Protein 1IG6 (pdb70)

InterPro domains:
  IPR001606 ARID DNA-binding domain [PF01388] (321-406)
  IPR001606 ARID DNA-binding domain [PS51011] (318-410)
  IPR001606 ARID DNA-binding domain [SM00501] (319-411)
  IPR030408 AT-rich interactive domain-containing protein 5B, ARID/BRIGHT DNA binding domain [cd16885] (320-414)
  IPR036431 ARID DNA-binding domain superfamily [G3DSA:1.10.150.60] (318-424)
  IPR036431 ARID DNA-binding domain superfamily [SSF46774] (301-422)
  IPR051232 AT-rich Interactive Domain/SWI1 Chromatin Remodeling [PTHR13964] (14-1185)

Structure (mmCIF, N/CA/C/O backbone):
data_1IG6
#
_entry.id   1IG6
#
_cell.length_a   1.000
_cell.length_b   1.000
_cell.length_c   1.000
_cell.angle_alpha   90.00
_cell.angle_beta   90.00
_cell.angle_gamma   90.00
#
_symmetry.space_group_name_H-M   'P 1'
#
loop_
_atom_site.group_PDB
_atom_site.id
_atom_site.type_symbol
_atom_site.label_atom_id
_atom_site.label_alt_id
_atom_site.label_comp_id
_atom_site.label_asym_id
_atom_site.label_entity_id
_atom_site.label_seq_id
_atom_site.pdbx_PDB_ins_code
_atom_site.Cartn_x
_atom_site.Cartn_y
_atom_site.Cartn_z
_atom_site.occupancy
_atom_site.B_iso_or_equiv
_atom_site.auth_seq_id
_atom_site.auth_comp_id
_atom_site.auth_asym_id
_atom_site.auth_atom_id
_atom_site.pdbx_PDB_model_num
ATOM 1 N N . ARG A 1 1 ? -6.930 1.005 -7.346 1.00 0.00 1 ARG A N 1
ATOM 2 C CA . ARG A 1 1 ? -5.647 1.386 -6.691 1.00 0.00 1 ARG A CA 1
ATOM 3 C C . ARG A 1 1 ? -5.252 0.446 -5.548 1.00 0.00 1 ARG A C 1
ATOM 4 O O . ARG A 1 1 ? -4.190 -0.188 -5.583 1.00 0.00 1 ARG A O 1
ATOM 27 N N . ALA A 1 2 ? -6.082 0.382 -4.502 1.00 0.00 2 ALA A N 1
ATOM 28 C CA . ALA A 1 2 ? -5.716 -0.295 -3.254 1.00 0.00 2 ALA A CA 1
ATOM 29 C C . ALA A 1 2 ? -5.521 -1.811 -3.410 1.00 0.00 2 ALA A C 1
ATOM 30 O O . ALA A 1 2 ? -4.604 -2.378 -2.818 1.00 0.00 2 ALA A O 1
ATOM 37 N N . ASP A 1 3 ? -6.333 -2.461 -4.246 1.00 0.00 3 ASP A N 1
ATOM 38 C CA . ASP A 1 3 ? -6.212 -3.902 -4.499 1.00 0.00 3 ASP A CA 1
ATOM 39 C C . ASP A 1 3 ? -4.995 -4.259 -5.371 1.00 0.00 3 ASP A C 1
ATOM 40 O O . ASP A 1 3 ? -4.387 -5.304 -5.151 1.00 0.00 3 ASP A O 1
ATOM 49 N N . GLU A 1 4 ? -4.581 -3.369 -6.285 1.00 0.00 4 GLU A N 1
ATOM 50 C CA . GLU A 1 4 ? -3.349 -3.576 -7.060 1.00 0.00 4 GLU A CA 1
ATOM 51 C C . GLU A 1 4 ? -2.146 -3.471 -6.124 1.00 0.00 4 GLU A C 1
ATOM 52 O O . GLU A 1 4 ? -1.284 -4.347 -6.112 1.00 0.00 4 GLU A O 1
ATOM 64 N N . GLN A 1 5 ? -2.130 -2.444 -5.264 1.00 0.00 5 GLN A N 1
ATOM 65 C CA . GLN A 1 5 ? -1.071 -2.321 -4.261 1.00 0.00 5 GLN A CA 1
ATOM 66 C C . GLN A 1 5 ? -1.036 -3.525 -3.306 1.00 0.00 5 GLN A C 1
ATOM 67 O O . GLN A 1 5 ? 0.027 -4.117 -3.120 1.00 0.00 5 GLN A O 1
ATOM 81 N N . ALA A 1 6 ? -2.179 -3.969 -2.777 1.00 0.00 6 ALA A N 1
ATOM 82 C CA . ALA A 1 6 ? -2.258 -5.178 -1.955 1.00 0.00 6 ALA A CA 1
ATOM 83 C C . ALA A 1 6 ? -1.716 -6.421 -2.690 1.00 0.00 6 ALA A C 1
ATOM 84 O O . ALA A 1 6 ? -0.846 -7.121 -2.161 1.00 0.00 6 ALA A O 1
ATOM 91 N N . PHE A 1 7 ? -2.141 -6.664 -3.937 1.00 0.00 7 PHE A N 1
ATOM 92 C CA . PHE A 1 7 ? -1.653 -7.808 -4.709 1.00 0.00 7 PHE A CA 1
ATOM 93 C C . PHE A 1 7 ? -0.221 -7.632 -5.242 1.00 0.00 7 PHE A C 1
ATOM 94 O O . PHE A 1 7 ? 0.423 -8.643 -5.544 1.00 0.00 7 PHE A O 1
ATOM 111 N N . LEU A 1 8 ? 0.341 -6.408 -5.238 1.00 0.00 8 LEU A N 1
ATOM 112 C CA . LEU A 1 8 ? 1.769 -6.277 -5.568 1.00 0.00 8 LEU A CA 1
ATOM 113 C C . LEU A 1 8 ? 2.644 -6.302 -4.304 1.00 0.00 8 LEU A C 1
ATOM 114 O O . LEU A 1 8 ? 3.840 -6.551 -4.411 1.00 0.00 8 LEU A O 1
ATOM 130 N N . VAL A 1 9 ? 2.066 -6.109 -3.109 1.00 0.00 9 VAL A N 1
ATOM 131 C CA . VAL A 1 9 ? 2.769 -6.398 -1.843 1.00 0.00 9 VAL A CA 1
ATOM 132 C C . VAL A 1 9 ? 2.823 -7.917 -1.628 1.00 0.00 9 VAL A C 1
ATOM 133 O O . VAL A 1 9 ? 3.860 -8.457 -1.228 1.00 0.00 9 VAL A O 1
ATOM 146 N N . ALA A 1 10 ? 1.750 -8.630 -1.986 1.00 0.00 10 ALA A N 1
ATOM 147 C CA . ALA A 1 10 ? 1.764 -10.092 -2.036 1.00 0.00 10 ALA A CA 1
ATOM 148 C C . ALA A 1 10 ? 2.769 -10.627 -3.076 1.00 0.00 10 ALA A C 1
ATOM 149 O O . ALA A 1 10 ? 3.568 -11.512 -2.744 1.00 0.00 10 ALA A O 1
ATOM 156 N N . LEU A 1 11 ? 2.801 -10.053 -4.296 1.00 0.00 11 LEU A N 1
ATOM 157 C CA . LEU A 1 11 ? 3.881 -10.365 -5.239 1.00 0.00 11 LEU A CA 1
ATOM 158 C C . LEU A 1 11 ? 5.248 -9.986 -4.676 1.00 0.00 11 LEU A C 1
ATOM 159 O O . LEU A 1 11 ? 6.155 -10.791 -4.807 1.00 0.00 11 LEU A O 1
ATOM 175 N N . TYR A 1 12 ? 5.429 -8.823 -4.045 1.00 0.00 12 TYR A N 1
ATOM 176 C CA . TYR A 1 12 ? 6.719 -8.428 -3.468 1.00 0.00 12 TYR A CA 1
ATOM 177 C C . TYR A 1 12 ? 7.262 -9.494 -2.513 1.00 0.00 12 TYR A C 1
ATOM 178 O O . TYR A 1 12 ? 8.425 -9.883 -2.645 1.00 0.00 12 TYR A O 1
ATOM 196 N N . LYS A 1 13 ? 6.416 -10.037 -1.625 1.00 0.00 13 LYS A N 1
ATOM 197 C CA . LYS A 1 13 ? 6.800 -11.185 -0.794 1.00 0.00 13 LYS A CA 1
ATOM 198 C C . LYS A 1 13 ? 7.149 -12.407 -1.646 1.00 0.00 13 LYS A C 1
ATOM 199 O O . LYS A 1 13 ? 8.278 -12.894 -1.538 1.00 0.00 13 LYS A O 1
ATOM 218 N N . TYR A 1 14 ? 6.258 -12.876 -2.530 1.00 0.00 14 TYR A N 1
ATOM 219 C CA . TYR A 1 14 ? 6.598 -14.020 -3.387 1.00 0.00 14 TYR A CA 1
ATOM 220 C C . TYR A 1 14 ? 7.858 -13.851 -4.256 1.00 0.00 14 TYR A C 1
ATOM 221 O O . TYR A 1 14 ? 8.654 -14.783 -4.359 1.00 0.00 14 TYR A O 1
ATOM 239 N N . MET A 1 15 ? 8.087 -12.678 -4.852 1.00 0.00 15 MET A N 1
ATOM 240 C CA . MET A 1 15 ? 9.234 -12.433 -5.723 1.00 0.00 15 MET A CA 1
ATOM 241 C C . MET A 1 15 ? 10.531 -12.250 -4.922 1.00 0.00 15 MET A C 1
ATOM 242 O O . MET A 1 15 ? 11.589 -12.687 -5.379 1.00 0.00 15 MET A O 1
ATOM 256 N N . LYS A 1 16 ? 10.471 -11.716 -3.687 1.00 0.00 16 LYS A N 1
ATOM 257 C CA . LYS A 1 16 ? 11.621 -11.747 -2.766 1.00 0.00 16 LYS A CA 1
ATOM 258 C C . LYS A 1 16 ? 11.980 -13.188 -2.374 1.00 0.00 16 LYS A C 1
ATOM 259 O O . LYS A 1 16 ? 13.156 -13.546 -2.373 1.00 0.00 16 LYS A O 1
ATOM 278 N N . GLU A 1 17 ? 10.973 -14.044 -2.185 1.00 0.00 17 GLU A N 1
ATOM 279 C CA . GLU A 1 17 ? 11.176 -15.501 -2.031 1.00 0.00 17 GLU A CA 1
ATOM 280 C C . GLU A 1 17 ? 11.588 -16.217 -3.349 1.00 0.00 17 GLU A C 1
ATOM 281 O O . GLU A 1 17 ? 11.814 -17.430 -3.359 1.00 0.00 17 GLU A O 1
ATOM 293 N N . ARG A 1 18 ? 11.712 -15.471 -4.461 1.00 0.00 18 ARG A N 1
ATOM 294 C CA . ARG A 1 18 ? 12.216 -15.999 -5.751 1.00 0.00 18 ARG A CA 1
ATOM 295 C C . ARG A 1 18 ? 13.499 -15.281 -6.219 1.00 0.00 18 ARG A C 1
ATOM 296 O O . ARG A 1 18 ? 13.845 -15.325 -7.401 1.00 0.00 18 ARG A O 1
ATOM 317 N N . LYS A 1 19 ? 14.226 -14.633 -5.292 1.00 0.00 19 LYS A N 1
ATOM 318 C CA . LYS A 1 19 ? 15.524 -13.950 -5.494 1.00 0.00 19 LYS A CA 1
ATOM 319 C C . LYS A 1 19 ? 15.416 -12.771 -6.468 1.00 0.00 19 LYS A C 1
ATOM 320 O O . LYS A 1 19 ? 16.409 -12.327 -7.053 1.00 0.00 19 LYS A O 1
ATOM 339 N N . THR A 1 20 ? 14.194 -12.249 -6.607 1.00 0.00 20 THR A N 1
ATOM 340 C CA . THR A 1 20 ? 13.890 -11.174 -7.553 1.00 0.00 20 THR A CA 1
ATOM 341 C C . THR A 1 20 ? 12.998 -10.104 -6.898 1.00 0.00 20 THR A C 1
ATOM 342 O O . THR A 1 20 ? 11.904 -9.844 -7.391 1.00 0.00 20 THR A O 1
ATOM 353 N N . PRO A 1 21 ? 13.390 -9.504 -5.753 1.00 0.00 21 PRO A N 1
ATOM 354 C CA . PRO A 1 21 ? 12.579 -8.495 -5.062 1.00 0.00 21 PRO A CA 1
ATOM 355 C C . PRO A 1 21 ? 12.431 -7.195 -5.873 1.00 0.00 21 PRO A C 1
ATOM 356 O O . PRO A 1 21 ? 13.278 -6.864 -6.701 1.00 0.00 21 PRO A O 1
ATOM 367 N N . ILE A 1 22 ? 11.414 -6.386 -5.552 1.00 0.00 22 ILE A N 1
ATOM 368 C CA . ILE A 1 22 ? 11.300 -5.003 -6.085 1.00 0.00 22 ILE A CA 1
ATOM 369 C C . ILE A 1 22 ? 12.526 -4.145 -5.675 1.00 0.00 22 ILE A C 1
ATOM 370 O O . ILE A 1 22 ? 12.904 -3.199 -6.360 1.00 0.00 22 ILE A O 1
ATOM 386 N N . GLU A 1 23 ? 13.199 -4.564 -4.598 1.00 0.00 23 GLU A N 1
ATOM 387 C CA . GLU A 1 23 ? 14.519 -4.027 -4.210 1.00 0.00 23 GLU A CA 1
ATOM 388 C C . GLU A 1 23 ? 15.614 -4.091 -5.314 1.00 0.00 23 GLU A C 1
ATOM 389 O O . GLU A 1 23 ? 16.634 -3.409 -5.178 1.00 0.00 23 GLU A O 1
ATOM 401 N N . ARG A 1 24 ? 15.412 -4.832 -6.424 1.00 0.00 24 ARG A N 1
ATOM 402 C CA . ARG A 1 24 ? 16.275 -4.821 -7.634 1.00 0.00 24 ARG A CA 1
ATOM 403 C C . ARG A 1 24 ? 15.596 -4.236 -8.892 1.00 0.00 24 ARG A C 1
ATOM 404 O O . ARG A 1 24 ? 16.131 -4.349 -9.995 1.00 0.00 24 ARG A O 1
ATOM 425 N N . ILE A 1 25 ? 14.440 -3.587 -8.726 1.00 0.00 25 ILE A N 1
ATOM 426 C CA . ILE A 1 25 ? 13.589 -2.998 -9.777 1.00 0.00 25 ILE A CA 1
ATOM 427 C C . ILE A 1 25 ? 13.280 -1.528 -9.392 1.00 0.00 25 ILE A C 1
ATOM 428 O O . ILE A 1 25 ? 12.190 -1.220 -8.901 1.00 0.00 25 ILE A O 1
ATOM 444 N N . PRO A 1 26 ? 14.250 -0.602 -9.539 1.00 0.00 26 PRO A N 1
ATOM 445 C CA . PRO A 1 26 ? 14.171 0.746 -8.968 1.00 0.00 26 PRO A CA 1
ATOM 446 C C . PRO A 1 26 ? 13.308 1.784 -9.709 1.00 0.00 26 PRO A C 1
ATOM 447 O O . PRO A 1 26 ? 12.919 2.771 -9.078 1.00 0.00 26 PRO A O 1
ATOM 458 N N . TYR A 1 27 ? 12.983 1.617 -11.001 1.00 0.00 27 TYR A N 1
ATOM 459 C CA . TYR A 1 27 ? 12.369 2.694 -11.802 1.00 0.00 27 TYR A CA 1
ATOM 460 C C . TYR A 1 27 ? 11.390 2.177 -12.869 1.00 0.00 27 TYR A C 1
ATOM 461 O O . TYR A 1 27 ? 11.591 1.109 -13.442 1.00 0.00 27 TYR A O 1
ATOM 479 N N . LEU A 1 28 ? 10.355 2.972 -13.169 1.00 0.00 28 LEU A N 1
ATOM 480 C CA . LEU A 1 28 ? 9.446 2.825 -14.313 1.00 0.00 28 LEU A CA 1
ATOM 481 C C . LEU A 1 28 ? 10.271 3.024 -15.598 1.00 0.00 28 LEU A C 1
ATOM 482 O O . LEU A 1 28 ? 10.585 2.065 -16.306 1.00 0.00 28 LEU A O 1
ATOM 498 N N . GLY A 1 29 ? 10.667 4.278 -15.830 1.00 0.00 29 GLY A N 1
ATOM 499 C CA . GLY A 1 29 ? 11.676 4.614 -16.850 1.00 0.00 29 GLY A CA 1
ATOM 500 C C . GLY A 1 29 ? 12.233 6.046 -16.724 1.00 0.00 29 GLY A C 1
ATOM 501 O O . GLY A 1 29 ? 13.394 6.287 -17.053 1.00 0.00 29 GLY A O 1
ATOM 505 N N . PHE A 1 30 ? 11.438 6.971 -16.168 1.00 0.00 30 PHE A N 1
ATOM 506 C CA . PHE A 1 30 ? 11.812 8.357 -15.812 1.00 0.00 30 PHE A CA 1
ATOM 507 C C . PHE A 1 30 ? 11.508 8.703 -14.330 1.00 0.00 30 PHE A C 1
ATOM 508 O O . PHE A 1 30 ? 11.703 9.841 -13.894 1.00 0.00 30 PHE A O 1
ATOM 525 N N . LYS A 1 31 ? 11.007 7.710 -13.577 1.00 0.00 31 LYS A N 1
ATOM 526 C CA . LYS A 1 31 ? 10.461 7.901 -12.217 1.00 0.00 31 LYS A CA 1
ATOM 527 C C . LYS A 1 31 ? 10.518 6.553 -11.475 1.00 0.00 31 LYS A C 1
ATOM 528 O O . LYS A 1 31 ? 10.788 5.531 -12.106 1.00 0.00 31 LYS A O 1
ATOM 547 N N . GLN A 1 32 ? 10.255 6.512 -10.168 1.00 0.00 32 GLN A N 1
ATOM 548 C CA . GLN A 1 32 ? 10.061 5.262 -9.403 1.00 0.00 32 GLN A CA 1
ATOM 549 C C . GLN A 1 32 ? 9.026 4.327 -10.075 1.00 0.00 32 GLN A C 1
ATOM 550 O O . GLN A 1 32 ? 8.113 4.797 -10.757 1.00 0.00 32 GLN A O 1
ATOM 564 N N . ILE A 1 33 ? 9.143 3.009 -9.850 1.00 0.00 33 ILE A N 1
ATOM 565 C CA . ILE A 1 33 ? 8.081 2.050 -10.219 1.00 0.00 33 ILE A CA 1
ATOM 566 C C . ILE A 1 33 ? 6.713 2.516 -9.682 1.00 0.00 33 ILE A C 1
ATOM 567 O O . ILE A 1 33 ? 6.588 2.936 -8.527 1.00 0.00 33 ILE A O 1
ATOM 583 N N . ASN A 1 34 ? 5.692 2.414 -10.535 1.00 0.00 34 ASN A N 1
AT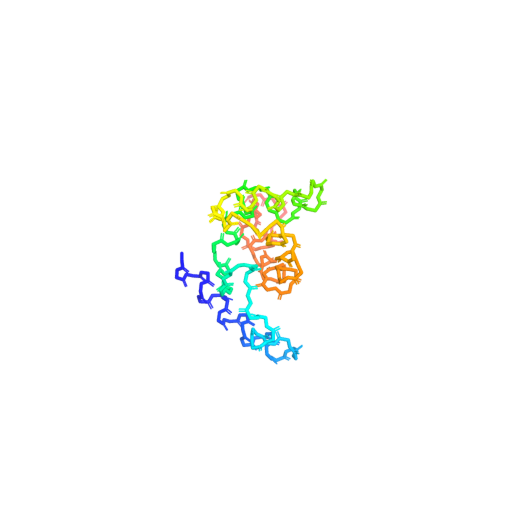OM 584 C CA . ASN A 1 34 ? 4.309 2.847 -10.304 1.00 0.00 34 ASN A CA 1
ATOM 585 C C . ASN A 1 34 ? 3.349 1.809 -10.930 1.00 0.00 34 ASN A C 1
ATOM 586 O O . ASN A 1 34 ? 2.510 2.116 -11.780 1.00 0.00 34 ASN A O 1
ATOM 597 N N . LEU A 1 35 ? 3.568 0.539 -10.564 1.00 0.00 35 LEU A N 1
ATOM 598 C CA . LEU A 1 35 ? 3.004 -0.663 -11.191 1.00 0.00 35 LEU A CA 1
ATOM 599 C C . LEU A 1 35 ? 1.501 -0.612 -11.505 1.00 0.00 35 LEU A C 1
ATOM 600 O O . LEU A 1 35 ? 1.136 -0.812 -12.660 1.00 0.00 35 LEU A O 1
ATOM 616 N N . TRP A 1 36 ? 0.634 -0.315 -10.530 1.00 0.00 36 TRP A N 1
ATOM 617 C CA . TRP A 1 36 ? -0.830 -0.235 -10.726 1.00 0.00 36 TRP A CA 1
ATOM 618 C C . TRP A 1 36 ? -1.225 0.662 -11.935 1.00 0.00 36 TRP A C 1
ATOM 619 O O . TRP A 1 36 ? -2.179 0.368 -12.667 1.00 0.00 36 TRP A O 1
ATOM 640 N N . THR A 1 37 ? -0.461 1.739 -12.179 1.00 0.00 37 THR A N 1
ATOM 641 C CA . THR A 1 37 ? -0.661 2.688 -13.291 1.00 0.00 37 THR A CA 1
ATOM 642 C C . THR A 1 37 ? -0.162 2.136 -14.629 1.00 0.00 37 THR A C 1
ATOM 643 O O . THR A 1 37 ? -0.923 2.149 -15.595 1.00 0.00 37 THR A O 1
ATOM 654 N N . MET A 1 38 ? 1.066 1.603 -14.720 1.00 0.00 38 MET A N 1
ATOM 655 C CA . MET A 1 38 ? 1.516 0.950 -15.969 1.00 0.00 38 MET A CA 1
ATOM 656 C C . MET A 1 38 ? 0.672 -0.292 -16.313 1.00 0.00 38 MET A C 1
ATOM 657 O O . MET A 1 38 ? 0.459 -0.584 -17.488 1.00 0.00 38 MET A O 1
ATOM 671 N N . PHE A 1 39 ? 0.141 -0.973 -15.292 1.00 0.00 39 PHE A N 1
ATOM 672 C CA . PHE A 1 39 ? -0.816 -2.061 -15.483 1.00 0.00 39 PHE A CA 1
ATOM 673 C C . PHE A 1 39 ? -2.122 -1.580 -16.116 1.00 0.00 39 PHE A C 1
ATOM 674 O O . PHE A 1 39 ? -2.443 -2.018 -17.219 1.00 0.00 39 PHE A O 1
ATOM 691 N N . GLN A 1 40 ? -2.865 -0.657 -15.487 1.00 0.00 40 GLN A N 1
ATOM 692 C CA . GLN A 1 40 ? -4.126 -0.188 -16.092 1.00 0.00 40 GLN A CA 1
ATOM 693 C C . GLN A 1 40 ? -3.913 0.520 -17.445 1.00 0.00 40 GLN A C 1
ATOM 694 O O . GLN A 1 40 ? -4.774 0.432 -18.321 1.00 0.00 40 GLN A O 1
ATOM 708 N N . ALA A 1 41 ? -2.748 1.145 -17.663 1.00 0.00 41 ALA A N 1
ATOM 709 C CA . ALA A 1 41 ? -2.343 1.653 -18.971 1.00 0.00 41 ALA A CA 1
ATOM 710 C C . ALA A 1 41 ? -2.188 0.522 -19.999 1.00 0.00 41 ALA A C 1
ATOM 711 O O . ALA A 1 41 ? -2.835 0.559 -21.044 1.00 0.00 41 ALA A O 1
ATOM 718 N N . ALA A 1 42 ? -1.417 -0.528 -19.697 1.00 0.00 42 ALA A N 1
ATOM 719 C CA . ALA A 1 42 ? -1.294 -1.701 -20.562 1.00 0.00 42 ALA A CA 1
ATOM 720 C C . ALA A 1 42 ? -2.649 -2.366 -20.849 1.00 0.00 42 ALA A C 1
ATOM 721 O O . ALA A 1 42 ? -2.903 -2.759 -21.981 1.00 0.00 42 ALA A O 1
ATOM 728 N N . GLN A 1 43 ? -3.547 -2.428 -19.860 1.00 0.00 43 GLN A N 1
ATOM 729 C CA . GLN A 1 43 ? -4.879 -3.019 -20.038 1.00 0.00 43 GLN A CA 1
ATOM 730 C C . GLN A 1 43 ? -5.787 -2.165 -20.947 1.00 0.00 43 GLN A C 1
ATOM 731 O O . GLN A 1 43 ? -6.676 -2.708 -21.606 1.00 0.00 43 GLN A O 1
ATOM 745 N N . LYS A 1 44 ? -5.513 -0.855 -21.045 1.00 0.00 44 LYS A N 1
ATOM 746 C CA . LYS A 1 44 ? -6.186 0.021 -22.018 1.00 0.00 44 LYS A CA 1
ATOM 747 C C . LYS A 1 44 ? -5.576 -0.142 -23.411 1.00 0.00 44 LYS A C 1
ATOM 748 O O . LYS A 1 44 ? -6.303 -0.345 -24.384 1.00 0.00 44 LYS A O 1
ATOM 767 N N . LEU A 1 45 ? -4.243 -0.141 -23.476 1.00 0.00 45 LEU A N 1
ATOM 768 C CA . LEU A 1 45 ? -3.506 -0.429 -24.713 1.00 0.00 45 LEU A CA 1
ATOM 769 C C . LEU A 1 45 ? -3.527 -1.933 -25.145 1.00 0.00 45 LEU A C 1
ATOM 770 O O . LEU A 1 45 ? -2.779 -2.313 -26.048 1.00 0.00 45 LEU A O 1
ATOM 786 N N . GLY A 1 46 ? -4.394 -2.777 -24.549 1.00 0.00 46 GLY A N 1
ATOM 787 C CA . GLY A 1 46 ? -4.663 -4.136 -25.093 1.00 0.00 46 GLY A CA 1
ATOM 788 C C . GLY A 1 46 ? -4.010 -5.333 -24.373 1.00 0.00 46 GLY A C 1
ATOM 789 O O . GLY A 1 46 ? -3.794 -6.392 -24.971 1.00 0.00 46 GLY A O 1
ATOM 793 N N . GLY A 1 47 ? -3.706 -5.141 -23.092 1.00 0.00 47 GLY A N 1
ATOM 794 C CA . GLY A 1 47 ? -2.897 -6.066 -22.302 1.00 0.00 47 GLY A CA 1
ATOM 795 C C . GLY A 1 47 ? -1.480 -6.269 -22.844 1.00 0.00 47 GLY A C 1
ATOM 796 O O . GLY A 1 47 ? -1.128 -5.831 -23.944 1.00 0.00 47 GLY A O 1
ATOM 800 N N . TYR A 1 48 ? -0.668 -7.000 -22.077 1.00 0.00 48 TYR A N 1
ATOM 801 C CA . TYR A 1 48 ? 0.655 -7.447 -22.539 1.00 0.00 48 TYR A CA 1
ATOM 802 C C . TYR A 1 48 ? 0.625 -8.189 -23.893 1.00 0.00 48 TYR A C 1
ATOM 803 O O . TYR A 1 48 ? 1.633 -8.236 -24.599 1.00 0.00 48 TYR A O 1
ATOM 821 N N . GLU A 1 49 ? -0.524 -8.745 -24.294 1.00 0.00 49 GLU A N 1
ATOM 822 C CA . GLU A 1 49 ? -0.622 -9.534 -25.532 1.00 0.00 49 GLU A CA 1
ATOM 823 C C . GLU A 1 49 ? -0.669 -8.657 -26.789 1.00 0.00 49 GLU A C 1
ATOM 824 O O . GLU A 1 49 ? 0.114 -8.885 -27.715 1.00 0.00 49 GLU A O 1
ATOM 836 N N . THR A 1 50 ? -1.501 -7.607 -26.818 1.00 0.00 50 THR A N 1
ATOM 837 C CA . THR A 1 50 ? -1.444 -6.598 -27.891 1.00 0.00 50 THR A CA 1
ATOM 838 C C . THR A 1 50 ? -0.112 -5.854 -27.849 1.00 0.00 50 THR A C 1
ATOM 839 O O . THR A 1 50 ? 0.479 -5.588 -28.894 1.00 0.00 50 THR A O 1
ATOM 850 N N . ILE A 1 51 ? 0.414 -5.592 -26.646 1.00 0.00 51 ILE A N 1
ATOM 851 C CA . ILE A 1 51 ? 1.751 -5.008 -26.478 1.00 0.00 51 ILE A CA 1
ATOM 852 C C . ILE A 1 51 ? 2.841 -5.843 -27.169 1.00 0.00 51 ILE A C 1
ATOM 853 O O . ILE A 1 51 ? 3.673 -5.285 -27.881 1.00 0.00 51 ILE A O 1
ATOM 869 N N . THR A 1 52 ? 2.823 -7.165 -27.007 1.00 0.00 52 THR A N 1
ATOM 870 C CA . THR A 1 52 ? 3.821 -8.049 -27.638 1.00 0.00 52 THR A CA 1
ATOM 871 C C . THR A 1 52 ? 3.588 -8.194 -29.141 1.00 0.00 52 THR A C 1
ATOM 872 O O . THR A 1 52 ? 4.552 -8.204 -29.909 1.00 0.00 52 THR A O 1
ATOM 883 N N . ALA A 1 53 ? 2.326 -8.223 -29.575 1.00 0.00 53 ALA A N 1
ATOM 884 C CA . ALA A 1 53 ? 1.985 -8.259 -30.996 1.00 0.00 53 ALA A CA 1
ATOM 885 C C . ALA A 1 53 ? 2.303 -6.949 -31.753 1.00 0.00 53 ALA A C 1
ATOM 886 O O . ALA A 1 53 ? 2.459 -6.996 -32.978 1.00 0.00 53 ALA A O 1
ATOM 893 N N . ARG A 1 54 ? 2.403 -5.800 -31.056 1.00 0.00 54 ARG A N 1
ATOM 894 C CA . ARG A 1 54 ? 2.472 -4.479 -31.735 1.00 0.00 54 ARG A CA 1
ATOM 895 C C . ARG A 1 54 ? 3.575 -3.521 -31.256 1.00 0.00 54 ARG A C 1
ATOM 896 O O . ARG A 1 54 ? 3.753 -2.472 -31.876 1.00 0.00 54 ARG A O 1
ATOM 917 N N . ARG A 1 55 ? 4.315 -3.849 -30.185 1.00 0.00 55 ARG A N 1
ATOM 918 C CA . ARG A 1 55 ? 5.246 -2.936 -29.472 1.00 0.00 55 ARG A CA 1
ATOM 919 C C . ARG A 1 55 ? 4.524 -1.636 -29.105 1.00 0.00 55 ARG A C 1
ATOM 920 O O . ARG A 1 55 ? 4.920 -0.523 -29.450 1.00 0.00 55 ARG A O 1
ATOM 941 N N . GLN A 1 56 ? 3.416 -1.844 -28.387 1.00 0.00 56 GLN A N 1
ATOM 942 C CA . GLN A 1 56 ? 2.479 -0.763 -28.058 1.00 0.00 56 GLN A CA 1
ATOM 943 C C . GLN A 1 56 ? 2.913 0.049 -26.818 1.00 0.00 56 GLN A C 1
ATOM 944 O O . GLN A 1 56 ? 2.224 0.998 -26.451 1.00 0.00 56 GLN A O 1
ATOM 958 N N . TRP A 1 57 ? 4.058 -0.262 -26.185 1.00 0.00 57 TRP A N 1
ATOM 959 C CA . TRP A 1 57 ? 4.619 0.524 -25.071 1.00 0.00 57 TRP A CA 1
ATOM 960 C C . TRP A 1 57 ? 4.799 2.006 -25.403 1.00 0.00 57 TRP A C 1
ATOM 961 O O . TRP A 1 57 ? 4.595 2.846 -24.529 1.00 0.00 57 TRP A O 1
ATOM 982 N N . LYS A 1 58 ? 5.068 2.362 -26.663 1.00 0.00 58 LYS A N 1
ATOM 983 C CA . LYS A 1 58 ? 5.087 3.778 -27.094 1.00 0.00 58 LYS A CA 1
ATOM 984 C C . LYS A 1 58 ? 3.752 4.512 -26.859 1.00 0.00 58 LYS A C 1
ATOM 985 O O . LYS A 1 58 ? 3.753 5.728 -26.676 1.00 0.00 58 LYS A O 1
ATOM 1004 N N . HIS A 1 59 ? 2.634 3.781 -26.783 1.00 0.00 59 HIS A N 1
ATOM 1005 C CA . HIS A 1 59 ? 1.328 4.344 -26.409 1.00 0.00 59 HIS A CA 1
ATOM 1006 C C . HIS A 1 59 ? 1.010 4.150 -24.910 1.00 0.00 59 HIS A C 1
ATOM 1007 O O . HIS A 1 59 ? 0.171 4.861 -24.356 1.00 0.00 59 HIS A O 1
ATOM 1021 N N . ILE A 1 60 ? 1.694 3.232 -24.212 1.00 0.00 60 ILE A N 1
ATOM 1022 C CA . ILE A 1 60 ? 1.644 3.190 -22.743 1.00 0.00 60 ILE A CA 1
ATOM 1023 C C . ILE A 1 60 ? 2.335 4.454 -22.238 1.00 0.00 60 ILE A C 1
ATOM 1024 O O . ILE A 1 60 ? 1.756 5.142 -21.412 1.00 0.00 60 ILE A O 1
ATOM 1040 N N . TYR A 1 61 ? 3.481 4.843 -22.811 1.00 0.00 61 TYR A N 1
ATOM 1041 C CA . TYR A 1 61 ? 4.118 6.148 -22.581 1.00 0.00 61 TYR A CA 1
ATOM 1042 C C . TYR A 1 61 ? 3.156 7.334 -22.828 1.00 0.00 61 TYR A C 1
ATOM 1043 O O . TYR A 1 61 ? 3.230 8.354 -22.141 1.00 0.00 61 TYR A O 1
ATOM 1061 N N . ASP A 1 62 ? 2.217 7.151 -23.764 1.00 0.00 62 ASP A N 1
ATOM 1062 C CA . ASP A 1 62 ? 1.143 8.127 -24.002 1.00 0.00 62 ASP A CA 1
ATOM 1063 C C . ASP A 1 62 ? 0.171 8.217 -22.812 1.00 0.00 62 ASP A C 1
ATOM 1064 O O . ASP A 1 62 ? -0.046 9.305 -22.275 1.00 0.00 62 ASP A O 1
ATOM 1073 N N . GLU A 1 63 ? -0.343 7.080 -22.333 1.00 0.00 63 GLU A N 1
ATOM 1074 C CA . GLU A 1 63 ? -1.144 7.039 -21.096 1.00 0.00 63 GLU A CA 1
ATOM 1075 C C . GLU A 1 63 ? -0.371 7.469 -19.822 1.00 0.00 63 GLU A C 1
ATOM 1076 O O . GLU A 1 63 ? -0.948 8.134 -18.958 1.00 0.00 63 GLU A O 1
ATOM 1088 N N . LEU A 1 64 ? 0.928 7.154 -19.703 1.00 0.00 64 LEU A N 1
ATOM 1089 C CA . LEU A 1 64 ? 1.807 7.628 -18.618 1.00 0.00 64 LEU A CA 1
ATOM 1090 C C . LEU A 1 64 ? 1.982 9.158 -18.634 1.00 0.00 64 LEU A C 1
ATOM 1091 O O . LEU A 1 64 ? 2.272 9.751 -17.591 1.00 0.00 64 LEU A O 1
ATOM 1107 N N . GLY A 1 65 ? 1.843 9.786 -19.809 1.00 0.00 65 GLY A N 1
ATOM 1108 C CA . GLY A 1 65 ? 2.207 11.194 -19.996 1.00 0.00 65 GLY A CA 1
ATOM 1109 C C . GLY A 1 65 ? 3.671 11.475 -19.628 1.00 0.00 65 GLY A C 1
ATOM 1110 O O . GLY A 1 65 ? 3.959 12.507 -19.014 1.00 0.00 65 GLY A O 1
ATOM 1114 N N . GLY A 1 66 ? 4.573 10.524 -19.918 1.00 0.00 66 GLY A N 1
ATOM 1115 C CA . GLY A 1 66 ? 5.950 10.564 -19.418 1.00 0.00 66 GLY A CA 1
ATOM 1116 C C . GLY A 1 66 ? 6.822 11.739 -19.874 1.00 0.00 66 GLY A C 1
ATOM 1117 O O . GLY A 1 66 ? 6.467 12.531 -20.751 1.00 0.00 66 GLY A O 1
ATOM 1121 N N . ASN A 1 67 ? 7.996 11.831 -19.242 1.00 0.00 67 ASN A N 1
ATOM 1122 C CA . ASN A 1 67 ? 8.983 12.901 -19.415 1.00 0.00 67 ASN A CA 1
ATOM 1123 C C . ASN A 1 67 ? 9.367 13.147 -20.900 1.00 0.00 67 ASN A C 1
ATOM 1124 O O . ASN A 1 67 ? 9.653 12.172 -21.607 1.00 0.00 67 ASN A O 1
ATOM 1135 N N . PRO A 1 68 ? 9.420 14.413 -21.381 1.00 0.00 68 PRO A N 1
ATOM 1136 C CA . PRO A 1 68 ? 9.806 14.784 -22.754 1.00 0.00 68 PRO A CA 1
ATOM 1137 C C . PRO A 1 68 ? 11.323 14.627 -23.008 1.00 0.00 68 PRO A C 1
ATOM 1138 O O . PRO A 1 68 ? 12.072 15.595 -23.170 1.00 0.00 68 PRO A O 1
ATOM 1149 N N . GLY A 1 69 ? 11.767 13.369 -23.005 1.00 0.00 69 GLY A N 1
ATOM 1150 C CA . GLY A 1 69 ? 13.181 13.009 -23.203 1.00 0.00 69 GLY A CA 1
ATOM 1151 C C . GLY A 1 69 ? 13.512 11.594 -22.709 1.00 0.00 69 GLY A C 1
ATOM 1152 O O . GLY A 1 69 ? 14.642 11.328 -22.295 1.00 0.00 69 GLY A O 1
ATOM 1156 N N . SER A 1 70 ? 12.508 10.708 -22.730 1.00 0.00 70 SER A N 1
ATOM 1157 C CA . SER A 1 70 ? 12.591 9.381 -22.098 1.00 0.00 70 SER A CA 1
ATOM 1158 C C . SER A 1 70 ? 11.880 8.344 -22.973 1.00 0.00 70 SER A C 1
ATOM 1159 O O . SER A 1 70 ? 11.066 7.563 -22.494 1.00 0.00 70 SER A O 1
ATOM 1167 N N . THR A 1 71 ? 12.173 8.335 -24.279 1.00 0.00 71 THR A N 1
ATOM 1168 C CA . THR A 1 71 ? 11.676 7.312 -25.227 1.00 0.00 71 THR A CA 1
ATOM 1169 C C . THR A 1 71 ? 12.086 5.876 -24.840 1.00 0.00 71 THR A C 1
ATOM 1170 O O . THR A 1 71 ? 11.442 4.903 -25.238 1.00 0.00 71 THR A O 1
ATOM 1181 N N . SER A 1 72 ? 13.140 5.732 -24.027 1.00 0.00 72 SER A N 1
ATOM 1182 C CA . SER A 1 72 ? 13.547 4.487 -23.363 1.00 0.00 72 SER A CA 1
ATOM 1183 C C . SER A 1 72 ? 12.540 4.012 -22.303 1.00 0.00 72 SER A C 1
ATOM 1184 O O . SER A 1 72 ? 12.380 2.803 -22.117 1.00 0.00 72 SER A O 1
ATOM 1192 N N . ALA A 1 73 ? 11.830 4.931 -21.636 1.00 0.00 73 ALA A N 1
ATOM 1193 C CA . ALA A 1 73 ? 10.703 4.574 -20.770 1.00 0.00 73 ALA A CA 1
ATOM 1194 C C . ALA A 1 73 ? 9.589 3.876 -21.571 1.00 0.00 73 ALA A C 1
ATOM 1195 O O . ALA A 1 73 ? 9.492 4.042 -22.789 1.00 0.00 73 ALA A O 1
ATOM 1202 N N . ALA A 1 74 ? 8.752 3.087 -20.891 1.00 0.00 74 ALA A N 1
ATOM 1203 C CA . ALA A 1 74 ? 7.800 2.135 -21.477 1.00 0.00 74 ALA A CA 1
ATOM 1204 C C . ALA A 1 74 ? 8.500 0.977 -22.236 1.00 0.00 74 ALA A C 1
ATOM 1205 O O . ALA A 1 74 ? 8.197 -0.192 -22.005 1.00 0.00 74 ALA A O 1
ATOM 1212 N N . THR A 1 75 ? 9.512 1.262 -23.060 1.00 0.00 75 THR A N 1
ATOM 1213 C CA . THR A 1 75 ? 10.283 0.221 -23.767 1.00 0.00 75 THR A CA 1
ATOM 1214 C C . THR A 1 75 ? 11.150 -0.617 -22.817 1.00 0.00 75 THR A C 1
ATOM 1215 O O . THR A 1 75 ? 11.089 -1.846 -22.861 1.00 0.00 75 THR A O 1
ATOM 1226 N N . CYS A 1 76 ? 11.899 0.009 -21.901 1.00 0.00 76 CYS A N 1
ATOM 1227 C CA . CYS A 1 76 ? 12.598 -0.699 -20.817 1.00 0.00 76 CYS A CA 1
ATOM 1228 C C . CYS A 1 76 ? 11.609 -1.249 -19.776 1.00 0.00 76 CYS A C 1
ATOM 1229 O O . CYS A 1 76 ? 11.817 -2.332 -19.230 1.00 0.00 76 CYS A O 1
ATOM 1237 N N . THR A 1 77 ? 10.502 -0.529 -19.559 1.00 0.00 77 THR A N 1
ATOM 1238 C CA . THR A 1 77 ? 9.408 -0.989 -18.685 1.00 0.00 77 THR A CA 1
ATOM 1239 C C . THR A 1 77 ? 8.862 -2.375 -19.047 1.00 0.00 77 THR A C 1
ATOM 1240 O O . THR A 1 77 ? 8.453 -3.098 -18.137 1.00 0.00 77 THR A O 1
ATOM 1251 N N . ARG A 1 78 ? 8.940 -2.814 -20.319 1.00 0.00 78 ARG A N 1
ATOM 1252 C CA . ARG A 1 78 ? 8.578 -4.186 -20.707 1.00 0.00 78 ARG A CA 1
ATOM 1253 C C . ARG A 1 78 ? 9.336 -5.210 -19.878 1.00 0.00 78 ARG A C 1
ATOM 1254 O O . ARG A 1 78 ? 8.755 -6.214 -19.465 1.00 0.00 78 ARG A O 1
ATOM 1275 N N . ARG A 1 79 ? 10.616 -4.934 -19.601 1.00 0.00 79 ARG A N 1
ATOM 1276 C CA . ARG A 1 79 ? 11.474 -5.871 -18.884 1.00 0.00 79 ARG A CA 1
ATOM 1277 C C . ARG A 1 79 ? 11.169 -5.940 -17.384 1.00 0.00 79 ARG A C 1
ATOM 1278 O O . ARG A 1 79 ? 11.400 -6.971 -16.755 1.00 0.00 79 ARG A O 1
ATOM 1299 N N . HIS A 1 80 ? 10.610 -4.867 -16.821 1.00 0.00 80 HIS A N 1
ATOM 1300 C CA . HIS A 1 80 ? 10.064 -4.845 -15.464 1.00 0.00 80 HIS A CA 1
ATOM 1301 C C . HIS A 1 80 ? 8.702 -5.557 -15.419 1.00 0.00 80 HIS A C 1
ATOM 1302 O O . HIS A 1 80 ? 8.532 -6.486 -14.633 1.00 0.00 80 HIS A O 1
ATOM 1316 N N . TYR A 1 81 ? 7.761 -5.218 -16.312 1.00 0.00 81 TYR A N 1
ATOM 1317 C CA . TYR A 1 81 ? 6.413 -5.809 -16.354 1.00 0.00 81 TYR A CA 1
ATOM 1318 C C . TYR A 1 81 ? 6.434 -7.340 -16.478 1.00 0.00 81 TYR A C 1
ATOM 1319 O O . TYR A 1 81 ? 5.646 -8.020 -15.816 1.00 0.00 81 TYR A O 1
ATOM 1337 N N . GLU A 1 82 ? 7.372 -7.907 -17.253 1.00 0.00 82 GLU A N 1
ATOM 1338 C CA . GLU A 1 82 ? 7.460 -9.348 -17.495 1.00 0.00 82 GLU A CA 1
ATOM 1339 C C . GLU A 1 82 ? 7.924 -10.139 -16.262 1.00 0.00 82 GLU A C 1
ATOM 1340 O O . GLU A 1 82 ? 7.921 -11.372 -16.287 1.00 0.00 82 GLU A O 1
ATOM 1352 N N . ARG A 1 83 ? 8.303 -9.434 -15.181 1.00 0.00 83 ARG A N 1
ATOM 1353 C CA . ARG A 1 83 ? 8.554 -10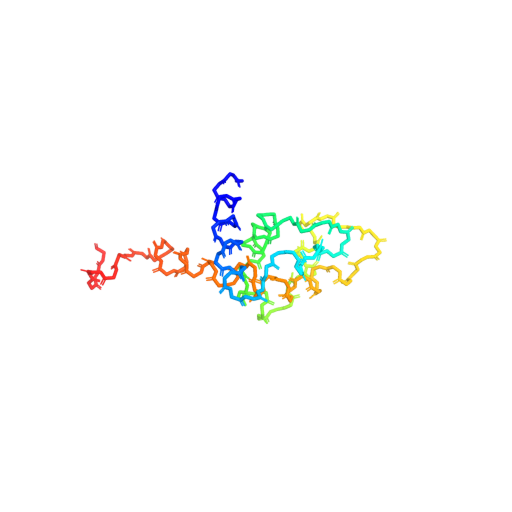.055 -13.874 1.00 0.00 83 ARG A CA 1
ATOM 1354 C C . ARG A 1 83 ? 7.742 -9.447 -12.723 1.00 0.00 83 ARG A C 1
ATOM 1355 O O . ARG A 1 83 ? 7.759 -10.006 -11.629 1.00 0.00 83 ARG A O 1
ATOM 1376 N N . LEU A 1 84 ? 7.014 -8.350 -12.964 1.00 0.00 84 LEU A N 1
ATOM 1377 C CA . LEU A 1 84 ? 6.397 -7.570 -11.887 1.00 0.00 84 LEU A CA 1
ATOM 1378 C C . LEU A 1 84 ? 4.860 -7.575 -11.951 1.00 0.00 84 LEU A C 1
ATOM 1379 O O . LEU A 1 84 ? 4.211 -7.153 -11.001 1.00 0.00 84 LEU A O 1
ATOM 1395 N N . ILE A 1 85 ? 4.276 -8.080 -13.044 1.00 0.00 85 ILE A N 1
ATOM 1396 C CA . ILE A 1 85 ? 2.830 -8.366 -13.095 1.00 0.00 85 ILE A CA 1
ATOM 1397 C C . ILE A 1 85 ? 2.435 -9.389 -14.158 1.00 0.00 85 ILE A C 1
ATOM 1398 O O . ILE A 1 85 ? 1.430 -10.061 -13.962 1.00 0.00 85 ILE A O 1
ATOM 1414 N N . LEU A 1 86 ? 3.230 -9.621 -15.209 1.00 0.00 86 LEU A N 1
ATOM 1415 C CA . LEU A 1 86 ? 3.030 -10.767 -16.107 1.00 0.00 86 LEU A CA 1
ATOM 1416 C C . LEU A 1 86 ? 2.843 -12.114 -15.354 1.00 0.00 86 LEU A C 1
ATOM 1417 O O . LEU A 1 86 ? 1.940 -12.867 -15.733 1.00 0.00 86 LEU A O 1
ATOM 1433 N N . PRO A 1 87 ? 3.588 -12.424 -14.264 1.00 0.00 87 PRO A N 1
ATOM 1434 C CA . PRO A 1 87 ? 3.315 -13.612 -13.446 1.00 0.00 87 PRO A CA 1
ATOM 1435 C C . PRO A 1 87 ? 2.068 -13.520 -12.540 1.00 0.00 87 PRO A C 1
ATOM 1436 O O . PRO A 1 87 ? 1.613 -14.568 -12.078 1.00 0.00 87 PRO A O 1
ATOM 1447 N N . TYR A 1 88 ? 1.498 -12.329 -12.283 1.00 0.00 88 TYR A N 1
ATOM 1448 C CA . TYR A 1 88 ? 0.345 -12.177 -11.373 1.00 0.00 88 TYR A CA 1
ATOM 1449 C C . TYR A 1 88 ? -0.987 -11.871 -12.083 1.00 0.00 88 TYR A C 1
ATOM 1450 O O . TYR A 1 88 ? -2.017 -12.373 -11.640 1.00 0.00 88 TYR A O 1
ATOM 1468 N N . GLU A 1 89 ? -1.012 -11.209 -13.248 1.00 0.00 89 GLU A N 1
ATOM 1469 C CA . GLU A 1 89 ? -2.234 -11.135 -14.084 1.00 0.00 89 GLU A CA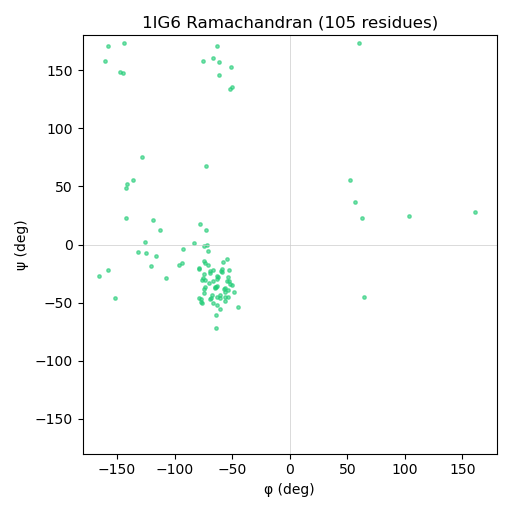 1
ATOM 1470 C C . GLU A 1 89 ? -2.755 -12.539 -14.479 1.00 0.00 89 GLU A C 1
ATOM 1471 O O . GLU A 1 89 ? -3.917 -12.700 -14.849 1.00 0.00 89 GLU A O 1
ATOM 1483 N N . ARG A 1 90 ? -1.899 -13.556 -14.296 1.00 0.00 90 ARG A N 1
ATOM 1484 C CA . ARG A 1 90 ? -2.296 -14.967 -14.402 1.00 0.00 90 ARG A CA 1
ATOM 1485 C C . ARG A 1 90 ? -3.526 -15.335 -13.552 1.00 0.00 90 ARG A C 1
ATOM 1486 O O . ARG A 1 90 ? -4.340 -16.131 -14.020 1.00 0.00 90 ARG A O 1
ATOM 1507 N N . PHE A 1 91 ? -3.733 -14.739 -12.366 1.00 0.00 91 PHE A N 1
ATOM 1508 C CA . PHE A 1 91 ? -4.986 -14.942 -11.609 1.00 0.00 91 PHE A CA 1
ATOM 1509 C C . PHE A 1 91 ? -6.180 -14.166 -12.199 1.00 0.00 91 PHE A C 1
ATOM 1510 O O . PHE A 1 91 ? -7.317 -14.630 -12.107 1.00 0.00 91 PHE A O 1
ATOM 1527 N N . ILE A 1 92 ? -5.939 -13.026 -12.860 1.00 0.00 92 ILE A N 1
ATOM 1528 C CA . ILE A 1 92 ? -7.017 -12.224 -13.475 1.00 0.00 92 ILE A CA 1
ATOM 1529 C C . ILE A 1 92 ? -7.510 -12.915 -14.753 1.00 0.00 92 ILE A C 1
ATOM 1530 O O . ILE A 1 92 ? -8.709 -13.023 -15.001 1.00 0.00 92 ILE A O 1
ATOM 1546 N N . LYS A 1 93 ? -6.565 -13.444 -15.533 1.00 0.00 93 LYS A N 1
ATOM 1547 C CA . LYS A 1 93 ? -6.841 -14.007 -16.862 1.00 0.00 93 LYS A CA 1
ATOM 1548 C C . LYS A 1 93 ? -7.108 -15.520 -16.835 1.00 0.00 93 LYS A C 1
ATOM 1549 O O . LYS A 1 93 ? -7.455 -16.109 -17.859 1.00 0.00 93 LYS A O 1
ATOM 1568 N N . GLY A 1 94 ? -6.981 -16.125 -15.650 1.00 0.00 94 GLY A N 1
ATOM 1569 C CA . GLY A 1 94 ? -7.219 -17.558 -15.450 1.00 0.00 94 GLY A CA 1
ATOM 1570 C C . GLY A 1 94 ? -8.329 -17.870 -14.440 1.00 0.00 94 GLY A C 1
ATOM 1571 O O . GLY A 1 94 ? -8.858 -18.981 -14.469 1.00 0.00 94 GLY A O 1
ATOM 1575 N N . GLU A 1 95 ? -8.718 -16.917 -13.578 1.00 0.00 95 GLU A N 1
ATOM 1576 C CA . GLU A 1 95 ? -9.718 -17.129 -12.510 1.00 0.00 95 GLU A CA 1
ATOM 1577 C C . GLU A 1 95 ? -10.664 -15.929 -12.274 1.00 0.00 95 GLU A C 1
ATOM 1578 O O . GLU A 1 95 ? -11.269 -15.799 -11.207 1.00 0.00 95 GLU A O 1
ATOM 1590 N N . GLU A 1 96 ? -10.834 -15.059 -13.276 1.00 0.00 96 GLU A N 1
ATOM 1591 C CA . GLU A 1 96 ? -11.799 -13.943 -13.234 1.00 0.00 96 GLU A CA 1
ATOM 1592 C C . GLU A 1 96 ? -12.336 -13.505 -14.615 1.00 0.00 96 GLU A C 1
ATOM 1593 O O . GLU A 1 96 ? -13.548 -13.349 -14.776 1.00 0.00 96 GLU A O 1
ATOM 1605 N N . ASP A 1 97 ? -11.468 -13.335 -15.619 1.00 0.00 97 ASP A N 1
ATOM 1606 C CA . ASP A 1 97 ? -11.890 -12.902 -16.968 1.00 0.00 97 ASP A CA 1
ATOM 1607 C C . ASP A 1 97 ? -12.666 -13.978 -17.767 1.00 0.00 97 ASP A C 1
ATOM 1608 O O . ASP A 1 97 ? -13.352 -13.664 -18.746 1.00 0.00 97 ASP A O 1
ATOM 1617 N N . LYS A 1 98 ? -12.566 -15.245 -17.339 1.00 0.00 98 LYS A N 1
ATOM 1618 C CA . LYS A 1 98 ? -13.285 -16.361 -17.978 1.00 0.00 98 LYS A CA 1
ATOM 1619 C C . LYS A 1 98 ? -14.819 -16.192 -17.903 1.00 0.00 98 LYS A C 1
ATOM 1620 O O . LYS A 1 98 ? -15.328 -15.734 -16.876 1.00 0.00 98 LYS A O 1
ATOM 1639 N N . PRO A 1 99 ? -15.580 -16.639 -18.924 1.00 0.00 99 PRO A N 1
ATOM 1640 C CA . PRO A 1 99 ? -17.050 -16.630 -18.912 1.00 0.00 99 PRO A CA 1
ATOM 1641 C C . PRO A 1 99 ? -17.680 -17.725 -18.021 1.00 0.00 99 PRO A C 1
ATOM 1642 O O . PRO A 1 99 ? -18.907 -17.796 -17.925 1.00 0.00 99 PRO A O 1
ATOM 1653 N N . LEU A 1 100 ? -16.854 -18.567 -17.384 1.00 0.00 100 LEU A N 1
ATOM 1654 C CA . LEU A 1 100 ? -17.331 -19.659 -16.523 1.00 0.00 100 LEU A CA 1
ATOM 1655 C C . LEU A 1 100 ? -16.205 -20.124 -15.569 1.00 0.00 100 LEU A C 1
ATOM 1656 O O . LEU A 1 100 ? -15.027 -19.890 -15.859 1.00 0.00 100 LEU A O 1
ATOM 1672 N N . PRO A 1 101 ? -16.522 -20.775 -14.431 1.00 0.00 101 PRO A N 1
ATOM 1673 C CA . PRO A 1 101 ? -15.520 -21.436 -13.596 1.00 0.00 101 PRO A CA 1
ATOM 1674 C C . PRO A 1 101 ? -15.054 -22.760 -14.241 1.00 0.00 101 PRO A C 1
ATOM 1675 O O . PRO A 1 101 ? -15.803 -23.361 -15.019 1.00 0.00 101 PRO A O 1
ATOM 1686 N N . PRO A 1 102 ? -13.857 -23.278 -13.899 1.00 0.00 102 PRO A N 1
ATOM 1687 C CA . PRO A 1 102 ? -13.335 -24.524 -14.473 1.00 0.00 102 PRO A CA 1
ATOM 1688 C C . PRO A 1 102 ? -14.146 -25.774 -14.080 1.00 0.00 102 PRO A C 1
ATOM 1689 O O . PRO A 1 102 ? -14.114 -26.777 -14.797 1.00 0.00 102 PRO A O 1
ATOM 1700 N N . ILE A 1 103 ? -14.898 -25.710 -12.969 1.00 0.00 103 ILE A N 1
ATOM 1701 C CA . ILE A 1 103 ? -15.712 -26.846 -12.484 1.00 0.00 103 ILE A CA 1
ATOM 1702 C C . ILE A 1 103 ? -17.042 -27.078 -13.240 1.00 0.00 103 ILE A C 1
ATOM 1703 O O . ILE A 1 103 ? -17.931 -27.790 -12.766 1.00 0.00 103 ILE A O 1
ATOM 1719 N N . LYS A 1 104 ? -17.157 -26.504 -14.443 1.00 0.00 104 LYS A N 1
ATOM 1720 C CA . LYS A 1 104 ? -18.336 -26.698 -15.317 1.00 0.00 104 LYS A CA 1
ATOM 1721 C C . LYS A 1 104 ? -17.922 -26.730 -16.804 1.00 0.00 104 LYS A C 1
ATOM 1722 O O . LYS A 1 104 ? -16.990 -26.016 -17.182 1.00 0.00 104 LYS A O 1
ATOM 1741 N N . PRO A 1 105 ? -18.623 -27.496 -17.668 1.00 0.00 105 PRO A N 1
ATOM 1742 C CA . PRO A 1 105 ? -18.373 -27.516 -19.115 1.00 0.00 105 PRO A CA 1
ATOM 1743 C C . PRO A 1 105 ? -18.983 -26.312 -19.860 1.00 0.00 105 PRO A C 1
ATOM 1744 O O . PRO A 1 105 ? -18.555 -25.996 -20.973 1.00 0.00 105 PRO A O 1
ATOM 1755 N N . ARG A 1 106 ? -19.985 -25.649 -19.262 1.00 0.00 106 ARG A N 1
ATOM 1756 C CA . ARG A 1 106 ? -20.773 -24.531 -19.820 1.00 0.00 106 ARG A CA 1
ATOM 1757 C C . ARG A 1 106 ? -21.136 -23.508 -18.728 1.00 0.00 106 ARG A C 1
ATOM 1758 O O . ARG A 1 106 ? -20.875 -23.740 -17.544 1.00 0.00 106 ARG A O 1
ATOM 1779 N N . LYS A 1 107 ? -21.732 -22.381 -19.139 1.00 0.00 107 LYS A N 1
ATOM 1780 C CA . LYS A 1 107 ? -22.229 -21.357 -18.200 1.00 0.00 107 LYS A CA 1
ATOM 1781 C C . LYS A 1 107 ? -23.331 -21.900 -17.277 1.00 0.00 107 LYS A C 1
ATOM 1782 O O . LYS A 1 107 ? -23.213 -21.707 -16.046 1.00 0.00 107 LYS A O 1
ATOM 1802 N N . ARG A 1 1 ? -7.356 1.286 -7.076 1.00 0.00 1 ARG A N 2
ATOM 1803 C CA . ARG A 1 1 ? -6.070 1.476 -6.349 1.00 0.00 1 ARG A CA 2
ATOM 1804 C C . ARG A 1 1 ? -5.770 0.365 -5.344 1.00 0.00 1 ARG A C 2
ATOM 1805 O O . ARG A 1 1 ? -4.708 -0.250 -5.425 1.00 0.00 1 ARG A O 2
ATOM 1828 N N . ALA A 1 2 ? -6.640 0.142 -4.358 1.00 0.00 2 ALA A N 2
ATOM 1829 C CA . ALA A 1 2 ? -6.323 -0.727 -3.216 1.00 0.00 2 ALA A CA 2
ATOM 1830 C C . ALA A 1 2 ? -6.231 -2.227 -3.554 1.00 0.00 2 ALA A C 2
ATOM 1831 O O . ALA A 1 2 ? -5.449 -2.945 -2.932 1.00 0.00 2 ALA A O 2
ATOM 1838 N N . ASP A 1 3 ? -6.979 -2.710 -4.549 1.00 0.00 3 ASP A N 2
ATOM 1839 C CA . ASP A 1 3 ? -6.882 -4.108 -4.996 1.00 0.00 3 ASP A CA 2
ATOM 1840 C C . ASP A 1 3 ? -5.575 -4.378 -5.766 1.00 0.00 3 ASP A C 2
ATOM 1841 O O . ASP A 1 3 ? -4.950 -5.419 -5.577 1.00 0.00 3 ASP A O 2
ATOM 1850 N N . GLU A 1 4 ? -5.122 -3.399 -6.560 1.00 0.00 4 GLU A N 2
ATOM 1851 C CA . GLU A 1 4 ? -3.820 -3.466 -7.232 1.00 0.00 4 GLU A CA 2
ATOM 1852 C C . GLU A 1 4 ? -2.710 -3.409 -6.183 1.00 0.00 4 GLU A C 2
ATOM 1853 O O . GLU A 1 4 ? -1.776 -4.205 -6.201 1.00 0.00 4 GLU A O 2
ATOM 1865 N N . GLN A 1 5 ? -2.861 -2.508 -5.207 1.00 0.00 5 GLN A N 2
ATOM 1866 C CA . GLN A 1 5 ? -1.916 -2.389 -4.105 1.00 0.00 5 GLN A CA 2
ATOM 1867 C C . GLN A 1 5 ? -1.783 -3.709 -3.338 1.00 0.00 5 GLN A C 2
ATOM 1868 O O . GLN A 1 5 ? -0.668 -4.181 -3.115 1.00 0.00 5 GLN A O 2
ATOM 1882 N N . ALA A 1 6 ? -2.904 -4.358 -3.012 1.00 0.00 6 ALA A N 2
ATOM 1883 C CA . ALA A 1 6 ? -2.898 -5.659 -2.352 1.00 0.00 6 ALA A CA 2
ATOM 1884 C C . ALA A 1 6 ? -2.252 -6.746 -3.227 1.00 0.00 6 ALA A C 2
ATOM 1885 O O . ALA A 1 6 ? -1.330 -7.425 -2.767 1.00 0.00 6 ALA A O 2
ATOM 1892 N N . PHE A 1 7 ? -2.658 -6.880 -4.496 1.00 0.00 7 PHE A N 2
ATOM 1893 C CA . PHE A 1 7 ? -2.096 -7.905 -5.385 1.00 0.00 7 PHE A CA 2
ATOM 1894 C C . PHE A 1 7 ? -0.648 -7.621 -5.814 1.00 0.00 7 PHE A C 2
ATOM 1895 O O . PHE A 1 7 ? 0.066 -8.563 -6.166 1.00 0.00 7 PHE A O 2
ATOM 1912 N N . LEU A 1 8 ? -0.152 -6.379 -5.692 1.00 0.00 8 LEU A N 2
ATOM 1913 C CA . LEU A 1 8 ? 1.245 -6.104 -6.046 1.00 0.00 8 LEU A CA 2
ATOM 1914 C C . LEU A 1 8 ? 2.147 -6.107 -4.802 1.00 0.00 8 LEU A C 2
ATOM 1915 O O . LEU A 1 8 ? 3.343 -6.340 -4.942 1.00 0.00 8 LEU A O 2
ATOM 1931 N N . VAL A 1 9 ? 1.598 -5.932 -3.589 1.00 0.00 9 VAL A N 2
ATOM 1932 C CA . VAL A 1 9 ? 2.342 -6.237 -2.349 1.00 0.00 9 VAL A CA 2
ATOM 1933 C C . VAL A 1 9 ? 2.471 -7.762 -2.211 1.00 0.00 9 VAL A C 2
ATOM 1934 O O . VAL A 1 9 ? 3.534 -8.267 -1.863 1.00 0.00 9 VAL A O 2
ATOM 1947 N N . ALA A 1 10 ? 1.410 -8.491 -2.569 1.00 0.00 10 ALA A N 2
ATOM 1948 C CA . ALA A 1 10 ? 1.462 -9.950 -2.699 1.00 0.00 10 ALA A CA 2
ATOM 1949 C C . ALA A 1 10 ? 2.515 -10.408 -3.734 1.00 0.00 10 ALA A C 2
ATOM 1950 O O . ALA A 1 10 ? 3.367 -11.243 -3.402 1.00 0.00 10 ALA A O 2
ATOM 1957 N N . LEU A 1 11 ? 2.539 -9.807 -4.939 1.00 0.00 11 LEU A N 2
ATOM 1958 C CA . LEU A 1 11 ? 3.638 -10.028 -5.889 1.00 0.00 11 LEU A CA 2
ATOM 1959 C C . LEU A 1 11 ? 4.993 -9.684 -5.284 1.00 0.00 11 LEU A C 2
ATOM 1960 O O . LEU A 1 11 ? 5.891 -10.513 -5.352 1.00 0.00 11 LEU A O 2
ATOM 1976 N N . TYR A 1 12 ? 5.154 -8.505 -4.683 1.00 0.00 12 TYR A N 2
ATOM 1977 C CA . TYR A 1 12 ? 6.419 -8.060 -4.098 1.00 0.00 12 TYR A CA 2
ATOM 1978 C C . TYR A 1 12 ? 6.929 -9.028 -3.018 1.00 0.00 12 TYR A C 2
ATOM 1979 O O . TYR A 1 12 ? 8.119 -9.346 -2.996 1.00 0.00 12 TYR A O 2
ATOM 1997 N N . LYS A 1 13 ? 6.037 -9.579 -2.184 1.00 0.00 13 LYS A N 2
ATOM 1998 C CA . LYS A 1 13 ? 6.368 -10.632 -1.215 1.00 0.00 13 LYS A CA 2
ATOM 1999 C C . LYS A 1 13 ? 6.849 -11.910 -1.902 1.00 0.00 13 LYS A C 2
ATOM 2000 O O . LYS A 1 13 ? 7.937 -12.385 -1.570 1.00 0.00 13 LYS A O 2
ATOM 2019 N N . TYR A 1 14 ? 6.117 -12.450 -2.885 1.00 0.00 14 TYR A N 2
ATOM 2020 C CA . TYR A 1 14 ? 6.557 -13.646 -3.620 1.00 0.00 14 TYR A CA 2
ATOM 2021 C C . TYR A 1 14 ? 7.863 -13.417 -4.390 1.00 0.00 14 TYR A C 2
ATOM 2022 O O . TYR A 1 14 ? 8.742 -14.273 -4.410 1.00 0.00 14 TYR A O 2
ATOM 2040 N N . MET A 1 15 ? 8.017 -12.235 -4.979 1.00 0.00 15 MET A N 2
ATOM 2041 C CA . MET A 1 15 ? 9.204 -11.776 -5.687 1.00 0.00 15 MET A CA 2
ATOM 2042 C C . MET A 1 15 ? 10.436 -11.710 -4.763 1.00 0.00 15 MET A C 2
ATOM 2043 O O . MET A 1 15 ? 11.491 -12.249 -5.115 1.00 0.00 15 MET A O 2
ATOM 2057 N N . LYS A 1 16 ? 10.303 -11.121 -3.562 1.00 0.00 16 LYS A N 2
ATOM 2058 C CA . LYS A 1 16 ? 11.379 -11.136 -2.555 1.00 0.00 16 LYS A CA 2
ATOM 2059 C C . LYS A 1 16 ? 11.744 -12.559 -2.127 1.00 0.00 16 LYS A C 2
ATOM 2060 O O . LYS A 1 16 ? 12.924 -12.890 -2.037 1.00 0.00 16 LYS A O 2
ATOM 2079 N N . GLU A 1 17 ? 10.737 -13.413 -1.952 1.00 0.00 17 GLU A N 2
ATOM 2080 C CA . GLU A 1 17 ? 10.955 -14.843 -1.660 1.00 0.00 17 GLU A CA 2
ATOM 2081 C C . GLU A 1 17 ? 11.716 -15.559 -2.802 1.00 0.00 17 GLU A C 2
ATOM 2082 O O . GLU A 1 17 ? 12.638 -16.337 -2.544 1.00 0.00 17 GLU A O 2
ATOM 2094 N N . ARG A 1 18 ? 11.406 -15.205 -4.061 1.00 0.00 18 ARG A N 2
ATOM 2095 C CA . ARG A 1 18 ? 12.184 -15.628 -5.250 1.00 0.00 18 ARG A CA 2
ATOM 2096 C C . ARG A 1 18 ? 13.598 -15.015 -5.373 1.00 0.00 18 ARG A C 2
ATOM 2097 O O . ARG A 1 18 ? 14.282 -15.277 -6.364 1.00 0.00 18 ARG A O 2
ATOM 2118 N N . LYS A 1 19 ? 14.061 -14.237 -4.383 1.00 0.00 19 LYS A N 2
ATOM 2119 C CA . LYS A 1 19 ? 15.389 -13.599 -4.271 1.00 0.00 19 LYS A CA 2
ATOM 2120 C C . LYS A 1 19 ? 15.559 -12.397 -5.211 1.00 0.00 19 LYS A C 2
ATOM 2121 O O . LYS A 1 19 ? 16.658 -12.124 -5.698 1.00 0.00 19 LYS A O 2
ATOM 2140 N N . THR A 1 20 ? 14.465 -11.656 -5.417 1.00 0.00 20 THR A N 2
ATOM 2141 C CA . THR A 1 20 ? 14.497 -10.358 -6.100 1.00 0.00 20 THR A CA 2
ATOM 2142 C C . THR A 1 20 ? 13.877 -9.285 -5.191 1.00 0.00 20 THR A C 2
ATOM 2143 O O . THR A 1 20 ? 12.676 -9.334 -4.939 1.00 0.00 20 THR A O 2
ATOM 2154 N N . PRO A 1 21 ? 14.637 -8.291 -4.692 1.00 0.00 21 PRO A N 2
ATOM 2155 C CA . PRO A 1 21 ? 14.142 -7.289 -3.736 1.00 0.00 21 PRO A CA 2
ATOM 2156 C C . PRO A 1 21 ? 13.319 -6.149 -4.384 1.00 0.00 21 PRO A C 2
ATOM 2157 O O . PRO A 1 21 ? 13.191 -5.089 -3.775 1.00 0.00 21 PRO A O 2
ATOM 2168 N N . ILE A 1 22 ? 12.804 -6.358 -5.608 1.00 0.00 22 ILE A N 2
ATOM 2169 C CA . ILE A 1 22 ? 12.197 -5.299 -6.463 1.00 0.00 22 ILE A CA 2
ATOM 2170 C C . ILE A 1 22 ? 13.107 -4.123 -6.863 1.00 0.00 22 ILE A C 2
ATOM 2171 O O . ILE A 1 22 ? 13.036 -3.676 -8.005 1.00 0.00 22 ILE A O 2
ATOM 2187 N N . GLU A 1 23 ? 14.037 -3.685 -6.011 1.00 0.00 23 GLU A N 2
ATOM 2188 C CA . GLU A 1 23 ? 14.981 -2.605 -6.357 1.00 0.00 23 GLU A CA 2
ATOM 2189 C C . GLU A 1 23 ? 15.940 -2.902 -7.528 1.00 0.00 23 GLU A C 2
ATOM 2190 O O . GLU A 1 23 ? 16.509 -1.964 -8.092 1.00 0.00 23 GLU A O 2
ATOM 2202 N N . ARG A 1 24 ? 16.098 -4.172 -7.949 1.00 0.00 24 ARG A N 2
ATOM 2203 C CA . ARG A 1 24 ? 16.805 -4.528 -9.203 1.00 0.00 24 ARG A CA 2
ATOM 2204 C C . ARG A 1 24 ? 16.106 -3.995 -10.473 1.00 0.00 24 ARG A C 2
ATOM 2205 O O . ARG A 1 24 ? 16.670 -4.050 -11.564 1.00 0.00 24 ARG A O 2
ATOM 2226 N N . ILE A 1 25 ? 14.899 -3.447 -10.304 1.00 0.00 25 ILE A N 2
ATOM 2227 C CA . ILE A 1 25 ? 14.102 -2.660 -11.250 1.00 0.00 25 ILE A CA 2
ATOM 2228 C C . ILE A 1 25 ? 14.066 -1.234 -10.639 1.00 0.00 25 ILE A C 2
ATOM 2229 O O . ILE A 1 25 ? 13.147 -0.906 -9.883 1.00 0.00 25 ILE A O 2
ATOM 2245 N N . PRO A 1 26 ? 15.103 -0.400 -10.867 1.00 0.00 26 PRO A N 2
ATOM 2246 C CA . PRO A 1 26 ? 15.312 0.835 -10.103 1.00 0.00 26 PRO A CA 2
ATOM 2247 C C . PRO A 1 26 ? 14.354 1.995 -10.416 1.00 0.00 26 PRO A C 2
ATOM 2248 O O . PRO A 1 26 ? 13.935 2.689 -9.486 1.00 0.00 26 PRO A O 2
ATOM 2259 N N . TYR A 1 27 ? 13.998 2.216 -11.690 1.00 0.00 27 TYR A N 2
ATOM 2260 C CA . TYR A 1 27 ? 13.222 3.398 -12.103 1.00 0.00 27 TYR A CA 2
ATOM 2261 C C . TYR A 1 27 ? 12.331 3.122 -13.322 1.00 0.00 27 TYR A C 2
ATOM 2262 O O . TYR A 1 27 ? 12.644 2.287 -14.172 1.00 0.00 27 TYR A O 2
ATOM 2280 N N . LEU A 1 28 ? 11.262 3.914 -13.447 1.00 0.00 28 LEU A N 2
ATOM 2281 C CA . LEU A 1 28 ? 10.368 4.001 -14.608 1.00 0.00 28 LEU A CA 2
ATOM 2282 C C . LEU A 1 28 ? 10.785 5.198 -15.495 1.00 0.00 28 LEU A C 2
ATOM 2283 O O . LEU A 1 28 ? 9.992 6.080 -15.818 1.00 0.00 28 LEU A O 2
ATOM 2299 N N . GLY A 1 29 ? 12.090 5.280 -15.788 1.00 0.00 29 GLY A N 2
ATOM 2300 C CA . GLY A 1 29 ? 12.660 6.344 -16.627 1.00 0.00 29 GLY A CA 2
ATOM 2301 C C . GLY A 1 29 ? 13.098 7.573 -15.829 1.00 0.00 29 GLY A C 2
ATOM 2302 O O . GLY A 1 29 ? 14.229 8.038 -15.980 1.00 0.00 29 GLY A O 2
ATOM 2306 N N . PHE A 1 30 ? 12.218 8.068 -14.952 1.00 0.00 30 PHE A N 2
ATOM 2307 C CA . PHE A 1 30 ? 12.432 9.302 -14.183 1.00 0.00 30 PHE A CA 2
ATOM 2308 C C . PHE A 1 30 ? 11.762 9.328 -12.789 1.00 0.00 30 PHE A C 2
ATOM 2309 O O . PHE A 1 30 ? 11.803 10.355 -12.104 1.00 0.00 30 PHE A O 2
ATOM 2326 N N . LYS A 1 31 ? 11.160 8.205 -12.363 1.00 0.00 31 LYS A N 2
ATOM 2327 C CA . LYS A 1 31 ? 10.497 8.095 -11.045 1.00 0.00 31 LYS A CA 2
ATOM 2328 C C . LYS A 1 31 ? 10.465 6.645 -10.539 1.00 0.00 31 LYS A C 2
ATOM 2329 O O . LYS A 1 31 ? 10.859 5.726 -11.262 1.00 0.00 31 LYS A O 2
ATOM 2348 N N . GLN A 1 32 ? 9.975 6.441 -9.315 1.00 0.00 32 GLN A N 2
ATOM 2349 C CA . GLN A 1 32 ? 9.660 5.122 -8.746 1.00 0.00 32 GLN A CA 2
ATOM 2350 C C . GLN A 1 32 ? 8.662 4.342 -9.633 1.00 0.00 32 GLN A C 2
ATOM 2351 O O . GLN A 1 32 ? 7.863 4.939 -10.358 1.00 0.00 32 GLN A O 2
ATOM 2365 N N . ILE A 1 33 ? 8.698 3.006 -9.558 1.00 0.00 33 ILE A N 2
ATOM 2366 C CA . ILE A 1 33 ? 7.802 2.134 -10.338 1.00 0.00 33 ILE A CA 2
ATOM 2367 C C . ILE A 1 33 ? 6.320 2.333 -9.952 1.00 0.00 33 ILE A C 2
ATOM 2368 O O . ILE A 1 33 ? 5.840 1.786 -8.958 1.00 0.00 33 ILE A O 2
ATOM 2384 N N . ASN A 1 34 ? 5.581 3.115 -10.747 1.00 0.00 34 ASN A N 2
ATOM 2385 C CA . ASN A 1 34 ? 4.146 3.405 -10.587 1.00 0.00 34 ASN A CA 2
ATOM 2386 C C . ASN A 1 34 ? 3.266 2.230 -11.089 1.00 0.00 34 ASN A C 2
ATOM 2387 O O . ASN A 1 34 ? 2.427 2.366 -11.982 1.00 0.00 34 ASN A O 2
ATOM 2398 N N . LEU A 1 35 ? 3.526 1.041 -10.545 1.00 0.00 35 LEU A N 2
ATOM 2399 C CA . LEU A 1 35 ? 3.058 -0.274 -10.999 1.00 0.00 35 LEU A CA 2
ATOM 2400 C C . LEU A 1 35 ? 1.531 -0.436 -11.190 1.00 0.00 35 LEU A C 2
ATOM 2401 O O . LEU A 1 35 ? 1.102 -0.973 -12.207 1.00 0.00 35 LEU A O 2
ATOM 2417 N N . TRP A 1 36 ? 0.685 0.051 -10.277 1.00 0.00 36 TRP A N 2
ATOM 2418 C CA . TRP A 1 36 ? -0.788 0.011 -10.433 1.00 0.00 36 TRP A CA 2
ATOM 2419 C C . TRP A 1 36 ? -1.276 0.827 -11.660 1.00 0.00 36 TRP A C 2
ATOM 2420 O O . TRP A 1 36 ? -2.186 0.415 -12.393 1.00 0.00 36 TRP A O 2
ATOM 2441 N N . THR A 1 37 ? -0.637 1.976 -11.921 1.00 0.00 37 THR A N 2
ATOM 2442 C CA . THR A 1 37 ? -0.884 2.813 -13.110 1.00 0.00 37 THR A CA 2
ATOM 2443 C C . THR A 1 37 ? -0.354 2.136 -14.372 1.00 0.00 37 THR A C 2
ATOM 2444 O O . THR A 1 37 ? -1.047 2.097 -15.384 1.00 0.00 37 THR A O 2
ATOM 2455 N N . MET A 1 38 ? 0.834 1.527 -14.312 1.00 0.00 38 MET A N 2
ATOM 2456 C CA . MET A 1 38 ? 1.383 0.707 -15.397 1.00 0.00 38 MET A CA 2
ATOM 2457 C C . MET A 1 38 ? 0.469 -0.478 -15.744 1.00 0.00 38 MET A C 2
ATOM 2458 O O . MET A 1 38 ? 0.249 -0.744 -16.924 1.00 0.00 38 MET A O 2
ATOM 2472 N N . PHE A 1 39 ? -0.112 -1.148 -14.743 1.00 0.00 39 PHE A N 2
ATOM 2473 C CA . PHE A 1 39 ? -1.093 -2.210 -14.967 1.00 0.00 39 PHE A CA 2
ATOM 2474 C C . PHE A 1 39 ? -2.344 -1.708 -15.687 1.00 0.00 39 PHE A C 2
ATOM 2475 O O . PHE A 1 39 ? -2.655 -2.209 -16.767 1.00 0.00 39 PHE A O 2
ATOM 2492 N N . GLN A 1 40 ? -3.050 -0.705 -15.150 1.00 0.00 40 GLN A N 2
ATOM 2493 C CA . GLN A 1 40 ? -4.273 -0.232 -15.822 1.00 0.00 40 GLN A CA 2
ATOM 2494 C C . GLN A 1 40 ? -3.993 0.437 -17.182 1.00 0.00 40 GLN A C 2
ATOM 2495 O O . GLN A 1 40 ? -4.836 0.357 -18.078 1.00 0.00 40 GLN A O 2
ATOM 2509 N N . ALA A 1 41 ? -2.807 1.027 -17.385 1.00 0.00 41 ALA A N 2
ATOM 2510 C CA . ALA A 1 41 ? -2.373 1.481 -18.702 1.00 0.00 41 ALA A CA 2
ATOM 2511 C C . ALA A 1 41 ? -2.180 0.291 -19.650 1.00 0.00 41 ALA A C 2
ATOM 2512 O O . ALA A 1 41 ? -2.787 0.267 -20.718 1.00 0.00 41 ALA A O 2
ATOM 2519 N N . ALA A 1 42 ? -1.426 -0.741 -19.255 1.00 0.00 42 ALA A N 2
ATOM 2520 C CA . ALA A 1 42 ? -1.249 -1.937 -20.073 1.00 0.00 42 ALA A CA 2
ATOM 2521 C C . ALA A 1 42 ? -2.587 -2.613 -20.415 1.00 0.00 42 ALA A C 2
ATOM 2522 O O . ALA A 1 42 ? -2.768 -3.046 -21.548 1.00 0.00 42 ALA A O 2
ATOM 2529 N N . GLN A 1 43 ? -3.544 -2.648 -19.479 1.00 0.00 43 GLN A N 2
ATOM 2530 C CA . GLN A 1 43 ? -4.847 -3.269 -19.709 1.00 0.00 43 GLN A CA 2
ATOM 2531 C C . GLN A 1 43 ? -5.713 -2.500 -20.711 1.00 0.00 43 GLN A C 2
ATOM 2532 O O . GLN A 1 43 ? -6.303 -3.132 -21.590 1.00 0.00 43 GLN A O 2
ATOM 2546 N N . LYS A 1 44 ? -5.750 -1.161 -20.655 1.00 0.00 44 LYS A N 2
ATOM 2547 C CA . LYS A 1 44 ? -6.513 -0.361 -21.632 1.00 0.00 44 LYS A CA 2
ATOM 2548 C C . LYS A 1 44 ? -5.804 -0.310 -22.985 1.00 0.00 44 LYS A C 2
ATOM 2549 O O . LYS A 1 44 ? -6.468 -0.339 -24.020 1.00 0.00 44 LYS A O 2
ATOM 2568 N N . LEU A 1 45 ? -4.465 -0.354 -22.972 1.00 0.00 45 LEU A N 2
ATOM 2569 C CA . LEU A 1 45 ? -3.671 -0.598 -24.182 1.00 0.00 45 LEU A CA 2
ATOM 2570 C C . LEU A 1 45 ? -3.678 -2.100 -24.618 1.00 0.00 45 LEU A C 2
ATOM 2571 O O . LEU A 1 45 ? -2.857 -2.504 -25.442 1.00 0.00 45 LEU A O 2
ATOM 2587 N N . GLY A 1 46 ? -4.609 -2.923 -24.096 1.00 0.00 46 GLY A N 2
ATOM 2588 C CA . GLY A 1 46 ? -4.888 -4.260 -24.672 1.00 0.00 46 GLY A CA 2
ATOM 2589 C C . GLY A 1 46 ? -4.192 -5.463 -24.017 1.00 0.00 46 GLY A C 2
ATOM 2590 O O . GLY A 1 46 ? -3.938 -6.476 -24.678 1.00 0.00 46 GLY A O 2
ATOM 2594 N N . GLY A 1 47 ? -3.911 -5.320 -22.722 1.00 0.00 47 GLY A N 2
ATOM 2595 C CA . GLY A 1 47 ? -3.049 -6.234 -21.972 1.00 0.00 47 GLY A CA 2
ATOM 2596 C C . GLY A 1 47 ? -1.671 -6.457 -22.612 1.00 0.00 47 GLY A C 2
ATOM 2597 O O . GLY A 1 47 ? -1.339 -5.901 -23.663 1.00 0.00 47 GLY A O 2
ATOM 2601 N N . TYR A 1 48 ? -0.860 -7.310 -21.984 1.00 0.00 48 TYR A N 2
ATOM 2602 C CA . TYR A 1 48 ? 0.377 -7.809 -22.600 1.00 0.00 48 TYR A CA 2
ATOM 2603 C C . TYR A 1 48 ? 0.133 -8.450 -23.987 1.00 0.00 48 TYR A C 2
ATOM 2604 O O . TYR A 1 48 ? 1.038 -8.500 -24.819 1.00 0.00 48 TYR A O 2
ATOM 2622 N N . GLU A 1 49 ? -1.096 -8.910 -24.260 1.00 0.00 49 GLU A N 2
ATOM 2623 C CA . GLU A 1 49 ? -1.422 -9.580 -25.530 1.00 0.00 49 GLU A CA 2
ATOM 2624 C C . GLU A 1 49 ? -1.302 -8.636 -26.736 1.00 0.00 49 GLU A C 2
ATOM 2625 O O . GLU A 1 49 ? -0.539 -8.900 -27.669 1.00 0.00 49 GLU A O 2
ATOM 2637 N N . THR A 1 50 ? -2.011 -7.503 -26.707 1.00 0.00 50 THR A N 2
ATOM 2638 C CA . THR A 1 50 ? -1.934 -6.493 -27.771 1.00 0.00 50 THR A CA 2
ATOM 2639 C C . THR A 1 50 ? -0.588 -5.768 -27.733 1.00 0.00 50 THR A C 2
ATOM 2640 O O . THR A 1 50 ? -0.046 -5.426 -28.782 1.00 0.00 50 THR A O 2
ATOM 2651 N N . ILE A 1 51 ? 0.011 -5.609 -26.545 1.00 0.00 51 ILE A N 2
ATOM 2652 C CA . ILE A 1 51 ? 1.393 -5.126 -26.418 1.00 0.00 51 ILE A CA 2
ATOM 2653 C C . ILE A 1 51 ? 2.388 -6.002 -27.200 1.00 0.00 51 ILE A C 2
ATOM 2654 O O . ILE A 1 51 ? 3.269 -5.460 -27.868 1.00 0.00 51 ILE A O 2
ATOM 2670 N N . THR A 1 52 ? 2.216 -7.329 -27.191 1.00 0.00 52 THR A N 2
ATOM 2671 C CA . THR A 1 52 ? 3.087 -8.248 -27.948 1.00 0.00 52 THR A CA 2
ATOM 2672 C C . THR A 1 52 ? 2.809 -8.161 -29.451 1.00 0.00 52 THR A C 2
ATOM 2673 O O . THR A 1 52 ? 3.742 -8.175 -30.259 1.00 0.00 52 THR A O 2
ATOM 2684 N N . ALA A 1 53 ? 1.538 -8.005 -29.837 1.00 0.00 53 ALA A N 2
ATOM 2685 C CA . ALA A 1 53 ? 1.155 -7.823 -31.239 1.00 0.00 53 ALA A CA 2
ATOM 2686 C C . ALA A 1 53 ? 1.599 -6.476 -31.858 1.00 0.00 53 ALA A C 2
ATOM 2687 O O . ALA A 1 53 ? 1.766 -6.402 -33.078 1.00 0.00 53 ALA A O 2
ATOM 2694 N N . ARG A 1 54 ? 1.814 -5.426 -31.040 1.00 0.00 54 ARG A N 2
ATOM 2695 C CA . ARG A 1 54 ? 2.006 -4.053 -31.571 1.00 0.00 54 ARG A CA 2
ATOM 2696 C C . ARG A 1 54 ? 3.205 -3.249 -31.043 1.00 0.00 54 ARG A C 2
ATOM 2697 O O . ARG A 1 54 ? 3.458 -2.178 -31.593 1.00 0.00 54 ARG A O 2
ATOM 2718 N N . ARG A 1 55 ? 3.952 -3.717 -30.028 1.00 0.00 55 ARG A N 2
ATOM 2719 C CA . ARG A 1 55 ? 4.955 -2.907 -29.279 1.00 0.00 55 ARG A CA 2
ATOM 2720 C C . ARG A 1 55 ? 4.365 -1.554 -28.883 1.00 0.00 55 ARG A C 2
ATOM 2721 O O . ARG A 1 55 ? 4.837 -0.474 -29.237 1.00 0.00 55 ARG A O 2
ATOM 2742 N N . GLN A 1 56 ? 3.278 -1.693 -28.119 1.00 0.00 56 GLN A N 2
ATOM 2743 C CA . GLN A 1 56 ? 2.393 -0.577 -27.773 1.00 0.00 56 GLN A CA 2
ATOM 2744 C C . GLN A 1 56 ? 2.770 0.078 -26.429 1.00 0.00 56 GLN A C 2
ATOM 2745 O O . GLN A 1 56 ? 2.048 0.934 -25.926 1.00 0.00 56 GLN A O 2
ATOM 2759 N N . TRP A 1 57 ? 3.941 -0.266 -25.872 1.00 0.00 57 TRP A N 2
ATOM 2760 C CA . TRP A 1 57 ? 4.583 0.432 -24.745 1.00 0.00 57 TRP A CA 2
ATOM 2761 C C . TRP A 1 57 ? 4.696 1.937 -25.001 1.00 0.00 57 TRP A C 2
ATOM 2762 O O . TRP A 1 57 ? 4.523 2.726 -24.076 1.00 0.00 57 TRP A O 2
ATOM 2783 N N . LYS A 1 58 ? 4.874 2.357 -26.262 1.00 0.00 58 LYS A N 2
ATOM 2784 C CA . LYS A 1 58 ? 4.812 3.786 -26.641 1.00 0.00 58 LYS A CA 2
ATOM 2785 C C . LYS A 1 58 ? 3.475 4.472 -26.309 1.00 0.00 58 LYS A C 2
ATOM 2786 O O . LYS A 1 58 ? 3.467 5.671 -26.041 1.00 0.00 58 LYS A O 2
ATOM 2805 N N . HIS A 1 59 ? 2.368 3.726 -26.238 1.00 0.00 59 HIS A N 2
ATOM 2806 C CA . HIS A 1 59 ? 1.082 4.257 -25.764 1.00 0.00 59 HIS A CA 2
ATOM 2807 C C . HIS A 1 59 ? 0.831 3.985 -24.263 1.00 0.00 59 HIS A C 2
ATOM 2808 O O . HIS A 1 59 ? 0.032 4.681 -23.635 1.00 0.00 59 HIS A O 2
ATOM 2822 N N . ILE A 1 60 ? 1.552 3.042 -23.640 1.00 0.00 60 ILE A N 2
ATOM 2823 C CA . ILE A 1 60 ? 1.584 2.944 -22.170 1.00 0.00 60 ILE A CA 2
ATOM 2824 C C . ILE A 1 60 ? 2.285 4.206 -21.660 1.00 0.00 60 ILE A C 2
ATOM 2825 O O . ILE A 1 60 ? 1.757 4.868 -20.777 1.00 0.00 60 ILE A O 2
ATOM 2841 N N . TYR A 1 61 ? 3.394 4.612 -22.292 1.00 0.00 61 TYR A N 2
ATOM 2842 C CA . TYR A 1 61 ? 4.051 5.909 -22.096 1.00 0.00 61 TYR A CA 2
ATOM 2843 C C . TYR A 1 61 ? 3.100 7.100 -22.347 1.00 0.00 61 TYR A C 2
ATOM 2844 O O . TYR A 1 61 ? 3.181 8.113 -21.651 1.00 0.00 61 TYR A O 2
ATOM 2862 N N . ASP A 1 62 ? 2.165 6.949 -23.293 1.00 0.00 62 ASP A N 2
ATOM 2863 C CA . ASP A 1 62 ? 1.090 7.935 -23.500 1.00 0.00 62 ASP A CA 2
ATOM 2864 C C . ASP A 1 62 ? 0.207 8.087 -22.247 1.00 0.00 62 ASP A C 2
ATOM 2865 O O . ASP A 1 62 ? -0.009 9.206 -21.777 1.00 0.00 62 ASP A O 2
ATOM 2874 N N . GLU A 1 63 ? -0.223 6.973 -21.645 1.00 0.00 63 GLU A N 2
ATOM 2875 C CA . GLU A 1 63 ? -0.879 7.000 -20.324 1.00 0.00 63 GLU A CA 2
ATOM 2876 C C . GLU A 1 63 ? 0.031 7.442 -19.155 1.00 0.00 63 GLU A C 2
ATOM 2877 O O . GLU A 1 63 ? -0.464 8.095 -18.231 1.00 0.00 63 GLU A O 2
ATOM 2889 N N . LEU A 1 64 ? 1.338 7.139 -19.169 1.00 0.00 64 LEU A N 2
ATOM 2890 C CA . LEU A 1 64 ? 2.285 7.613 -18.142 1.00 0.00 64 LEU A CA 2
ATOM 2891 C C . LEU A 1 64 ? 2.473 9.141 -18.173 1.00 0.00 64 LEU A C 2
ATOM 2892 O O . LEU A 1 64 ? 2.751 9.745 -17.134 1.00 0.00 64 LEU A O 2
ATOM 2908 N N . GLY A 1 65 ? 2.354 9.754 -19.357 1.00 0.00 65 GLY A N 2
ATOM 2909 C CA . GLY A 1 65 ? 2.725 11.162 -19.551 1.00 0.00 65 GLY A CA 2
ATOM 2910 C C . GLY A 1 65 ? 4.197 11.438 -19.204 1.00 0.00 65 GLY A C 2
ATOM 2911 O O . GLY A 1 65 ? 4.503 12.459 -18.581 1.00 0.00 65 GLY A O 2
ATOM 2915 N N . GLY A 1 66 ? 5.086 10.488 -19.528 1.00 0.00 66 GLY A N 2
ATOM 2916 C CA . GLY A 1 66 ? 6.471 10.512 -19.054 1.00 0.00 66 GLY A CA 2
ATOM 2917 C C . GLY A 1 66 ? 7.363 11.631 -19.610 1.00 0.00 66 GLY A C 2
ATOM 2918 O O . GLY A 1 66 ? 6.994 12.370 -20.526 1.00 0.00 66 GLY A O 2
ATOM 2922 N N . ASN A 1 67 ? 8.571 11.726 -19.046 1.00 0.00 67 ASN A N 2
ATOM 2923 C CA . ASN A 1 67 ? 9.635 12.635 -19.481 1.00 0.00 67 ASN A CA 2
ATOM 2924 C C . ASN A 1 67 ? 9.942 12.480 -20.996 1.00 0.00 67 ASN A C 2
ATOM 2925 O O . ASN A 1 67 ? 10.204 11.350 -21.418 1.00 0.00 67 ASN A O 2
ATOM 2936 N N . PRO A 1 68 ? 9.940 13.562 -21.810 1.00 0.00 68 PRO A N 2
ATOM 2937 C CA . PRO A 1 68 ? 10.088 13.502 -23.272 1.00 0.00 68 PRO A CA 2
ATOM 2938 C C . PRO A 1 68 ? 11.250 12.664 -23.828 1.00 0.00 68 PRO A C 2
ATOM 2939 O O . PRO A 1 68 ? 11.092 11.987 -24.847 1.00 0.00 68 PRO A O 2
ATOM 2950 N N . GLY A 1 69 ? 12.409 12.688 -23.163 1.00 0.00 69 GLY A N 2
ATOM 2951 C CA . GLY A 1 69 ? 13.573 11.891 -23.580 1.00 0.00 69 GLY A CA 2
ATOM 2952 C C . GLY A 1 69 ? 13.471 10.413 -23.179 1.00 0.00 69 GLY A C 2
ATOM 2953 O O . GLY A 1 69 ? 13.850 9.531 -23.951 1.00 0.00 69 GLY A O 2
ATOM 2957 N N . SER A 1 70 ? 12.910 10.144 -21.996 1.00 0.00 70 SER A N 2
ATOM 2958 C CA . SER A 1 70 ? 12.830 8.783 -21.439 1.00 0.00 70 SER A CA 2
ATOM 2959 C C . SER A 1 70 ? 11.720 7.910 -22.044 1.00 0.00 70 SER A C 2
ATOM 2960 O O . SER A 1 70 ? 11.253 6.980 -21.389 1.00 0.00 70 SER A O 2
ATOM 2968 N N . THR A 1 71 ? 11.263 8.183 -23.271 1.00 0.00 71 THR A N 2
ATOM 2969 C CA . THR A 1 71 ? 10.205 7.400 -23.939 1.00 0.00 71 THR A CA 2
ATOM 2970 C C . THR A 1 71 ? 10.521 5.892 -24.035 1.00 0.00 71 THR A C 2
ATOM 2971 O O . THR A 1 71 ? 9.622 5.048 -23.982 1.00 0.00 71 THR A O 2
ATOM 2982 N N . SER A 1 72 ? 11.812 5.535 -24.081 1.00 0.00 72 SER A N 2
ATOM 2983 C CA . SER A 1 72 ? 12.331 4.160 -24.009 1.00 0.00 72 SER A CA 2
ATOM 2984 C C . SER A 1 72 ? 12.062 3.438 -22.679 1.00 0.00 72 SER A C 2
ATOM 2985 O O . SER A 1 72 ? 12.136 2.211 -22.626 1.00 0.00 72 SER A O 2
ATOM 2993 N N . ALA A 1 73 ? 11.740 4.156 -21.600 1.00 0.00 73 ALA A N 2
ATOM 2994 C CA . ALA A 1 73 ? 11.433 3.522 -20.313 1.00 0.00 73 ALA A CA 2
ATOM 2995 C C . ALA A 1 73 ? 10.249 2.544 -20.362 1.00 0.00 73 ALA A C 2
ATOM 2996 O O . ALA A 1 73 ? 10.341 1.467 -19.778 1.00 0.00 73 ALA A O 2
ATOM 3003 N N . ALA A 1 74 ? 9.172 2.857 -21.091 1.00 0.00 74 ALA A N 2
ATOM 3004 C CA . ALA A 1 74 ? 8.096 1.902 -21.384 1.00 0.00 74 ALA A CA 2
ATOM 3005 C C . ALA A 1 74 ? 8.598 0.680 -22.181 1.00 0.00 74 ALA A C 2
ATOM 3006 O O . ALA A 1 74 ? 8.179 -0.447 -21.919 1.00 0.00 74 ALA A O 2
ATOM 3013 N N . THR A 1 75 ? 9.552 0.878 -23.095 1.00 0.00 75 THR A N 2
ATOM 3014 C CA . THR A 1 75 ? 10.177 -0.230 -23.835 1.00 0.00 75 THR A CA 2
ATOM 3015 C C . THR A 1 75 ? 11.023 -1.128 -22.925 1.00 0.00 75 THR A C 2
ATOM 3016 O O . THR A 1 75 ? 10.888 -2.346 -22.985 1.00 0.00 75 THR A O 2
ATOM 3027 N N . CYS A 1 76 ? 11.843 -0.571 -22.027 1.00 0.00 76 CYS A N 2
ATOM 3028 C CA . CYS A 1 76 ? 12.595 -1.339 -21.020 1.00 0.00 76 CYS A CA 2
ATOM 3029 C C . CYS A 1 76 ? 11.666 -2.013 -19.996 1.00 0.00 76 CYS A C 2
ATOM 3030 O O . CYS A 1 76 ? 11.897 -3.156 -19.596 1.00 0.00 76 CYS A O 2
ATOM 3038 N N . THR A 1 77 ? 10.575 -1.328 -19.645 1.00 0.00 77 THR A N 2
ATOM 3039 C CA . THR A 1 77 ? 9.508 -1.900 -18.808 1.00 0.00 77 THR A CA 2
ATOM 3040 C C . THR A 1 77 ? 8.954 -3.221 -19.343 1.00 0.00 77 THR A C 2
ATOM 3041 O O . THR A 1 77 ? 8.544 -4.047 -18.529 1.00 0.00 77 THR A O 2
ATOM 3052 N N . ARG A 1 78 ? 9.044 -3.519 -20.651 1.00 0.00 78 ARG A N 2
ATOM 3053 C CA . ARG A 1 78 ? 8.632 -4.822 -21.187 1.00 0.00 78 ARG A CA 2
ATOM 3054 C C . ARG A 1 78 ? 9.433 -5.966 -20.593 1.00 0.00 78 ARG A C 2
ATOM 3055 O O . ARG A 1 78 ? 8.904 -7.072 -20.499 1.00 0.00 78 ARG A O 2
ATOM 3076 N N . ARG A 1 79 ? 10.683 -5.708 -20.177 1.00 0.00 79 ARG A N 2
ATOM 3077 C CA . ARG A 1 79 ? 11.521 -6.732 -19.558 1.00 0.00 79 ARG A CA 2
ATOM 3078 C C . ARG A 1 79 ? 11.282 -6.833 -18.053 1.00 0.00 79 ARG A C 2
ATOM 3079 O O . ARG A 1 79 ? 11.275 -7.936 -17.510 1.00 0.00 79 ARG A O 2
ATOM 3100 N N . HIS A 1 80 ? 11.011 -5.702 -17.390 1.00 0.00 80 HIS A N 2
ATOM 3101 C CA . HIS A 1 80 ? 10.558 -5.677 -15.993 1.00 0.00 80 HIS A CA 2
ATOM 3102 C C . HIS A 1 80 ? 9.249 -6.471 -15.837 1.00 0.00 80 HIS A C 2
ATOM 3103 O O . HIS A 1 80 ? 9.142 -7.325 -14.958 1.00 0.00 80 HIS A O 2
ATOM 3117 N N . TYR A 1 81 ? 8.284 -6.260 -16.742 1.00 0.00 81 TYR A N 2
ATOM 3118 C CA . TYR A 1 81 ? 6.946 -6.865 -16.735 1.00 0.00 81 TYR A CA 2
ATOM 3119 C C . TYR A 1 81 ? 6.955 -8.399 -16.633 1.00 0.00 81 TYR A C 2
ATOM 3120 O O . TYR A 1 81 ? 6.074 -8.963 -15.986 1.00 0.00 81 TYR A O 2
ATOM 3138 N N . GLU A 1 82 ? 7.975 -9.077 -17.181 1.00 0.00 82 GLU A N 2
ATOM 3139 C CA . GLU A 1 82 ? 8.109 -10.541 -17.205 1.00 0.00 82 GLU A CA 2
ATOM 3140 C C . GLU A 1 82 ? 8.200 -11.155 -15.804 1.00 0.00 82 GLU A C 2
ATOM 3141 O O . GLU A 1 82 ? 7.934 -12.350 -15.642 1.00 0.00 82 GLU A O 2
ATOM 3153 N N . ARG A 1 83 ? 8.531 -10.343 -14.787 1.00 0.00 83 ARG A N 2
ATOM 3154 C CA . ARG A 1 83 ? 8.421 -10.759 -13.383 1.00 0.00 83 ARG A CA 2
ATOM 3155 C C . ARG A 1 83 ? 7.723 -9.765 -12.458 1.00 0.00 83 ARG A C 2
ATOM 3156 O O . ARG A 1 83 ? 7.231 -10.171 -11.409 1.00 0.00 83 ARG A O 2
ATOM 3177 N N . LEU A 1 84 ? 7.621 -8.500 -12.857 1.00 0.00 84 LEU A N 2
ATOM 3178 C CA . LEU A 1 84 ? 6.978 -7.468 -12.055 1.00 0.00 84 LEU A CA 2
ATOM 3179 C C . LEU A 1 84 ? 5.448 -7.605 -12.014 1.00 0.00 84 LEU A C 2
ATOM 3180 O O . LEU A 1 84 ? 4.824 -7.052 -11.111 1.00 0.00 84 LEU A O 2
ATOM 3196 N N . ILE A 1 85 ? 4.854 -8.319 -12.985 1.00 0.00 85 ILE A N 2
ATOM 3197 C CA . ILE A 1 85 ? 3.391 -8.500 -13.052 1.00 0.00 85 ILE A CA 2
ATOM 3198 C C . ILE A 1 85 ? 2.907 -9.624 -13.966 1.00 0.00 85 ILE A C 2
ATOM 3199 O O . ILE A 1 85 ? 1.827 -10.130 -13.699 1.00 0.00 85 ILE A O 2
ATOM 3215 N N . LEU A 1 86 ? 3.666 -10.098 -14.958 1.00 0.00 86 LEU A N 2
ATOM 3216 C CA . LEU A 1 86 ? 3.326 -11.317 -15.708 1.00 0.00 86 LEU A CA 2
ATOM 3217 C C . LEU A 1 86 ? 2.960 -12.524 -14.805 1.00 0.00 86 LEU A C 2
ATOM 3218 O O . LEU A 1 86 ? 1.969 -13.190 -15.113 1.00 0.00 86 LEU A O 2
ATOM 3234 N N . PRO A 1 87 ? 3.645 -12.799 -13.667 1.00 0.00 87 PRO A N 2
ATOM 3235 C CA . PRO A 1 87 ? 3.208 -13.835 -12.722 1.00 0.00 87 PRO A CA 2
ATOM 3236 C C . PRO A 1 87 ? 1.929 -13.497 -11.923 1.00 0.00 87 PRO A C 2
ATOM 3237 O O . PRO A 1 87 ? 1.412 -14.395 -11.255 1.00 0.00 87 PRO A O 2
ATOM 3248 N N . TYR A 1 88 ? 1.396 -12.265 -12.004 1.00 0.00 88 TYR A N 2
ATOM 3249 C CA . TYR A 1 88 ? 0.133 -11.897 -11.338 1.00 0.00 88 TYR A CA 2
ATOM 3250 C C . TYR A 1 88 ? -1.025 -11.528 -12.278 1.00 0.00 88 TYR A C 2
ATOM 3251 O O . TYR A 1 88 ? -2.079 -12.143 -12.153 1.00 0.00 88 TYR A O 2
ATOM 3269 N N . GLU A 1 89 ? -0.869 -10.657 -13.282 1.00 0.00 89 GLU A N 2
ATOM 3270 C CA . GLU A 1 89 ? -1.938 -10.409 -14.279 1.00 0.00 89 GLU A CA 2
ATOM 3271 C C . GLU A 1 89 ? -2.337 -11.668 -15.083 1.00 0.00 89 GLU A C 2
ATOM 3272 O O . GLU A 1 89 ? -3.401 -11.703 -15.701 1.00 0.00 89 GLU A O 2
ATOM 3284 N N . ARG A 1 90 ? -1.526 -12.732 -14.977 1.00 0.00 90 ARG A N 2
ATOM 3285 C CA . ARG A 1 90 ? -1.927 -14.071 -15.446 1.00 0.00 90 ARG A CA 2
ATOM 3286 C C . ARG A 1 90 ? -3.263 -14.533 -14.853 1.00 0.00 90 ARG A C 2
ATOM 3287 O O . ARG A 1 90 ? -3.994 -15.230 -15.553 1.00 0.00 90 ARG A O 2
ATOM 3308 N N . PHE A 1 91 ? -3.667 -14.095 -13.651 1.00 0.00 91 PHE A N 2
ATOM 3309 C CA . PHE A 1 91 ? -5.004 -14.435 -13.130 1.00 0.00 91 PHE A CA 2
ATOM 3310 C C . PHE A 1 91 ? -6.179 -13.869 -13.946 1.00 0.00 91 PHE A C 2
ATOM 3311 O O . PHE A 1 91 ? -7.291 -14.387 -13.845 1.00 0.00 91 PHE A O 2
ATOM 3328 N N . ILE A 1 92 ? -5.953 -12.849 -14.786 1.00 0.00 92 ILE A N 2
ATOM 3329 C CA . ILE A 1 92 ? -7.027 -12.235 -15.580 1.00 0.00 92 ILE A CA 2
ATOM 3330 C C . ILE A 1 92 ? -7.396 -13.058 -16.829 1.00 0.00 92 ILE A C 2
ATOM 3331 O O . ILE A 1 92 ? -8.504 -12.924 -17.352 1.00 0.00 92 ILE A O 2
ATOM 3347 N N . LYS A 1 93 ? -6.474 -13.921 -17.285 1.00 0.00 93 LYS A N 2
ATOM 3348 C CA . LYS A 1 93 ? -6.605 -14.610 -18.590 1.00 0.00 93 LYS A CA 2
ATOM 3349 C C . LYS A 1 93 ? -6.129 -16.071 -18.608 1.00 0.00 93 LYS A C 2
ATOM 3350 O O . LYS A 1 93 ? -6.502 -16.817 -19.512 1.00 0.00 93 LYS A O 2
ATOM 3369 N N . GLY A 1 94 ? -5.377 -16.492 -17.587 1.00 0.00 94 GLY A N 2
ATOM 3370 C CA . GLY A 1 94 ? -5.012 -17.908 -17.399 1.00 0.00 94 GLY A CA 2
ATOM 3371 C C . GLY A 1 94 ? -6.041 -18.643 -16.531 1.00 0.00 94 GLY A C 2
ATOM 3372 O O . GLY A 1 94 ? -6.344 -19.812 -16.762 1.00 0.00 94 GLY A O 2
ATOM 3376 N N . GLU A 1 95 ? -6.668 -17.903 -15.610 1.00 0.00 95 GLU A N 2
ATOM 3377 C CA . GLU A 1 95 ? -7.830 -18.308 -14.805 1.00 0.00 95 GLU A CA 2
ATOM 3378 C C . GLU A 1 95 ? -9.118 -17.583 -15.276 1.00 0.00 95 GLU A C 2
ATOM 3379 O O . GLU A 1 95 ? -10.104 -17.480 -14.547 1.00 0.00 95 GLU A O 2
ATOM 3391 N N . GLU A 1 96 ? -9.084 -17.112 -16.529 1.00 0.00 96 GLU A N 2
ATOM 3392 C CA . GLU A 1 96 ? -10.152 -16.502 -17.344 1.00 0.00 96 GLU A CA 2
ATOM 3393 C C . GLU A 1 96 ? -11.182 -15.646 -16.570 1.00 0.00 96 GLU A C 2
ATOM 3394 O O . GLU A 1 96 ? -12.284 -16.097 -16.245 1.00 0.00 96 GLU A O 2
ATOM 3406 N N . ASP A 1 97 ? -10.821 -14.383 -16.309 1.00 0.00 97 ASP A N 2
ATOM 3407 C CA . ASP A 1 97 ? -11.621 -13.480 -15.460 1.00 0.00 97 ASP A CA 2
ATOM 3408 C C . ASP A 1 97 ? -11.965 -12.161 -16.191 1.00 0.00 97 ASP A C 2
ATOM 3409 O O . ASP A 1 97 ? -11.804 -11.060 -15.654 1.00 0.00 97 ASP A O 2
ATOM 3418 N N . LYS A 1 98 ? -12.440 -12.300 -17.442 1.00 0.00 98 LYS A N 2
ATOM 3419 C CA . LYS A 1 98 ? -12.968 -11.174 -18.236 1.00 0.00 98 LYS A CA 2
ATOM 3420 C C . LYS A 1 98 ? -14.331 -11.466 -18.904 1.00 0.00 98 LYS A C 2
ATOM 3421 O O . LYS A 1 98 ? -15.162 -10.552 -18.905 1.00 0.00 98 LYS A O 2
ATOM 3440 N N . PRO A 1 99 ? -14.615 -12.675 -19.444 1.00 0.00 99 PRO A N 2
ATOM 3441 C CA . PRO A 1 99 ? -15.959 -13.054 -19.908 1.00 0.00 99 PRO A CA 2
ATOM 3442 C C . PRO A 1 99 ? -17.048 -13.007 -18.820 1.00 0.00 99 PRO A C 2
ATOM 3443 O O . PRO A 1 99 ? -16.754 -12.958 -17.621 1.00 0.00 99 PRO A O 2
ATOM 3454 N N . LEU A 1 100 ? -18.311 -13.102 -19.256 1.00 0.00 100 LEU A N 2
ATOM 3455 C CA . LEU A 1 100 ? -19.468 -13.219 -18.352 1.00 0.00 100 LEU A CA 2
ATOM 3456 C C . LEU A 1 100 ? -20.366 -14.400 -18.789 1.00 0.00 100 LEU A C 2
ATOM 3457 O O . LEU A 1 100 ? -20.439 -14.692 -19.989 1.00 0.00 100 LEU A O 2
ATOM 3473 N N . PRO A 1 101 ? -21.060 -15.088 -17.858 1.00 0.00 101 PRO A N 2
ATOM 3474 C CA . PRO A 1 101 ? -21.868 -16.266 -18.182 1.00 0.00 101 PRO A CA 2
ATOM 3475 C C . PRO A 1 101 ? -23.138 -15.901 -18.986 1.00 0.00 101 PRO A C 2
ATOM 3476 O O . PRO A 1 101 ? -23.822 -14.930 -18.641 1.00 0.00 101 PRO A O 2
ATOM 3487 N N . PRO A 1 102 ? -23.506 -16.681 -20.025 1.00 0.00 102 PRO A N 2
ATOM 3488 C CA . PRO A 1 102 ? -24.700 -16.436 -20.845 1.00 0.00 102 PRO A CA 2
ATOM 3489 C C . PRO A 1 102 ? -26.014 -16.958 -20.223 1.00 0.00 102 PRO A C 2
ATOM 3490 O O . PRO A 1 102 ? -27.078 -16.731 -20.802 1.00 0.00 102 PRO A O 2
ATOM 3501 N N . ILE A 1 103 ? -25.933 -17.685 -19.092 1.00 0.00 103 ILE A N 2
ATOM 3502 C CA . ILE A 1 103 ? -27.078 -18.429 -18.502 1.00 0.00 103 ILE A CA 2
ATOM 3503 C C . ILE A 1 103 ? -27.929 -19.254 -19.505 1.00 0.00 103 ILE A C 2
ATOM 3504 O O . ILE A 1 103 ? -29.127 -19.477 -19.321 1.00 0.00 103 ILE A O 2
ATOM 3520 N N . LYS A 1 104 ? -27.274 -19.719 -20.583 1.00 0.00 104 LYS A N 2
ATOM 3521 C CA . LYS A 1 104 ? -27.949 -20.441 -21.681 1.00 0.00 104 LYS A CA 2
ATOM 3522 C C . LYS A 1 104 ? -27.053 -21.501 -22.368 1.00 0.00 104 LYS A C 2
ATOM 3523 O O . LYS A 1 104 ? -26.693 -21.329 -23.536 1.00 0.00 104 LYS A O 2
ATOM 3542 N N . PRO A 1 105 ? -26.664 -22.597 -21.676 1.00 0.00 105 PRO A N 2
ATOM 3543 C CA . PRO A 1 105 ? -25.965 -23.737 -22.297 1.00 0.00 105 PRO A CA 2
ATOM 3544 C C . PRO A 1 105 ? -26.731 -24.360 -23.482 1.00 0.00 105 PRO A C 2
ATOM 3545 O O . PRO A 1 105 ? -26.126 -24.754 -24.483 1.00 0.00 105 PRO A O 2
ATOM 3556 N N . ARG A 1 106 ? -28.067 -24.414 -23.369 1.00 0.00 106 ARG A N 2
ATOM 3557 C CA . ARG A 1 106 ? -29.054 -24.831 -24.386 1.00 0.00 106 ARG A CA 2
ATOM 3558 C C . ARG A 1 106 ? -30.322 -23.970 -24.253 1.00 0.00 106 ARG A C 2
ATOM 3559 O O . ARG A 1 106 ? -30.488 -23.294 -23.232 1.00 0.00 106 ARG A O 2
ATOM 3580 N N . LYS A 1 107 ? -31.198 -23.986 -25.268 1.00 0.00 107 LYS A N 2
ATOM 3581 C CA . LYS A 1 107 ? -32.443 -23.187 -25.272 1.00 0.00 107 LYS A CA 2
ATOM 3582 C C . LYS A 1 107 ? -33.354 -23.494 -24.073 1.00 0.00 107 LYS A C 2
ATOM 3583 O O . LYS A 1 107 ? -33.708 -24.678 -23.865 1.00 0.00 107 LYS A O 2
ATOM 3603 N N . ARG A 1 1 ? -7.540 0.481 -8.288 1.00 0.00 1 ARG A N 3
ATOM 3604 C CA . ARG A 1 1 ? -6.236 0.878 -7.688 1.00 0.00 1 ARG A CA 3
ATOM 3605 C C . ARG A 1 1 ? -5.811 -0.025 -6.530 1.00 0.00 1 ARG A C 3
ATOM 3606 O O . ARG A 1 1 ? -4.732 -0.620 -6.576 1.00 0.00 1 ARG A O 3
ATOM 3629 N N . ALA A 1 2 ? -6.614 -0.076 -5.463 1.00 0.00 2 ALA A N 3
ATOM 3630 C CA . ALA A 1 2 ? -6.215 -0.727 -4.207 1.00 0.00 2 ALA A CA 3
ATOM 3631 C C . ALA A 1 2 ? -5.955 -2.235 -4.364 1.00 0.00 2 ALA A C 3
ATOM 3632 O O . ALA A 1 2 ? -4.934 -2.737 -3.904 1.00 0.00 2 ALA A O 3
ATOM 3639 N N . ASP A 1 3 ? -6.868 -2.915 -5.052 1.00 0.00 3 ASP A N 3
ATOM 3640 C CA . ASP A 1 3 ? -6.733 -4.355 -5.336 1.00 0.00 3 ASP A CA 3
ATOM 3641 C C . ASP A 1 3 ? -5.456 -4.698 -6.140 1.00 0.00 3 ASP A C 3
ATOM 3642 O O . ASP A 1 3 ? -4.751 -5.654 -5.811 1.00 0.00 3 ASP A O 3
ATOM 3651 N N . GLU A 1 4 ? -5.114 -3.871 -7.135 1.00 0.00 4 GLU A N 3
ATOM 3652 C CA . GLU A 1 4 ? -3.920 -4.067 -7.962 1.00 0.00 4 GLU A CA 3
ATOM 3653 C C . GLU A 1 4 ? -2.657 -3.850 -7.148 1.00 0.00 4 GLU A C 3
ATOM 3654 O O . GLU A 1 4 ? -1.743 -4.672 -7.201 1.00 0.00 4 GLU A O 3
ATOM 3666 N N . GLN A 1 5 ? -2.615 -2.783 -6.343 1.00 0.00 5 GLN A N 3
ATOM 3667 C CA . GLN A 1 5 ? -1.450 -2.512 -5.509 1.00 0.00 5 GLN A CA 3
ATOM 3668 C C . GLN A 1 5 ? -1.333 -3.503 -4.338 1.00 0.00 5 GLN A C 3
ATOM 3669 O O . GLN A 1 5 ? -0.225 -3.836 -3.925 1.00 0.00 5 GLN A O 3
ATOM 3683 N N . ALA A 1 6 ? -2.451 -4.046 -3.845 1.00 0.00 6 ALA A N 3
ATOM 3684 C CA . ALA A 1 6 ? -2.462 -5.067 -2.803 1.00 0.00 6 ALA A CA 3
ATOM 3685 C C . ALA A 1 6 ? -1.896 -6.393 -3.324 1.00 0.00 6 ALA A C 3
ATOM 3686 O O . ALA A 1 6 ? -1.055 -6.997 -2.650 1.00 0.00 6 ALA A O 3
ATOM 3693 N N . PHE A 1 7 ? -2.284 -6.826 -4.534 1.00 0.00 7 PHE A N 3
ATOM 3694 C CA . PHE A 1 7 ? -1.686 -8.028 -5.113 1.00 0.00 7 PHE A CA 3
ATOM 3695 C C . PHE A 1 7 ? -0.214 -7.797 -5.501 1.00 0.00 7 PHE A C 3
ATOM 3696 O O . PHE A 1 7 ? 0.624 -8.661 -5.253 1.00 0.00 7 PHE A O 3
ATOM 3713 N N . LEU A 1 8 ? 0.124 -6.611 -6.020 1.00 0.00 8 LEU A N 3
ATOM 3714 C CA . LEU A 1 8 ? 1.540 -6.254 -6.225 1.00 0.00 8 LEU A CA 3
ATOM 3715 C C . LEU A 1 8 ? 2.386 -6.168 -4.937 1.00 0.00 8 LEU A C 3
ATOM 3716 O O . LEU A 1 8 ? 3.583 -6.450 -4.992 1.00 0.00 8 LEU A O 3
ATOM 3732 N N . VAL A 1 9 ? 1.795 -5.841 -3.780 1.00 0.00 9 VAL A N 3
ATOM 3733 C CA . VAL A 1 9 ? 2.498 -5.957 -2.481 1.00 0.00 9 VAL A CA 3
ATOM 3734 C C . VAL A 1 9 ? 2.701 -7.428 -2.099 1.00 0.00 9 VAL A C 3
ATOM 3735 O O . VAL A 1 9 ? 3.804 -7.826 -1.725 1.00 0.00 9 VAL A O 3
ATOM 3748 N N . ALA A 1 10 ? 1.656 -8.243 -2.241 1.00 0.00 10 ALA A N 3
ATOM 3749 C CA . ALA A 1 10 ? 1.780 -9.695 -2.053 1.00 0.00 10 ALA A CA 3
ATOM 3750 C C . ALA A 1 10 ? 2.873 -10.323 -2.953 1.00 0.00 10 ALA A C 3
ATOM 3751 O O . ALA A 1 10 ? 3.700 -11.103 -2.467 1.00 0.00 10 ALA A O 3
ATOM 3758 N N . LEU A 1 11 ? 2.953 -9.913 -4.227 1.00 0.00 11 LEU A N 3
ATOM 3759 C CA . LEU A 1 11 ? 4.060 -10.251 -5.125 1.00 0.00 11 LEU A CA 3
ATOM 3760 C C . LEU A 1 11 ? 5.395 -9.710 -4.604 1.00 0.00 11 LEU A C 3
ATOM 3761 O O . LEU A 1 11 ? 6.348 -10.474 -4.535 1.00 0.00 11 LEU A O 3
ATOM 3777 N N . TYR A 1 12 ? 5.489 -8.439 -4.197 1.00 0.00 12 TYR A N 3
ATOM 3778 C CA . TYR A 1 12 ? 6.731 -7.866 -3.658 1.00 0.00 12 TYR A CA 3
ATOM 3779 C C . TYR A 1 12 ? 7.280 -8.692 -2.481 1.00 0.00 12 TYR A C 3
ATOM 3780 O O . TYR A 1 12 ? 8.477 -8.995 -2.443 1.00 0.00 12 TYR A O 3
ATOM 3798 N N . LYS A 1 13 ? 6.403 -9.137 -1.566 1.00 0.00 13 LYS A N 3
ATOM 3799 C CA . LYS A 1 13 ? 6.772 -10.040 -0.467 1.00 0.00 13 LYS A CA 3
ATOM 3800 C C . LYS A 1 13 ? 7.261 -11.394 -0.989 1.00 0.00 13 LYS A C 3
ATOM 3801 O O . LYS A 1 13 ? 8.373 -11.799 -0.653 1.00 0.00 13 LYS A O 3
ATOM 3820 N N . TYR A 1 14 ? 6.505 -12.058 -1.872 1.00 0.00 14 TYR A N 3
ATOM 3821 C CA . TYR A 1 14 ? 6.936 -13.319 -2.495 1.00 0.00 14 TYR A CA 3
ATOM 3822 C C . TYR A 1 14 ? 8.263 -13.208 -3.274 1.00 0.00 14 TYR A C 3
ATOM 3823 O O . TYR A 1 14 ? 9.041 -14.157 -3.324 1.00 0.00 14 TYR A O 3
ATOM 3841 N N . MET A 1 15 ? 8.548 -12.041 -3.852 1.00 0.00 15 MET A N 3
ATOM 3842 C CA . MET A 1 15 ? 9.747 -11.764 -4.653 1.00 0.00 15 MET A CA 3
ATOM 3843 C C . MET A 1 15 ? 10.970 -11.548 -3.769 1.00 0.00 15 MET A C 3
ATOM 3844 O O . MET A 1 15 ? 12.022 -12.135 -4.031 1.00 0.00 15 MET A O 3
ATOM 3858 N N . LYS A 1 16 ? 10.831 -10.819 -2.652 1.00 0.00 16 LYS A N 3
ATOM 3859 C CA . LYS A 1 16 ? 11.859 -10.809 -1.599 1.00 0.00 16 LYS A CA 3
ATOM 3860 C C . LYS A 1 16 ? 12.100 -12.244 -1.099 1.00 0.00 16 LYS A C 3
ATOM 3861 O O . LYS A 1 16 ? 13.244 -12.649 -0.897 1.00 0.00 16 LYS A O 3
ATOM 3880 N N . GLU A 1 17 ? 11.030 -13.045 -1.039 1.00 0.00 17 GLU A N 3
ATOM 3881 C CA . GLU A 1 17 ? 11.129 -14.478 -0.674 1.00 0.00 17 GLU A CA 3
ATOM 3882 C C . GLU A 1 17 ? 11.687 -15.375 -1.807 1.00 0.00 17 GLU A C 3
ATOM 3883 O O . GLU A 1 17 ? 11.879 -16.578 -1.607 1.00 0.00 17 GLU A O 3
ATOM 3895 N N . ARG A 1 18 ? 11.976 -14.793 -2.984 1.00 0.00 18 ARG A N 3
ATOM 3896 C CA . ARG A 1 18 ? 12.661 -15.484 -4.104 1.00 0.00 18 ARG A CA 3
ATOM 3897 C C . ARG A 1 18 ? 14.091 -14.943 -4.337 1.00 0.00 18 ARG A C 3
ATOM 3898 O O . ARG A 1 18 ? 14.732 -15.325 -5.318 1.00 0.00 18 ARG A O 3
ATOM 3919 N N . LYS A 1 19 ? 14.591 -14.063 -3.452 1.00 0.00 19 LYS A N 3
ATOM 3920 C CA . LYS A 1 19 ? 15.882 -13.337 -3.526 1.00 0.00 19 LYS A CA 3
ATOM 3921 C C . LYS A 1 19 ? 15.907 -12.255 -4.619 1.00 0.00 19 LYS A C 3
ATOM 3922 O O . LYS A 1 19 ? 16.965 -11.893 -5.136 1.00 0.00 19 LYS A O 3
ATOM 3941 N N . THR A 1 20 ? 14.724 -11.712 -4.922 1.00 0.00 20 THR A N 3
ATOM 3942 C CA . THR A 1 20 ? 14.565 -10.547 -5.796 1.00 0.00 20 THR A CA 3
ATOM 3943 C C . THR A 1 20 ? 13.751 -9.465 -5.055 1.00 0.00 20 THR A C 3
ATOM 3944 O O . THR A 1 20 ? 12.551 -9.322 -5.284 1.00 0.00 20 THR A O 3
ATOM 3955 N N . PRO A 1 21 ? 14.371 -8.677 -4.147 1.00 0.00 21 PRO A N 3
ATOM 3956 C CA . PRO A 1 21 ? 13.708 -7.608 -3.376 1.00 0.00 21 PRO A CA 3
ATOM 3957 C C . PRO A 1 21 ? 13.342 -6.357 -4.217 1.00 0.00 21 PRO A C 3
ATOM 3958 O O . PRO A 1 21 ? 13.178 -5.264 -3.673 1.00 0.00 21 PRO A O 3
ATOM 3969 N N . ILE A 1 22 ? 13.221 -6.527 -5.542 1.00 0.00 22 ILE A N 3
ATOM 3970 C CA . ILE A 1 22 ? 12.815 -5.454 -6.469 1.00 0.00 22 ILE A CA 3
ATOM 3971 C C . ILE A 1 22 ? 13.697 -4.204 -6.601 1.00 0.00 22 ILE A C 3
ATOM 3972 O O . ILE A 1 22 ? 13.686 -3.611 -7.678 1.00 0.00 22 ILE A O 3
ATOM 3988 N N . GLU A 1 23 ? 14.583 -3.853 -5.663 1.00 0.00 23 GLU A N 3
ATOM 3989 C CA . GLU A 1 23 ? 15.582 -2.787 -5.893 1.00 0.00 23 GLU A CA 3
ATOM 3990 C C . GLU A 1 23 ? 16.552 -3.072 -7.059 1.00 0.00 23 GLU A C 3
ATOM 3991 O O . GLU A 1 23 ? 17.151 -2.145 -7.606 1.00 0.00 23 GLU A O 3
ATOM 4003 N N . ARG A 1 24 ? 16.664 -4.343 -7.487 1.00 0.00 24 ARG A N 3
ATOM 4004 C CA . ARG A 1 24 ? 17.353 -4.760 -8.727 1.00 0.00 24 ARG A CA 3
ATOM 4005 C C . ARG A 1 24 ? 16.747 -4.147 -10.008 1.00 0.00 24 ARG A C 3
ATOM 4006 O O . ARG A 1 24 ? 17.383 -4.165 -11.060 1.00 0.00 24 ARG A O 3
ATOM 4027 N N . ILE A 1 25 ? 15.537 -3.587 -9.902 1.00 0.00 25 ILE A N 3
ATOM 4028 C CA . ILE A 1 25 ? 14.831 -2.768 -10.893 1.00 0.00 25 ILE A CA 3
ATOM 4029 C C . ILE A 1 25 ? 14.748 -1.343 -10.294 1.00 0.00 25 ILE A C 3
ATOM 4030 O O . ILE A 1 25 ? 13.848 -1.046 -9.502 1.00 0.00 25 ILE A O 3
ATOM 4046 N N . PRO A 1 26 ? 15.723 -0.465 -10.599 1.00 0.00 26 PRO A N 3
ATOM 4047 C CA . PRO A 1 26 ? 15.896 0.814 -9.908 1.00 0.00 26 PRO A CA 3
ATOM 4048 C C . PRO A 1 26 ? 14.825 1.870 -10.219 1.00 0.00 26 PRO A C 3
ATOM 4049 O O . PRO A 1 26 ? 14.512 2.681 -9.344 1.00 0.00 26 PRO A O 3
ATOM 4060 N N . TYR A 1 27 ? 14.253 1.864 -11.431 1.00 0.00 27 TYR A N 3
ATOM 4061 C CA . TYR A 1 27 ? 13.310 2.902 -11.875 1.00 0.00 27 TYR A CA 3
ATOM 4062 C C . TYR A 1 27 ? 12.430 2.383 -13.028 1.00 0.00 27 TYR A C 3
ATOM 4063 O O . TYR A 1 27 ? 12.783 1.411 -13.701 1.00 0.00 27 TYR A O 3
ATOM 4081 N N . LEU A 1 28 ? 11.312 3.068 -13.290 1.00 0.00 28 LEU A N 3
ATOM 4082 C CA . LEU A 1 28 ? 10.534 2.927 -14.529 1.00 0.00 28 LEU A CA 3
ATOM 4083 C C . LEU A 1 28 ? 11.416 3.505 -15.658 1.00 0.00 28 LEU A C 3
ATOM 4084 O O . LEU A 1 28 ? 11.900 2.776 -16.526 1.00 0.00 28 LEU A O 3
ATOM 4100 N N . GLY A 1 29 ? 11.693 4.810 -15.550 1.00 0.00 29 GLY A N 3
ATOM 4101 C CA . GLY A 1 29 ? 12.732 5.477 -16.357 1.00 0.00 29 GLY A CA 3
ATOM 4102 C C . GLY A 1 29 ? 13.590 6.427 -15.507 1.00 0.00 29 GLY A C 3
ATOM 4103 O O . GLY A 1 29 ? 14.806 6.254 -15.428 1.00 0.00 29 GLY A O 3
ATOM 4107 N N . PHE A 1 30 ? 12.943 7.355 -14.788 1.00 0.00 30 PHE A N 3
ATOM 4108 C CA . PHE A 1 30 ? 13.556 8.272 -13.802 1.00 0.00 30 PHE A CA 3
ATOM 4109 C C . PHE A 1 30 ? 12.695 8.422 -12.522 1.00 0.00 30 PHE A C 3
ATOM 4110 O O . PHE A 1 30 ? 12.782 9.426 -11.808 1.00 0.00 30 PHE A O 3
ATOM 4127 N N . LYS A 1 31 ? 11.835 7.426 -12.254 1.00 0.00 31 LYS A N 3
ATOM 4128 C CA . LYS A 1 31 ? 10.860 7.466 -11.144 1.00 0.00 31 LYS A CA 3
ATOM 4129 C C . LYS A 1 31 ? 10.628 6.049 -10.602 1.00 0.00 31 LYS A C 3
ATOM 4130 O O . LYS A 1 31 ? 10.868 5.078 -11.322 1.00 0.00 31 LYS A O 3
ATOM 4149 N N . GLN A 1 32 ? 10.179 5.917 -9.353 1.00 0.00 32 GLN A N 3
ATOM 4150 C CA . GLN A 1 32 ? 9.845 4.629 -8.725 1.00 0.00 32 GLN A CA 3
ATOM 4151 C C . GLN A 1 32 ? 8.856 3.807 -9.578 1.00 0.00 32 GLN A C 3
ATOM 4152 O O . GLN A 1 32 ? 7.912 4.361 -10.149 1.00 0.00 32 GLN A O 3
ATOM 4166 N N . ILE A 1 33 ? 9.040 2.481 -9.622 1.00 0.00 33 ILE A N 3
ATOM 4167 C CA . ILE A 1 33 ? 8.042 1.560 -10.193 1.00 0.00 33 ILE A CA 3
ATOM 4168 C C . ILE A 1 33 ? 6.659 1.764 -9.544 1.00 0.00 33 ILE A C 3
ATOM 4169 O O . ILE A 1 33 ? 6.533 1.913 -8.327 1.00 0.00 33 ILE A O 3
ATOM 4185 N N . ASN A 1 34 ? 5.619 1.752 -10.381 1.00 0.00 34 ASN A N 3
ATOM 4186 C CA . ASN A 1 34 ? 4.223 2.071 -10.055 1.00 0.00 34 ASN A CA 3
ATOM 4187 C C . ASN A 1 34 ? 3.290 1.108 -10.830 1.00 0.00 34 ASN A C 3
ATOM 4188 O O . ASN A 1 34 ? 2.301 1.516 -11.438 1.00 0.00 34 ASN A O 3
ATOM 4199 N N . LEU A 1 35 ? 3.676 -0.177 -10.853 1.00 0.00 35 LEU A N 3
ATOM 4200 C CA . LEU A 1 35 ? 3.178 -1.265 -11.717 1.00 0.00 35 LEU A CA 3
ATOM 4201 C C . LEU A 1 35 ? 1.649 -1.337 -11.938 1.00 0.00 35 LEU A C 3
ATOM 4202 O O . LEU A 1 35 ? 1.229 -1.577 -13.066 1.00 0.00 35 LEU A O 3
ATOM 4218 N N . TRP A 1 36 ? 0.798 -1.061 -10.941 1.00 0.00 36 TRP A N 3
ATOM 4219 C CA . TRP A 1 36 ? -0.672 -1.004 -11.123 1.00 0.00 36 TRP A CA 3
ATOM 4220 C C . TRP A 1 36 ? -1.090 -0.041 -12.266 1.00 0.00 36 TRP A C 3
ATOM 4221 O O . TRP A 1 36 ? -2.035 -0.315 -13.013 1.00 0.00 36 TRP A O 3
ATOM 4242 N N . THR A 1 37 ? -0.354 1.070 -12.442 1.00 0.00 37 THR A N 3
ATOM 4243 C CA . THR A 1 37 ? -0.584 2.081 -13.489 1.00 0.00 37 THR A CA 3
ATOM 4244 C C . THR A 1 37 ? -0.197 1.561 -14.869 1.00 0.00 37 THR A C 3
ATOM 4245 O O . THR A 1 37 ? -1.038 1.565 -15.766 1.00 0.00 37 THR A O 3
ATOM 4256 N N . MET A 1 38 ? 1.033 1.064 -15.065 1.00 0.00 38 MET A N 3
ATOM 4257 C CA . MET A 1 38 ? 1.401 0.444 -16.348 1.00 0.00 38 MET A CA 3
ATOM 4258 C C . MET A 1 38 ? 0.612 -0.847 -16.637 1.00 0.00 38 MET A C 3
ATOM 4259 O O . MET A 1 38 ? 0.436 -1.189 -17.802 1.00 0.00 38 MET A O 3
ATOM 4273 N N . PHE A 1 39 ? 0.061 -1.521 -15.621 1.00 0.00 39 PHE A N 3
ATOM 4274 C CA . PHE A 1 39 ? -0.897 -2.609 -15.831 1.00 0.00 39 PHE A CA 3
ATOM 4275 C C . PHE A 1 39 ? -2.215 -2.104 -16.433 1.00 0.00 39 PHE A C 3
ATOM 4276 O O . PHE A 1 39 ? -2.590 -2.573 -17.509 1.00 0.00 39 PHE A O 3
ATOM 4293 N N . GLN A 1 40 ? -2.899 -1.123 -15.822 1.00 0.00 40 GLN A N 3
ATOM 4294 C CA . GLN A 1 40 ? -4.113 -0.574 -16.453 1.00 0.00 40 GLN A CA 3
ATOM 4295 C C . GLN A 1 40 ? -3.821 0.078 -17.815 1.00 0.00 40 GLN A C 3
ATOM 4296 O O . GLN A 1 40 ? -4.646 -0.012 -18.721 1.00 0.00 40 GLN A O 3
ATOM 4310 N N . ALA A 1 41 ? -2.636 0.666 -18.006 1.00 0.00 41 ALA A N 3
ATOM 4311 C CA . ALA A 1 41 ? -2.200 1.163 -19.304 1.00 0.00 41 ALA A CA 3
ATOM 4312 C C . ALA A 1 41 ? -2.086 0.016 -20.325 1.00 0.00 41 ALA A C 3
ATOM 4313 O O . ALA A 1 41 ? -2.723 0.079 -21.372 1.00 0.00 41 ALA A O 3
ATOM 4320 N N . ALA A 1 42 ? -1.385 -1.077 -20.006 1.00 0.00 42 ALA A N 3
ATOM 4321 C CA . ALA A 1 42 ? -1.312 -2.271 -20.853 1.00 0.00 42 ALA A CA 3
ATOM 4322 C C . ALA A 1 42 ? -2.685 -2.907 -21.136 1.00 0.00 42 ALA A C 3
ATOM 4323 O O . ALA A 1 42 ? -2.880 -3.494 -22.201 1.00 0.00 42 ALA A O 3
ATOM 4330 N N . GLN A 1 43 ? -3.645 -2.772 -20.215 1.00 0.00 43 GLN A N 3
ATOM 4331 C CA . GLN A 1 43 ? -5.005 -3.277 -20.414 1.00 0.00 43 GLN A CA 3
ATOM 4332 C C . GLN A 1 43 ? -5.889 -2.375 -21.288 1.00 0.00 43 GLN A C 3
ATOM 4333 O O . GLN A 1 43 ? -6.811 -2.881 -21.931 1.00 0.00 43 GLN A O 3
ATOM 4347 N N . LYS A 1 44 ? -5.579 -1.075 -21.384 1.00 0.00 44 LYS A N 3
ATOM 4348 C CA . LYS A 1 44 ? -6.354 -0.129 -22.213 1.00 0.00 44 LYS A CA 3
ATOM 4349 C C . LYS A 1 44 ? -5.713 0.107 -23.577 1.00 0.00 44 LYS A C 3
ATOM 4350 O O . LYS A 1 44 ? -6.398 0.053 -24.598 1.00 0.00 44 LYS A O 3
ATOM 4369 N N . LEU A 1 45 ? -4.392 0.276 -23.595 1.00 0.00 45 LEU A N 3
ATOM 4370 C CA . LEU A 1 45 ? -3.624 0.406 -24.840 1.00 0.00 45 LEU A CA 3
ATOM 4371 C C . LEU A 1 45 ? -3.407 -0.937 -25.573 1.00 0.00 45 LEU A C 3
ATOM 4372 O O . LEU A 1 45 ? -2.722 -0.959 -26.597 1.00 0.00 45 LEU A O 3
ATOM 4388 N N . GLY A 1 46 ? -3.986 -2.050 -25.095 1.00 0.00 46 GLY A N 3
ATOM 4389 C CA . GLY A 1 46 ? -3.993 -3.290 -25.893 1.00 0.00 46 GLY A CA 3
ATOM 4390 C C . GLY A 1 46 ? -4.334 -4.614 -25.204 1.00 0.00 46 GLY A C 3
ATOM 4391 O O . GLY A 1 46 ? -3.994 -5.656 -25.758 1.00 0.00 46 GLY A O 3
ATOM 4395 N N . GLY A 1 47 ? -4.960 -4.607 -24.023 1.00 0.00 47 GLY A N 3
ATOM 4396 C CA . GLY A 1 47 ? -5.340 -5.845 -23.317 1.00 0.00 47 GLY A CA 3
ATOM 4397 C C . GLY A 1 47 ? -4.198 -6.851 -23.146 1.00 0.00 47 GLY A C 3
ATOM 4398 O O . GLY A 1 47 ? -4.435 -8.055 -23.251 1.00 0.00 47 GLY A O 3
ATOM 4402 N N . TYR A 1 48 ? -2.975 -6.339 -22.946 1.00 0.00 48 TYR A N 3
ATOM 4403 C CA . TYR A 1 48 ? -1.731 -7.123 -23.042 1.00 0.00 48 TYR A CA 3
ATOM 4404 C C . TYR A 1 48 ? -1.424 -7.739 -24.418 1.00 0.00 48 TYR A C 3
ATOM 4405 O O . TYR A 1 48 ? -0.296 -7.605 -24.899 1.00 0.00 48 TYR A O 3
ATOM 4423 N N . GLU A 1 49 ? -2.370 -8.373 -25.106 1.00 0.00 49 GLU A N 3
ATOM 4424 C CA . GLU A 1 49 ? -2.048 -9.141 -26.317 1.00 0.00 49 GLU A CA 3
ATOM 4425 C C . GLU A 1 49 ? -1.813 -8.236 -27.528 1.00 0.00 49 GLU A C 3
ATOM 4426 O O . GLU A 1 49 ? -0.829 -8.404 -28.248 1.00 0.00 49 GLU A O 3
ATOM 4438 N N . THR A 1 50 ? -2.667 -7.231 -27.725 1.00 0.00 50 THR A N 3
ATOM 4439 C CA . THR A 1 50 ? -2.561 -6.263 -28.820 1.00 0.00 50 THR A CA 3
ATOM 4440 C C . THR A 1 50 ? -1.457 -5.235 -28.555 1.00 0.00 50 THR A C 3
ATOM 4441 O O . THR A 1 50 ? -0.911 -4.672 -29.504 1.00 0.00 50 THR A O 3
ATOM 4452 N N . ILE A 1 51 ? -1.059 -4.997 -27.295 1.00 0.00 51 ILE A N 3
ATOM 4453 C CA . ILE A 1 51 ? 0.108 -4.145 -27.004 1.00 0.00 51 ILE A CA 3
ATOM 4454 C C . ILE A 1 51 ? 1.427 -4.896 -27.243 1.00 0.00 51 ILE A C 3
ATOM 4455 O O . ILE A 1 51 ? 2.372 -4.306 -27.774 1.00 0.00 51 ILE A O 3
ATOM 4471 N N . THR A 1 52 ? 1.459 -6.204 -26.976 1.00 0.00 52 THR A N 3
ATOM 4472 C CA . THR A 1 52 ? 2.610 -7.056 -27.324 1.00 0.00 52 THR A CA 3
ATOM 4473 C C . THR A 1 52 ? 2.725 -7.250 -28.839 1.00 0.00 52 THR A C 3
ATOM 4474 O O . THR A 1 52 ? 3.808 -7.082 -29.401 1.00 0.00 52 THR A O 3
ATOM 4485 N N . ALA A 1 53 ? 1.606 -7.535 -29.518 1.00 0.00 53 ALA A N 3
ATOM 4486 C CA . ALA A 1 53 ? 1.601 -7.756 -30.968 1.00 0.00 53 ALA A CA 3
ATOM 4487 C C . ALA A 1 53 ? 1.851 -6.495 -31.827 1.00 0.00 53 ALA A C 3
ATOM 4488 O O . ALA A 1 53 ? 2.086 -6.632 -33.032 1.00 0.00 53 ALA A O 3
ATOM 4495 N N . ARG A 1 54 ? 1.803 -5.284 -31.239 1.00 0.00 54 ARG A N 3
ATOM 4496 C CA . ARG A 1 54 ? 1.932 -4.018 -32.009 1.00 0.00 54 ARG A CA 3
ATOM 4497 C C . ARG A 1 54 ? 2.928 -2.993 -31.436 1.00 0.00 54 ARG A C 3
ATOM 4498 O O . ARG A 1 54 ? 3.050 -1.903 -31.995 1.00 0.00 54 ARG A O 3
ATOM 4519 N N . ARG A 1 55 ? 3.655 -3.328 -30.359 1.00 0.00 55 ARG A N 3
ATOM 4520 C CA . ARG A 1 55 ? 4.638 -2.464 -29.667 1.00 0.00 55 ARG A CA 3
ATOM 4521 C C . ARG A 1 55 ? 3.993 -1.154 -29.211 1.00 0.00 55 ARG A C 3
ATOM 4522 O O . ARG A 1 55 ? 4.399 -0.060 -29.604 1.00 0.00 55 ARG A O 3
ATOM 4543 N N . GLN A 1 56 ? 2.970 -1.300 -28.361 1.00 0.00 56 GLN A N 3
ATOM 4544 C CA . GLN A 1 56 ? 2.190 -0.143 -27.881 1.00 0.00 56 GLN A CA 3
ATOM 4545 C C . GLN A 1 56 ? 2.615 0.357 -26.486 1.00 0.00 56 GLN A C 3
ATOM 4546 O O . GLN A 1 56 ? 1.965 1.227 -25.913 1.00 0.00 56 GLN A O 3
ATOM 4560 N N . TRP A 1 57 ? 3.736 -0.139 -25.953 1.00 0.00 57 TRP A N 3
ATOM 4561 C CA . TRP A 1 57 ? 4.435 0.398 -24.762 1.00 0.00 57 TRP A CA 3
ATOM 4562 C C . TRP A 1 57 ? 4.703 1.907 -24.934 1.00 0.00 57 TRP A C 3
ATOM 4563 O O . TRP A 1 57 ? 4.524 2.681 -23.998 1.00 0.00 57 TRP A O 3
ATOM 4584 N N . LYS A 1 58 ? 4.954 2.376 -26.166 1.00 0.00 58 LYS A N 3
ATOM 4585 C CA . LYS A 1 58 ? 5.013 3.812 -26.517 1.00 0.00 58 LYS A CA 3
ATOM 4586 C C . LYS A 1 58 ? 3.747 4.614 -26.151 1.00 0.00 58 LYS A C 3
ATOM 4587 O O . LYS A 1 58 ? 3.836 5.818 -25.924 1.00 0.00 58 LYS A O 3
ATOM 4606 N N . HIS A 1 59 ? 2.593 3.954 -26.021 1.00 0.00 59 HIS A N 3
ATOM 4607 C CA . HIS A 1 59 ? 1.361 4.586 -25.526 1.00 0.00 59 HIS A CA 3
ATOM 4608 C C . HIS A 1 59 ? 1.135 4.365 -24.011 1.00 0.00 59 HIS A C 3
ATOM 4609 O O . HIS A 1 59 ? 0.334 5.075 -23.399 1.00 0.00 59 HIS A O 3
ATOM 4623 N N . ILE A 1 60 ? 1.860 3.440 -23.365 1.00 0.00 60 ILE A N 3
ATOM 4624 C CA . ILE A 1 60 ? 1.928 3.409 -21.895 1.00 0.00 60 ILE A CA 3
ATOM 4625 C C . ILE A 1 60 ? 2.713 4.647 -21.464 1.00 0.00 60 ILE A C 3
ATOM 4626 O O . ILE A 1 60 ? 2.250 5.361 -20.588 1.00 0.00 60 ILE A O 3
ATOM 4642 N N . TYR A 1 61 ? 3.834 4.960 -22.129 1.00 0.00 61 TYR A N 3
ATOM 4643 C CA . TYR A 1 61 ? 4.553 6.232 -21.967 1.00 0.00 61 TYR A CA 3
ATOM 4644 C C . TYR A 1 61 ? 3.623 7.457 -22.132 1.00 0.00 61 TYR A C 3
ATOM 4645 O O . TYR A 1 61 ? 3.716 8.418 -21.365 1.00 0.00 61 TYR A O 3
ATOM 4663 N N . ASP A 1 62 ? 2.681 7.382 -23.080 1.00 0.00 62 ASP A N 3
ATOM 4664 C CA . ASP A 1 62 ? 1.613 8.388 -23.212 1.00 0.00 62 ASP A CA 3
ATOM 4665 C C . ASP A 1 62 ? 0.735 8.490 -21.944 1.00 0.00 62 ASP A C 3
ATOM 4666 O O . ASP A 1 62 ? 0.557 9.587 -21.410 1.00 0.00 62 ASP A O 3
ATOM 4675 N N . GLU A 1 63 ? 0.259 7.360 -21.406 1.00 0.00 63 GLU A N 3
ATOM 4676 C CA . GLU A 1 63 ? -0.433 7.335 -20.101 1.00 0.00 63 GLU A CA 3
ATOM 4677 C C . GLU A 1 63 ? 0.437 7.807 -18.905 1.00 0.00 63 GLU A C 3
ATOM 4678 O O . GLU A 1 63 ? -0.087 8.453 -17.993 1.00 0.00 63 GLU A O 3
ATOM 4690 N N . LEU A 1 64 ? 1.756 7.545 -18.892 1.00 0.00 64 LEU A N 3
ATOM 4691 C CA . LEU A 1 64 ? 2.671 8.015 -17.833 1.00 0.00 64 LEU A CA 3
ATOM 4692 C C . LEU A 1 64 ? 2.766 9.550 -17.756 1.00 0.00 64 LEU A C 3
ATOM 4693 O O . LEU A 1 64 ? 3.049 10.095 -16.686 1.00 0.00 64 LEU A O 3
ATOM 4709 N N . GLY A 1 65 ? 2.567 10.242 -18.885 1.00 0.00 65 GLY A N 3
ATOM 4710 C CA . GLY A 1 65 ? 2.821 11.686 -18.977 1.00 0.00 65 GLY A CA 3
ATOM 4711 C C . GLY A 1 65 ? 4.291 12.059 -18.726 1.00 0.00 65 GLY A C 3
ATOM 4712 O O . GLY A 1 65 ? 4.569 13.082 -18.094 1.00 0.00 65 GLY A O 3
ATOM 4716 N N . GLY A 1 66 ? 5.225 11.200 -19.163 1.00 0.00 66 GLY A N 3
ATOM 4717 C CA . GLY A 1 66 ? 6.657 11.385 -18.903 1.00 0.00 66 GLY A CA 3
ATOM 4718 C C . GLY A 1 66 ? 7.302 12.563 -19.649 1.00 0.00 66 GLY A C 3
ATOM 4719 O O . GLY A 1 66 ? 6.683 13.225 -20.488 1.00 0.00 66 GLY A O 3
ATOM 4723 N N . ASN A 1 67 ? 8.577 12.814 -19.341 1.00 0.00 67 ASN A N 3
ATOM 4724 C CA . ASN A 1 67 ? 9.422 13.797 -20.027 1.00 0.00 67 ASN A CA 3
ATOM 4725 C C . ASN A 1 67 ? 9.512 13.506 -21.551 1.00 0.00 67 ASN A C 3
ATOM 4726 O O . ASN A 1 67 ? 9.563 12.329 -21.920 1.00 0.00 67 ASN A O 3
ATOM 4737 N N . PRO A 1 68 ? 9.580 14.530 -22.434 1.00 0.00 68 PRO A N 3
ATOM 4738 C CA . PRO A 1 68 ? 9.694 14.372 -23.892 1.00 0.00 68 PRO A CA 3
ATOM 4739 C C . PRO A 1 68 ? 10.772 13.410 -24.428 1.00 0.00 68 PRO A C 3
ATOM 4740 O O . PRO A 1 68 ? 10.651 12.950 -25.566 1.00 0.00 68 PRO A O 3
ATOM 4751 N N . GLY A 1 69 ? 11.804 13.096 -23.635 1.00 0.00 69 GLY A N 3
ATOM 4752 C CA . GLY A 1 69 ? 12.824 12.100 -23.999 1.00 0.00 69 GLY A CA 3
ATOM 4753 C C . GLY A 1 69 ? 12.946 10.967 -22.971 1.00 0.00 69 GLY A C 3
ATOM 4754 O O . GLY A 1 69 ? 14.056 10.586 -22.590 1.00 0.00 69 GLY A O 3
ATOM 4758 N N . SER A 1 70 ? 11.795 10.419 -22.563 1.00 0.00 70 SER A N 3
ATOM 4759 C CA . SER A 1 70 ? 11.740 9.169 -21.769 1.00 0.00 70 SER A CA 3
ATOM 4760 C C . SER A 1 70 ? 10.998 8.077 -22.564 1.00 0.00 70 SER A C 3
ATOM 4761 O O . SER A 1 70 ? 10.421 7.145 -22.005 1.00 0.00 70 SER A O 3
ATOM 4769 N N . THR A 1 71 ? 11.014 8.212 -23.893 1.00 0.00 71 THR A N 3
ATOM 4770 C CA . THR A 1 71 ? 10.256 7.484 -24.926 1.00 0.00 71 THR A CA 3
ATOM 4771 C C . THR A 1 71 ? 10.511 5.972 -25.028 1.00 0.00 71 THR A C 3
ATOM 4772 O O . THR A 1 71 ? 9.860 5.301 -25.831 1.00 0.00 71 THR A O 3
ATOM 4783 N N . SER A 1 72 ? 11.402 5.405 -24.207 1.00 0.00 72 SER A N 3
ATOM 4784 C CA . SER A 1 72 ? 11.654 3.953 -24.102 1.00 0.00 72 SER A CA 3
ATOM 4785 C C . SER A 1 72 ? 11.563 3.405 -22.670 1.00 0.00 72 SER A C 3
ATOM 4786 O O . SER A 1 72 ? 11.690 2.200 -22.474 1.00 0.00 72 SER A O 3
ATOM 4794 N N . ALA A 1 73 ? 11.276 4.238 -21.667 1.00 0.00 73 ALA A N 3
ATOM 4795 C CA . ALA A 1 73 ? 10.997 3.752 -20.308 1.00 0.00 73 ALA A CA 3
ATOM 4796 C C . ALA A 1 73 ? 9.878 2.689 -20.246 1.00 0.00 73 ALA A C 3
ATOM 4797 O O . ALA A 1 73 ? 10.019 1.681 -19.558 1.00 0.00 73 ALA A O 3
ATOM 4804 N N . ALA A 1 74 ? 8.803 2.855 -21.024 1.00 0.00 74 ALA A N 3
ATOM 4805 C CA . ALA A 1 74 ? 7.768 1.833 -21.235 1.00 0.00 74 ALA A CA 3
ATOM 4806 C C . ALA A 1 74 ? 8.288 0.560 -21.939 1.00 0.00 74 ALA A C 3
ATOM 4807 O O . ALA A 1 74 ? 7.877 -0.553 -21.607 1.00 0.00 74 ALA A O 3
ATOM 4814 N N . THR A 1 75 ? 9.230 0.713 -22.871 1.00 0.00 75 THR A N 3
ATOM 4815 C CA . THR A 1 75 ? 9.889 -0.427 -23.532 1.00 0.00 75 THR A CA 3
ATOM 4816 C C . THR A 1 75 ? 10.749 -1.232 -22.546 1.00 0.00 75 THR A C 3
ATOM 4817 O O . THR A 1 75 ? 10.642 -2.457 -22.488 1.00 0.00 75 THR A O 3
ATOM 4828 N N . CYS A 1 76 ? 11.536 -0.562 -21.697 1.00 0.00 76 CYS A N 3
ATOM 4829 C CA . CYS A 1 76 ? 12.271 -1.182 -20.585 1.00 0.00 76 CYS A CA 3
ATOM 4830 C C . CYS A 1 76 ? 11.334 -1.772 -19.515 1.00 0.00 76 CYS A C 3
ATOM 4831 O O . CYS A 1 76 ? 11.622 -2.834 -18.958 1.00 0.00 76 CYS A O 3
ATOM 4839 N N . THR A 1 77 ? 10.186 -1.125 -19.282 1.00 0.00 77 THR A N 3
ATOM 4840 C CA . THR A 1 77 ? 9.144 -1.643 -18.377 1.00 0.00 77 THR A CA 3
ATOM 4841 C C . THR A 1 77 ? 8.588 -2.994 -18.811 1.00 0.00 77 THR A C 3
ATOM 4842 O O . THR A 1 77 ? 8.200 -3.773 -17.944 1.00 0.00 77 THR A O 3
ATOM 4853 N N . ARG A 1 78 ? 8.620 -3.349 -20.106 1.00 0.00 78 ARG A N 3
ATOM 4854 C CA . ARG A 1 78 ? 8.181 -4.670 -20.571 1.00 0.00 78 ARG A CA 3
ATOM 4855 C C . ARG A 1 78 ? 9.047 -5.766 -19.956 1.00 0.00 78 ARG A C 3
ATOM 4856 O O . ARG A 1 78 ? 8.543 -6.845 -19.654 1.00 0.00 78 ARG A O 3
ATOM 4877 N N . ARG A 1 79 ? 10.325 -5.477 -19.671 1.00 0.00 79 ARG A N 3
ATOM 4878 C CA . ARG A 1 79 ? 11.205 -6.442 -19.006 1.00 0.00 79 ARG A CA 3
ATOM 4879 C C . ARG A 1 79 ? 10.823 -6.637 -17.540 1.00 0.00 79 ARG A C 3
ATOM 4880 O O . ARG A 1 79 ? 10.797 -7.760 -17.043 1.00 0.00 79 ARG A O 3
ATOM 4901 N N . HIS A 1 80 ? 10.511 -5.535 -16.856 1.00 0.00 80 HIS A N 3
ATOM 4902 C CA . HIS A 1 80 ? 10.087 -5.533 -15.454 1.00 0.00 80 HIS A CA 3
ATOM 4903 C C . HIS A 1 80 ? 8.737 -6.256 -15.310 1.00 0.00 80 HIS A C 3
ATOM 4904 O O . HIS A 1 80 ? 8.599 -7.163 -14.494 1.00 0.00 80 HIS A O 3
ATOM 4918 N N . TYR A 1 81 ? 7.773 -5.940 -16.181 1.00 0.00 81 TYR A N 3
ATOM 4919 C CA . TYR A 1 81 ? 6.436 -6.539 -16.270 1.00 0.00 81 TYR A CA 3
ATOM 4920 C C . TYR A 1 81 ? 6.464 -8.074 -16.357 1.00 0.00 81 TYR A C 3
ATOM 4921 O O . TYR A 1 81 ? 5.634 -8.734 -15.729 1.00 0.00 81 TYR A O 3
ATOM 4939 N N . GLU A 1 82 ? 7.447 -8.660 -17.056 1.00 0.00 82 GLU A N 3
ATOM 4940 C CA . GLU A 1 82 ? 7.596 -10.108 -17.252 1.00 0.00 82 GLU A CA 3
ATOM 4941 C C . GLU A 1 82 ? 7.902 -10.858 -15.952 1.00 0.00 82 GLU A C 3
ATOM 4942 O O . GLU A 1 82 ? 7.736 -12.080 -15.909 1.00 0.00 82 GLU A O 3
ATOM 4954 N N . ARG A 1 83 ? 8.284 -10.131 -14.888 1.00 0.00 83 ARG A N 3
ATOM 4955 C CA . ARG A 1 83 ? 8.423 -10.709 -13.544 1.00 0.00 83 ARG A CA 3
ATOM 4956 C C . ARG A 1 83 ? 7.609 -10.009 -12.453 1.00 0.00 83 ARG A C 3
ATOM 4957 O O . ARG A 1 83 ? 7.323 -10.638 -11.437 1.00 0.00 83 ARG A O 3
ATOM 4978 N N . LEU A 1 84 ? 7.205 -8.751 -12.651 1.00 0.00 84 LEU A N 3
ATOM 4979 C CA . LEU A 1 84 ? 6.489 -7.988 -11.623 1.00 0.00 84 LEU A CA 3
ATOM 4980 C C . LEU A 1 84 ? 4.968 -8.102 -11.735 1.00 0.00 84 LEU A C 3
ATOM 4981 O O . LEU A 1 84 ? 4.283 -7.770 -10.771 1.00 0.00 84 LEU A O 3
ATOM 4997 N N . ILE A 1 85 ? 4.420 -8.592 -12.854 1.00 0.00 85 ILE A N 3
ATOM 4998 C CA . ILE A 1 85 ? 2.980 -8.868 -12.948 1.00 0.00 85 ILE A CA 3
ATOM 4999 C C . ILE A 1 85 ? 2.592 -9.995 -13.900 1.00 0.00 85 ILE A C 3
ATOM 5000 O O . ILE A 1 85 ? 1.579 -10.627 -13.638 1.00 0.00 85 ILE A O 3
ATOM 5016 N N . LEU A 1 86 ? 3.385 -10.347 -14.916 1.00 0.00 86 LEU A N 3
ATOM 5017 C CA . LEU A 1 86 ? 3.137 -11.534 -15.748 1.00 0.00 86 LEU A CA 3
ATOM 5018 C C . LEU A 1 86 ? 2.974 -12.871 -14.970 1.00 0.00 86 LEU A C 3
ATOM 5019 O O . LEU A 1 86 ? 2.330 -13.774 -15.514 1.00 0.00 86 LEU A O 3
ATOM 5035 N N . PRO A 1 87 ? 3.503 -13.065 -13.737 1.00 0.00 87 PRO A N 3
ATOM 5036 C CA . PRO A 1 87 ? 3.125 -14.211 -12.897 1.00 0.00 87 PRO A CA 3
ATOM 5037 C C . PRO A 1 87 ? 1.837 -13.992 -12.060 1.00 0.00 87 PRO A C 3
ATOM 5038 O O . PRO A 1 87 ? 1.319 -14.964 -11.511 1.00 0.00 87 PRO A O 3
ATOM 5049 N N . TYR A 1 88 ? 1.316 -12.756 -11.965 1.00 0.00 88 TYR A N 3
ATOM 5050 C CA . TYR A 1 88 ? 0.153 -12.432 -11.113 1.00 0.00 88 TYR A CA 3
ATOM 5051 C C . TYR A 1 88 ? -1.117 -12.049 -11.892 1.00 0.00 88 TYR A C 3
ATOM 5052 O O . TYR A 1 88 ? -2.134 -12.702 -11.687 1.00 0.00 88 TYR A O 3
ATOM 5070 N N . GLU A 1 89 ? -1.100 -11.110 -12.854 1.00 0.00 89 GLU A N 3
ATOM 5071 C CA . GLU A 1 89 ? -2.261 -10.893 -13.758 1.00 0.00 89 GLU A CA 3
ATOM 5072 C C . GLU A 1 89 ? -2.644 -12.160 -14.556 1.00 0.00 89 GLU A C 3
ATOM 5073 O O . GLU A 1 89 ? -3.761 -12.287 -15.063 1.00 0.00 89 GLU A O 3
ATOM 5085 N N . ARG A 1 90 ? -1.736 -13.143 -14.546 1.00 0.00 90 ARG A N 3
ATOM 5086 C CA . ARG A 1 90 ? -2.021 -14.503 -15.010 1.00 0.00 90 ARG A CA 3
ATOM 5087 C C . ARG A 1 90 ? -3.293 -15.094 -14.394 1.00 0.00 90 ARG A C 3
ATOM 5088 O O . ARG A 1 90 ? -4.017 -15.787 -15.103 1.00 0.00 90 ARG A O 3
ATOM 5109 N N . PHE A 1 91 ? -3.645 -14.791 -13.139 1.00 0.00 91 PHE A N 3
ATOM 5110 C CA . PHE A 1 91 ? -4.897 -15.308 -12.559 1.00 0.00 91 PHE A CA 3
ATOM 5111 C C . PHE A 1 91 ? -6.207 -14.719 -13.129 1.00 0.00 91 PHE A C 3
ATOM 5112 O O . PHE A 1 91 ? -7.271 -15.296 -12.898 1.00 0.00 91 PHE A O 3
ATOM 5129 N N . ILE A 1 92 ? -6.155 -13.654 -13.945 1.00 0.00 92 ILE A N 3
ATOM 5130 C CA . ILE A 1 92 ? -7.322 -13.169 -14.698 1.00 0.00 92 ILE A CA 3
ATOM 5131 C C . ILE A 1 92 ? -7.163 -13.316 -16.221 1.00 0.00 92 ILE A C 3
ATOM 5132 O O . ILE A 1 92 ? -8.092 -12.993 -16.961 1.00 0.00 92 ILE A O 3
ATOM 5148 N N . LYS A 1 93 ? -6.033 -13.885 -16.671 1.00 0.00 93 LYS A N 3
ATOM 5149 C CA . LYS A 1 93 ? -5.775 -14.133 -18.105 1.00 0.00 93 LYS A CA 3
ATOM 5150 C C . LYS A 1 93 ? -5.596 -15.620 -18.458 1.00 0.00 93 LYS A C 3
ATOM 5151 O O . LYS A 1 93 ? -5.835 -16.002 -19.604 1.00 0.00 93 LYS A O 3
ATOM 5170 N N . GLY A 1 94 ? -5.239 -16.456 -17.473 1.00 0.00 94 GLY A N 3
ATOM 5171 C CA . GLY A 1 94 ? -5.089 -17.909 -17.665 1.00 0.00 94 GLY A CA 3
ATOM 5172 C C . GLY A 1 94 ? -5.951 -18.744 -16.707 1.00 0.00 94 GLY A C 3
ATOM 5173 O O . GLY A 1 94 ? -6.209 -19.915 -16.983 1.00 0.00 94 GLY A O 3
ATOM 5177 N N . GLU A 1 95 ? -6.465 -18.132 -15.631 1.00 0.00 95 GLU A N 3
ATOM 5178 C CA . GLU A 1 95 ? -7.470 -18.723 -14.723 1.00 0.00 95 GLU A CA 3
ATOM 5179 C C . GLU A 1 95 ? -8.758 -17.882 -14.604 1.00 0.00 95 GLU A C 3
ATOM 5180 O O . GLU A 1 95 ? -9.646 -18.192 -13.811 1.00 0.00 95 GLU A O 3
ATOM 5192 N N . GLU A 1 96 ? -8.860 -16.860 -15.460 1.00 0.00 96 GLU A N 3
ATOM 5193 C CA . GLU A 1 96 ? -9.999 -15.949 -15.692 1.00 0.00 96 GLU A CA 3
ATOM 5194 C C . GLU A 1 96 ? -10.901 -15.647 -14.468 1.00 0.00 96 GLU A C 3
ATOM 5195 O O . GLU A 1 96 ? -12.130 -15.710 -14.549 1.00 0.00 96 GLU A O 3
ATOM 5207 N N . ASP A 1 97 ? -10.294 -15.298 -13.325 1.00 0.00 97 ASP A N 3
ATOM 5208 C CA . ASP A 1 97 ? -11.026 -15.098 -12.056 1.00 0.00 97 ASP A CA 3
ATOM 5209 C C . ASP A 1 97 ? -11.853 -13.782 -11.962 1.00 0.00 97 ASP A C 3
ATOM 5210 O O . ASP A 1 97 ? -12.027 -13.218 -10.877 1.00 0.00 97 ASP A O 3
ATOM 5219 N N . LYS A 1 98 ? -12.355 -13.279 -13.102 1.00 0.00 98 LYS A N 3
ATOM 5220 C CA . LYS A 1 98 ? -13.201 -12.073 -13.149 1.00 0.00 98 LYS A CA 3
ATOM 5221 C C . LYS A 1 98 ? -14.236 -12.156 -14.292 1.00 0.00 98 LYS A C 3
ATOM 5222 O O . LYS A 1 98 ? -13.973 -12.850 -15.276 1.00 0.00 98 LYS A O 3
ATOM 5241 N N . PRO A 1 99 ? -15.370 -11.427 -14.232 1.00 0.00 99 PRO A N 3
ATOM 5242 C CA . PRO A 1 99 ? -16.374 -11.378 -15.309 1.00 0.00 99 PRO A CA 3
ATOM 5243 C C . PRO A 1 99 ? -15.956 -10.546 -16.541 1.00 0.00 99 PRO A C 3
ATOM 5244 O O . PRO A 1 99 ? -16.677 -10.523 -17.541 1.00 0.00 99 PRO A O 3
ATOM 5255 N N . LEU A 1 100 ? -14.788 -9.890 -16.485 1.00 0.00 100 LEU A N 3
ATOM 5256 C CA . LEU A 1 100 ? -14.285 -9.047 -17.584 1.00 0.00 100 LEU A CA 3
ATOM 5257 C C . LEU A 1 100 ? -12.788 -9.330 -17.888 1.00 0.00 100 LEU A C 3
ATOM 5258 O O . LEU A 1 100 ? -11.952 -8.445 -17.668 1.00 0.00 100 LEU A O 3
ATOM 5274 N N . PRO A 1 101 ? -12.401 -10.559 -18.303 1.00 0.00 101 PRO A N 3
ATOM 5275 C CA . PRO A 1 101 ? -11.017 -10.887 -18.683 1.00 0.00 101 PRO A CA 3
ATOM 5276 C C . PRO A 1 101 ? -10.407 -9.938 -19.743 1.00 0.00 101 PRO A C 3
ATOM 5277 O O . PRO A 1 101 ? -11.160 -9.330 -20.514 1.00 0.00 101 PRO A O 3
ATOM 5288 N N . PRO A 1 102 ? -9.060 -9.833 -19.826 1.00 0.00 102 PRO A N 3
ATOM 5289 C CA . PRO A 1 102 ? -8.321 -8.997 -20.783 1.00 0.00 102 PRO A CA 3
ATOM 5290 C C . PRO A 1 102 ? -8.882 -9.010 -22.214 1.00 0.00 102 PRO A C 3
ATOM 5291 O O . PRO A 1 102 ? -8.795 -10.026 -22.906 1.00 0.00 102 PRO A O 3
ATOM 5302 N N . ILE A 1 103 ? -9.454 -7.862 -22.619 1.00 0.00 103 ILE A N 3
ATOM 5303 C CA . ILE A 1 103 ? -10.170 -7.706 -23.912 1.00 0.00 103 ILE A CA 3
ATOM 5304 C C . ILE A 1 103 ? -11.004 -8.928 -24.378 1.00 0.00 103 ILE A C 3
ATOM 5305 O O . ILE A 1 103 ? -11.054 -9.248 -25.570 1.00 0.00 103 ILE A O 3
ATOM 5321 N N . LYS A 1 104 ? -11.664 -9.616 -23.430 1.00 0.00 104 LYS A N 3
ATOM 5322 C CA . LYS A 1 104 ? -12.402 -10.866 -23.705 1.00 0.00 104 LYS A CA 3
ATOM 5323 C C . LYS A 1 104 ? -13.507 -11.068 -22.641 1.00 0.00 104 LYS A C 3
ATOM 5324 O O . LYS A 1 104 ? -13.414 -11.986 -21.823 1.00 0.00 104 LYS A O 3
ATOM 5343 N N . PRO A 1 105 ? -14.507 -10.164 -22.564 1.00 0.00 105 PRO A N 3
ATOM 5344 C CA . PRO A 1 105 ? -15.484 -10.129 -21.471 1.00 0.00 105 PRO A CA 3
ATOM 5345 C C . PRO A 1 105 ? -16.400 -11.366 -21.423 1.00 0.00 105 PRO A C 3
ATOM 5346 O O . PRO A 1 105 ? -16.594 -12.059 -22.426 1.00 0.00 105 PRO A O 3
ATOM 5357 N N . ARG A 1 106 ? -16.997 -11.616 -20.247 1.00 0.00 106 ARG A N 3
ATOM 5358 C CA . ARG A 1 106 ? -17.815 -12.808 -19.932 1.00 0.00 106 ARG A CA 3
ATOM 5359 C C . ARG A 1 106 ? -19.187 -12.463 -19.312 1.00 0.00 106 ARG A C 3
ATOM 5360 O O . ARG A 1 106 ? -19.939 -13.368 -18.939 1.00 0.00 106 ARG A O 3
ATOM 5381 N N . LYS A 1 107 ? -19.518 -11.165 -19.224 1.00 0.00 107 LYS A N 3
ATOM 5382 C CA . LYS A 1 107 ? -20.780 -10.684 -18.641 1.00 0.00 107 LYS A CA 3
ATOM 5383 C C . LYS A 1 107 ? -21.363 -9.517 -19.452 1.00 0.00 107 LYS A C 3
ATOM 5384 O O . LYS A 1 107 ? -22.558 -9.591 -19.815 1.00 0.00 107 LYS A O 3
ATOM 5404 N N . ARG A 1 1 ? -6.700 1.050 -7.860 1.00 0.00 1 ARG A N 4
ATOM 5405 C CA . ARG A 1 1 ? -5.479 1.403 -7.081 1.00 0.00 1 ARG A CA 4
ATOM 5406 C C . ARG A 1 1 ? -5.150 0.387 -5.985 1.00 0.00 1 ARG A C 4
ATOM 5407 O O . ARG A 1 1 ? -4.104 -0.267 -6.030 1.00 0.00 1 ARG A O 4
ATOM 5430 N N . ALA A 1 2 ? -6.003 0.305 -4.960 1.00 0.00 2 ALA A N 4
ATOM 5431 C CA . ALA A 1 2 ? -5.686 -0.438 -3.737 1.00 0.00 2 ALA A CA 4
ATOM 5432 C C . ALA A 1 2 ? -5.559 -1.952 -3.955 1.00 0.00 2 ALA A C 4
ATOM 5433 O O . ALA A 1 2 ? -4.723 -2.595 -3.322 1.00 0.00 2 ALA A O 4
ATOM 5440 N N . ASP A 1 3 ? -6.339 -2.514 -4.878 1.00 0.00 3 ASP A N 4
ATOM 5441 C CA . ASP A 1 3 ? -6.256 -3.943 -5.217 1.00 0.00 3 ASP A CA 4
ATOM 5442 C C . ASP A 1 3 ? -4.961 -4.288 -5.970 1.00 0.00 3 ASP A C 4
ATOM 5443 O O . ASP A 1 3 ? -4.355 -5.323 -5.699 1.00 0.00 3 ASP A O 4
ATOM 5452 N N . GLU A 1 4 ? -4.502 -3.397 -6.858 1.00 0.00 4 GLU A N 4
ATOM 5453 C CA . GLU A 1 4 ? -3.245 -3.581 -7.588 1.00 0.00 4 GLU A CA 4
ATOM 5454 C C . GLU A 1 4 ? -2.084 -3.536 -6.605 1.00 0.00 4 GLU A C 4
ATOM 5455 O O . GLU A 1 4 ? -1.233 -4.423 -6.587 1.00 0.00 4 GLU A O 4
ATOM 5467 N N . GLN A 1 5 ? -2.089 -2.538 -5.719 1.00 0.00 5 GLN A N 4
ATOM 5468 C CA . GLN A 1 5 ? -1.047 -2.407 -4.711 1.00 0.00 5 GLN A CA 4
ATOM 5469 C C . GLN A 1 5 ? -1.064 -3.570 -3.718 1.00 0.00 5 GLN A C 4
ATOM 5470 O O . GLN A 1 5 ? -0.002 -4.105 -3.408 1.00 0.00 5 GLN A O 4
ATOM 5484 N N . ALA A 1 6 ? -2.237 -4.044 -3.288 1.00 0.00 6 ALA A N 4
ATOM 5485 C CA . ALA A 1 6 ? -2.336 -5.243 -2.460 1.00 0.00 6 ALA A CA 4
ATOM 5486 C C . ALA A 1 6 ? -1.751 -6.476 -3.173 1.00 0.00 6 ALA A C 4
ATOM 5487 O O . ALA A 1 6 ? -0.934 -7.191 -2.585 1.00 0.00 6 ALA A O 4
ATOM 5494 N N . PHE A 1 7 ? -2.082 -6.697 -4.452 1.00 0.00 7 PHE A N 4
ATOM 5495 C CA . PHE A 1 7 ? -1.558 -7.841 -5.201 1.00 0.00 7 PHE A CA 4
ATOM 5496 C C . PHE A 1 7 ? -0.094 -7.667 -5.653 1.00 0.00 7 PHE A C 4
ATOM 5497 O O . PHE A 1 7 ? 0.593 -8.671 -5.860 1.00 0.00 7 PHE A O 4
ATOM 5514 N N . LEU A 1 8 ? 0.439 -6.433 -5.679 1.00 0.00 8 LEU A N 4
ATOM 5515 C CA . LEU A 1 8 ? 1.877 -6.274 -5.951 1.00 0.00 8 LEU A CA 4
ATOM 5516 C C . LEU A 1 8 ? 2.706 -6.305 -4.658 1.00 0.00 8 LEU A C 4
ATOM 5517 O O . LEU A 1 8 ? 3.875 -6.676 -4.714 1.00 0.00 8 LEU A O 4
ATOM 5533 N N . VAL A 1 9 ? 2.115 -5.977 -3.500 1.00 0.00 9 VAL A N 4
ATOM 5534 C CA . VAL A 1 9 ? 2.764 -6.250 -2.199 1.00 0.00 9 VAL A CA 4
ATOM 5535 C C . VAL A 1 9 ? 2.828 -7.766 -1.950 1.00 0.00 9 VAL A C 4
ATOM 5536 O O . VAL A 1 9 ? 3.861 -8.289 -1.527 1.00 0.00 9 VAL A O 4
ATOM 5549 N N . ALA A 1 10 ? 1.750 -8.479 -2.286 1.00 0.00 10 ALA A N 4
ATOM 5550 C CA . ALA A 1 10 ? 1.729 -9.944 -2.238 1.00 0.00 10 ALA A CA 4
ATOM 5551 C C . ALA A 1 10 ? 2.772 -10.586 -3.178 1.00 0.00 10 ALA A C 4
ATOM 5552 O O . ALA A 1 10 ? 3.546 -11.448 -2.740 1.00 0.00 10 ALA A O 4
ATOM 5559 N N . LEU A 1 11 ? 2.864 -10.128 -4.437 1.00 0.00 11 LEU A N 4
ATOM 5560 C CA . LEU A 1 11 ? 3.947 -10.574 -5.319 1.00 0.00 11 LEU A CA 4
ATOM 5561 C C . LEU A 1 11 ? 5.333 -10.147 -4.811 1.00 0.00 11 LEU A C 4
ATOM 5562 O O . LEU A 1 11 ? 6.235 -10.973 -4.833 1.00 0.00 11 LEU A O 4
ATOM 5578 N N . TYR A 1 12 ? 5.527 -8.922 -4.311 1.00 0.00 12 TYR A N 4
ATOM 5579 C CA . TYR A 1 12 ? 6.793 -8.490 -3.696 1.00 0.00 12 TYR A CA 4
ATOM 5580 C C . TYR A 1 12 ? 7.263 -9.474 -2.617 1.00 0.00 12 TYR A C 4
ATOM 5581 O O . TYR A 1 12 ? 8.429 -9.883 -2.635 1.00 0.00 12 TYR A O 4
ATOM 5599 N N . LYS A 1 13 ? 6.352 -9.920 -1.736 1.00 0.00 13 LYS A N 4
ATOM 5600 C CA . LYS A 1 13 ? 6.642 -10.982 -0.767 1.00 0.00 13 LYS A CA 4
ATOM 5601 C C . LYS A 1 13 ? 7.054 -12.272 -1.474 1.00 0.00 13 LYS A C 4
ATOM 5602 O O . LYS A 1 13 ? 8.163 -12.744 -1.231 1.00 0.00 13 LYS A O 4
ATOM 5621 N N . TYR A 1 14 ? 6.253 -12.803 -2.405 1.00 0.00 14 TYR A N 4
ATOM 5622 C CA . TYR A 1 14 ? 6.659 -13.986 -3.180 1.00 0.00 14 TYR A CA 4
ATOM 5623 C C . TYR A 1 14 ? 7.996 -13.844 -3.949 1.00 0.00 14 TYR A C 4
ATOM 5624 O O . TYR A 1 14 ? 8.709 -14.828 -4.132 1.00 0.00 14 TYR A O 4
ATOM 5642 N N . MET A 1 15 ? 8.380 -12.630 -4.354 1.00 0.00 15 MET A N 4
ATOM 5643 C CA . MET A 1 15 ? 9.628 -12.344 -5.071 1.00 0.00 15 MET A CA 4
ATOM 5644 C C . MET A 1 15 ? 10.862 -12.348 -4.164 1.00 0.00 15 MET A C 4
ATOM 5645 O O . MET A 1 15 ? 11.867 -12.980 -4.512 1.00 0.00 15 MET A O 4
ATOM 5659 N N . LYS A 1 16 ? 10.800 -11.717 -2.979 1.00 0.00 16 LYS A N 4
ATOM 5660 C CA . LYS A 1 16 ? 11.859 -11.878 -1.959 1.00 0.00 16 LYS A CA 4
ATOM 5661 C C . LYS A 1 16 ? 11.868 -13.289 -1.349 1.00 0.00 16 LYS A C 4
ATOM 5662 O O . LYS A 1 16 ? 12.893 -13.727 -0.829 1.00 0.00 16 LYS A O 4
ATOM 5681 N N . GLU A 1 17 ? 10.760 -14.020 -1.500 1.00 0.00 17 GLU A N 4
ATOM 5682 C CA . GLU A 1 17 ? 10.705 -15.457 -1.154 1.00 0.00 17 GLU A CA 4
ATOM 5683 C C . GLU A 1 17 ? 11.326 -16.359 -2.244 1.00 0.00 17 GLU A C 4
ATOM 5684 O O . GLU A 1 17 ? 11.473 -17.566 -2.031 1.00 0.00 17 GLU A O 4
ATOM 5696 N N . ARG A 1 18 ? 11.740 -15.770 -3.380 1.00 0.00 18 ARG A N 4
ATOM 5697 C CA . ARG A 1 18 ? 12.459 -16.493 -4.444 1.00 0.00 18 ARG A CA 4
ATOM 5698 C C . ARG A 1 18 ? 13.954 -16.176 -4.421 1.00 0.00 18 ARG A C 4
ATOM 5699 O O . ARG A 1 18 ? 14.739 -16.991 -3.935 1.00 0.00 18 ARG A O 4
ATOM 5720 N N . LYS A 1 19 ? 14.323 -14.999 -4.937 1.00 0.00 19 LYS A N 4
ATOM 5721 C CA . LYS A 1 19 ? 15.706 -14.504 -5.169 1.00 0.00 19 LYS A CA 4
ATOM 5722 C C . LYS A 1 19 ? 15.750 -13.134 -5.871 1.00 0.00 19 LYS A C 4
ATOM 5723 O O . LYS A 1 19 ? 16.797 -12.728 -6.378 1.00 0.00 19 LYS A O 4
ATOM 5742 N N . THR A 1 20 ? 14.625 -12.417 -5.903 1.00 0.00 20 THR A N 4
ATOM 5743 C CA . THR A 1 20 ? 14.463 -11.258 -6.789 1.00 0.00 20 THR A CA 4
ATOM 5744 C C . THR A 1 20 ? 13.919 -10.038 -6.019 1.00 0.00 20 THR A C 4
ATOM 5745 O O . THR A 1 20 ? 12.767 -9.658 -6.229 1.00 0.00 20 THR A O 4
ATOM 5756 N N . PRO A 1 21 ? 14.699 -9.424 -5.095 1.00 0.00 21 PRO A N 4
ATOM 5757 C CA . PRO A 1 21 ? 14.344 -8.158 -4.440 1.00 0.00 21 PRO A CA 4
ATOM 5758 C C . PRO A 1 21 ? 13.814 -7.121 -5.439 1.00 0.00 21 PRO A C 4
ATOM 5759 O O . PRO A 1 21 ? 14.480 -6.815 -6.432 1.00 0.00 21 PRO A O 4
ATOM 5770 N N . ILE A 1 22 ? 12.603 -6.609 -5.198 1.00 0.00 22 ILE A N 4
ATOM 5771 C CA . ILE A 1 22 ? 11.878 -5.803 -6.194 1.00 0.00 22 ILE A CA 4
ATOM 5772 C C . ILE A 1 22 ? 12.610 -4.514 -6.599 1.00 0.00 22 ILE A C 4
ATOM 5773 O O . ILE A 1 22 ? 12.532 -4.102 -7.756 1.00 0.00 22 ILE A O 4
ATOM 5789 N N . GLU A 1 23 ? 13.390 -3.921 -5.690 1.00 0.00 23 GLU A N 4
ATOM 5790 C CA . GLU A 1 23 ? 14.153 -2.695 -5.978 1.00 0.00 23 GLU A CA 4
ATOM 5791 C C . GLU A 1 23 ? 15.271 -2.829 -7.035 1.00 0.00 23 GLU A C 4
ATOM 5792 O O . GLU A 1 23 ? 15.875 -1.821 -7.409 1.00 0.00 23 GLU A O 4
ATOM 5804 N N . ARG A 1 24 ? 15.555 -4.039 -7.546 1.00 0.00 24 ARG A N 4
ATOM 5805 C CA . ARG A 1 24 ? 16.447 -4.253 -8.708 1.00 0.00 24 ARG A CA 4
ATOM 5806 C C . ARG A 1 24 ? 15.999 -3.519 -9.981 1.00 0.00 24 ARG A C 4
ATOM 5807 O O . ARG A 1 24 ? 16.808 -3.278 -10.878 1.00 0.00 24 ARG A O 4
ATOM 5828 N N . ILE A 1 25 ? 14.710 -3.193 -10.061 1.00 0.00 25 ILE A N 4
ATOM 5829 C CA . ILE A 1 25 ? 14.069 -2.473 -11.164 1.00 0.00 25 ILE A CA 4
ATOM 5830 C C . ILE A 1 25 ? 14.649 -1.046 -11.356 1.00 0.00 25 ILE A C 4
ATOM 5831 O O . ILE A 1 25 ? 14.954 -0.374 -10.363 1.00 0.00 25 ILE A O 4
ATOM 5847 N N . PRO A 1 26 ? 14.808 -0.552 -12.602 1.00 0.00 26 PRO A N 4
ATOM 5848 C CA . PRO A 1 26 ? 15.153 0.845 -12.882 1.00 0.00 26 PRO A CA 4
ATOM 5849 C C . PRO A 1 26 ? 13.934 1.781 -12.692 1.00 0.00 26 PRO A C 4
ATOM 5850 O O . PRO A 1 26 ? 12.904 1.371 -12.154 1.00 0.00 26 PRO A O 4
ATOM 5861 N N . TYR A 1 27 ? 14.042 3.040 -13.130 1.00 0.00 27 TYR A N 4
ATOM 5862 C CA . TYR A 1 27 ? 12.961 4.031 -12.974 1.00 0.00 27 TYR A CA 4
ATOM 5863 C C . TYR A 1 27 ? 12.146 4.219 -14.266 1.00 0.00 27 TYR A C 4
ATOM 5864 O O . TYR A 1 27 ? 12.638 3.988 -15.373 1.00 0.00 27 TYR A O 4
ATOM 5882 N N . LEU A 1 28 ? 10.908 4.708 -14.131 1.00 0.00 28 LEU A N 4
ATOM 5883 C CA . LEU A 1 28 ? 9.963 4.985 -15.226 1.00 0.00 28 LEU A CA 4
ATOM 5884 C C . LEU A 1 28 ? 10.235 6.354 -15.903 1.00 0.00 28 LEU A C 4
ATOM 5885 O O . LEU A 1 28 ? 9.311 7.106 -16.214 1.00 0.00 28 LEU A O 4
ATOM 5901 N N . GLY A 1 29 ? 11.511 6.735 -16.033 1.00 0.00 29 GLY A N 4
ATOM 5902 C CA . GLY A 1 29 ? 11.909 8.034 -16.600 1.00 0.00 29 GLY A CA 4
ATOM 5903 C C . GLY A 1 29 ? 11.798 9.194 -15.603 1.00 0.00 29 GLY A C 4
ATOM 5904 O O . GLY A 1 29 ? 12.723 10.000 -15.486 1.00 0.00 29 GLY A O 4
ATOM 5908 N N . PHE A 1 30 ? 10.701 9.239 -14.840 1.00 0.00 30 PHE A N 4
ATOM 5909 C CA . PHE A 1 30 ? 10.453 10.234 -13.787 1.00 0.00 30 PHE A CA 4
ATOM 5910 C C . PHE A 1 30 ? 9.718 9.687 -12.540 1.00 0.00 30 PHE A C 4
ATOM 5911 O O . PHE A 1 30 ? 9.528 10.420 -11.567 1.00 0.00 30 PHE A O 4
ATOM 5928 N N . LYS A 1 31 ? 9.322 8.401 -12.541 1.00 0.00 31 LYS A N 4
ATOM 5929 C CA . LYS A 1 31 ? 8.506 7.810 -11.456 1.00 0.00 31 LYS A CA 4
ATOM 5930 C C . LYS A 1 31 ? 9.091 6.481 -10.966 1.00 0.00 31 LYS A C 4
ATOM 5931 O O . LYS A 1 31 ? 9.808 5.792 -11.693 1.00 0.00 31 LYS A O 4
ATOM 5950 N N . GLN A 1 32 ? 8.753 6.103 -9.736 1.00 0.00 32 GLN A N 4
ATOM 5951 C CA . GLN A 1 32 ? 9.257 4.926 -9.008 1.00 0.00 32 GLN A CA 4
ATOM 5952 C C . GLN A 1 32 ? 8.605 3.588 -9.437 1.00 0.00 32 GLN A C 4
ATOM 5953 O O . GLN A 1 32 ? 8.335 2.727 -8.601 1.00 0.00 32 GLN A O 4
ATOM 5967 N N . ILE A 1 33 ? 8.337 3.430 -10.744 1.00 0.00 33 ILE A N 4
ATOM 5968 C CA . ILE A 1 33 ? 7.517 2.322 -11.278 1.00 0.00 33 ILE A CA 4
ATOM 5969 C C . ILE A 1 33 ? 6.153 2.255 -10.565 1.00 0.00 33 ILE A C 4
ATOM 5970 O O . ILE A 1 33 ? 5.874 1.378 -9.743 1.00 0.00 33 ILE A O 4
ATOM 5986 N N . ASN A 1 34 ? 5.300 3.241 -10.860 1.00 0.00 34 ASN A N 4
ATOM 5987 C CA . ASN A 1 34 ? 3.909 3.342 -10.397 1.00 0.00 34 ASN A CA 4
ATOM 5988 C C . ASN A 1 34 ? 3.024 2.264 -11.069 1.00 0.00 34 ASN A C 4
ATOM 5989 O O . ASN A 1 34 ? 2.147 2.562 -11.879 1.00 0.00 34 ASN A O 4
ATOM 6000 N N . LEU A 1 35 ? 3.306 0.989 -10.785 1.00 0.00 35 LEU A N 4
ATOM 6001 C CA . LEU A 1 35 ? 2.791 -0.172 -11.515 1.00 0.00 35 LEU A CA 4
ATOM 6002 C C . LEU A 1 35 ? 1.276 -0.192 -11.759 1.00 0.00 35 LEU A C 4
ATOM 6003 O O . LEU A 1 35 ? 0.856 -0.485 -12.874 1.00 0.00 35 LEU A O 4
ATOM 6019 N N . TRP A 1 36 ? 0.452 0.150 -10.768 1.00 0.00 36 TRP A N 4
ATOM 6020 C CA . TRP A 1 36 ? -1.013 0.171 -10.907 1.00 0.00 36 TRP A CA 4
ATOM 6021 C C . TRP A 1 36 ? -1.504 1.055 -12.087 1.00 0.00 36 TRP A C 4
ATOM 6022 O O . TRP A 1 36 ? -2.434 0.664 -12.807 1.00 0.00 36 TRP A O 4
ATOM 6043 N N . THR A 1 37 ? -0.866 2.208 -12.362 1.00 0.00 37 THR A N 4
ATOM 6044 C CA . THR A 1 37 ? -1.215 3.054 -13.515 1.00 0.00 37 THR A CA 4
ATOM 6045 C C . THR A 1 37 ? -0.673 2.529 -14.835 1.00 0.00 37 THR A C 4
ATOM 6046 O O . THR A 1 37 ? -1.416 2.537 -15.812 1.00 0.00 37 THR A O 4
ATOM 6057 N N . MET A 1 38 ? 0.566 2.025 -14.905 1.00 0.00 38 MET A N 4
ATOM 6058 C CA . MET A 1 38 ? 1.060 1.427 -16.158 1.00 0.00 38 MET A CA 4
ATOM 6059 C C . MET A 1 38 ? 0.321 0.119 -16.504 1.00 0.00 38 MET A C 4
ATOM 6060 O O . MET A 1 38 ? 0.122 -0.178 -17.679 1.00 0.00 38 MET A O 4
ATOM 6074 N N . PHE A 1 39 ? -0.167 -0.605 -15.490 1.00 0.00 39 PHE A N 4
ATOM 6075 C CA . PHE A 1 39 ? -1.068 -1.743 -15.685 1.00 0.00 39 PHE A CA 4
ATOM 6076 C C . PHE A 1 39 ? -2.435 -1.332 -16.248 1.00 0.00 39 PHE A C 4
ATOM 6077 O O . PHE A 1 39 ? -2.821 -1.847 -17.300 1.00 0.00 39 PHE A O 4
ATOM 6094 N N . GLN A 1 40 ? -3.170 -0.405 -15.611 1.00 0.00 40 GLN A N 4
ATOM 6095 C CA . GLN A 1 40 ? -4.477 0.014 -16.160 1.00 0.00 40 GLN A CA 4
ATOM 6096 C C . GLN A 1 40 ? -4.344 0.734 -17.519 1.00 0.00 40 GLN A C 4
ATOM 6097 O O . GLN A 1 40 ? -5.191 0.554 -18.395 1.00 0.00 40 GLN A O 4
ATOM 6111 N N . ALA A 1 41 ? -3.246 1.466 -17.745 1.00 0.00 41 ALA A N 4
ATOM 6112 C CA . ALA A 1 41 ? -2.881 2.017 -19.050 1.00 0.00 41 ALA A CA 4
ATOM 6113 C C . ALA A 1 41 ? -2.700 0.911 -20.097 1.00 0.00 41 ALA A C 4
ATOM 6114 O O . ALA A 1 41 ? -3.316 0.972 -21.160 1.00 0.00 41 ALA A O 4
ATOM 6121 N N . ALA A 1 42 ? -1.921 -0.129 -19.775 1.00 0.00 42 ALA A N 4
ATOM 6122 C CA . ALA A 1 42 ? -1.780 -1.311 -20.618 1.00 0.00 42 ALA A CA 4
ATOM 6123 C C . ALA A 1 42 ? -3.142 -1.955 -20.924 1.00 0.00 42 ALA A C 4
ATOM 6124 O O . ALA A 1 42 ? -3.361 -2.347 -22.061 1.00 0.00 42 ALA A O 4
ATOM 6131 N N . GLN A 1 43 ? -4.080 -2.009 -19.968 1.00 0.00 43 GLN A N 4
ATOM 6132 C CA . GLN A 1 43 ? -5.405 -2.609 -20.193 1.00 0.00 43 GLN A CA 4
ATOM 6133 C C . GLN A 1 43 ? -6.255 -1.827 -21.204 1.00 0.00 43 GLN A C 4
ATOM 6134 O O . GLN A 1 43 ? -6.926 -2.443 -22.035 1.00 0.00 43 GLN A O 4
ATOM 6148 N N . LYS A 1 44 ? -6.174 -0.488 -21.199 1.00 0.00 44 LYS A N 4
ATOM 6149 C CA . LYS A 1 44 ? -6.817 0.339 -22.239 1.00 0.00 44 LYS A CA 4
ATOM 6150 C C . LYS A 1 44 ? -6.115 0.139 -23.581 1.00 0.00 44 LYS A C 4
ATOM 6151 O O . LYS A 1 44 ? -6.765 -0.064 -24.606 1.00 0.00 44 LYS A O 4
ATOM 6170 N N . LEU A 1 45 ? -4.782 0.112 -23.531 1.00 0.00 45 LEU A N 4
ATOM 6171 C CA . LEU A 1 45 ? -3.944 -0.247 -24.679 1.00 0.00 45 LEU A CA 4
ATOM 6172 C C . LEU A 1 45 ? -3.965 -1.767 -25.052 1.00 0.00 45 LEU A C 4
ATOM 6173 O O . LEU A 1 45 ? -3.127 -2.207 -25.843 1.00 0.00 45 LEU A O 4
ATOM 6189 N N . GLY A 1 46 ? -4.917 -2.559 -24.519 1.00 0.00 46 GLY A N 4
ATOM 6190 C CA . GLY A 1 46 ? -5.151 -3.944 -25.002 1.00 0.00 46 GLY A CA 4
ATOM 6191 C C . GLY A 1 46 ? -4.465 -5.080 -24.213 1.00 0.00 46 GLY A C 4
ATOM 6192 O O . GLY A 1 46 ? -4.197 -6.160 -24.748 1.00 0.00 46 GLY A O 4
ATOM 6196 N N . GLY A 1 47 ? -4.203 -4.799 -22.939 1.00 0.00 47 GLY A N 4
ATOM 6197 C CA . GLY A 1 47 ? -3.416 -5.661 -22.055 1.00 0.00 47 GLY A CA 4
ATOM 6198 C C . GLY A 1 47 ? -2.000 -5.976 -22.551 1.00 0.00 47 GLY A C 4
ATOM 6199 O O . GLY A 1 47 ? -1.567 -5.539 -23.620 1.00 0.00 47 GLY A O 4
ATOM 6203 N N . TYR A 1 48 ? -1.290 -6.798 -21.772 1.00 0.00 48 TYR A N 4
ATOM 6204 C CA . TYR A 1 48 ? -0.012 -7.388 -22.198 1.00 0.00 48 TYR A CA 4
ATOM 6205 C C . TYR A 1 48 ? -0.094 -8.081 -23.574 1.00 0.00 48 TYR A C 4
ATOM 6206 O O . TYR A 1 48 ? 0.898 -8.163 -24.297 1.00 0.00 48 TYR A O 4
ATOM 6224 N N . GLU A 1 49 ? -1.281 -8.558 -23.966 1.00 0.00 49 GLU A N 4
ATOM 6225 C CA . GLU A 1 49 ? -1.442 -9.331 -25.206 1.00 0.00 49 GLU A CA 4
ATOM 6226 C C . GLU A 1 49 ? -1.348 -8.448 -26.459 1.00 0.00 49 GLU A C 4
ATOM 6227 O O . GLU A 1 49 ? -0.571 -8.755 -27.366 1.00 0.00 49 GLU A O 4
ATOM 6239 N N . THR A 1 50 ? -2.044 -7.306 -26.495 1.00 0.00 50 THR A N 4
ATOM 6240 C CA . THR A 1 50 ? -1.871 -6.311 -27.568 1.00 0.00 50 THR A CA 4
ATOM 6241 C C . THR A 1 50 ? -0.528 -5.587 -27.444 1.00 0.00 50 THR A C 4
ATOM 6242 O O . THR A 1 50 ? 0.068 -5.235 -28.459 1.00 0.00 50 THR A O 4
ATOM 6253 N N . ILE A 1 51 ? 0.013 -5.429 -26.228 1.00 0.00 51 ILE A N 4
ATOM 6254 C CA . ILE A 1 51 ? 1.394 -4.953 -26.038 1.00 0.00 51 ILE A CA 4
ATOM 6255 C C . ILE A 1 51 ? 2.410 -5.865 -26.748 1.00 0.00 51 ILE A C 4
ATOM 6256 O O . ILE A 1 51 ? 3.312 -5.365 -27.422 1.00 0.00 51 ILE A O 4
ATOM 6272 N N . THR A 1 52 ? 2.227 -7.185 -26.652 1.00 0.00 52 THR A N 4
ATOM 6273 C CA . THR A 1 52 ? 3.135 -8.161 -27.278 1.00 0.00 52 THR A CA 4
ATOM 6274 C C . THR A 1 52 ? 2.921 -8.230 -28.791 1.00 0.00 52 THR A C 4
ATOM 6275 O O . THR A 1 52 ? 3.888 -8.288 -29.553 1.00 0.00 52 THR A O 4
ATOM 6286 N N . ALA A 1 53 ? 1.662 -8.178 -29.239 1.00 0.00 53 ALA A N 4
ATOM 6287 C CA . ALA A 1 53 ? 1.333 -8.214 -30.663 1.00 0.00 53 ALA A CA 4
ATOM 6288 C C . ALA A 1 53 ? 1.635 -6.899 -31.416 1.00 0.00 53 ALA A C 4
ATOM 6289 O O . ALA A 1 53 ? 1.829 -6.941 -32.635 1.00 0.00 53 ALA A O 4
ATOM 6296 N N . ARG A 1 54 ? 1.666 -5.747 -30.716 1.00 0.00 54 ARG A N 4
ATOM 6297 C CA . ARG A 1 54 ? 1.700 -4.438 -31.411 1.00 0.00 54 ARG A CA 4
ATOM 6298 C C . ARG A 1 54 ? 2.621 -3.376 -30.786 1.00 0.00 54 ARG A C 4
ATOM 6299 O O . ARG A 1 54 ? 2.464 -2.190 -31.080 1.00 0.00 54 ARG A O 4
ATOM 6320 N N . ARG A 1 55 ? 3.594 -3.779 -29.955 1.00 0.00 55 ARG A N 4
ATOM 6321 C CA . ARG A 1 55 ? 4.686 -2.938 -29.405 1.00 0.00 55 ARG A CA 4
ATOM 6322 C C . ARG A 1 55 ? 4.146 -1.675 -28.728 1.00 0.00 55 ARG A C 4
ATOM 6323 O O . ARG A 1 55 ? 4.593 -0.556 -28.980 1.00 0.00 55 ARG A O 4
ATOM 6344 N N . GLN A 1 56 ? 3.137 -1.872 -27.877 1.00 0.00 56 GLN A N 4
ATOM 6345 C CA . GLN A 1 56 ? 2.360 -0.757 -27.324 1.00 0.00 56 GLN A CA 4
ATOM 6346 C C . GLN A 1 56 ? 2.987 -0.109 -26.075 1.00 0.00 56 GLN A C 4
ATOM 6347 O O . GLN A 1 56 ? 2.404 0.829 -25.537 1.00 0.00 56 GLN A O 4
ATOM 6361 N N . TRP A 1 57 ? 4.187 -0.515 -25.628 1.00 0.00 57 TRP A N 4
ATOM 6362 C CA . TRP A 1 57 ? 4.923 0.216 -24.578 1.00 0.00 57 TRP A CA 4
ATOM 6363 C C . TRP A 1 57 ? 5.130 1.691 -24.957 1.00 0.00 57 TRP A C 4
ATOM 6364 O O . TRP A 1 57 ? 4.979 2.571 -24.115 1.00 0.00 57 TRP A O 4
ATOM 6385 N N . LYS A 1 58 ? 5.358 1.992 -26.242 1.00 0.00 58 LYS A N 4
ATOM 6386 C CA . LYS A 1 58 ? 5.430 3.375 -26.753 1.00 0.00 58 LYS A CA 4
ATOM 6387 C C . LYS A 1 58 ? 4.141 4.184 -26.534 1.00 0.00 58 LYS A C 4
ATOM 6388 O O . LYS A 1 58 ? 4.205 5.411 -26.463 1.00 0.00 58 LYS A O 4
ATOM 6407 N N . HIS A 1 59 ? 3.003 3.511 -26.343 1.00 0.00 59 HIS A N 4
ATOM 6408 C CA . HIS A 1 59 ? 1.761 4.156 -25.909 1.00 0.00 59 HIS A CA 4
ATOM 6409 C C . HIS A 1 59 ? 1.525 4.054 -24.387 1.00 0.00 59 HIS A C 4
ATOM 6410 O O . HIS A 1 59 ? 0.784 4.866 -23.840 1.00 0.00 59 HIS A O 4
ATOM 6424 N N . ILE A 1 60 ? 2.184 3.152 -23.648 1.00 0.00 60 ILE A N 4
ATOM 6425 C CA . ILE A 1 60 ? 2.212 3.230 -22.170 1.00 0.00 60 ILE A CA 4
ATOM 6426 C C . ILE A 1 60 ? 3.004 4.492 -21.795 1.00 0.00 60 ILE A C 4
ATOM 6427 O O . ILE A 1 60 ? 2.620 5.214 -20.881 1.00 0.00 60 ILE A O 4
ATOM 6443 N N . TYR A 1 61 ? 4.045 4.818 -22.570 1.00 0.00 61 TYR A N 4
ATOM 6444 C CA . TYR A 1 61 ? 4.732 6.111 -22.539 1.00 0.00 61 TYR A CA 4
ATOM 6445 C C . TYR A 1 61 ? 3.780 7.291 -22.877 1.00 0.00 61 TYR A C 4
ATOM 6446 O O . TYR A 1 61 ? 3.986 8.406 -22.395 1.00 0.00 61 TYR A O 4
ATOM 6464 N N . ASP A 1 62 ? 2.696 7.024 -23.624 1.00 0.00 62 ASP A N 4
ATOM 6465 C CA . ASP A 1 62 ? 1.615 8.009 -23.804 1.00 0.00 62 ASP A CA 4
ATOM 6466 C C . ASP A 1 62 ? 0.801 8.218 -22.514 1.00 0.00 62 ASP A C 4
ATOM 6467 O O . ASP A 1 62 ? 0.676 9.341 -22.019 1.00 0.00 62 ASP A O 4
ATOM 6476 N N . GLU A 1 63 ? 0.300 7.125 -21.939 1.00 0.00 63 GLU A N 4
ATOM 6477 C CA . GLU A 1 63 ? -0.539 7.191 -20.733 1.00 0.00 63 GLU A CA 4
ATOM 6478 C C . GLU A 1 63 ? 0.194 7.587 -19.432 1.00 0.00 63 GLU A C 4
ATOM 6479 O O . GLU A 1 63 ? -0.407 8.247 -18.580 1.00 0.00 63 GLU A O 4
ATOM 6491 N N . LEU A 1 64 ? 1.470 7.211 -19.248 1.00 0.00 64 LEU A N 4
ATOM 6492 C CA . LEU A 1 64 ? 2.227 7.463 -18.005 1.00 0.00 64 LEU A CA 4
ATOM 6493 C C . LEU A 1 64 ? 2.539 8.951 -17.748 1.00 0.00 64 LEU A C 4
ATOM 6494 O O . LEU A 1 64 ? 2.888 9.311 -16.620 1.00 0.00 64 LEU A O 4
ATOM 6510 N N . GLY A 1 65 ? 2.427 9.796 -18.782 1.00 0.00 65 GLY A N 4
ATOM 6511 C CA . GLY A 1 65 ? 2.762 11.227 -18.688 1.00 0.00 65 GLY A CA 4
ATOM 6512 C C . GLY A 1 65 ? 4.038 11.631 -19.446 1.00 0.00 65 GLY A C 4
ATOM 6513 O O . GLY A 1 65 ? 4.489 12.770 -19.301 1.00 0.00 65 GLY A O 4
ATOM 6517 N N . GLY A 1 66 ? 4.603 10.719 -20.252 1.00 0.00 66 GLY A N 4
ATOM 6518 C CA . GLY A 1 66 ? 5.869 10.960 -20.959 1.00 0.00 66 GLY A CA 4
ATOM 6519 C C . GLY A 1 66 ? 7.089 11.373 -20.111 1.00 0.00 66 GLY A C 4
ATOM 6520 O O . GLY A 1 66 ? 7.074 11.386 -18.878 1.00 0.00 66 GLY A O 4
ATOM 6524 N N . ASN A 1 67 ? 8.173 11.701 -20.820 1.00 0.00 67 ASN A N 4
ATOM 6525 C CA . ASN A 1 67 ? 9.402 12.334 -20.326 1.00 0.00 67 ASN A CA 4
ATOM 6526 C C . ASN A 1 67 ? 10.173 12.919 -21.536 1.00 0.00 67 ASN A C 4
ATOM 6527 O O . ASN A 1 67 ? 10.209 12.242 -22.569 1.00 0.00 67 ASN A O 4
ATOM 6538 N N . PRO A 1 68 ? 10.786 14.121 -21.454 1.00 0.00 68 PRO A N 4
ATOM 6539 C CA . PRO A 1 68 ? 11.470 14.763 -22.584 1.00 0.00 68 PRO A CA 4
ATOM 6540 C C . PRO A 1 68 ? 12.454 13.875 -23.362 1.00 0.00 68 PRO A C 4
ATOM 6541 O O . PRO A 1 68 ? 12.376 13.807 -24.591 1.00 0.00 68 PRO A O 4
ATOM 6552 N N . GLY A 1 69 ? 13.354 13.189 -22.644 1.00 0.00 69 GLY A N 4
ATOM 6553 C CA . GLY A 1 69 ? 14.377 12.345 -23.290 1.00 0.00 69 GLY A CA 4
ATOM 6554 C C . GLY A 1 69 ? 14.328 10.852 -22.939 1.00 0.00 69 GLY A C 4
ATOM 6555 O O . GLY A 1 69 ? 14.776 10.032 -23.744 1.00 0.00 69 GLY A O 4
ATOM 6559 N N . SER A 1 70 ? 13.761 10.475 -21.787 1.00 0.00 70 SER A N 4
ATOM 6560 C CA . SER A 1 70 ? 13.734 9.066 -21.332 1.00 0.00 70 SER A CA 4
ATOM 6561 C C . SER A 1 70 ? 12.639 8.224 -22.011 1.00 0.00 70 SER A C 4
ATOM 6562 O O . SER A 1 70 ? 11.950 7.436 -21.362 1.00 0.00 70 SER A O 4
ATOM 6570 N N . THR A 1 71 ? 12.444 8.393 -23.323 1.00 0.00 71 THR A N 4
ATOM 6571 C CA . THR A 1 71 ? 11.414 7.707 -24.128 1.00 0.00 71 THR A CA 4
ATOM 6572 C C . THR A 1 71 ? 11.484 6.170 -24.065 1.00 0.00 71 THR A C 4
ATOM 6573 O O . THR A 1 71 ? 10.480 5.481 -24.269 1.00 0.00 71 THR A O 4
ATOM 6584 N N . SER A 1 72 ? 12.653 5.611 -23.734 1.00 0.00 72 SER A N 4
ATOM 6585 C CA . SER A 1 72 ? 12.870 4.174 -23.496 1.00 0.00 72 SER A CA 4
ATOM 6586 C C . SER A 1 72 ? 12.232 3.635 -22.204 1.00 0.00 72 SER A C 4
ATOM 6587 O O . SER A 1 72 ? 12.224 2.424 -22.012 1.00 0.00 72 SER A O 4
ATOM 6595 N N . ALA A 1 73 ? 11.730 4.495 -21.308 1.00 0.00 73 ALA A N 4
ATOM 6596 C CA . ALA A 1 73 ? 11.201 4.040 -20.009 1.00 0.00 73 ALA A CA 4
ATOM 6597 C C . ALA A 1 73 ? 10.178 2.887 -20.075 1.00 0.00 73 ALA A C 4
ATOM 6598 O O . ALA A 1 73 ? 10.430 1.825 -19.508 1.00 0.00 73 ALA A O 4
ATOM 6605 N N . ALA A 1 74 ? 9.068 3.047 -20.804 1.00 0.00 74 ALA A N 4
ATOM 6606 C CA . ALA A 1 74 ? 8.106 1.970 -21.080 1.00 0.00 74 ALA A CA 4
ATOM 6607 C C . ALA A 1 74 ? 8.732 0.736 -21.767 1.00 0.00 74 ALA A C 4
ATOM 6608 O O . ALA A 1 74 ? 8.327 -0.397 -21.501 1.00 0.00 74 ALA A O 4
ATOM 6615 N N . THR A 1 75 ? 9.755 0.936 -22.601 1.00 0.00 75 THR A N 4
ATOM 6616 C CA . THR A 1 75 ? 10.479 -0.176 -23.240 1.00 0.00 75 THR A CA 4
ATOM 6617 C C . THR A 1 75 ? 11.335 -0.958 -22.238 1.00 0.00 75 THR A C 4
ATOM 6618 O O . THR A 1 75 ? 11.341 -2.185 -22.278 1.00 0.00 75 THR A O 4
ATOM 6629 N N . CYS A 1 76 ? 12.004 -0.296 -21.291 1.00 0.00 76 CYS A N 4
ATOM 6630 C CA . CYS A 1 76 ? 12.725 -0.951 -20.191 1.00 0.00 76 CYS A CA 4
ATOM 6631 C C . CYS A 1 76 ? 11.761 -1.588 -19.186 1.00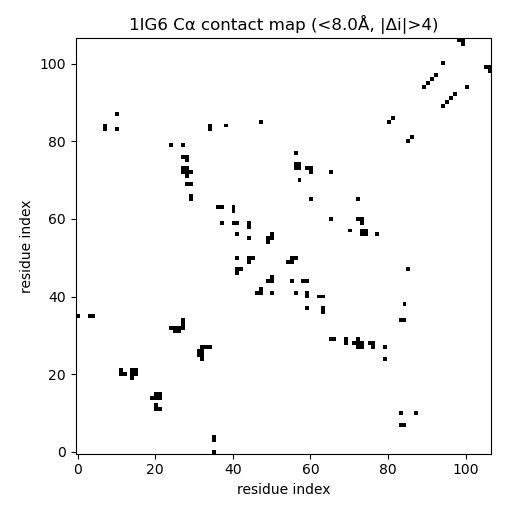 0.00 76 CYS A C 4
ATOM 6632 O O . CYS A 1 76 ? 12.023 -2.685 -18.698 1.00 0.00 76 CYS A O 4
ATOM 6640 N N . THR A 1 77 ? 10.608 -0.961 -18.937 1.00 0.00 77 THR A N 4
ATOM 6641 C CA . THR A 1 77 ? 9.521 -1.587 -18.169 1.00 0.00 77 THR A CA 4
ATOM 6642 C C . THR A 1 77 ? 9.180 -2.998 -18.655 1.00 0.00 77 THR A C 4
ATOM 6643 O O . THR A 1 77 ? 8.901 -3.847 -17.811 1.00 0.00 77 THR A O 4
ATOM 6654 N N . ARG A 1 78 ? 9.295 -3.319 -19.957 1.00 0.00 78 ARG A N 4
ATOM 6655 C CA . ARG A 1 78 ? 8.906 -4.635 -20.482 1.00 0.00 78 ARG A CA 4
ATOM 6656 C C . ARG A 1 78 ? 9.660 -5.768 -19.812 1.00 0.00 78 ARG A C 4
ATOM 6657 O O . ARG A 1 78 ? 9.076 -6.828 -19.588 1.00 0.00 78 ARG A O 4
ATOM 6678 N N . ARG A 1 79 ? 10.938 -5.545 -19.457 1.00 0.00 79 ARG A N 4
ATOM 6679 C CA . ARG A 1 79 ? 11.789 -6.615 -18.932 1.00 0.00 79 ARG A CA 4
ATOM 6680 C C . ARG A 1 79 ? 11.650 -6.849 -17.425 1.00 0.00 79 ARG A C 4
ATOM 6681 O O . ARG A 1 79 ? 12.176 -7.831 -16.905 1.00 0.00 79 ARG A O 4
ATOM 6702 N N . HIS A 1 80 ? 10.902 -5.979 -16.742 1.00 0.00 80 HIS A N 4
ATOM 6703 C CA . HIS A 1 80 ? 10.528 -6.132 -15.335 1.00 0.00 80 HIS A CA 4
ATOM 6704 C C . HIS A 1 80 ? 9.022 -6.382 -15.171 1.00 0.00 80 HIS A C 4
ATOM 6705 O O . HIS A 1 80 ? 8.630 -7.116 -14.272 1.00 0.00 80 HIS A O 4
ATOM 6719 N N . TYR A 1 81 ? 8.176 -5.927 -16.101 1.00 0.00 81 TYR A N 4
ATOM 6720 C CA . TYR A 1 81 ? 6.762 -6.309 -16.206 1.00 0.00 81 TYR A CA 4
ATOM 6721 C C . TYR A 1 81 ? 6.612 -7.834 -16.372 1.00 0.00 81 TYR A C 4
ATOM 6722 O O . TYR A 1 81 ? 5.690 -8.433 -15.814 1.00 0.00 81 TYR A O 4
ATOM 6740 N N . GLU A 1 82 ? 7.570 -8.495 -17.045 1.00 0.00 82 GLU A N 4
ATOM 6741 C CA . GLU A 1 82 ? 7.599 -9.950 -17.200 1.00 0.00 82 GLU A CA 4
ATOM 6742 C C . GLU A 1 82 ? 7.941 -10.691 -15.896 1.00 0.00 82 GLU A C 4
ATOM 6743 O O . GLU A 1 82 ? 7.916 -11.923 -15.879 1.00 0.00 82 GLU A O 4
ATOM 6755 N N . ARG A 1 83 ? 8.232 -9.962 -14.802 1.00 0.00 83 ARG A N 4
ATOM 6756 C CA . ARG A 1 83 ? 8.367 -10.557 -13.464 1.00 0.00 83 ARG A CA 4
ATOM 6757 C C . ARG A 1 83 ? 7.523 -9.891 -12.365 1.00 0.00 83 ARG A C 4
ATOM 6758 O O . ARG A 1 83 ? 7.289 -10.536 -11.349 1.00 0.00 83 ARG A O 4
ATOM 6779 N N . LEU A 1 84 ? 7.035 -8.659 -12.565 1.00 0.00 84 LEU A N 4
ATOM 6780 C CA . LEU A 1 84 ? 6.263 -7.933 -11.543 1.00 0.00 84 LEU A CA 4
ATOM 6781 C C . LEU A 1 84 ? 4.745 -7.963 -11.794 1.00 0.00 84 LEU A C 4
ATOM 6782 O O . LEU A 1 84 ? 3.989 -7.502 -10.945 1.00 0.00 84 LEU A O 4
ATOM 6798 N N . ILE A 1 85 ? 4.277 -8.496 -12.926 1.00 0.00 85 ILE A N 4
ATOM 6799 C CA . ILE A 1 85 ? 2.832 -8.700 -13.138 1.00 0.00 85 ILE A CA 4
ATOM 6800 C C . ILE A 1 85 ? 2.483 -9.806 -14.130 1.00 0.00 85 ILE A C 4
ATOM 6801 O O . ILE A 1 85 ? 1.427 -10.405 -13.973 1.00 0.00 85 ILE A O 4
ATOM 6817 N N . LEU A 1 86 ? 3.359 -10.176 -15.067 1.00 0.00 86 LEU A N 4
ATOM 6818 C CA . LEU A 1 86 ? 3.183 -11.387 -15.880 1.00 0.00 86 LEU A CA 4
ATOM 6819 C C . LEU A 1 86 ? 2.910 -12.670 -15.045 1.00 0.00 86 LEU A C 4
ATOM 6820 O O . LEU A 1 86 ? 2.044 -13.450 -15.448 1.00 0.00 86 LEU A O 4
ATOM 6836 N N . PRO A 1 87 ? 3.532 -12.904 -13.863 1.00 0.00 87 PRO A N 4
ATOM 6837 C CA . PRO A 1 87 ? 3.130 -14.014 -12.991 1.00 0.00 87 PRO A CA 4
ATOM 6838 C C . PRO A 1 87 ? 1.794 -13.809 -12.247 1.00 0.00 87 PRO A C 4
ATOM 6839 O O . PRO A 1 87 ? 1.225 -14.801 -11.790 1.00 0.00 87 PRO A O 4
ATOM 6850 N N . TYR A 1 88 ? 1.269 -12.576 -12.120 1.00 0.00 88 TYR A N 4
ATOM 6851 C CA . TYR A 1 88 ? 0.006 -12.322 -11.398 1.00 0.00 88 TYR A CA 4
ATOM 6852 C C . TYR A 1 88 ? -1.215 -12.137 -12.312 1.00 0.00 88 TYR A C 4
ATOM 6853 O O . TYR A 1 88 ? -2.269 -12.674 -11.989 1.00 0.00 88 TYR A O 4
ATOM 6871 N N . GLU A 1 89 ? -1.072 -11.535 -13.500 1.00 0.00 89 GLU A N 4
ATOM 6872 C CA . GLU A 1 89 ? -2.136 -11.541 -14.535 1.00 0.00 89 GLU A CA 4
ATOM 6873 C C . GLU A 1 89 ? -2.639 -12.956 -14.893 1.00 0.00 89 GLU A C 4
ATOM 6874 O O . GLU A 1 89 ? -3.731 -13.118 -15.435 1.00 0.00 89 GLU A O 4
ATOM 6886 N N . ARG A 1 90 ? -1.865 -13.973 -14.495 1.00 0.00 90 ARG A N 4
ATOM 6887 C CA . ARG A 1 90 ? -2.287 -15.371 -14.604 1.00 0.00 90 ARG A CA 4
ATOM 6888 C C . ARG A 1 90 ? -3.609 -15.673 -13.886 1.00 0.00 90 ARG A C 4
ATOM 6889 O O . ARG A 1 90 ? -4.363 -16.510 -14.385 1.00 0.00 90 ARG A O 4
ATOM 6910 N N . PHE A 1 91 ? -3.968 -14.959 -12.809 1.00 0.00 91 PHE A N 4
ATOM 6911 C CA . PHE A 1 91 ? -5.304 -15.097 -12.196 1.00 0.00 91 PHE A CA 4
ATOM 6912 C C . PHE A 1 91 ? -6.485 -14.746 -13.125 1.00 0.00 91 PHE A C 4
ATOM 6913 O O . PHE A 1 91 ? -7.595 -15.227 -12.892 1.00 0.00 91 PHE A O 4
ATOM 6930 N N . ILE A 1 92 ? -6.277 -13.971 -14.200 1.00 0.00 92 ILE A N 4
ATOM 6931 C CA . ILE A 1 92 ? -7.364 -13.617 -15.134 1.00 0.00 92 ILE A CA 4
ATOM 6932 C C . ILE A 1 92 ? -7.668 -14.713 -16.172 1.00 0.00 92 ILE A C 4
ATOM 6933 O O . ILE A 1 92 ? -8.680 -14.634 -16.868 1.00 0.00 92 ILE A O 4
ATOM 6949 N N . LYS A 1 93 ? -6.812 -15.742 -16.259 1.00 0.00 93 LYS A N 4
ATOM 6950 C CA . LYS A 1 93 ? -6.895 -16.755 -17.333 1.00 0.00 93 LYS A CA 4
ATOM 6951 C C . LYS A 1 93 ? -6.646 -18.198 -16.872 1.00 0.00 93 LYS A C 4
ATOM 6952 O O . LYS A 1 93 ? -7.056 -19.128 -17.568 1.00 0.00 93 LYS A O 4
ATOM 6971 N N . GLY A 1 94 ? -6.052 -18.394 -15.690 1.00 0.00 94 GLY A N 4
ATOM 6972 C CA . GLY A 1 94 ? -5.912 -19.730 -15.087 1.00 0.00 94 GLY A CA 4
ATOM 6973 C C . GLY A 1 94 ? -7.163 -20.171 -14.316 1.00 0.00 94 GLY A C 4
ATOM 6974 O O . GLY A 1 94 ? -7.576 -21.327 -14.416 1.00 0.00 94 GLY A O 4
ATOM 6978 N N . GLU A 1 95 ? -7.808 -19.238 -13.604 1.00 0.00 95 GLU A N 4
ATOM 6979 C CA . GLU A 1 95 ? -9.069 -19.449 -12.860 1.00 0.00 95 GLU A CA 4
ATOM 6980 C C . GLU A 1 95 ? -10.069 -18.281 -13.022 1.00 0.00 95 GLU A C 4
ATOM 6981 O O . GLU A 1 95 ? -11.033 -18.155 -12.266 1.00 0.00 95 GLU A O 4
ATOM 6993 N N . GLU A 1 96 ? -9.823 -17.437 -14.029 1.00 0.00 96 GLU A N 4
ATOM 6994 C CA . GLU A 1 96 ? -10.518 -16.181 -14.371 1.00 0.00 96 GLU A CA 4
ATOM 6995 C C . GLU A 1 96 ? -11.202 -15.440 -13.200 1.00 0.00 96 GLU A C 4
ATOM 6996 O O . GLU A 1 96 ? -12.423 -15.263 -13.175 1.00 0.00 96 GLU A O 4
ATOM 7008 N N . ASP A 1 97 ? -10.426 -14.946 -12.227 1.00 0.00 97 ASP A N 4
ATOM 7009 C CA . ASP A 1 97 ? -10.989 -14.274 -11.042 1.00 0.00 97 ASP A CA 4
ATOM 7010 C C . ASP A 1 97 ? -11.512 -12.838 -11.317 1.00 0.00 97 ASP A C 4
ATOM 7011 O O . ASP A 1 97 ? -11.994 -12.172 -10.398 1.00 0.00 97 ASP A O 4
ATOM 7020 N N . LYS A 1 98 ? -11.428 -12.382 -12.584 1.00 0.00 98 LYS A N 4
ATOM 7021 C CA . LYS A 1 98 ? -11.901 -11.035 -12.999 1.00 0.00 98 LYS A CA 4
ATOM 7022 C C . LYS A 1 98 ? -11.705 -9.864 -11.996 1.00 0.00 98 LYS A C 4
ATOM 7023 O O . LYS A 1 98 ? -12.671 -9.156 -11.692 1.00 0.00 98 LYS A O 4
ATOM 7042 N N . PRO A 1 99 ? -10.478 -9.616 -11.483 1.00 0.00 99 PRO A N 4
ATOM 7043 C CA . PRO A 1 99 ? -10.218 -8.587 -10.465 1.00 0.00 99 PRO A CA 4
ATOM 7044 C C . PRO A 1 99 ? -10.091 -7.147 -11.012 1.00 0.00 99 PRO A C 4
ATOM 7045 O O . PRO A 1 99 ? -9.885 -6.219 -10.226 1.00 0.00 99 PRO A O 4
ATOM 7056 N N . LEU A 1 100 ? -10.160 -6.957 -12.340 1.00 0.00 100 LEU A N 4
ATOM 7057 C CA . LEU A 1 100 ? -9.892 -5.651 -12.967 1.00 0.00 100 LEU A CA 4
ATOM 7058 C C . LEU A 1 100 ? -10.775 -4.486 -12.449 1.00 0.00 100 LEU A C 4
ATOM 7059 O O . LEU A 1 100 ? -11.931 -4.709 -12.068 1.00 0.00 100 LEU A O 4
ATOM 7075 N N . PRO A 1 101 ? -10.267 -3.233 -12.498 1.00 0.00 101 PRO A N 4
ATOM 7076 C CA . PRO A 1 101 ? -11.048 -2.020 -12.222 1.00 0.00 101 PRO A CA 4
ATOM 7077 C C . PRO A 1 101 ? -12.181 -1.791 -13.255 1.00 0.00 101 PRO A C 4
ATOM 7078 O O . PRO A 1 101 ? -12.240 -2.501 -14.263 1.00 0.00 101 PRO A O 4
ATOM 7089 N N . PRO A 1 102 ? -13.078 -0.799 -13.051 1.00 0.00 102 PRO A N 4
ATOM 7090 C CA . PRO A 1 102 ? -14.245 -0.509 -13.907 1.00 0.00 102 PRO A CA 4
ATOM 7091 C C . PRO A 1 102 ? -14.039 -0.365 -15.432 1.00 0.00 102 PRO A C 4
ATOM 7092 O O . PRO A 1 102 ? -15.031 -0.334 -16.164 1.00 0.00 102 PRO A O 4
ATOM 7103 N N . ILE A 1 103 ? -12.793 -0.313 -15.930 1.00 0.00 103 ILE A N 4
ATOM 7104 C CA . ILE A 1 103 ? -12.518 -0.383 -17.386 1.00 0.00 103 ILE A CA 4
ATOM 7105 C C . ILE A 1 103 ? -12.591 -1.797 -17.995 1.00 0.00 103 ILE A C 4
ATOM 7106 O O . ILE A 1 103 ? -12.302 -2.000 -19.179 1.00 0.00 103 ILE A O 4
ATOM 7122 N N . LYS A 1 104 ? -12.981 -2.763 -17.165 1.00 0.00 104 LYS A N 4
ATOM 7123 C CA . LYS A 1 104 ? -13.117 -4.176 -17.571 1.00 0.00 104 LYS A CA 4
ATOM 7124 C C . LYS A 1 104 ? -14.054 -4.354 -18.791 1.00 0.00 104 LYS A C 4
ATOM 7125 O O . LYS A 1 104 ? -15.130 -3.744 -18.806 1.00 0.00 104 LYS A O 4
ATOM 7144 N N . PRO A 1 105 ? -13.700 -5.199 -19.784 1.00 0.00 105 PRO A N 4
ATOM 7145 C CA . PRO A 1 105 ? -14.600 -5.625 -20.863 1.00 0.00 105 PRO A CA 4
ATOM 7146 C C . PRO A 1 105 ? -15.931 -6.240 -20.385 1.00 0.00 105 PRO A C 4
ATOM 7147 O O . PRO A 1 105 ? -16.105 -6.572 -19.208 1.00 0.00 105 PRO A O 4
ATOM 7158 N N . ARG A 1 106 ? -16.854 -6.468 -21.330 1.00 0.00 106 ARG A N 4
ATOM 7159 C CA . ARG A 1 106 ? -18.201 -7.052 -21.118 1.00 0.00 106 ARG A CA 4
ATOM 7160 C C . ARG A 1 106 ? -18.253 -8.458 -20.483 1.00 0.00 106 ARG A C 4
ATOM 7161 O O . ARG A 1 106 ? -19.338 -8.897 -20.095 1.00 0.00 106 ARG A O 4
ATOM 7182 N N . LYS A 1 107 ? -17.105 -9.142 -20.371 1.00 0.00 107 LYS A N 4
ATOM 7183 C CA . LYS A 1 107 ? -17.008 -10.457 -19.718 1.00 0.00 107 LYS A CA 4
ATOM 7184 C C . LYS A 1 107 ? -15.686 -10.549 -18.947 1.00 0.00 107 LYS A C 4
ATOM 7185 O O . LYS A 1 107 ? -15.731 -10.297 -17.723 1.00 0.00 107 LYS A O 4
ATOM 7205 N N . ARG A 1 1 ? -7.416 0.628 -7.040 1.00 0.00 1 ARG A N 5
ATOM 7206 C CA . ARG A 1 1 ? -6.093 0.841 -6.388 1.00 0.00 1 ARG A CA 5
ATOM 7207 C C . ARG A 1 1 ? -5.736 -0.242 -5.375 1.00 0.00 1 ARG A C 5
ATOM 7208 O O . ARG A 1 1 ? -4.652 -0.817 -5.460 1.00 0.00 1 ARG A O 5
ATOM 7231 N N . ALA A 1 2 ? -6.585 -0.490 -4.376 1.00 0.00 2 ALA A N 5
ATOM 7232 C CA . ALA A 1 2 ? -6.226 -1.344 -3.236 1.00 0.00 2 ALA A CA 5
ATOM 7233 C C . ALA A 1 2 ? -6.120 -2.845 -3.567 1.00 0.00 2 ALA A C 5
ATOM 7234 O O . ALA A 1 2 ? -5.326 -3.551 -2.949 1.00 0.00 2 ALA A O 5
ATOM 7241 N N . ASP A 1 3 ? -6.869 -3.339 -4.556 1.00 0.00 3 ASP A N 5
ATOM 7242 C CA . ASP A 1 3 ? -6.759 -4.737 -5.002 1.00 0.00 3 ASP A CA 5
ATOM 7243 C C . ASP A 1 3 ? -5.453 -4.991 -5.776 1.00 0.00 3 ASP A C 5
ATOM 7244 O O . ASP A 1 3 ? -4.809 -6.021 -5.581 1.00 0.00 3 ASP A O 5
ATOM 7253 N N . GLU A 1 4 ? -5.030 -4.016 -6.590 1.00 0.00 4 GLU A N 5
ATOM 7254 C CA . GLU A 1 4 ? -3.729 -4.061 -7.264 1.00 0.00 4 GLU A CA 5
ATOM 7255 C C . GLU A 1 4 ? -2.625 -3.991 -6.211 1.00 0.00 4 GLU A C 5
ATOM 7256 O O . GLU A 1 4 ? -1.694 -4.790 -6.212 1.00 0.00 4 GLU A O 5
ATOM 7268 N N . GLN A 1 5 ? -2.781 -3.073 -5.252 1.00 0.00 5 GLN A N 5
ATOM 7269 C CA . GLN A 1 5 ? -1.825 -2.910 -4.166 1.00 0.00 5 GLN A CA 5
ATOM 7270 C C . GLN A 1 5 ? -1.656 -4.211 -3.372 1.00 0.00 5 GLN A C 5
ATOM 7271 O O . GLN A 1 5 ? -0.528 -4.636 -3.127 1.00 0.00 5 GLN A O 5
ATOM 7285 N N . ALA A 1 6 ? -2.757 -4.890 -3.042 1.00 0.00 6 ALA A N 5
ATOM 7286 C CA . ALA A 1 6 ? -2.718 -6.180 -2.359 1.00 0.00 6 ALA A CA 5
ATOM 7287 C C . ALA A 1 6 ? -2.026 -7.260 -3.208 1.00 0.00 6 ALA A C 5
ATOM 7288 O O . ALA A 1 6 ? -1.104 -7.919 -2.721 1.00 0.00 6 ALA A O 5
ATOM 7295 N N . PHE A 1 7 ? -2.395 -7.406 -4.487 1.00 0.00 7 PHE A N 5
ATOM 7296 C CA . PHE A 1 7 ? -1.787 -8.415 -5.361 1.00 0.00 7 PHE A CA 5
ATOM 7297 C C . PHE A 1 7 ? -0.342 -8.077 -5.783 1.00 0.00 7 PHE A C 5
ATOM 7298 O O . PHE A 1 7 ? 0.425 -8.986 -6.116 1.00 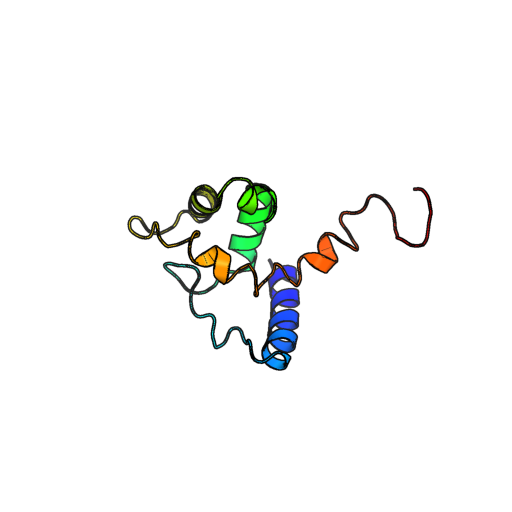0.00 7 PHE A O 5
ATOM 7315 N N . LEU A 1 8 ? 0.081 -6.811 -5.658 1.00 0.00 8 LEU A N 5
ATOM 7316 C CA . LEU A 1 8 ? 1.472 -6.465 -5.980 1.00 0.00 8 LEU A CA 5
ATOM 7317 C C . LEU A 1 8 ? 2.349 -6.500 -4.723 1.00 0.00 8 LEU A C 5
ATOM 7318 O O . LEU A 1 8 ? 3.545 -6.738 -4.852 1.00 0.00 8 LEU A O 5
ATOM 7334 N N . VAL A 1 9 ? 1.776 -6.338 -3.519 1.00 0.00 9 VAL A N 5
ATOM 7335 C CA . VAL A 1 9 ? 2.497 -6.646 -2.267 1.00 0.00 9 VAL A CA 5
ATOM 7336 C C . VAL A 1 9 ? 2.695 -8.162 -2.161 1.00 0.00 9 VAL A C 5
ATOM 7337 O O . VAL A 1 9 ? 3.780 -8.621 -1.821 1.00 0.00 9 VAL A O 5
ATOM 7350 N N . ALA A 1 10 ? 1.669 -8.932 -2.527 1.00 0.00 10 ALA A N 5
ATOM 7351 C CA . ALA A 1 10 ? 1.779 -10.390 -2.637 1.00 0.00 10 ALA A CA 5
ATOM 7352 C C . ALA A 1 10 ? 2.880 -10.825 -3.629 1.00 0.00 10 ALA A C 5
ATOM 7353 O O . ALA A 1 10 ? 3.774 -11.595 -3.251 1.00 0.00 10 ALA A O 5
ATOM 7360 N N . LEU A 1 11 ? 2.894 -10.273 -4.857 1.00 0.00 11 LEU A N 5
ATOM 7361 C CA . LEU A 1 11 ? 4.013 -10.500 -5.779 1.00 0.00 11 LEU A CA 5
ATOM 7362 C C . LEU A 1 11 ? 5.355 -10.027 -5.199 1.00 0.00 11 LEU A C 5
ATOM 7363 O O . LEU A 1 11 ? 6.326 -10.770 -5.275 1.00 0.00 11 LEU A O 5
ATOM 7379 N N . TYR A 1 12 ? 5.430 -8.832 -4.606 1.00 0.00 12 TYR A N 5
ATOM 7380 C CA . TYR A 1 12 ? 6.652 -8.299 -3.990 1.00 0.00 12 TYR A CA 5
ATOM 7381 C C . TYR A 1 12 ? 7.205 -9.235 -2.909 1.00 0.00 12 TYR A C 5
ATOM 7382 O O . TYR A 1 12 ? 8.404 -9.513 -2.905 1.00 0.00 12 TYR A O 5
ATOM 7400 N N . LYS A 1 13 ? 6.349 -9.786 -2.038 1.00 0.00 13 LYS A N 5
ATOM 7401 C CA . LYS A 1 13 ? 6.755 -10.776 -1.035 1.00 0.00 13 LYS A CA 5
ATOM 7402 C C . LYS A 1 13 ? 7.274 -12.057 -1.683 1.00 0.00 13 LYS A C 5
ATOM 7403 O O . LYS A 1 13 ? 8.341 -12.529 -1.288 1.00 0.00 13 LYS A O 5
ATOM 7422 N N . TYR A 1 14 ? 6.610 -12.593 -2.713 1.00 0.00 14 TYR A N 5
ATOM 7423 C CA . TYR A 1 14 ? 7.098 -13.781 -3.425 1.00 0.00 14 TYR A CA 5
ATOM 7424 C C . TYR A 1 14 ? 8.412 -13.522 -4.175 1.00 0.00 14 TYR A C 5
ATOM 7425 O O . TYR A 1 14 ? 9.286 -14.386 -4.207 1.00 0.00 14 TYR A O 5
ATOM 7443 N N . MET A 1 15 ? 8.565 -12.325 -4.738 1.00 0.00 15 MET A N 5
ATOM 7444 C CA . MET A 1 15 ? 9.751 -11.847 -5.439 1.00 0.00 15 MET A CA 5
ATOM 7445 C C . MET A 1 15 ? 10.951 -11.665 -4.491 1.00 0.00 15 MET A C 5
ATOM 7446 O O . MET A 1 15 ? 12.045 -12.160 -4.776 1.00 0.00 15 MET A O 5
ATOM 7460 N N . LYS A 1 16 ? 10.760 -11.026 -3.328 1.00 0.00 16 LYS A N 5
ATOM 7461 C CA . LYS A 1 16 ? 11.782 -10.995 -2.265 1.00 0.00 16 LYS A CA 5
ATOM 7462 C C . LYS A 1 16 ? 12.177 -12.410 -1.827 1.00 0.00 16 LYS A C 5
ATOM 7463 O O . LYS A 1 16 ? 13.360 -12.711 -1.698 1.00 0.00 16 LYS A O 5
ATOM 7482 N N . GLU A 1 17 ? 11.193 -13.302 -1.731 1.00 0.00 17 GLU A N 5
ATOM 7483 C CA . GLU A 1 17 ? 11.442 -14.734 -1.463 1.00 0.00 17 GLU A CA 5
ATOM 7484 C C . GLU A 1 17 ? 12.042 -15.531 -2.644 1.00 0.00 17 GLU A C 5
ATOM 7485 O O . GLU A 1 17 ? 12.439 -16.685 -2.461 1.00 0.00 17 GLU A O 5
ATOM 7497 N N . ARG A 1 18 ? 12.195 -14.900 -3.821 1.00 0.00 18 ARG A N 5
ATOM 7498 C CA . ARG A 1 18 ? 13.019 -15.475 -4.910 1.00 0.00 18 ARG A CA 5
ATOM 7499 C C . ARG A 1 18 ? 14.490 -15.023 -4.769 1.00 0.00 18 ARG A C 5
ATOM 7500 O O . ARG A 1 18 ? 15.336 -15.405 -5.579 1.00 0.00 18 ARG A O 5
ATOM 7521 N N . LYS A 1 19 ? 14.788 -14.218 -3.734 1.00 0.00 19 LYS A N 5
ATOM 7522 C CA . LYS A 1 19 ? 16.081 -13.625 -3.355 1.00 0.00 19 LYS A CA 5
ATOM 7523 C C . LYS A 1 19 ? 16.555 -12.569 -4.362 1.00 0.00 19 LYS A C 5
ATOM 7524 O O . LYS A 1 19 ? 17.751 -12.420 -4.620 1.00 0.00 19 LYS A O 5
ATOM 7543 N N . THR A 1 20 ? 15.585 -11.833 -4.920 1.00 0.00 20 THR A N 5
ATOM 7544 C CA . THR A 1 20 ? 15.853 -10.717 -5.834 1.00 0.00 20 THR A CA 5
ATOM 7545 C C . THR A 1 20 ? 14.734 -9.659 -5.675 1.00 0.00 20 THR A C 5
ATOM 7546 O O . THR A 1 20 ? 13.752 -9.663 -6.419 1.00 0.00 20 THR A O 5
ATOM 7557 N N . PRO A 1 21 ? 14.794 -8.810 -4.624 1.00 0.00 21 PRO A N 5
ATOM 7558 C CA . PRO A 1 21 ? 13.687 -7.929 -4.226 1.00 0.00 21 PRO A CA 5
ATOM 7559 C C . PRO A 1 21 ? 13.339 -6.843 -5.255 1.00 0.00 21 PRO A C 5
ATOM 7560 O O . PRO A 1 21 ? 14.180 -6.407 -6.042 1.00 0.00 21 PRO A O 5
ATOM 7571 N N . ILE A 1 22 ? 12.082 -6.384 -5.203 1.00 0.00 22 ILE A N 5
ATOM 7572 C CA . ILE A 1 22 ? 11.507 -5.508 -6.245 1.00 0.00 22 ILE A CA 5
ATOM 7573 C C . ILE A 1 22 ? 12.249 -4.182 -6.477 1.00 0.00 22 ILE A C 5
ATOM 7574 O O . ILE A 1 22 ? 12.276 -3.680 -7.601 1.00 0.00 22 ILE A O 5
ATOM 7590 N N . GLU A 1 23 ? 12.917 -3.643 -5.451 1.00 0.00 23 GLU A N 5
ATOM 7591 C CA . GLU A 1 23 ? 13.723 -2.414 -5.583 1.00 0.00 23 GLU A CA 5
ATOM 7592 C C . GLU A 1 23 ? 14.926 -2.524 -6.546 1.00 0.00 23 GLU A C 5
ATOM 7593 O O . GLU A 1 23 ? 15.561 -1.512 -6.856 1.00 0.00 23 GLU A O 5
ATOM 7605 N N . ARG A 1 24 ? 15.235 -3.728 -7.057 1.00 0.00 24 ARG A N 5
ATOM 7606 C CA . ARG A 1 24 ? 16.187 -3.951 -8.163 1.00 0.00 24 ARG A CA 5
ATOM 7607 C C . ARG A 1 24 ? 15.829 -3.171 -9.440 1.00 0.00 24 ARG A C 5
ATOM 7608 O O . ARG A 1 24 ? 16.710 -2.862 -10.244 1.00 0.00 24 ARG A O 5
ATOM 7629 N N . ILE A 1 25 ? 14.540 -2.879 -9.638 1.00 0.00 25 ILE A N 5
ATOM 7630 C CA . ILE A 1 25 ? 13.987 -2.185 -10.809 1.00 0.00 25 ILE A CA 5
ATOM 7631 C C . ILE A 1 25 ? 14.293 -0.667 -10.719 1.00 0.00 25 ILE A C 5
ATOM 7632 O O . ILE A 1 25 ? 14.155 -0.091 -9.634 1.00 0.00 25 ILE A O 5
ATOM 7648 N N . PRO A 1 26 ? 14.701 -0.004 -11.825 1.00 0.00 26 PRO A N 5
ATOM 7649 C CA . PRO A 1 26 ? 14.940 1.444 -11.897 1.00 0.00 26 PRO A CA 5
ATOM 7650 C C . PRO A 1 26 ? 13.613 2.248 -11.987 1.00 0.00 26 PRO A C 5
ATOM 7651 O O . PRO A 1 26 ? 12.630 1.890 -11.338 1.00 0.00 26 PRO A O 5
ATOM 7662 N N . TYR A 1 27 ? 13.577 3.343 -12.759 1.00 0.00 27 TYR A N 5
ATOM 7663 C CA . TYR A 1 27 ? 12.428 4.271 -12.788 1.00 0.00 27 TYR A CA 5
ATOM 7664 C C . TYR A 1 27 ? 11.823 4.377 -14.200 1.00 0.00 27 TYR A C 5
ATOM 7665 O O . TYR A 1 27 ? 12.534 4.233 -15.199 1.00 0.00 27 TYR A O 5
ATOM 7683 N N . LEU A 1 28 ? 10.526 4.703 -14.303 1.00 0.00 28 LEU A N 5
ATOM 7684 C CA . LEU A 1 28 ? 9.813 4.941 -15.574 1.00 0.00 28 LEU A CA 5
ATOM 7685 C C . LEU A 1 28 ? 10.070 6.377 -16.085 1.00 0.00 28 LEU A C 5
ATOM 7686 O O . LEU A 1 28 ? 9.156 7.185 -16.254 1.00 0.00 28 LEU A O 5
ATOM 7702 N N . GLY A 1 29 ? 11.349 6.740 -16.220 1.00 0.00 29 GLY A N 5
ATOM 7703 C CA . GLY A 1 29 ? 11.758 8.040 -16.766 1.00 0.00 29 GLY A CA 5
ATOM 7704 C C . GLY A 1 29 ? 11.729 9.188 -15.749 1.00 0.00 29 GLY A C 5
ATOM 7705 O O . GLY A 1 29 ? 12.676 9.975 -15.701 1.00 0.00 29 GLY A O 5
ATOM 7709 N N . PHE A 1 30 ? 10.676 9.260 -14.928 1.00 0.00 30 PHE A N 5
ATOM 7710 C CA . PHE A 1 30 ? 10.521 10.228 -13.831 1.00 0.00 30 PHE A CA 5
ATOM 7711 C C . PHE A 1 30 ? 9.797 9.687 -12.574 1.00 0.00 30 PHE A C 5
ATOM 7712 O O . PHE A 1 30 ? 9.668 10.428 -11.594 1.00 0.00 30 PHE A O 5
ATOM 7729 N N . LYS A 1 31 ? 9.325 8.426 -12.565 1.00 0.00 31 LYS A N 5
ATOM 7730 C CA . LYS A 1 31 ? 8.502 7.889 -11.454 1.00 0.00 31 LYS A CA 5
ATOM 7731 C C . LYS A 1 31 ? 8.925 6.487 -11.010 1.00 0.00 31 LYS A C 5
ATOM 7732 O O . LYS A 1 31 ? 9.399 5.677 -11.807 1.00 0.00 31 LYS A O 5
ATOM 7751 N N . GLN A 1 32 ? 8.746 6.211 -9.718 1.00 0.00 32 GLN A N 5
ATOM 7752 C CA . GLN A 1 32 ? 9.253 5.044 -8.974 1.00 0.00 32 GLN A CA 5
ATOM 7753 C C . GLN A 1 32 ? 8.447 3.740 -9.176 1.00 0.00 32 GLN A C 5
ATOM 7754 O O . GLN A 1 32 ? 8.237 2.980 -8.231 1.00 0.00 32 GLN A O 5
ATOM 7768 N N . ILE A 1 33 ? 7.997 3.486 -10.413 1.00 0.00 33 ILE A N 5
ATOM 7769 C CA . ILE A 1 33 ? 7.211 2.285 -10.751 1.00 0.00 33 ILE A CA 5
ATOM 7770 C C . ILE A 1 33 ? 5.899 2.214 -9.940 1.00 0.00 33 ILE A C 5
ATOM 7771 O O . ILE A 1 33 ? 5.677 1.326 -9.115 1.00 0.00 33 ILE A O 5
ATOM 7787 N N . ASN A 1 34 ? 5.015 3.192 -10.173 1.00 0.00 34 ASN A N 5
ATOM 7788 C CA . ASN A 1 34 ? 3.631 3.249 -9.668 1.00 0.00 34 ASN A CA 5
ATOM 7789 C C . ASN A 1 34 ? 2.743 2.185 -10.367 1.00 0.00 34 ASN A C 5
ATOM 7790 O O . ASN A 1 34 ? 1.789 2.499 -11.080 1.00 0.00 34 ASN A O 5
ATOM 7801 N N . LEU A 1 35 ? 3.120 0.912 -10.216 1.00 0.00 35 LEU A N 5
ATOM 7802 C CA . LEU A 1 35 ? 2.655 -0.241 -10.992 1.00 0.00 35 LEU A CA 5
ATOM 7803 C C . LEU A 1 35 ? 1.132 -0.401 -11.153 1.00 0.00 35 LEU A C 5
ATOM 7804 O O . LEU A 1 35 ? 0.697 -0.667 -12.262 1.00 0.00 35 LEU A O 5
ATOM 7820 N N . TRP A 1 36 ? 0.292 -0.168 -10.140 1.00 0.00 36 TRP A N 5
ATOM 7821 C CA . TRP A 1 36 ? -1.183 -0.203 -10.301 1.00 0.00 36 TRP A CA 5
ATOM 7822 C C . TRP A 1 36 ? -1.691 0.734 -11.435 1.00 0.00 36 TRP A C 5
ATOM 7823 O O . TRP A 1 36 ? -2.613 0.396 -12.193 1.00 0.00 36 TRP A O 5
ATOM 7844 N N . THR A 1 37 ? -1.042 1.895 -11.607 1.00 0.00 37 THR A N 5
ATOM 7845 C CA . THR A 1 37 ? -1.295 2.833 -12.720 1.00 0.00 37 THR A CA 5
ATOM 7846 C C . THR A 1 37 ? -0.729 2.314 -14.044 1.00 0.00 37 THR A C 5
ATOM 7847 O O . THR A 1 37 ? -1.408 2.396 -15.064 1.00 0.00 37 THR A O 5
ATOM 7858 N N . MET A 1 38 ? 0.468 1.720 -14.057 1.00 0.00 38 MET A N 5
ATOM 7859 C CA . MET A 1 38 ? 1.017 1.056 -15.254 1.00 0.00 38 MET A CA 5
ATOM 7860 C C . MET A 1 38 ? 0.174 -0.145 -15.710 1.00 0.00 38 MET A C 5
ATOM 7861 O O . MET A 1 38 ? -0.008 -0.346 -16.909 1.00 0.00 38 MET A O 5
ATOM 7875 N N . PHE A 1 39 ? -0.395 -0.892 -14.763 1.00 0.00 39 PHE A N 5
ATOM 7876 C CA . PHE A 1 39 ? -1.346 -1.957 -15.062 1.00 0.00 39 PHE A CA 5
ATOM 7877 C C . PHE A 1 39 ? -2.606 -1.408 -15.725 1.00 0.00 39 PHE A C 5
ATOM 7878 O O . PHE A 1 39 ? -2.887 -1.783 -16.862 1.00 0.00 39 PHE A O 5
ATOM 7895 N N . GLN A 1 40 ? -3.344 -0.488 -15.085 1.00 0.00 40 GLN A N 5
ATOM 7896 C CA . GLN A 1 40 ? -4.560 0.038 -15.730 1.00 0.00 40 GLN A CA 5
ATOM 7897 C C . GLN A 1 40 ? -4.262 0.784 -17.047 1.00 0.00 40 GLN A C 5
ATOM 7898 O O . GLN A 1 40 ? -5.043 0.677 -17.991 1.00 0.00 40 GLN A O 5
ATOM 7912 N N . ALA A 1 41 ? -3.104 1.447 -17.172 1.00 0.00 41 ALA A N 5
ATOM 7913 C CA . ALA A 1 41 ? -2.636 2.029 -18.431 1.00 0.00 41 ALA A CA 5
ATOM 7914 C C . ALA A 1 41 ? -2.451 0.969 -19.528 1.00 0.00 41 ALA A C 5
ATOM 7915 O O . ALA A 1 41 ? -3.006 1.109 -20.619 1.00 0.00 41 ALA A O 5
ATOM 7922 N N . ALA A 1 42 ? -1.735 -0.122 -19.234 1.00 0.00 42 ALA A N 5
ATOM 7923 C CA . ALA A 1 42 ? -1.579 -1.241 -20.156 1.00 0.00 42 ALA A CA 5
ATOM 7924 C C . ALA A 1 42 ? -2.930 -1.904 -20.496 1.00 0.00 42 ALA A C 5
ATOM 7925 O O . ALA A 1 42 ? -3.129 -2.303 -21.638 1.00 0.00 42 ALA A O 5
ATOM 7932 N N . GLN A 1 43 ? -3.883 -1.965 -19.554 1.00 0.00 43 GLN A N 5
ATOM 7933 C CA . GLN A 1 43 ? -5.217 -2.527 -19.806 1.00 0.00 43 GLN A CA 5
ATOM 7934 C C . GLN A 1 43 ? -6.086 -1.651 -20.726 1.00 0.00 43 GLN A C 5
ATOM 7935 O O . GLN A 1 43 ? -6.800 -2.198 -21.569 1.00 0.00 43 GLN A O 5
ATOM 7949 N N . LYS A 1 44 ? -5.968 -0.314 -20.652 1.00 0.00 44 LYS A N 5
ATOM 7950 C CA . LYS A 1 44 ? -6.594 0.586 -21.644 1.00 0.00 44 LYS A CA 5
ATOM 7951 C C . LYS A 1 44 ? -5.964 0.353 -23.013 1.00 0.00 44 LYS A C 5
ATOM 7952 O O . LYS A 1 44 ? -6.660 0.196 -24.016 1.00 0.00 44 LYS A O 5
ATOM 7971 N N . LEU A 1 45 ? -4.635 0.263 -23.002 1.00 0.00 45 LEU A N 5
ATOM 7972 C CA . LEU A 1 45 ? -3.852 -0.088 -24.185 1.00 0.00 45 LEU A CA 5
ATOM 7973 C C . LEU A 1 45 ? -3.940 -1.592 -24.592 1.00 0.00 45 LEU A C 5
ATOM 7974 O O . LEU A 1 45 ? -3.137 -2.046 -25.409 1.00 0.00 45 LEU A O 5
ATOM 7990 N N . GLY A 1 46 ? -4.911 -2.361 -24.063 1.00 0.00 46 GLY A N 5
ATOM 7991 C CA . GLY A 1 46 ? -5.209 -3.717 -24.589 1.00 0.00 46 GLY A CA 5
ATOM 7992 C C . GLY A 1 46 ? -4.573 -4.903 -23.840 1.00 0.00 46 GLY A C 5
ATOM 7993 O O . GLY A 1 46 ? -4.344 -5.969 -24.421 1.00 0.00 46 GLY A O 5
ATOM 7997 N N . GLY A 1 47 ? -4.294 -4.680 -22.557 1.00 0.00 47 GLY A N 5
ATOM 7998 C CA . GLY A 1 47 ? -3.508 -5.592 -21.724 1.00 0.00 47 GLY A CA 5
ATOM 7999 C C . GLY A 1 47 ? -2.110 -5.890 -22.268 1.00 0.00 47 GLY A C 5
ATOM 8000 O O . GLY A 1 47 ? -1.703 -5.389 -23.320 1.00 0.00 47 GLY A O 5
ATOM 8004 N N . TYR A 1 48 ? -1.377 -6.760 -21.569 1.00 0.00 48 TYR A N 5
ATOM 8005 C CA . TYR A 1 48 ? -0.122 -7.317 -22.088 1.00 0.00 48 TYR A CA 5
ATOM 8006 C C . TYR A 1 48 ? -0.303 -7.978 -23.467 1.00 0.00 48 TYR A C 5
ATOM 8007 O O . TYR A 1 48 ? 0.635 -8.018 -24.263 1.00 0.00 48 TYR A O 5
ATOM 8025 N N . GLU A 1 49 ? -1.508 -8.464 -23.784 1.00 0.00 49 GLU A N 5
ATOM 8026 C CA . GLU A 1 49 ? -1.732 -9.246 -25.008 1.00 0.00 49 GLU A CA 5
ATOM 8027 C C . GLU A 1 49 ? -1.645 -8.380 -26.273 1.00 0.00 49 GLU A C 5
ATOM 8028 O O . GLU A 1 49 ? -0.905 -8.715 -27.200 1.00 0.00 49 GLU A O 5
ATOM 8040 N N . THR A 1 50 ? -2.328 -7.230 -26.309 1.00 0.00 50 THR A N 5
ATOM 8041 C CA . THR A 1 50 ? -2.180 -6.276 -27.419 1.00 0.00 50 THR A CA 5
ATOM 8042 C C . THR A 1 50 ? -0.815 -5.585 -27.365 1.00 0.00 50 THR A C 5
ATOM 8043 O O . THR A 1 50 ? -0.217 -5.323 -28.408 1.00 0.00 50 THR A O 5
ATOM 8054 N N . ILE A 1 51 ? -0.268 -5.358 -26.161 1.00 0.00 51 ILE A N 5
ATOM 8055 C CA . ILE A 1 51 ? 1.099 -4.838 -26.002 1.00 0.00 51 ILE A CA 5
ATOM 8056 C C . ILE A 1 51 ? 2.149 -5.736 -26.670 1.00 0.00 51 ILE A C 5
ATOM 8057 O O . ILE A 1 51 ? 3.025 -5.219 -27.366 1.00 0.00 51 ILE A O 5
ATOM 8073 N N . THR A 1 52 ? 2.053 -7.058 -26.505 1.00 0.00 52 THR A N 5
ATOM 8074 C CA . THR A 1 52 ? 3.049 -7.990 -27.056 1.00 0.00 52 THR A CA 5
ATOM 8075 C C . THR A 1 52 ? 2.796 -8.278 -28.536 1.00 0.00 52 THR A C 5
ATOM 8076 O O . THR A 1 52 ? 3.745 -8.465 -29.299 1.00 0.00 52 THR A O 5
ATOM 8087 N N . ALA A 1 53 ? 1.529 -8.242 -28.965 1.00 0.00 53 ALA A N 5
ATOM 8088 C CA . ALA A 1 53 ? 1.175 -8.344 -30.378 1.00 0.00 53 ALA A CA 5
ATOM 8089 C C . ALA A 1 53 ? 1.570 -7.103 -31.203 1.00 0.00 53 ALA A C 5
ATOM 8090 O O . ALA A 1 53 ? 1.830 -7.251 -32.401 1.00 0.00 53 ALA A O 5
ATOM 8097 N N . ARG A 1 54 ? 1.591 -5.895 -30.600 1.00 0.00 54 ARG A N 5
ATOM 8098 C CA . ARG A 1 54 ? 1.737 -4.651 -31.402 1.00 0.00 54 ARG A CA 5
ATOM 8099 C C . ARG A 1 54 ? 2.790 -3.647 -30.895 1.00 0.00 54 ARG A C 5
ATOM 8100 O O . ARG A 1 54 ? 2.851 -2.532 -31.414 1.00 0.00 54 ARG A O 5
ATOM 8121 N N . ARG A 1 55 ? 3.645 -4.033 -29.935 1.00 0.00 55 ARG A N 5
ATOM 8122 C CA . ARG A 1 55 ? 4.755 -3.222 -29.373 1.00 0.00 55 ARG A CA 5
ATOM 8123 C C . ARG A 1 55 ? 4.250 -1.875 -28.861 1.00 0.00 55 ARG A C 5
ATOM 8124 O O . ARG A 1 55 ? 4.711 -0.806 -29.262 1.00 0.00 55 ARG A O 5
ATOM 8145 N N . GLN A 1 56 ? 3.271 -1.963 -27.956 1.00 0.00 56 GLN A N 5
ATOM 8146 C CA . GLN A 1 56 ? 2.529 -0.782 -27.491 1.00 0.00 56 GLN A CA 5
ATOM 8147 C C . GLN A 1 56 ? 3.087 -0.160 -26.200 1.00 0.00 56 GLN A C 5
ATOM 8148 O O . GLN A 1 56 ? 2.470 0.741 -25.637 1.00 0.00 56 GLN A O 5
ATOM 8162 N N . TRP A 1 57 ? 4.275 -0.577 -25.743 1.00 0.00 57 TRP A N 5
ATOM 8163 C CA . TRP A 1 57 ? 5.026 0.120 -24.681 1.00 0.00 57 TRP A CA 5
ATOM 8164 C C . TRP A 1 57 ? 5.252 1.593 -25.051 1.00 0.00 57 TRP A C 5
ATOM 8165 O O . TRP A 1 57 ? 5.130 2.468 -24.201 1.00 0.00 57 TRP A O 5
ATOM 8186 N N . LYS A 1 58 ? 5.464 1.899 -26.341 1.00 0.00 58 LYS A N 5
ATOM 8187 C CA . LYS A 1 58 ? 5.500 3.286 -26.850 1.00 0.00 58 LYS A CA 5
ATOM 8188 C C . LYS A 1 58 ? 4.204 4.080 -26.613 1.00 0.00 58 LYS A C 5
ATOM 8189 O O . LYS A 1 58 ? 4.255 5.308 -26.582 1.00 0.00 58 LYS A O 5
ATOM 8208 N N . HIS A 1 59 ? 3.071 3.413 -26.379 1.00 0.00 59 HIS A N 5
ATOM 8209 C CA . HIS A 1 59 ? 1.846 4.074 -25.915 1.00 0.00 59 HIS A CA 5
ATOM 8210 C C . HIS A 1 59 ? 1.653 3.979 -24.388 1.00 0.00 59 HIS A C 5
ATOM 8211 O O . HIS A 1 59 ? 0.941 4.804 -23.823 1.00 0.00 59 HIS A O 5
ATOM 8225 N N . ILE A 1 60 ? 2.317 3.056 -23.675 1.00 0.00 60 ILE A N 5
ATOM 8226 C CA . ILE A 1 60 ? 2.391 3.096 -22.197 1.00 0.00 60 ILE A CA 5
ATOM 8227 C C . ILE A 1 60 ? 3.175 4.358 -21.820 1.00 0.00 60 ILE A C 5
ATOM 8228 O O . ILE A 1 60 ? 2.755 5.124 -20.960 1.00 0.00 60 ILE A O 5
ATOM 8244 N N . TYR A 1 61 ? 4.237 4.658 -22.570 1.00 0.00 61 TYR A N 5
ATOM 8245 C CA . TYR A 1 61 ? 4.941 5.940 -22.544 1.00 0.00 61 TYR A CA 5
ATOM 8246 C C . TYR A 1 61 ? 4.001 7.149 -22.793 1.00 0.00 61 TYR A C 5
ATOM 8247 O O . TYR A 1 61 ? 4.310 8.261 -22.360 1.00 0.00 61 TYR A O 5
ATOM 8265 N N . ASP A 1 62 ? 2.825 6.927 -23.405 1.00 0.00 62 ASP A N 5
ATOM 8266 C CA . ASP A 1 62 ? 1.825 7.988 -23.587 1.00 0.00 62 ASP A CA 5
ATOM 8267 C C . ASP A 1 62 ? 0.915 8.137 -22.362 1.00 0.00 62 ASP A C 5
ATOM 8268 O O . ASP A 1 62 ? 0.844 9.213 -21.762 1.00 0.00 62 ASP A O 5
ATOM 8277 N N . GLU A 1 63 ? 0.270 7.046 -21.944 1.00 0.00 63 GLU A N 5
ATOM 8278 C CA . GLU A 1 63 ? -0.639 7.067 -20.789 1.00 0.00 63 GLU A CA 5
ATOM 8279 C C . GLU A 1 63 ? 0.066 7.367 -19.445 1.00 0.00 63 GLU A C 5
ATOM 8280 O O . GLU A 1 63 ? -0.559 7.918 -18.536 1.00 0.00 63 GLU A O 5
ATOM 8292 N N . LEU A 1 64 ? 1.371 7.074 -19.321 1.00 0.00 64 LEU A N 5
ATOM 8293 C CA . LEU A 1 64 ? 2.195 7.380 -18.137 1.00 0.00 64 LEU A CA 5
ATOM 8294 C C . LEU A 1 64 ? 2.925 8.728 -18.207 1.00 0.00 64 LEU A C 5
ATOM 8295 O O . LEU A 1 64 ? 3.639 9.069 -17.258 1.00 0.00 64 LEU A O 5
ATOM 8311 N N . GLY A 1 65 ? 2.791 9.482 -19.307 1.00 0.00 65 GLY A N 5
ATOM 8312 C CA . GLY A 1 65 ? 3.547 10.725 -19.504 1.00 0.00 65 GLY A CA 5
ATOM 8313 C C . GLY A 1 65 ? 5.066 10.600 -19.304 1.00 0.00 65 GLY A C 5
ATOM 8314 O O . GLY A 1 65 ? 5.676 11.523 -18.756 1.00 0.00 65 GLY A O 5
ATOM 8318 N N . GLY A 1 66 ? 5.658 9.448 -19.664 1.00 0.00 66 GLY A N 5
ATOM 8319 C CA . GLY A 1 66 ? 7.099 9.212 -19.497 1.00 0.00 66 GLY A CA 5
ATOM 8320 C C . GLY A 1 66 ? 8.041 10.302 -20.044 1.00 0.00 66 GLY A C 5
ATOM 8321 O O . GLY A 1 66 ? 7.690 11.115 -20.903 1.00 0.00 66 GLY A O 5
ATOM 8325 N N . ASN A 1 67 ? 9.271 10.292 -19.525 1.00 0.00 67 ASN A N 5
ATOM 8326 C CA . ASN A 1 67 ? 10.340 11.267 -19.780 1.00 0.00 67 ASN A CA 5
ATOM 8327 C C . ASN A 1 67 ? 10.615 11.496 -21.290 1.00 0.00 67 ASN A C 5
ATOM 8328 O O . ASN A 1 67 ? 10.973 10.531 -21.973 1.00 0.00 67 ASN A O 5
ATOM 8339 N N . PRO A 1 68 ? 10.492 12.739 -21.813 1.00 0.00 68 PRO A N 5
ATOM 8340 C CA . PRO A 1 68 ? 10.629 13.058 -23.239 1.00 0.00 68 PRO A CA 5
ATOM 8341 C C . PRO A 1 68 ? 11.869 12.517 -23.962 1.00 0.00 68 PRO A C 5
ATOM 8342 O O . PRO A 1 68 ? 11.774 12.134 -25.131 1.00 0.00 68 PRO A O 5
ATOM 8353 N N . GLY A 1 69 ? 13.026 12.469 -23.294 1.00 0.00 69 GLY A N 5
ATOM 8354 C CA . GLY A 1 69 ? 14.257 11.930 -23.888 1.00 0.00 69 GLY A CA 5
ATOM 8355 C C . GLY A 1 69 ? 14.421 10.426 -23.647 1.00 0.00 69 GLY A C 5
ATOM 8356 O O . GLY A 1 69 ? 14.794 9.688 -24.561 1.00 0.00 69 GLY A O 5
ATOM 8360 N N . SER A 1 70 ? 14.062 9.955 -22.448 1.00 0.00 70 SER A N 5
ATOM 8361 C CA . SER A 1 70 ? 14.101 8.521 -22.106 1.00 0.00 70 SER A CA 5
ATOM 8362 C C . SER A 1 70 ? 12.832 7.783 -22.563 1.00 0.00 70 SER A C 5
ATOM 8363 O O . SER A 1 70 ? 12.238 7.015 -21.805 1.00 0.00 70 SER A O 5
ATOM 8371 N N . THR A 1 71 ? 12.402 7.996 -23.814 1.00 0.00 71 THR A N 5
ATOM 8372 C CA . THR A 1 71 ? 11.279 7.274 -24.453 1.00 0.00 71 THR A CA 5
ATOM 8373 C C . THR A 1 71 ? 11.463 5.745 -24.466 1.00 0.00 71 THR A C 5
ATOM 8374 O O . THR A 1 71 ? 10.497 4.983 -24.546 1.00 0.00 71 THR A O 5
ATOM 8385 N N . SER A 1 72 ? 12.706 5.272 -24.340 1.00 0.00 72 SER A N 5
ATOM 8386 C CA . SER A 1 72 ? 13.070 3.867 -24.109 1.00 0.00 72 SER A CA 5
ATOM 8387 C C . SER A 1 72 ? 12.526 3.279 -22.797 1.00 0.00 72 SER A C 5
ATOM 8388 O O . SER A 1 72 ? 12.454 2.058 -22.685 1.00 0.00 72 SER A O 5
ATOM 8396 N N . ALA A 1 73 ? 12.147 4.112 -21.818 1.00 0.00 73 ALA A N 5
ATOM 8397 C CA . ALA A 1 73 ? 11.752 3.608 -20.496 1.00 0.00 73 ALA A CA 5
ATOM 8398 C C . ALA A 1 73 ? 10.621 2.565 -20.503 1.00 0.00 73 ALA A C 5
ATOM 8399 O O . ALA A 1 73 ? 10.841 1.461 -20.012 1.00 0.00 73 ALA A O 5
ATOM 8406 N N . ALA A 1 74 ? 9.452 2.843 -21.096 1.00 0.00 74 ALA A N 5
ATOM 8407 C CA . ALA A 1 74 ? 8.406 1.834 -21.331 1.00 0.00 74 ALA A CA 5
ATOM 8408 C C . ALA A 1 74 ? 8.908 0.597 -22.108 1.00 0.00 74 ALA A C 5
ATOM 8409 O O . ALA A 1 74 ? 8.538 -0.533 -21.789 1.00 0.00 74 ALA A O 5
ATOM 8416 N N . THR A 1 75 ? 9.791 0.798 -23.091 1.00 0.00 75 THR A N 5
ATOM 8417 C CA . THR A 1 75 ? 10.314 -0.299 -23.924 1.00 0.00 75 THR A CA 5
ATOM 8418 C C . THR A 1 75 ? 11.250 -1.240 -23.152 1.00 0.00 75 THR A C 5
ATOM 8419 O O . THR A 1 75 ? 11.131 -2.457 -23.281 1.00 0.00 75 THR A O 5
ATOM 8430 N N . CYS A 1 76 ? 12.133 -0.718 -22.292 1.00 0.00 76 CYS A N 5
ATOM 8431 C CA . CYS A 1 76 ? 12.944 -1.526 -21.369 1.00 0.00 76 CYS A CA 5
ATOM 8432 C C . CYS A 1 76 ? 12.101 -2.070 -20.208 1.00 0.00 76 CYS A C 5
ATOM 8433 O O . CYS A 1 76 ? 12.340 -3.178 -19.729 1.00 0.00 76 CYS A O 5
ATOM 8441 N N . THR A 1 77 ? 11.067 -1.320 -19.815 1.00 0.00 77 THR A N 5
ATOM 8442 C CA . THR A 1 77 ? 10.068 -1.786 -18.843 1.00 0.00 77 THR A CA 5
ATOM 8443 C C . THR A 1 77 ? 9.358 -3.067 -19.263 1.00 0.00 77 THR A C 5
ATOM 8444 O O . THR A 1 77 ? 8.895 -3.778 -18.377 1.00 0.00 77 THR A O 5
ATOM 8455 N N . ARG A 1 78 ? 9.379 -3.461 -20.549 1.00 0.00 78 ARG A N 5
ATOM 8456 C CA . ARG A 1 78 ? 8.930 -4.792 -20.967 1.00 0.00 78 ARG A CA 5
ATOM 8457 C C . ARG A 1 78 ? 9.608 -5.854 -20.122 1.00 0.00 78 ARG A C 5
ATOM 8458 O O . ARG A 1 78 ? 8.950 -6.801 -19.695 1.00 0.00 78 ARG A O 5
ATOM 8479 N N . ARG A 1 79 ? 10.906 -5.695 -19.836 1.00 0.00 79 ARG A N 5
ATOM 8480 C CA . ARG A 1 79 ? 11.660 -6.710 -19.113 1.00 0.00 79 ARG A CA 5
ATOM 8481 C C . ARG A 1 79 ? 11.243 -6.804 -17.644 1.00 0.00 79 ARG A C 5
ATOM 8482 O O . ARG A 1 79 ? 11.174 -7.899 -17.088 1.00 0.00 79 ARG A O 5
ATOM 8503 N N . HIS A 1 80 ? 10.922 -5.661 -17.034 1.00 0.00 80 HIS A N 5
ATOM 8504 C CA . HIS A 1 80 ? 10.373 -5.580 -15.680 1.00 0.00 80 HIS A CA 5
ATOM 8505 C C . HIS A 1 80 ? 8.946 -6.155 -15.641 1.00 0.00 80 HIS A C 5
ATOM 8506 O O . HIS A 1 80 ? 8.651 -7.017 -14.815 1.00 0.00 80 HIS A O 5
ATOM 8520 N N . TYR A 1 81 ? 8.077 -5.739 -16.571 1.00 0.00 81 TYR A N 5
ATOM 8521 C CA . TYR A 1 81 ? 6.669 -6.139 -16.675 1.00 0.00 81 TYR A CA 5
ATOM 8522 C C . TYR A 1 81 ? 6.504 -7.657 -16.829 1.00 0.00 81 TYR A C 5
ATOM 8523 O O . TYR A 1 81 ? 5.607 -8.246 -16.225 1.00 0.00 81 TYR A O 5
ATOM 8541 N N . GLU A 1 82 ? 7.428 -8.311 -17.545 1.00 0.00 82 GLU A N 5
ATOM 8542 C CA . GLU A 1 82 ? 7.498 -9.762 -17.716 1.00 0.00 82 GLU A CA 5
ATOM 8543 C C . GLU A 1 82 ? 7.802 -10.501 -16.405 1.00 0.00 82 GLU A C 5
ATOM 8544 O O . GLU A 1 82 ? 7.737 -11.736 -16.383 1.00 0.00 82 GLU A O 5
ATOM 8556 N N . ARG A 1 83 ? 8.095 -9.781 -15.303 1.00 0.00 83 ARG A N 5
ATOM 8557 C CA . ARG A 1 83 ? 8.304 -10.410 -13.997 1.00 0.00 83 ARG A CA 5
ATOM 8558 C C . ARG A 1 83 ? 7.702 -9.732 -12.755 1.00 0.00 83 ARG A C 5
ATOM 8559 O O . ARG A 1 83 ? 7.640 -10.414 -11.735 1.00 0.00 83 ARG A O 5
ATOM 8580 N N . LEU A 1 84 ? 7.175 -8.495 -12.809 1.00 0.00 84 LEU A N 5
ATOM 8581 C CA . LEU A 1 84 ? 6.428 -7.907 -11.672 1.00 0.00 84 LEU A CA 5
ATOM 8582 C C . LEU A 1 84 ? 4.906 -7.806 -11.876 1.00 0.00 84 LEU A C 5
ATOM 8583 O O . LEU A 1 84 ? 4.213 -7.350 -10.968 1.00 0.00 84 LEU A O 5
ATOM 8599 N N . ILE A 1 85 ? 4.380 -8.261 -13.022 1.00 0.00 85 ILE A N 5
ATOM 8600 C CA . ILE A 1 85 ? 2.919 -8.400 -13.195 1.00 0.00 85 ILE A CA 5
ATOM 8601 C C . ILE A 1 85 ? 2.464 -9.380 -14.277 1.00 0.00 85 ILE A C 5
ATOM 8602 O O . ILE A 1 85 ? 1.393 -9.948 -14.105 1.00 0.00 85 ILE A O 5
ATOM 8618 N N . LEU A 1 86 ? 3.244 -9.680 -15.320 1.00 0.00 86 LEU A N 5
ATOM 8619 C CA . LEU A 1 86 ? 2.942 -10.791 -16.239 1.00 0.00 86 LEU A CA 5
ATOM 8620 C C . LEU A 1 86 ? 2.585 -12.104 -15.495 1.00 0.00 86 LEU A C 5
ATOM 8621 O O . LEU A 1 86 ? 1.555 -12.698 -15.824 1.00 0.00 86 LEU A O 5
ATOM 8637 N N . PRO A 1 87 ? 3.324 -12.537 -14.445 1.00 0.00 87 PRO A N 5
ATOM 8638 C CA . PRO A 1 87 ? 2.930 -13.706 -13.652 1.00 0.00 87 PRO A CA 5
ATOM 8639 C C . PRO A 1 87 ? 1.674 -13.517 -12.776 1.00 0.00 87 PRO A C 5
ATOM 8640 O O . PRO A 1 87 ? 1.148 -14.527 -12.309 1.00 0.00 87 PRO A O 5
ATOM 8651 N N . TYR A 1 88 ? 1.169 -12.287 -12.560 1.00 0.00 88 TYR A N 5
ATOM 8652 C CA . TYR A 1 88 ? -0.053 -12.058 -11.771 1.00 0.00 88 TYR A CA 5
ATOM 8653 C C . TYR A 1 88 ? -1.280 -11.721 -12.634 1.00 0.00 88 TYR A C 5
ATOM 8654 O O . TYR A 1 88 ? -2.325 -12.330 -12.422 1.00 0.00 88 TYR A O 5
ATOM 8672 N N . GLU A 1 89 ? -1.183 -10.899 -13.690 1.00 0.00 89 GLU A N 5
ATOM 8673 C CA . GLU A 1 89 ? -2.276 -10.773 -14.685 1.00 0.00 89 GLU A CA 5
ATOM 8674 C C . GLU A 1 89 ? -2.575 -12.110 -15.410 1.00 0.00 89 GLU A C 5
ATOM 8675 O O . GLU A 1 89 ? -3.590 -12.248 -16.093 1.00 0.00 89 GLU A O 5
ATOM 8687 N N . ARG A 1 90 ? -1.720 -13.117 -15.164 1.00 0.00 90 ARG A N 5
ATOM 8688 C CA . ARG A 1 90 ? -2.015 -14.516 -15.508 1.00 0.00 90 ARG A CA 5
ATOM 8689 C C . ARG A 1 90 ? -3.406 -14.940 -15.001 1.00 0.00 90 ARG A C 5
ATOM 8690 O O . ARG A 1 90 ? -4.129 -15.608 -15.740 1.00 0.00 90 ARG A O 5
ATOM 8711 N N . PHE A 1 91 ? -3.826 -14.512 -13.798 1.00 0.00 91 PHE A N 5
ATOM 8712 C CA . PHE A 1 91 ? -5.193 -14.784 -13.319 1.00 0.00 91 PHE A CA 5
ATOM 8713 C C . PHE A 1 91 ? -6.294 -14.042 -14.101 1.00 0.00 91 PHE A C 5
ATOM 8714 O O . PHE A 1 91 ? -7.389 -14.581 -14.236 1.00 0.00 91 PHE A O 5
ATOM 8731 N N . ILE A 1 92 ? -6.026 -12.880 -14.710 1.00 0.00 92 ILE A N 5
ATOM 8732 C CA . ILE A 1 92 ? -7.023 -12.201 -15.568 1.00 0.00 92 ILE A CA 5
ATOM 8733 C C . ILE A 1 92 ? -7.305 -13.035 -16.832 1.00 0.00 92 ILE A C 5
ATOM 8734 O O . ILE A 1 92 ? -8.437 -13.083 -17.312 1.00 0.00 92 ILE A O 5
ATOM 8750 N N . LYS A 1 93 ? -6.294 -13.763 -17.325 1.00 0.00 93 LYS A N 5
ATOM 8751 C CA . LYS A 1 93 ? -6.409 -14.566 -18.557 1.00 0.00 93 LYS A CA 5
ATOM 8752 C C . LYS A 1 93 ? -7.246 -15.850 -18.381 1.00 0.00 93 LYS A C 5
ATOM 8753 O O . LYS A 1 93 ? -7.620 -16.473 -19.375 1.00 0.00 93 LYS A O 5
ATOM 8772 N N . GLY A 1 94 ? -7.569 -16.218 -17.136 1.00 0.00 94 GLY A N 5
ATOM 8773 C CA . GLY A 1 94 ? -8.355 -17.427 -16.837 1.00 0.00 94 GLY A CA 5
ATOM 8774 C C . GLY A 1 94 ? -9.561 -17.197 -15.918 1.00 0.00 94 GLY A C 5
ATOM 8775 O O . GLY A 1 94 ? -10.503 -17.989 -15.957 1.00 0.00 94 GLY A O 5
ATOM 8779 N N . GLU A 1 95 ? -9.591 -16.107 -15.143 1.00 0.00 95 GLU A N 5
ATOM 8780 C CA . GLU A 1 95 ? -10.635 -15.814 -14.135 1.00 0.00 95 GLU A CA 5
ATOM 8781 C C . GLU A 1 95 ? -11.359 -14.476 -14.383 1.00 0.00 95 GLU A C 5
ATOM 8782 O O . GLU A 1 95 ? -12.016 -13.925 -13.500 1.00 0.00 95 GLU A O 5
ATOM 8794 N N . GLU A 1 96 ? -11.264 -13.965 -15.609 1.00 0.00 96 GLU A N 5
ATOM 8795 C CA . GLU A 1 96 ? -11.968 -12.773 -16.104 1.00 0.00 96 GLU A CA 5
ATOM 8796 C C . GLU A 1 96 ? -12.146 -12.809 -17.635 1.00 0.00 96 GLU A C 5
ATOM 8797 O O . GLU A 1 96 ? -13.243 -12.560 -18.133 1.00 0.00 96 GLU A O 5
ATOM 8809 N N . ASP A 1 97 ? -11.103 -13.203 -18.376 1.00 0.00 97 ASP A N 5
ATOM 8810 C CA . ASP A 1 97 ? -11.167 -13.354 -19.844 1.00 0.00 97 ASP A CA 5
ATOM 8811 C C . ASP A 1 97 ? -11.819 -14.688 -20.307 1.00 0.00 97 ASP A C 5
ATOM 8812 O O . ASP A 1 97 ? -11.496 -15.218 -21.375 1.00 0.00 97 ASP A O 5
ATOM 8821 N N . LYS A 1 98 ? -12.701 -15.273 -19.479 1.00 0.00 98 LYS A N 5
ATOM 8822 C CA . LYS A 1 98 ? -13.343 -16.570 -19.776 1.00 0.00 98 LYS A CA 5
ATOM 8823 C C . LYS A 1 98 ? -14.099 -16.582 -21.125 1.00 0.00 98 LYS A C 5
ATOM 8824 O O . LYS A 1 98 ? -14.696 -15.565 -21.495 1.00 0.00 98 LYS A O 5
ATOM 8843 N N . PRO A 1 99 ? -14.164 -17.736 -21.824 1.00 0.00 99 PRO A N 5
ATOM 8844 C CA . PRO A 1 99 ? -14.935 -17.893 -23.063 1.00 0.00 99 PRO A CA 5
ATOM 8845 C C . PRO A 1 99 ? -16.459 -17.993 -22.840 1.00 0.00 99 PRO A C 5
ATOM 8846 O O . PRO A 1 99 ? -17.222 -17.950 -23.809 1.00 0.00 99 PRO A O 5
ATOM 8857 N N . LEU A 1 100 ? -16.907 -18.141 -21.584 1.00 0.00 100 LEU A N 5
ATOM 8858 C CA . LEU A 1 100 ? -18.337 -18.243 -21.256 1.00 0.00 100 LEU A CA 5
ATOM 8859 C C . LEU A 1 100 ? -19.147 -16.998 -21.701 1.00 0.00 100 LEU A C 5
ATOM 8860 O O . LEU A 1 100 ? -18.634 -15.875 -21.610 1.00 0.00 100 LEU A O 5
ATOM 8876 N N . PRO A 1 101 ? -20.417 -17.164 -22.131 1.00 0.00 101 PRO A N 5
ATOM 8877 C CA . PRO A 1 101 ? -21.353 -16.055 -22.358 1.00 0.00 101 PRO A CA 5
ATOM 8878 C C . PRO A 1 101 ? -21.568 -15.150 -21.124 1.00 0.00 101 PRO A C 5
ATOM 8879 O O . PRO A 1 101 ? -21.245 -15.553 -20.000 1.00 0.00 101 PRO A O 5
ATOM 8890 N N . PRO A 1 102 ? -22.161 -13.949 -21.294 1.00 0.00 102 PRO A N 5
ATOM 8891 C CA . PRO A 1 102 ? -22.627 -13.104 -20.188 1.00 0.00 102 PRO A CA 5
ATOM 8892 C C . PRO A 1 102 ? -23.545 -13.832 -19.188 1.00 0.00 102 PRO A C 5
ATOM 8893 O O . PRO A 1 102 ? -24.146 -14.858 -19.514 1.00 0.00 102 PRO A O 5
ATOM 8904 N N . ILE A 1 103 ? -23.688 -13.247 -17.989 1.00 0.00 103 ILE A N 5
ATOM 8905 C CA . ILE A 1 103 ? -24.543 -13.796 -16.905 1.00 0.00 103 ILE A CA 5
ATOM 8906 C C . ILE A 1 103 ? -24.401 -15.314 -16.627 1.00 0.00 103 ILE A C 5
ATOM 8907 O O . ILE A 1 103 ? -25.376 -15.989 -16.281 1.00 0.00 103 ILE A O 5
ATOM 8923 N N . LYS A 1 104 ? -23.165 -15.834 -16.731 1.00 0.00 104 LYS A N 5
ATOM 8924 C CA . LYS A 1 104 ? -22.848 -17.247 -16.399 1.00 0.00 104 LYS A CA 5
ATOM 8925 C C . LYS A 1 104 ? -21.598 -17.427 -15.512 1.00 0.00 104 LYS A C 5
ATOM 8926 O O . LYS A 1 104 ? -21.667 -18.281 -14.623 1.00 0.00 104 LYS A O 5
ATOM 8945 N N . PRO A 1 105 ? -20.507 -16.633 -15.638 1.00 0.00 105 PRO A N 5
ATOM 8946 C CA . PRO A 1 105 ? -19.394 -16.614 -14.672 1.00 0.00 105 PRO A CA 5
ATOM 8947 C C . PRO A 1 105 ? -19.775 -16.260 -13.221 1.00 0.00 105 PRO A C 5
ATOM 8948 O O . PRO A 1 105 ? -19.011 -16.570 -12.305 1.00 0.00 105 PRO A O 5
ATOM 8959 N N . ARG A 1 106 ? -20.940 -15.617 -13.014 1.00 0.00 106 ARG A N 5
ATOM 8960 C CA . ARG A 1 106 ? -21.592 -15.251 -11.730 1.00 0.00 106 ARG A CA 5
ATOM 8961 C C . ARG A 1 106 ? -20.698 -14.615 -10.642 1.00 0.00 106 ARG A C 5
ATOM 8962 O O . ARG A 1 106 ? -20.983 -14.746 -9.447 1.00 0.00 106 ARG A O 5
ATOM 8983 N N . LYS A 1 107 ? -19.634 -13.918 -11.066 1.00 0.00 107 LYS A N 5
ATOM 8984 C CA . LYS A 1 107 ? -18.748 -13.161 -10.159 1.00 0.00 107 LYS A CA 5
ATOM 8985 C C . LYS A 1 107 ? -19.488 -12.064 -9.374 1.00 0.00 107 LYS A C 5
ATOM 8986 O O . LYS A 1 107 ? -19.206 -11.910 -8.163 1.00 0.00 107 LYS A O 5
ATOM 9006 N N . ARG A 1 1 ? -6.791 0.905 -7.651 1.00 0.00 1 ARG A N 6
ATOM 9007 C CA . ARG A 1 1 ? -5.405 1.169 -7.173 1.00 0.00 1 ARG A CA 6
ATOM 9008 C C . ARG A 1 1 ? -5.057 0.446 -5.870 1.00 0.00 1 ARG A C 6
ATOM 9009 O O . ARG A 1 1 ? -4.011 -0.194 -5.804 1.00 0.00 1 ARG A O 6
ATOM 9032 N N . ALA A 1 2 ? -5.861 0.581 -4.812 1.00 0.00 2 ALA A N 6
ATOM 9033 C CA . ALA A 1 2 ? -5.492 0.076 -3.480 1.00 0.00 2 ALA A CA 6
ATOM 9034 C C . ALA A 1 2 ? -5.396 -1.461 -3.415 1.00 0.00 2 ALA A C 6
ATOM 9035 O O . ALA A 1 2 ? -4.449 -2.006 -2.853 1.00 0.00 2 ALA A O 6
ATOM 9042 N N . ASP A 1 3 ? -6.356 -2.148 -4.037 1.00 0.00 3 ASP A N 6
ATOM 9043 C CA . ASP A 1 3 ? -6.364 -3.619 -4.098 1.00 0.00 3 ASP A CA 6
ATOM 9044 C C . ASP A 1 3 ? -5.174 -4.182 -4.904 1.00 0.00 3 ASP A C 6
ATOM 9045 O O . ASP A 1 3 ? -4.533 -5.143 -4.478 1.00 0.00 3 ASP A O 6
ATOM 9054 N N . GLU A 1 4 ? -4.835 -3.530 -6.021 1.00 0.00 4 GLU A N 6
ATOM 9055 C CA . GLU A 1 4 ? -3.679 -3.894 -6.848 1.00 0.00 4 GLU A CA 6
ATOM 9056 C C . GLU A 1 4 ? -2.400 -3.685 -6.051 1.00 0.00 4 GLU A C 6
ATOM 9057 O O . GLU A 1 4 ? -1.540 -4.559 -5.974 1.00 0.00 4 GLU A O 6
ATOM 9069 N N . GLN A 1 5 ? -2.313 -2.542 -5.374 1.00 0.00 5 GLN A N 6
ATOM 9070 C CA . GLN A 1 5 ? -1.149 -2.218 -4.576 1.00 0.00 5 GLN A CA 6
ATOM 9071 C C . GLN A 1 5 ? -0.976 -3.228 -3.431 1.00 0.00 5 GLN A C 6
ATOM 9072 O O . GLN A 1 5 ? 0.128 -3.720 -3.205 1.00 0.00 5 GLN A O 6
ATOM 9086 N N . ALA A 1 6 ? -2.068 -3.618 -2.765 1.00 0.00 6 ALA A N 6
ATOM 9087 C CA . ALA A 1 6 ? -2.035 -4.643 -1.722 1.00 0.00 6 ALA A CA 6
ATOM 9088 C C . ALA A 1 6 ? -1.542 -5.994 -2.274 1.00 0.00 6 ALA A C 6
ATOM 9089 O O . ALA A 1 6 ? -0.601 -6.584 -1.730 1.00 0.00 6 ALA A O 6
ATOM 9096 N N . PHE A 1 7 ? -2.084 -6.447 -3.410 1.00 0.00 7 PHE A N 6
ATOM 9097 C CA . PHE A 1 7 ? -1.624 -7.681 -4.052 1.00 0.00 7 PHE A CA 6
ATOM 9098 C C . PHE A 1 7 ? -0.272 -7.540 -4.782 1.00 0.00 7 PHE A C 6
ATOM 9099 O O . PHE A 1 7 ? 0.342 -8.557 -5.120 1.00 0.00 7 PHE A O 6
ATOM 9116 N N . LEU A 1 8 ? 0.251 -6.311 -4.934 1.00 0.00 8 LEU A N 6
ATOM 9117 C CA . LEU A 1 8 ? 1.608 -6.152 -5.473 1.00 0.00 8 LEU A CA 6
ATOM 9118 C C . LEU A 1 8 ? 2.634 -6.037 -4.335 1.00 0.00 8 LEU A C 6
ATOM 9119 O O . LEU A 1 8 ? 3.802 -6.344 -4.551 1.00 0.00 8 LEU A O 6
ATOM 9135 N N . VAL A 1 9 ? 2.199 -5.668 -3.120 1.00 0.00 9 VAL A N 6
ATOM 9136 C CA . VAL A 1 9 ? 3.036 -5.832 -1.918 1.00 0.00 9 VAL A CA 6
ATOM 9137 C C . VAL A 1 9 ? 3.135 -7.329 -1.597 1.00 0.00 9 VAL A C 6
ATOM 9138 O O . VAL A 1 9 ? 4.217 -7.830 -1.295 1.00 0.00 9 VAL A O 6
ATOM 9151 N N . ALA A 1 10 ? 2.031 -8.067 -1.763 1.00 0.00 10 ALA A N 6
ATOM 9152 C CA . ALA A 1 10 ? 2.053 -9.532 -1.708 1.00 0.00 10 ALA A CA 6
ATOM 9153 C C . ALA A 1 10 ? 3.000 -10.146 -2.764 1.00 0.00 10 ALA A C 6
ATOM 9154 O O . ALA A 1 10 ? 3.855 -10.961 -2.405 1.00 0.00 10 ALA A O 6
ATOM 9161 N N . LEU A 1 11 ? 2.925 -9.720 -4.038 1.00 0.00 11 LEU A N 6
ATOM 9162 C CA . LEU A 1 11 ? 3.893 -10.162 -5.057 1.00 0.00 11 LEU A CA 6
ATOM 9163 C C . LEU A 1 11 ? 5.335 -9.757 -4.722 1.00 0.00 11 LEU A C 6
ATOM 9164 O O . LEU A 1 11 ? 6.226 -10.588 -4.831 1.00 0.00 11 LEU A O 6
ATOM 9180 N N . TYR A 1 12 ? 5.579 -8.526 -4.270 1.00 0.00 12 TYR A N 6
ATOM 9181 C CA . TYR A 1 12 ? 6.889 -8.067 -3.792 1.00 0.00 12 TYR A CA 6
ATOM 9182 C C . TYR A 1 12 ? 7.469 -9.013 -2.729 1.00 0.00 12 TYR A C 6
ATOM 9183 O O . TYR A 1 12 ? 8.623 -9.434 -2.860 1.00 0.00 12 TYR A O 6
ATOM 9201 N N . LYS A 1 13 ? 6.666 -9.437 -1.740 1.00 0.00 13 LYS A N 6
ATOM 9202 C CA . LYS A 1 13 ? 7.070 -10.476 -0.782 1.00 0.00 13 LYS A CA 6
ATOM 9203 C C . LYS A 1 13 ? 7.390 -11.800 -1.480 1.00 0.00 13 LYS A C 6
ATOM 9204 O O . LYS A 1 13 ? 8.512 -12.277 -1.314 1.00 0.00 13 LYS A O 6
ATOM 9223 N N . TYR A 1 14 ? 6.511 -12.370 -2.316 1.00 0.00 14 TYR A N 6
ATOM 9224 C CA . TYR A 1 14 ? 6.848 -13.604 -3.049 1.00 0.00 14 TYR A CA 6
ATOM 9225 C C . TYR A 1 14 ? 8.056 -13.503 -3.998 1.00 0.00 14 TYR A C 6
ATOM 9226 O O . TYR A 1 14 ? 8.703 -14.515 -4.274 1.00 0.00 14 TYR A O 6
ATOM 9244 N N . MET A 1 15 ? 8.393 -12.312 -4.491 1.00 0.00 15 MET A N 6
ATOM 9245 C CA . MET A 1 15 ? 9.526 -12.099 -5.397 1.00 0.00 15 MET A CA 6
ATOM 9246 C C . MET A 1 15 ? 10.838 -11.989 -4.620 1.00 0.00 15 MET A C 6
ATOM 9247 O O . MET A 1 15 ? 11.831 -12.618 -5.005 1.00 0.00 15 MET A O 6
ATOM 9261 N N . LYS A 1 16 ? 10.826 -11.286 -3.477 1.00 0.00 16 LYS A N 6
ATOM 9262 C CA . LYS A 1 16 ? 11.947 -11.310 -2.520 1.00 0.00 16 LYS A CA 6
ATOM 9263 C C . LYS A 1 16 ? 12.145 -12.716 -1.935 1.00 0.00 16 LYS A C 6
ATOM 9264 O O . LYS A 1 16 ? 13.259 -13.092 -1.573 1.00 0.00 16 LYS A O 6
ATOM 9283 N N . GLU A 1 17 ? 11.065 -13.498 -1.915 1.00 0.00 17 GLU A N 6
ATOM 9284 C CA . GLU A 1 17 ? 11.112 -14.911 -1.486 1.00 0.00 17 GLU A CA 6
ATOM 9285 C C . GLU A 1 17 ? 11.812 -15.820 -2.528 1.00 0.00 17 GLU A C 6
ATOM 9286 O O . GLU A 1 17 ? 12.056 -16.998 -2.254 1.00 0.00 17 GLU A O 6
ATOM 9298 N N . ARG A 1 18 ? 12.173 -15.278 -3.708 1.00 0.00 18 ARG A N 6
ATOM 9299 C CA . ARG A 1 18 ? 12.699 -16.077 -4.831 1.00 0.00 18 ARG A CA 6
ATOM 9300 C C . ARG A 1 18 ? 14.010 -15.539 -5.403 1.00 0.00 18 ARG A C 6
ATOM 9301 O O . ARG A 1 18 ? 15.050 -16.170 -5.205 1.00 0.00 18 ARG A O 6
ATOM 9322 N N . LYS A 1 19 ? 13.974 -14.402 -6.103 1.00 0.00 19 LYS A N 6
ATOM 9323 C CA . LYS A 1 19 ? 15.108 -13.869 -6.899 1.00 0.00 19 LYS A CA 6
ATOM 9324 C C . LYS A 1 19 ? 15.146 -12.338 -7.014 1.00 0.00 19 LYS A C 6
ATOM 9325 O O . LYS A 1 19 ? 16.106 -11.803 -7.569 1.00 0.00 19 LYS A O 6
ATOM 9344 N N . THR A 1 20 ? 14.137 -11.635 -6.494 1.00 0.00 20 THR A N 6
ATOM 9345 C CA . THR A 1 20 ? 13.944 -10.196 -6.792 1.00 0.00 20 THR A CA 6
ATOM 9346 C C . THR A 1 20 ? 13.399 -9.393 -5.599 1.00 0.00 20 THR A C 6
ATOM 9347 O O . THR A 1 20 ? 12.195 -9.420 -5.356 1.00 0.00 20 THR A O 6
ATOM 9358 N N . PRO A 1 21 ? 14.230 -8.600 -4.888 1.00 0.00 21 PRO A N 6
ATOM 9359 C CA . PRO A 1 21 ? 13.786 -7.667 -3.837 1.00 0.00 21 PRO A CA 6
ATOM 9360 C C . PRO A 1 21 ? 13.114 -6.381 -4.385 1.00 0.00 21 PRO A C 6
ATOM 9361 O O . PRO A 1 21 ? 13.022 -5.383 -3.674 1.00 0.00 21 PRO A O 6
ATOM 9372 N N . ILE A 1 22 ? 12.672 -6.423 -5.654 1.00 0.00 22 ILE A N 6
ATOM 9373 C CA . ILE A 1 22 ? 12.054 -5.283 -6.369 1.00 0.00 22 ILE A CA 6
ATOM 9374 C C . ILE A 1 22 ? 12.950 -4.066 -6.656 1.00 0.00 22 ILE A C 6
ATOM 9375 O O . ILE A 1 22 ? 12.997 -3.617 -7.798 1.00 0.00 22 ILE A O 6
ATOM 9391 N N . GLU A 1 23 ? 13.738 -3.587 -5.692 1.00 0.00 23 GLU A N 6
ATOM 9392 C CA . GLU A 1 23 ? 14.623 -2.424 -5.912 1.00 0.00 23 GLU A CA 6
ATOM 9393 C C . GLU A 1 23 ? 15.768 -2.628 -6.928 1.00 0.00 23 GLU A C 6
ATOM 9394 O O . GLU A 1 23 ? 16.437 -1.661 -7.298 1.00 0.00 23 GLU A O 6
ATOM 9406 N N . ARG A 1 24 ? 15.993 -3.860 -7.415 1.00 0.00 24 ARG A N 6
ATOM 9407 C CA . ARG A 1 24 ? 16.907 -4.144 -8.542 1.00 0.00 24 ARG A CA 6
ATOM 9408 C C . ARG A 1 24 ? 16.522 -3.423 -9.847 1.00 0.00 24 ARG A C 6
ATOM 9409 O O . ARG A 1 24 ? 17.371 -3.233 -10.719 1.00 0.00 24 ARG A O 6
ATOM 9430 N N . ILE A 1 25 ? 15.245 -3.059 -9.996 1.00 0.00 25 ILE A N 6
ATOM 9431 C CA . ILE A 1 25 ? 14.685 -2.398 -11.183 1.00 0.00 25 ILE A CA 6
ATOM 9432 C C . ILE A 1 25 ? 15.238 -0.962 -11.366 1.00 0.00 25 ILE A C 6
ATOM 9433 O O . ILE A 1 25 ? 15.382 -0.232 -10.382 1.00 0.00 25 ILE A O 6
ATOM 9449 N N . PRO A 1 26 ? 15.515 -0.526 -12.615 1.00 0.00 26 PRO A N 6
ATOM 9450 C CA . PRO A 1 26 ? 16.057 0.804 -12.934 1.00 0.00 26 PRO A CA 6
ATOM 9451 C C . PRO A 1 26 ? 15.041 1.965 -12.849 1.00 0.00 26 PRO A C 6
ATOM 9452 O O . PRO A 1 26 ? 15.423 3.113 -13.091 1.00 0.00 26 PRO A O 6
ATOM 9463 N N . TYR A 1 27 ? 13.774 1.674 -12.508 1.00 0.00 27 TYR A N 6
ATOM 9464 C CA . TYR A 1 27 ? 12.701 2.687 -12.415 1.00 0.00 27 TYR A CA 6
ATOM 9465 C C . TYR A 1 27 ? 12.235 3.227 -13.787 1.00 0.00 27 TYR A C 6
ATOM 9466 O O . TYR A 1 27 ? 12.731 2.809 -14.835 1.00 0.00 27 TYR A O 6
ATOM 9484 N N . LEU A 1 28 ? 11.235 4.118 -13.796 1.00 0.00 28 LEU A N 6
ATOM 9485 C CA . LEU A 1 28 ? 10.510 4.586 -14.995 1.00 0.00 28 LEU A CA 6
ATOM 9486 C C . LEU A 1 28 ? 11.177 5.815 -15.662 1.00 0.00 28 LEU A C 6
ATOM 9487 O O . LEU A 1 28 ? 10.505 6.706 -16.185 1.00 0.00 28 LEU A O 6
ATOM 9503 N N . GLY A 1 29 ? 12.506 5.930 -15.562 1.00 0.00 29 GLY A N 6
ATOM 9504 C CA . GLY A 1 29 ? 13.266 7.027 -16.185 1.00 0.00 29 GLY A CA 6
ATOM 9505 C C . GLY A 1 29 ? 13.370 8.287 -15.318 1.00 0.00 29 GLY A C 6
ATOM 9506 O O . GLY A 1 29 ? 14.412 8.944 -15.305 1.00 0.00 29 GLY A O 6
ATOM 9510 N N . PHE A 1 30 ? 12.318 8.593 -14.549 1.00 0.00 30 PHE A N 6
ATOM 9511 C CA . PHE A 1 30 ? 12.264 9.732 -13.619 1.00 0.00 30 PHE A CA 6
ATOM 9512 C C . PHE A 1 30 ? 11.441 9.484 -12.336 1.00 0.00 30 PHE A C 6
ATOM 9513 O O . PHE A 1 30 ? 11.425 10.335 -11.443 1.00 0.00 30 PHE A O 6
ATOM 9530 N N . LYS A 1 31 ? 10.749 8.336 -12.252 1.00 0.00 31 LYS A N 6
ATOM 9531 C CA . LYS A 1 31 ? 9.755 8.075 -11.194 1.00 0.00 31 LYS A CA 6
ATOM 9532 C C . LYS A 1 31 ? 9.724 6.583 -10.843 1.00 0.00 31 LYS A C 6
ATOM 9533 O O . LYS A 1 31 ? 10.122 5.748 -11.657 1.00 0.00 31 LYS A O 6
ATOM 9552 N N . GLN A 1 32 ? 9.251 6.242 -9.646 1.00 0.00 32 GLN A N 6
ATOM 9553 C CA . GLN A 1 32 ? 9.067 4.855 -9.201 1.00 0.00 32 GLN A CA 6
ATOM 9554 C C . GLN A 1 32 ? 8.153 4.060 -10.157 1.00 0.00 32 GLN A C 6
ATOM 9555 O O . GLN A 1 32 ? 7.207 4.605 -10.731 1.00 0.00 32 GLN A O 6
ATOM 9569 N N . ILE A 1 33 ? 8.416 2.754 -10.289 1.00 0.00 33 ILE A N 6
ATOM 9570 C CA . ILE A 1 33 ? 7.470 1.839 -10.937 1.00 0.00 33 ILE A CA 6
ATOM 9571 C C . ILE A 1 33 ? 6.126 1.840 -10.186 1.00 0.00 33 ILE A C 6
ATOM 9572 O O . ILE A 1 33 ? 6.080 1.810 -8.953 1.00 0.00 33 ILE A O 6
ATOM 9588 N N . ASN A 1 34 ? 5.032 1.850 -10.947 1.00 0.00 34 ASN A N 6
ATOM 9589 C CA . ASN A 1 34 ? 3.651 1.905 -10.465 1.00 0.00 34 ASN A CA 6
ATOM 9590 C C . ASN A 1 34 ? 2.869 0.787 -11.162 1.00 0.00 34 ASN A C 6
ATOM 9591 O O . ASN A 1 34 ? 2.184 1.012 -12.158 1.00 0.00 34 ASN A O 6
ATOM 9602 N N . LEU A 1 35 ? 3.065 -0.453 -10.709 1.00 0.00 35 LEU A N 6
ATOM 9603 C CA . LEU A 1 35 ? 2.581 -1.663 -11.390 1.00 0.00 35 LEU A CA 6
ATOM 9604 C C . LEU A 1 35 ? 1.046 -1.715 -11.560 1.00 0.00 35 LEU A C 6
ATOM 9605 O O . LEU A 1 35 ? 0.565 -2.136 -12.608 1.00 0.00 35 LEU A O 6
ATOM 9621 N N . TRP A 1 36 ? 0.288 -1.183 -10.596 1.00 0.00 36 TRP A N 6
ATOM 9622 C CA . TRP A 1 36 ? -1.164 -0.925 -10.687 1.00 0.00 36 TRP A CA 6
ATOM 9623 C C . TRP A 1 36 ? -1.506 0.010 -11.883 1.00 0.00 36 TRP A C 6
ATOM 9624 O O . TRP A 1 36 ? -2.435 -0.236 -12.664 1.00 0.00 36 TRP A O 6
ATOM 9645 N N . THR A 1 37 ? -0.718 1.080 -12.063 1.00 0.00 37 THR A N 6
ATOM 9646 C CA . THR A 1 37 ? -0.873 2.071 -13.143 1.00 0.00 37 THR A CA 6
ATOM 9647 C C . THR A 1 37 ? -0.459 1.518 -14.506 1.00 0.00 37 THR A C 6
ATOM 9648 O O . THR A 1 37 ? -1.236 1.637 -15.453 1.00 0.00 37 THR A O 6
ATOM 9659 N N . MET A 1 38 ? 0.710 0.871 -14.633 1.00 0.00 38 MET A N 6
ATOM 9660 C CA . MET A 1 38 ? 1.110 0.250 -15.908 1.00 0.00 38 MET A CA 6
ATOM 9661 C C . MET A 1 38 ? 0.147 -0.884 -16.315 1.00 0.00 38 MET A C 6
ATOM 9662 O O . MET A 1 38 ? -0.061 -1.107 -17.504 1.00 0.00 38 MET A O 6
ATOM 9676 N N . PHE A 1 39 ? -0.483 -1.547 -15.331 1.00 0.00 39 PHE A N 6
ATOM 9677 C CA . PHE A 1 39 ? -1.586 -2.480 -15.592 1.00 0.00 39 PHE A CA 6
ATOM 9678 C C . PHE A 1 39 ? -2.778 -1.780 -16.236 1.00 0.00 39 PHE A C 6
ATOM 9679 O O . PHE A 1 39 ? -3.108 -2.106 -17.376 1.00 0.00 39 PHE A O 6
ATOM 9696 N N . GLN A 1 40 ? -3.413 -0.802 -15.572 1.00 0.00 40 GLN A N 6
ATOM 9697 C CA . GLN A 1 40 ? -4.585 -0.151 -16.188 1.00 0.00 40 GLN A CA 6
ATOM 9698 C C . GLN A 1 40 ? -4.253 0.597 -17.495 1.00 0.00 40 GLN A C 6
ATOM 9699 O O . GLN A 1 40 ? -5.109 0.692 -18.376 1.00 0.00 40 GLN A O 6
ATOM 9713 N N . ALA A 1 41 ? -3.010 1.058 -17.674 1.00 0.00 41 ALA A N 6
ATOM 9714 C CA . ALA A 1 41 ? -2.527 1.575 -18.952 1.00 0.00 41 ALA A CA 6
ATOM 9715 C C . ALA A 1 41 ? -2.469 0.477 -20.026 1.00 0.00 41 ALA A C 6
ATOM 9716 O O . ALA A 1 41 ? -3.113 0.613 -21.067 1.00 0.00 41 ALA A O 6
ATOM 9723 N N . ALA A 1 42 ? -1.780 -0.642 -19.771 1.00 0.00 42 ALA A N 6
ATOM 9724 C CA . ALA A 1 42 ? -1.713 -1.762 -20.709 1.00 0.00 42 ALA A CA 6
ATOM 9725 C C . ALA A 1 42 ? -3.109 -2.305 -21.050 1.00 0.00 42 ALA A C 6
ATOM 9726 O O . ALA A 1 42 ? -3.380 -2.586 -22.210 1.00 0.00 42 ALA A O 6
ATOM 9733 N N . GLN A 1 43 ? -4.016 -2.374 -20.073 1.00 0.00 43 GLN A N 6
ATOM 9734 C CA . GLN A 1 43 ? -5.391 -2.836 -20.292 1.00 0.00 43 GLN A CA 6
ATOM 9735 C C . GLN A 1 43 ? -6.193 -1.940 -21.254 1.00 0.00 43 GLN A C 6
ATOM 9736 O O . GLN A 1 43 ? -7.058 -2.449 -21.971 1.00 0.00 43 GLN A O 6
ATOM 9750 N N . LYS A 1 44 ? -5.874 -0.638 -21.326 1.00 0.00 44 LYS A N 6
ATOM 9751 C CA . LYS A 1 44 ? -6.470 0.257 -22.338 1.00 0.00 44 LYS A CA 6
ATOM 9752 C C . LYS A 1 44 ? -5.766 0.123 -23.687 1.00 0.00 44 LYS A C 6
ATOM 9753 O O . LYS A 1 44 ? -6.435 0.013 -24.715 1.00 0.00 44 LYS A O 6
ATOM 9772 N N . LEU A 1 45 ? -4.433 0.036 -23.673 1.00 0.00 45 LEU A N 6
ATOM 9773 C CA . LEU A 1 45 ? -3.648 -0.258 -24.883 1.00 0.00 45 LEU A CA 6
ATOM 9774 C C . LEU A 1 45 ? -3.700 -1.749 -25.352 1.00 0.00 45 LEU A C 6
ATOM 9775 O O . LEU A 1 45 ? -2.915 -2.141 -26.220 1.00 0.00 45 LEU A O 6
ATOM 9791 N N . GLY A 1 46 ? -4.631 -2.571 -24.828 1.00 0.00 46 GLY A N 6
ATOM 9792 C CA . GLY A 1 46 ? -4.926 -3.908 -25.408 1.00 0.00 46 GLY A CA 6
ATOM 9793 C C . GLY A 1 46 ? -4.375 -5.136 -24.657 1.00 0.00 46 GLY A C 6
ATOM 9794 O O . GLY A 1 46 ? -4.205 -6.214 -25.233 1.00 0.00 46 GLY A O 6
ATOM 9798 N N . GLY A 1 47 ? -4.101 -4.949 -23.369 1.00 0.00 47 GLY A N 6
ATOM 9799 C CA . GLY A 1 47 ? -3.369 -5.908 -22.551 1.00 0.00 47 GLY A CA 6
ATOM 9800 C C . GLY A 1 47 ? -1.944 -6.161 -23.045 1.00 0.00 47 GLY A C 6
ATOM 9801 O O . GLY A 1 47 ? -1.540 -5.747 -24.137 1.00 0.00 47 GLY A O 6
ATOM 9805 N N . TYR A 1 48 ? -1.190 -6.910 -22.242 1.00 0.00 48 TYR A N 6
ATOM 9806 C CA . TYR A 1 48 ? 0.115 -7.443 -22.655 1.00 0.00 48 TYR A CA 6
ATOM 9807 C C . TYR A 1 48 ? 0.069 -8.187 -24.007 1.00 0.00 48 TYR A C 6
ATOM 9808 O O . TYR A 1 48 ? 1.064 -8.235 -24.731 1.00 0.00 48 TYR A O 6
ATOM 9826 N N . GLU A 1 49 ? -1.084 -8.741 -24.398 1.00 0.00 49 GLU A N 6
ATOM 9827 C CA . GLU A 1 49 ? -1.163 -9.582 -25.603 1.00 0.00 49 GLU A CA 6
ATOM 9828 C C . GLU A 1 49 ? -1.198 -8.756 -26.897 1.00 0.00 49 GLU A C 6
ATOM 9829 O O . GLU A 1 49 ? -0.563 -9.140 -27.882 1.00 0.00 49 GLU A O 6
ATOM 9841 N N . THR A 1 50 ? -1.854 -7.590 -26.903 1.00 0.00 50 THR A N 6
ATOM 9842 C CA . THR A 1 50 ? -1.720 -6.631 -28.011 1.00 0.00 50 THR A CA 6
ATOM 9843 C C . THR A 1 50 ? -0.370 -5.914 -27.926 1.00 0.00 50 THR A C 6
ATOM 9844 O O . THR A 1 50 ? 0.256 -5.663 -28.953 1.00 0.00 50 THR A O 6
ATOM 9855 N N . ILE A 1 51 ? 0.125 -5.636 -26.710 1.00 0.00 51 ILE A N 6
ATOM 9856 C CA . ILE A 1 51 ? 1.432 -4.986 -26.520 1.00 0.00 51 ILE A CA 6
ATOM 9857 C C . ILE A 1 51 ? 2.586 -5.776 -27.159 1.00 0.00 51 ILE A C 6
ATOM 9858 O O . ILE A 1 51 ? 3.404 -5.192 -27.871 1.00 0.00 51 ILE A O 6
ATOM 9874 N N . THR A 1 52 ? 2.618 -7.097 -26.951 1.00 0.00 52 THR A N 6
ATOM 9875 C CA . THR A 1 52 ? 3.716 -7.944 -27.450 1.00 0.00 52 THR A CA 6
ATOM 9876 C C . THR A 1 52 ? 3.618 -8.173 -28.962 1.00 0.00 52 THR A C 6
ATOM 9877 O O . THR A 1 52 ? 4.635 -8.244 -29.656 1.00 0.00 52 THR A O 6
ATOM 9888 N N . ALA A 1 53 ? 2.388 -8.214 -29.489 1.00 0.00 53 ALA A N 6
ATOM 9889 C CA . ALA A 1 53 ? 2.149 -8.377 -30.922 1.00 0.00 53 ALA A CA 6
ATOM 9890 C C . ALA A 1 53 ? 2.303 -7.077 -31.739 1.00 0.00 53 ALA A C 6
ATOM 9891 O O . ALA A 1 53 ? 2.559 -7.161 -32.944 1.00 0.00 53 ALA A O 6
ATOM 9898 N N . ARG A 1 54 ? 2.146 -5.889 -31.117 1.00 0.00 54 ARG A N 6
ATOM 9899 C CA . ARG A 1 54 ? 2.039 -4.617 -31.881 1.00 0.00 54 ARG A CA 6
ATOM 9900 C C . ARG A 1 54 ? 2.884 -3.442 -31.355 1.00 0.00 54 ARG A C 6
ATOM 9901 O O . ARG A 1 54 ? 2.664 -2.306 -31.779 1.00 0.00 54 ARG A O 6
ATOM 9922 N N . ARG A 1 55 ? 3.854 -3.685 -30.459 1.00 0.00 55 ARG A N 6
ATOM 9923 C CA . ARG A 1 55 ? 4.819 -2.691 -29.921 1.00 0.00 55 ARG A CA 6
ATOM 9924 C C . ARG A 1 55 ? 4.115 -1.455 -29.355 1.00 0.00 55 ARG A C 6
ATOM 9925 O O . ARG A 1 55 ? 4.497 -0.311 -29.604 1.00 0.00 55 ARG A O 6
ATOM 9946 N N . GLN A 1 56 ? 3.048 -1.711 -28.597 1.00 0.00 56 GLN A N 6
ATOM 9947 C CA . GLN A 1 56 ? 2.145 -0.649 -28.136 1.00 0.00 56 GLN A CA 6
ATOM 9948 C C . GLN A 1 56 ? 2.634 0.070 -26.861 1.00 0.00 56 GLN A C 6
ATOM 9949 O O . GLN A 1 56 ? 1.970 0.994 -26.393 1.00 0.00 56 GLN A O 6
ATOM 9963 N N . TRP A 1 57 ? 3.809 -0.284 -26.320 1.00 0.00 57 TRP A N 6
ATOM 9964 C CA . TRP A 1 57 ? 4.452 0.426 -25.201 1.00 0.00 57 TRP A CA 6
ATOM 9965 C C . TRP A 1 57 ? 4.605 1.929 -25.449 1.00 0.00 57 TRP A C 6
ATOM 9966 O O . TRP A 1 57 ? 4.429 2.728 -24.531 1.00 0.00 57 TRP A O 6
ATOM 9987 N N . LYS A 1 58 ? 4.860 2.335 -26.699 1.00 0.00 58 LYS A N 6
ATOM 9988 C CA . LYS A 1 58 ? 4.923 3.756 -27.087 1.00 0.00 58 LYS A CA 6
ATOM 9989 C C . LYS A 1 58 ? 3.605 4.513 -26.837 1.00 0.00 58 LYS A C 6
ATOM 9990 O O . LYS A 1 58 ? 3.636 5.721 -26.621 1.00 0.00 58 LYS A O 6
ATOM 10009 N N . HIS A 1 59 ? 2.469 3.809 -26.766 1.00 0.00 59 HIS A N 6
ATOM 10010 C CA . HIS A 1 59 ? 1.192 4.399 -26.345 1.00 0.00 59 HIS A CA 6
ATOM 10011 C C . HIS A 1 59 ? 0.897 4.193 -24.840 1.00 0.00 59 HIS A C 6
ATOM 10012 O O . HIS A 1 59 ? 0.067 4.907 -24.277 1.00 0.00 59 HIS A O 6
ATOM 10026 N N . ILE A 1 60 ? 1.599 3.286 -24.145 1.00 0.00 60 ILE A N 6
ATOM 10027 C CA . ILE A 1 60 ? 1.590 3.265 -22.671 1.00 0.00 60 ILE A CA 6
ATOM 10028 C C . ILE A 1 60 ? 2.319 4.529 -22.198 1.00 0.00 60 ILE A C 6
ATOM 10029 O O . ILE A 1 60 ? 1.822 5.205 -21.307 1.00 0.00 60 ILE A O 6
ATOM 10045 N N . TYR A 1 61 ? 3.420 4.917 -22.858 1.00 0.00 61 TYR A N 6
ATOM 10046 C CA . TYR A 1 61 ? 4.071 6.225 -22.679 1.00 0.00 61 TYR A CA 6
ATOM 10047 C C . TYR A 1 61 ? 3.098 7.401 -22.927 1.00 0.00 61 TYR A C 6
ATOM 10048 O O . TYR A 1 61 ? 3.168 8.418 -22.233 1.00 0.00 61 TYR A O 6
ATOM 10066 N N . ASP A 1 62 ? 2.151 7.247 -23.860 1.00 0.00 62 ASP A N 6
ATOM 10067 C CA . ASP A 1 62 ? 1.062 8.221 -24.033 1.00 0.00 62 ASP A CA 6
ATOM 10068 C C . ASP A 1 62 ? 0.168 8.298 -22.783 1.00 0.00 62 ASP A C 6
ATOM 10069 O O . ASP A 1 62 ? -0.037 9.383 -22.236 1.00 0.00 62 ASP A O 6
ATOM 10078 N N . GLU A 1 63 ? -0.282 7.148 -22.271 1.00 0.00 63 GLU A N 6
ATOM 10079 C CA . GLU A 1 63 ? -1.017 7.092 -20.995 1.00 0.00 63 GLU A CA 6
ATOM 10080 C C . GLU A 1 63 ? -0.223 7.585 -19.759 1.00 0.00 63 GLU A C 6
ATOM 10081 O O . GLU A 1 63 ? -0.829 8.149 -18.844 1.00 0.00 63 GLU A O 6
ATOM 10093 N N . LEU A 1 64 ? 1.115 7.453 -19.726 1.00 0.00 64 LEU A N 6
ATOM 10094 C CA . LEU A 1 64 ? 1.970 8.063 -18.687 1.00 0.00 64 LEU A CA 6
ATOM 10095 C C . LEU A 1 64 ? 1.922 9.606 -18.696 1.00 0.00 64 LEU A C 6
ATOM 10096 O O . LEU A 1 64 ? 2.282 10.236 -17.699 1.00 0.00 64 LEU A O 6
ATOM 10112 N N . GLY A 1 65 ? 1.506 10.212 -19.817 1.00 0.00 65 GLY A N 6
ATOM 10113 C CA . GLY A 1 65 ? 1.634 11.661 -20.013 1.00 0.00 65 GLY A CA 6
ATOM 10114 C C . GLY A 1 65 ? 3.039 12.060 -20.489 1.00 0.00 65 GLY A C 6
ATOM 10115 O O . GLY A 1 65 ? 3.511 13.155 -20.168 1.00 0.00 65 GLY A O 6
ATOM 10119 N N . GLY A 1 66 ? 3.720 11.164 -21.214 1.00 0.00 66 GLY A N 6
ATOM 10120 C CA . GLY A 1 66 ? 5.095 11.394 -21.667 1.00 0.00 66 GLY A CA 6
ATOM 10121 C C . GLY A 1 66 ? 6.160 11.067 -20.612 1.00 0.00 66 GLY A C 6
ATOM 10122 O O . GLY A 1 66 ? 5.879 10.447 -19.582 1.00 0.00 66 GLY A O 6
ATOM 10126 N N . ASN A 1 67 ? 7.405 11.477 -20.879 1.00 0.00 67 ASN A N 6
ATOM 10127 C CA . ASN A 1 67 ? 8.567 11.241 -20.013 1.00 0.00 67 ASN A CA 6
ATOM 10128 C C . ASN A 1 67 ? 9.636 12.352 -20.199 1.00 0.00 67 ASN A C 6
ATOM 10129 O O . ASN A 1 67 ? 9.824 12.804 -21.333 1.00 0.00 67 ASN A O 6
ATOM 10140 N N . PRO A 1 68 ? 10.373 12.781 -19.148 1.00 0.00 68 PRO A N 6
ATOM 10141 C CA . PRO A 1 68 ? 11.469 13.766 -19.235 1.00 0.00 68 PRO A CA 6
ATOM 10142 C C . PRO A 1 68 ? 12.662 13.436 -20.160 1.00 0.00 68 PRO A C 6
ATOM 10143 O O . PRO A 1 68 ? 13.557 14.274 -20.313 1.00 0.00 68 PRO A O 6
ATOM 10154 N N . GLY A 1 69 ? 12.706 12.246 -20.769 1.00 0.00 69 GLY A N 6
ATOM 10155 C CA . GLY A 1 69 ? 13.794 11.863 -21.685 1.00 0.00 69 GLY A CA 6
ATOM 10156 C C . GLY A 1 69 ? 13.506 10.625 -22.545 1.00 0.00 69 GLY A C 6
ATOM 10157 O O . GLY A 1 69 ? 14.118 10.468 -23.603 1.00 0.00 69 GLY A O 6
ATOM 10161 N N . SER A 1 70 ? 12.596 9.750 -22.086 1.00 0.00 70 SER A N 6
ATOM 10162 C CA . SER A 1 70 ? 12.310 8.459 -22.749 1.00 0.00 70 SER A CA 6
ATOM 10163 C C . SER A 1 70 ? 13.518 7.517 -22.760 1.00 0.00 70 SER A C 6
ATOM 10164 O O . SER A 1 70 ? 13.575 6.547 -23.517 1.00 0.00 70 SER A O 6
ATOM 10172 N N . THR A 1 71 ? 14.494 7.811 -21.901 1.00 0.00 71 THR A N 6
ATOM 10173 C CA . THR A 1 71 ? 15.771 7.110 -21.791 1.00 0.00 71 THR A CA 6
ATOM 10174 C C . THR A 1 71 ? 15.634 5.693 -21.220 1.00 0.00 71 THR A C 6
ATOM 10175 O O . THR A 1 71 ? 16.514 4.858 -21.434 1.00 0.00 71 THR A O 6
ATOM 10186 N N . SER A 1 72 ? 14.519 5.413 -20.531 1.00 0.00 72 SER A N 6
ATOM 10187 C CA . SER A 1 72 ? 14.211 4.129 -19.875 1.00 0.00 72 SER A CA 6
ATOM 10188 C C . SER A 1 72 ? 12.758 4.041 -19.372 1.00 0.00 72 SER A C 6
ATOM 10189 O O . SER A 1 72 ? 12.480 3.634 -18.243 1.00 0.00 72 SER A O 6
ATOM 10197 N N . ALA A 1 73 ? 11.811 4.397 -20.247 1.00 0.00 73 ALA A N 6
ATOM 10198 C CA . ALA A 1 73 ? 10.388 4.153 -20.000 1.00 0.00 73 ALA A CA 6
ATOM 10199 C C . ALA A 1 73 ? 9.732 3.593 -21.268 1.00 0.00 73 ALA A C 6
ATOM 10200 O O . ALA A 1 73 ? 10.301 3.698 -22.358 1.00 0.00 73 ALA A O 6
ATOM 10207 N N . ALA A 1 74 ? 8.552 2.986 -21.112 1.00 0.00 74 ALA A N 6
ATOM 10208 C CA . ALA A 1 74 ? 7.848 2.159 -22.096 1.00 0.00 74 ALA A CA 6
ATOM 10209 C C . ALA A 1 74 ? 8.652 0.927 -22.562 1.00 0.00 74 ALA A C 6
ATOM 10210 O O . ALA A 1 74 ? 8.258 -0.206 -22.283 1.00 0.00 74 ALA A O 6
ATOM 10217 N N . THR A 1 75 ? 9.807 1.113 -23.204 1.00 0.00 75 THR A N 6
ATOM 10218 C CA . THR A 1 75 ? 10.610 -0.008 -23.718 1.00 0.00 75 THR A CA 6
ATOM 10219 C C . THR A 1 75 ? 11.355 -0.742 -22.593 1.00 0.00 75 THR A C 6
ATOM 10220 O O . THR A 1 75 ? 11.544 -1.956 -22.675 1.00 0.00 75 THR A O 6
ATOM 10231 N N . CYS A 1 76 ? 11.714 -0.054 -21.500 1.00 0.00 76 CYS A N 6
ATOM 10232 C CA . CYS A 1 76 ? 12.206 -0.710 -20.277 1.00 0.00 76 CYS A CA 6
ATOM 10233 C C . CYS A 1 76 ? 11.046 -1.211 -19.397 1.00 0.00 76 CYS A C 6
ATOM 10234 O O . CYS A 1 76 ? 11.186 -2.233 -18.725 1.00 0.00 76 CYS A O 6
ATOM 10242 N N . THR A 1 77 ? 9.876 -0.557 -19.472 1.00 0.00 77 THR A N 6
ATOM 10243 C CA . THR A 1 77 ? 8.659 -1.016 -18.773 1.00 0.00 77 THR A CA 6
ATOM 10244 C C . THR A 1 77 ? 8.284 -2.448 -19.165 1.00 0.00 77 THR A C 6
ATOM 10245 O O . THR A 1 77 ? 7.874 -3.223 -18.300 1.00 0.00 77 THR A O 6
ATOM 10256 N N . ARG A 1 78 ? 8.536 -2.839 -20.429 1.00 0.00 78 ARG A N 6
ATOM 10257 C CA . ARG A 1 78 ? 8.354 -4.217 -20.891 1.00 0.00 78 ARG A CA 6
ATOM 10258 C C . ARG A 1 78 ? 9.094 -5.203 -20.018 1.00 0.00 78 ARG A C 6
ATOM 10259 O O . ARG A 1 78 ? 8.547 -6.257 -19.695 1.00 0.00 78 ARG A O 6
ATOM 10280 N N . ARG A 1 79 ? 10.337 -4.891 -19.638 1.00 0.00 79 ARG A N 6
ATOM 10281 C CA . ARG A 1 79 ? 11.207 -5.861 -18.989 1.00 0.00 79 ARG A CA 6
ATOM 10282 C C . ARG A 1 79 ? 10.771 -6.124 -17.551 1.00 0.00 79 ARG A C 6
ATOM 10283 O O . ARG A 1 79 ? 10.819 -7.262 -17.089 1.00 0.00 79 ARG A O 6
ATOM 10304 N N . HIS A 1 80 ? 10.290 -5.077 -16.878 1.00 0.00 80 HIS A N 6
ATOM 10305 C CA . HIS A 1 80 ? 9.626 -5.191 -15.581 1.00 0.00 80 HIS A CA 6
ATOM 10306 C C . HIS A 1 80 ? 8.330 -6.005 -15.742 1.00 0.00 80 HIS A C 6
ATOM 10307 O O . HIS A 1 80 ? 8.097 -6.956 -14.999 1.00 0.00 80 HIS A O 6
ATOM 10321 N N . TYR A 1 81 ? 7.512 -5.682 -16.754 1.00 0.00 81 TYR A N 6
ATOM 10322 C CA . TYR A 1 81 ? 6.184 -6.270 -16.926 1.00 0.00 81 TYR A CA 6
ATOM 10323 C C . TYR A 1 81 ? 6.209 -7.795 -17.090 1.00 0.00 81 TYR A C 6
ATOM 10324 O O . TYR A 1 81 ? 5.440 -8.505 -16.435 1.00 0.00 81 TYR A O 6
ATOM 10342 N N . GLU A 1 82 ? 7.117 -8.330 -17.914 1.00 0.00 82 GLU A N 6
ATOM 10343 C CA . GLU A 1 82 ? 7.128 -9.754 -18.255 1.00 0.00 82 GLU A CA 6
ATOM 10344 C C . GLU A 1 82 ? 7.618 -10.640 -17.099 1.00 0.00 82 GLU A C 6
ATOM 10345 O O . GLU A 1 82 ? 7.553 -11.868 -17.205 1.00 0.00 82 GLU A O 6
ATOM 10357 N N . ARG A 1 83 ? 8.072 -10.033 -15.988 1.00 0.00 83 ARG A N 6
ATOM 10358 C CA . ARG A 1 83 ? 8.498 -10.783 -14.800 1.00 0.00 83 ARG A CA 6
ATOM 10359 C C . ARG A 1 83 ? 7.897 -10.305 -13.465 1.00 0.00 83 ARG A C 6
ATOM 10360 O O . ARG A 1 83 ? 8.179 -10.915 -12.437 1.00 0.00 83 ARG A O 6
ATOM 10381 N N . LEU A 1 84 ? 7.058 -9.260 -13.468 1.00 0.00 84 LEU A N 6
ATOM 10382 C CA . LEU A 1 84 ? 6.552 -8.647 -12.220 1.00 0.00 84 LEU A CA 6
ATOM 10383 C C . LEU A 1 84 ? 5.053 -8.298 -12.271 1.00 0.00 84 LEU A C 6
ATOM 10384 O O . LEU A 1 84 ? 4.513 -7.689 -11.351 1.00 0.00 84 LEU A O 6
ATOM 10400 N N . ILE A 1 85 ? 4.376 -8.721 -13.343 1.00 0.00 85 ILE A N 6
ATOM 10401 C CA . ILE A 1 85 ? 2.919 -8.564 -13.476 1.00 0.00 85 ILE A CA 6
ATOM 10402 C C . ILE A 1 85 ? 2.312 -9.577 -14.451 1.00 0.00 85 ILE A C 6
ATOM 10403 O O . ILE A 1 85 ? 1.226 -10.091 -14.184 1.00 0.00 85 ILE A O 6
ATOM 10419 N N . LEU A 1 86 ? 3.030 -9.959 -15.512 1.00 0.00 86 LEU A N 6
ATOM 10420 C CA . LEU A 1 86 ? 2.683 -11.126 -16.331 1.00 0.00 86 LEU A CA 6
ATOM 10421 C C . LEU A 1 86 ? 2.459 -12.394 -15.461 1.00 0.00 86 LEU A C 6
ATOM 10422 O O . LEU A 1 86 ? 1.481 -13.099 -15.707 1.00 0.00 86 LEU A O 6
ATOM 10438 N N . PRO A 1 87 ? 3.249 -12.670 -14.394 1.00 0.00 87 PRO A N 6
ATOM 10439 C CA . PRO A 1 87 ? 2.927 -13.731 -13.432 1.00 0.00 87 PRO A CA 6
ATOM 10440 C C . PRO A 1 87 ? 1.688 -13.496 -12.540 1.00 0.00 87 PRO A C 6
ATOM 10441 O O . PRO A 1 87 ? 1.140 -14.485 -12.048 1.00 0.00 87 PRO A O 6
ATOM 10452 N N . TYR A 1 88 ? 1.208 -12.257 -12.321 1.00 0.00 88 TYR A N 6
ATOM 10453 C CA . TYR A 1 88 ? -0.001 -12.019 -11.507 1.00 0.00 88 TYR A CA 6
ATOM 10454 C C . TYR A 1 88 ? -1.290 -12.060 -12.330 1.00 0.00 88 TYR A C 6
ATOM 10455 O O . TYR A 1 88 ? -2.264 -12.660 -11.884 1.00 0.00 88 TYR A O 6
ATOM 10473 N N . GLU A 1 89 ? -1.311 -11.497 -13.544 1.00 0.00 89 GLU A N 6
ATOM 10474 C CA . GLU A 1 89 ? -2.533 -11.508 -14.379 1.00 0.00 89 GLU A CA 6
ATOM 10475 C C . GLU A 1 89 ? -3.053 -12.935 -14.672 1.00 0.00 89 GLU A C 6
ATOM 10476 O O . GLU A 1 89 ? -4.245 -13.139 -14.911 1.00 0.00 89 GLU A O 6
ATOM 10488 N N . ARG A 1 90 ? -2.172 -13.934 -14.499 1.00 0.00 90 ARG A N 6
ATOM 10489 C CA . ARG A 1 90 ? -2.573 -15.348 -14.528 1.00 0.00 90 ARG A CA 6
ATOM 10490 C C . ARG A 1 90 ? -3.743 -15.667 -13.597 1.00 0.00 90 ARG A C 6
ATOM 10491 O O . ARG A 1 90 ? -4.613 -16.445 -13.990 1.00 0.00 90 ARG A O 6
ATOM 10512 N N . PHE A 1 91 ? -3.839 -15.062 -12.406 1.00 0.00 91 PHE A N 6
ATOM 10513 C CA . PHE A 1 91 ? -4.984 -15.341 -11.528 1.00 0.00 91 PHE A CA 6
ATOM 10514 C C . PHE A 1 91 ? -6.336 -14.836 -12.068 1.00 0.00 91 PHE A C 6
ATOM 10515 O O . PHE A 1 91 ? -7.347 -15.475 -11.781 1.00 0.00 91 PHE A O 6
ATOM 10532 N N . ILE A 1 92 ? -6.390 -13.797 -12.920 1.00 0.00 92 ILE A N 6
ATOM 10533 C CA . ILE A 1 92 ? -7.649 -13.378 -13.561 1.00 0.00 92 ILE A CA 6
ATOM 10534 C C . ILE A 1 92 ? -7.951 -14.125 -14.862 1.00 0.00 92 ILE A C 6
ATOM 10535 O O . ILE A 1 92 ? -9.040 -13.959 -15.417 1.00 0.00 92 ILE A O 6
ATOM 10551 N N . LYS A 1 93 ? -7.017 -14.968 -15.326 1.00 0.00 93 LYS A N 6
ATOM 10552 C CA . LYS A 1 93 ? -7.115 -15.550 -16.672 1.00 0.00 93 LYS A CA 6
ATOM 10553 C C . LYS A 1 93 ? -6.810 -17.048 -16.803 1.00 0.00 93 LYS A C 6
ATOM 10554 O O . LYS A 1 93 ? -7.008 -17.597 -17.888 1.00 0.00 93 LYS A O 6
ATOM 10573 N N . GLY A 1 94 ? -6.405 -17.739 -15.735 1.00 0.00 94 GLY A N 6
ATOM 10574 C CA . GLY A 1 94 ? -6.241 -19.202 -15.776 1.00 0.00 94 GLY A CA 6
ATOM 10575 C C . GLY A 1 94 ? -5.812 -19.900 -14.483 1.00 0.00 94 GLY A C 6
ATOM 10576 O O . GLY A 1 94 ? -5.803 -21.130 -14.452 1.00 0.00 94 GLY A O 6
ATOM 10580 N N . GLU A 1 95 ? -5.470 -19.163 -13.419 1.00 0.00 95 GLU A N 6
ATOM 10581 C CA . GLU A 1 95 ? -4.836 -19.744 -12.210 1.00 0.00 95 GLU A CA 6
ATOM 10582 C C . GLU A 1 95 ? -5.523 -19.374 -10.882 1.00 0.00 95 GLU A C 6
ATOM 10583 O O . GLU A 1 95 ? -4.988 -19.601 -9.795 1.00 0.00 95 GLU A O 6
ATOM 10595 N N . GLU A 1 96 ? -6.743 -18.847 -10.979 1.00 0.00 96 GLU A N 6
ATOM 10596 C CA . GLU A 1 96 ? -7.686 -18.641 -9.862 1.00 0.00 96 GLU A CA 6
ATOM 10597 C C . GLU A 1 96 ? -9.128 -18.394 -10.357 1.00 0.00 96 GLU A C 6
ATOM 10598 O O . GLU A 1 96 ? -10.089 -18.811 -9.709 1.00 0.00 96 GLU A O 6
ATOM 10610 N N . ASP A 1 97 ? -9.278 -17.768 -11.533 1.00 0.00 97 ASP A N 6
ATOM 10611 C CA . ASP A 1 97 ? -10.597 -17.507 -12.139 1.00 0.00 97 ASP A CA 6
ATOM 10612 C C . ASP A 1 97 ? -11.459 -18.762 -12.408 1.00 0.00 97 ASP A C 6
ATOM 10613 O O . ASP A 1 97 ? -12.689 -18.653 -12.459 1.00 0.00 97 ASP A O 6
ATOM 10622 N N . LYS A 1 98 ? -10.834 -19.945 -12.556 1.00 0.00 98 LYS A N 6
ATOM 10623 C CA . LYS A 1 98 ? -11.545 -21.197 -12.865 1.00 0.00 98 LYS A CA 6
ATOM 10624 C C . LYS A 1 98 ? -10.990 -22.385 -12.054 1.00 0.00 98 LYS A C 6
ATOM 10625 O O . LYS A 1 98 ? -9.767 -22.500 -11.930 1.00 0.00 98 LYS A O 6
ATOM 10644 N N . PRO A 1 99 ? -11.845 -23.297 -11.544 1.00 0.00 99 PRO A N 6
ATOM 10645 C CA . PRO A 1 99 ? -11.445 -24.502 -10.804 1.00 0.00 99 PRO A CA 6
ATOM 10646 C C . PRO A 1 99 ? -10.993 -25.635 -11.757 1.00 0.00 99 PRO A C 6
ATOM 10647 O O . PRO A 1 99 ? -11.601 -26.709 -11.810 1.00 0.00 99 PRO A O 6
ATOM 10658 N N . LEU A 1 100 ? -9.967 -25.368 -12.575 1.00 0.00 100 LEU A N 6
ATOM 10659 C CA . LEU A 1 100 ? -9.508 -26.313 -13.607 1.00 0.00 100 LEU A CA 6
ATOM 10660 C C . LEU A 1 100 ? -9.027 -27.669 -13.022 1.00 0.00 100 LEU A C 6
ATOM 10661 O O . LEU A 1 100 ? -8.512 -27.695 -11.896 1.00 0.00 100 LEU A O 6
ATOM 10677 N N . PRO A 1 101 ? -9.152 -28.790 -13.769 1.00 0.00 101 PRO A N 6
ATOM 10678 C CA . PRO A 1 101 ? -8.617 -30.102 -13.375 1.00 0.00 101 PRO A CA 6
ATOM 10679 C C . PRO A 1 101 ? -7.098 -30.114 -13.076 1.00 0.00 101 PRO A C 6
ATOM 10680 O O . PRO A 1 101 ? -6.381 -29.207 -13.508 1.00 0.00 101 PRO A O 6
ATOM 10691 N N . PRO A 1 102 ? -6.570 -31.161 -12.407 1.00 0.00 102 PRO A N 6
ATOM 10692 C CA . PRO A 1 102 ? -5.133 -31.333 -12.135 1.00 0.00 102 PRO A CA 6
ATOM 10693 C C . PRO A 1 102 ? -4.193 -31.362 -13.359 1.00 0.00 102 PRO A C 6
ATOM 10694 O O . PRO A 1 102 ? -2.997 -31.117 -13.199 1.00 0.00 102 PRO A O 6
ATOM 10705 N N . ILE A 1 103 ? -4.717 -31.677 -14.557 1.00 0.00 103 ILE A N 6
ATOM 10706 C CA . ILE A 1 103 ? -3.890 -31.949 -15.760 1.00 0.00 103 ILE A CA 6
ATOM 10707 C C . ILE A 1 103 ? -2.759 -32.975 -15.475 1.00 0.00 103 ILE A C 6
ATOM 10708 O O . ILE A 1 103 ? -1.592 -32.778 -15.828 1.00 0.00 103 ILE A O 6
ATOM 10724 N N . LYS A 1 104 ? -3.125 -34.070 -14.785 1.00 0.00 104 LYS A N 6
ATOM 10725 C CA . LYS A 1 104 ? -2.164 -35.095 -14.314 1.00 0.00 104 LYS A CA 6
ATOM 10726 C C . LYS A 1 104 ? -2.809 -36.497 -14.331 1.00 0.00 104 LYS A C 6
ATOM 10727 O O . LYS A 1 104 ? -4.042 -36.588 -14.295 1.00 0.00 104 LYS A O 6
ATOM 10746 N N . PRO A 1 105 ? -2.016 -37.590 -14.346 1.00 0.00 105 PRO A N 6
ATOM 10747 C CA . PRO A 1 105 ? -2.529 -38.953 -14.179 1.00 0.00 105 PRO A CA 6
ATOM 10748 C C . PRO A 1 105 ? -3.106 -39.190 -12.769 1.00 0.00 105 PRO A C 6
ATOM 10749 O O . PRO A 1 105 ? -2.840 -38.430 -11.831 1.00 0.00 105 PRO A O 6
ATOM 10760 N N . ARG A 1 106 ? -3.889 -40.266 -12.614 1.00 0.00 106 ARG A N 6
ATOM 10761 C CA . ARG A 1 106 ? -4.610 -40.629 -11.376 1.00 0.00 106 ARG A CA 6
ATOM 10762 C C . ARG A 1 106 ? -4.716 -42.157 -11.207 1.00 0.00 106 ARG A C 6
ATOM 10763 O O . ARG A 1 106 ? -4.593 -42.899 -12.187 1.00 0.00 106 ARG A O 6
ATOM 10784 N N . LYS A 1 107 ? -4.979 -42.609 -9.973 1.00 0.00 107 LYS A N 6
ATOM 10785 C CA . LYS A 1 107 ? -5.317 -44.017 -9.693 1.00 0.00 107 LYS A CA 6
ATOM 10786 C C . LYS A 1 107 ? -6.636 -44.445 -10.359 1.00 0.00 107 LYS A C 6
ATOM 10787 O O . LYS A 1 107 ? -6.700 -45.583 -10.876 1.00 0.00 107 LYS A O 6
ATOM 10807 N N . ARG A 1 1 ? -7.527 -0.034 -6.968 1.00 0.00 1 ARG A N 7
ATOM 10808 C CA . ARG A 1 1 ? -6.298 0.480 -6.300 1.00 0.00 1 ARG A CA 7
ATOM 10809 C C . ARG A 1 1 ? -5.771 -0.479 -5.225 1.00 0.00 1 ARG A C 7
ATOM 10810 O O . ARG A 1 1 ? -4.650 -0.981 -5.331 1.00 0.00 1 ARG A O 7
ATOM 10833 N N . ALA A 1 2 ? -6.546 -0.704 -4.162 1.00 0.00 2 ALA A N 7
ATOM 10834 C CA . ALA A 1 2 ? -6.083 -1.472 -2.998 1.00 0.00 2 ALA A CA 7
ATOM 10835 C C . ALA A 1 2 ? -5.896 -2.974 -3.274 1.00 0.00 2 ALA A C 7
ATOM 10836 O O . ALA A 1 2 ? -5.031 -3.604 -2.669 1.00 0.00 2 ALA A O 7
ATOM 10843 N N . ASP A 1 3 ? -6.663 -3.540 -4.208 1.00 0.00 3 ASP A N 7
ATOM 10844 C CA . ASP A 1 3 ? -6.482 -4.935 -4.635 1.00 0.00 3 ASP A CA 7
ATOM 10845 C C . ASP A 1 3 ? -5.139 -5.142 -5.365 1.00 0.00 3 ASP A C 7
ATOM 10846 O O . ASP A 1 3 ? -4.406 -6.076 -5.051 1.00 0.00 3 ASP A O 7
ATOM 10855 N N . GLU A 1 4 ? -4.784 -4.215 -6.264 1.00 0.00 4 GLU A N 7
ATOM 10856 C CA . GLU A 1 4 ? -3.498 -4.230 -6.971 1.00 0.00 4 GLU A CA 7
ATOM 10857 C C . GLU A 1 4 ? -2.374 -4.091 -5.957 1.00 0.00 4 GLU A C 7
ATOM 10858 O O . GLU A 1 4 ? -1.414 -4.862 -5.943 1.00 0.00 4 GLU A O 7
ATOM 10870 N N . GLN A 1 5 ? -2.547 -3.143 -5.035 1.00 0.00 5 GLN A N 7
ATOM 10871 C CA . GLN A 1 5 ? -1.575 -2.907 -3.986 1.00 0.00 5 GLN A CA 7
ATOM 10872 C C . GLN A 1 5 ? -1.365 -4.154 -3.116 1.00 0.00 5 GLN A C 7
ATOM 10873 O O . GLN A 1 5 ? -0.221 -4.528 -2.836 1.00 0.00 5 GLN A O 7
ATOM 10887 N N . ALA A 1 6 ? -2.451 -4.839 -2.748 1.00 0.00 6 ALA A N 7
ATOM 10888 C CA . ALA A 1 6 ? -2.383 -6.075 -1.971 1.00 0.00 6 ALA A CA 7
ATOM 10889 C C . ALA A 1 6 ? -1.695 -7.197 -2.765 1.00 0.00 6 ALA A C 7
ATOM 10890 O O . ALA A 1 6 ? -0.776 -7.839 -2.254 1.00 0.00 6 ALA A O 7
ATOM 10897 N N . PHE A 1 7 ? -2.059 -7.384 -4.039 1.00 0.00 7 PHE A N 7
ATOM 10898 C CA . PHE A 1 7 ? -1.452 -8.402 -4.897 1.00 0.00 7 PHE A CA 7
ATOM 10899 C C . PHE A 1 7 ? -0.036 -8.038 -5.389 1.00 0.00 7 PHE A C 7
ATOM 10900 O O . PHE A 1 7 ? 0.712 -8.941 -5.777 1.00 0.00 7 PHE A O 7
ATOM 10917 N N . LEU A 1 8 ? 0.400 -6.776 -5.222 1.00 0.00 8 LEU A N 7
ATOM 10918 C CA . LEU A 1 8 ? 1.813 -6.475 -5.508 1.00 0.00 8 LEU A CA 7
ATOM 10919 C C . LEU A 1 8 ? 2.669 -6.513 -4.235 1.00 0.00 8 LEU A C 7
ATOM 10920 O O . LEU A 1 8 ? 3.864 -6.759 -4.348 1.00 0.00 8 LEU A O 7
ATOM 10936 N N . VAL A 1 9 ? 2.087 -6.350 -3.037 1.00 0.00 9 VAL A N 7
ATOM 10937 C CA . VAL A 1 9 ? 2.794 -6.687 -1.780 1.00 0.00 9 VAL A CA 7
ATOM 10938 C C . VAL A 1 9 ? 2.989 -8.209 -1.703 1.00 0.00 9 VAL A C 7
ATOM 10939 O O . VAL A 1 9 ? 4.072 -8.686 -1.374 1.00 0.00 9 VAL A O 7
ATOM 10952 N N . ALA A 1 10 ? 1.956 -8.963 -2.083 1.00 0.00 10 ALA A N 7
ATOM 10953 C CA . ALA A 1 10 ? 2.049 -10.420 -2.208 1.00 0.00 10 ALA A CA 7
ATOM 10954 C C . ALA A 1 10 ? 3.134 -10.858 -3.219 1.00 0.00 10 ALA A C 7
ATOM 10955 O O . ALA A 1 10 ? 4.028 -11.639 -2.861 1.00 0.00 10 ALA A O 7
ATOM 10962 N N . LEU A 1 11 ? 3.128 -10.309 -4.448 1.00 0.00 11 LEU A N 7
ATOM 10963 C CA . LEU A 1 11 ? 4.217 -10.593 -5.390 1.00 0.00 11 LEU A CA 7
ATOM 10964 C C . LEU A 1 11 ? 5.581 -10.086 -4.896 1.00 0.00 11 LEU A C 7
ATOM 10965 O O . LEU A 1 11 ? 6.555 -10.807 -5.057 1.00 0.00 11 LEU A O 7
ATOM 10981 N N . TYR A 1 12 ? 5.681 -8.923 -4.241 1.00 0.00 12 TYR A N 7
ATOM 10982 C CA . TYR A 1 12 ? 6.920 -8.450 -3.597 1.00 0.00 12 TYR A CA 7
ATOM 10983 C C . TYR A 1 12 ? 7.470 -9.460 -2.580 1.00 0.00 12 TYR A C 7
ATOM 10984 O O . TYR A 1 12 ? 8.668 -9.756 -2.602 1.00 0.00 12 TYR A O 7
ATOM 11002 N N . LYS A 1 13 ? 6.608 -10.044 -1.738 1.00 0.00 13 LYS A N 7
ATOM 11003 C CA . LYS A 1 13 ? 7.004 -11.098 -0.796 1.00 0.00 13 LYS A CA 7
ATOM 11004 C C . LYS A 1 13 ? 7.507 -12.346 -1.519 1.00 0.00 13 LYS A C 7
ATOM 11005 O O . LYS A 1 13 ? 8.582 -12.832 -1.160 1.00 0.00 13 LYS A O 7
ATOM 11024 N N . TYR A 1 14 ? 6.842 -12.842 -2.568 1.00 0.00 14 TYR A N 7
ATOM 11025 C CA . TYR A 1 14 ? 7.340 -14.015 -3.308 1.00 0.00 14 TYR A CA 7
ATOM 11026 C C . TYR A 1 14 ? 8.584 -13.695 -4.148 1.00 0.00 14 TYR A C 7
ATOM 11027 O O . TYR A 1 14 ? 9.457 -14.539 -4.316 1.00 0.00 14 TYR A O 7
ATOM 11045 N N . MET A 1 15 ? 8.706 -12.463 -4.632 1.00 0.00 15 MET A N 7
ATOM 11046 C CA . MET A 1 15 ? 9.870 -11.945 -5.340 1.00 0.00 15 MET A CA 7
ATOM 11047 C C . MET A 1 15 ? 11.110 -11.896 -4.424 1.00 0.00 15 MET A C 7
ATOM 11048 O O . MET A 1 15 ? 12.181 -12.380 -4.801 1.00 0.00 15 MET A O 7
ATOM 11062 N N . LYS A 1 16 ? 10.962 -11.385 -3.191 1.00 0.00 16 LYS A N 7
ATOM 11063 C CA . LYS A 1 16 ? 12.005 -11.495 -2.153 1.00 0.00 16 LYS A CA 7
ATOM 11064 C C . LYS A 1 16 ? 12.341 -12.962 -1.852 1.00 0.00 16 LYS A C 7
ATOM 11065 O O . LYS A 1 16 ? 13.511 -13.315 -1.727 1.00 0.00 16 LYS A O 7
ATOM 11084 N N . GLU A 1 17 ? 11.315 -13.814 -1.796 1.00 0.00 17 GLU A N 7
ATOM 11085 C CA . GLU A 1 17 ? 11.500 -15.253 -1.513 1.00 0.00 17 GLU A CA 7
ATOM 11086 C C . GLU A 1 17 ? 12.313 -15.961 -2.618 1.00 0.00 17 GLU A C 7
ATOM 11087 O O . GLU A 1 17 ? 13.194 -16.771 -2.323 1.00 0.00 17 GLU A O 7
ATOM 11099 N N . ARG A 1 18 ? 12.076 -15.574 -3.880 1.00 0.00 18 ARG A N 7
ATOM 11100 C CA . ARG A 1 18 ? 12.904 -15.998 -5.034 1.00 0.00 18 ARG A CA 7
ATOM 11101 C C . ARG A 1 18 ? 14.349 -15.462 -5.035 1.00 0.00 18 ARG A C 7
ATOM 11102 O O . ARG A 1 18 ? 15.108 -15.782 -5.952 1.00 0.00 18 ARG A O 7
ATOM 11123 N N . LYS A 1 19 ? 14.741 -14.670 -4.026 1.00 0.00 19 LYS A N 7
ATOM 11124 C CA . LYS A 1 19 ? 16.094 -14.134 -3.786 1.00 0.00 19 LYS A CA 7
ATOM 11125 C C . LYS A 1 19 ? 16.503 -13.089 -4.831 1.00 0.00 19 LYS A C 7
ATOM 11126 O O . LYS A 1 19 ? 17.679 -12.968 -5.176 1.00 0.00 19 LYS A O 7
ATOM 11145 N N . THR A 1 20 ? 15.522 -12.317 -5.316 1.00 0.00 20 THR A N 7
ATOM 11146 C CA . THR A 1 20 ? 15.801 -11.145 -6.149 1.00 0.00 20 THR A CA 7
ATOM 11147 C C . THR A 1 20 ? 14.748 -10.057 -5.857 1.00 0.00 20 THR A C 7
ATOM 11148 O O . THR A 1 20 ? 13.745 -9.960 -6.558 1.00 0.00 20 THR A O 7
ATOM 11159 N N . PRO A 1 21 ? 14.873 -9.316 -4.732 1.00 0.00 21 PRO A N 7
ATOM 11160 C CA . PRO A 1 21 ? 13.874 -8.339 -4.271 1.00 0.00 21 PRO A CA 7
ATOM 11161 C C . PRO A 1 21 ? 13.492 -7.248 -5.292 1.00 0.00 21 PRO A C 7
ATOM 11162 O O . PRO A 1 21 ? 14.256 -6.916 -6.198 1.00 0.00 21 PRO A O 7
ATOM 11173 N N . ILE A 1 22 ? 12.312 -6.648 -5.093 1.00 0.00 22 ILE A N 7
ATOM 11174 C CA . ILE A 1 22 ? 11.717 -5.691 -6.055 1.00 0.00 22 ILE A CA 7
ATOM 11175 C C . ILE A 1 22 ? 12.565 -4.445 -6.367 1.00 0.00 22 ILE A C 7
ATOM 11176 O O . ILE A 1 22 ? 12.456 -3.893 -7.462 1.00 0.00 22 ILE A O 7
ATOM 11192 N N . GLU A 1 23 ? 13.473 -4.048 -5.466 1.00 0.00 23 GLU A N 7
ATOM 11193 C CA . GLU A 1 23 ? 14.476 -2.999 -5.749 1.00 0.00 23 GLU A CA 7
ATOM 11194 C C . GLU A 1 23 ? 15.400 -3.277 -6.956 1.00 0.00 23 GLU A C 7
ATOM 11195 O O . GLU A 1 23 ? 16.114 -2.378 -7.405 1.00 0.00 23 GLU A O 7
ATOM 11207 N N . ARG A 1 24 ? 15.374 -4.501 -7.514 1.00 0.00 24 ARG A N 7
ATOM 11208 C CA . ARG A 1 24 ? 15.979 -4.852 -8.815 1.00 0.00 24 ARG A CA 7
ATOM 11209 C C . ARG A 1 24 ? 15.512 -3.933 -9.960 1.00 0.00 24 ARG A C 7
ATOM 11210 O O . ARG A 1 24 ? 16.217 -3.785 -10.958 1.00 0.00 24 ARG A O 7
ATOM 11231 N N . ILE A 1 25 ? 14.340 -3.310 -9.794 1.00 0.00 25 ILE A N 7
ATOM 11232 C CA . ILE A 1 25 ? 13.772 -2.267 -10.653 1.00 0.00 25 ILE A CA 7
ATOM 11233 C C . ILE A 1 25 ? 14.109 -0.892 -10.038 1.00 0.00 25 ILE A C 7
ATOM 11234 O O . ILE A 1 25 ? 13.631 -0.596 -8.937 1.00 0.00 25 ILE A O 7
ATOM 11250 N N . PRO A 1 26 ? 14.917 -0.035 -10.696 1.00 0.00 26 PRO A N 7
ATOM 11251 C CA . PRO A 1 26 ? 15.302 1.263 -10.136 1.00 0.00 26 PRO A CA 7
ATOM 11252 C C . PRO A 1 26 ? 14.172 2.308 -10.223 1.00 0.00 26 PRO A C 7
ATOM 11253 O O . PRO A 1 26 ? 13.922 3.018 -9.248 1.00 0.00 26 PRO A O 7
ATOM 11264 N N . TYR A 1 27 ? 13.483 2.372 -11.370 1.00 0.00 27 TYR A N 7
ATOM 11265 C CA . TYR A 1 27 ? 12.453 3.389 -11.642 1.00 0.00 27 TYR A CA 7
ATOM 11266 C C . TYR A 1 27 ? 11.480 2.891 -12.728 1.00 0.00 27 TYR A C 7
ATOM 11267 O O . TYR A 1 27 ? 11.780 1.931 -13.441 1.00 0.00 27 TYR A O 7
ATOM 11285 N N . LEU A 1 28 ? 10.343 3.579 -12.899 1.00 0.00 28 LEU A N 7
ATOM 11286 C CA . LEU A 1 28 ? 9.465 3.439 -14.072 1.00 0.00 28 LEU A CA 7
ATOM 11287 C C . LEU A 1 28 ? 10.279 3.854 -15.313 1.00 0.00 28 LEU A C 7
ATOM 11288 O O . LEU A 1 28 ? 10.611 3.029 -16.165 1.00 0.00 28 LEU A O 7
ATOM 11304 N N . GLY A 1 29 ? 10.639 5.141 -15.337 1.00 0.00 29 GLY A N 7
ATOM 11305 C CA . GLY A 1 29 ? 11.648 5.663 -16.270 1.00 0.00 29 GLY A CA 7
ATOM 11306 C C . GLY A 1 29 ? 12.568 6.687 -15.588 1.00 0.00 29 GLY A C 7
ATOM 11307 O O . GLY A 1 29 ? 13.792 6.610 -15.715 1.00 0.00 29 GLY A O 7
ATOM 11311 N N . PHE A 1 30 ? 11.984 7.596 -14.794 1.00 0.00 30 PHE A N 7
ATOM 11312 C CA . PHE A 1 30 ? 12.693 8.593 -13.970 1.00 0.00 30 PHE A CA 7
ATOM 11313 C C . PHE A 1 30 ? 11.995 8.852 -12.609 1.00 0.00 30 PHE A C 7
ATOM 11314 O O . PHE A 1 30 ? 12.212 9.884 -11.968 1.00 0.00 30 PHE A O 7
ATOM 11331 N N . LYS A 1 31 ? 11.126 7.917 -12.180 1.00 0.00 31 LYS A N 7
ATOM 11332 C CA . LYS A 1 31 ? 10.323 8.059 -10.945 1.00 0.00 31 LYS A CA 7
ATOM 11333 C C . LYS A 1 31 ? 10.008 6.698 -10.306 1.00 0.00 31 LYS A C 7
ATOM 11334 O O . LYS A 1 31 ? 10.199 5.657 -10.935 1.00 0.00 31 LYS A O 7
ATOM 11353 N N . GLN A 1 32 ? 9.467 6.709 -9.089 1.00 0.00 32 GLN A N 7
ATOM 11354 C CA . GLN A 1 32 ? 8.922 5.534 -8.392 1.00 0.00 32 GLN A CA 7
ATOM 11355 C C . GLN A 1 32 ? 7.918 4.741 -9.260 1.00 0.00 32 GLN A C 7
ATOM 11356 O O . GLN A 1 32 ? 7.041 5.319 -9.906 1.00 0.00 32 GLN A O 7
ATOM 11370 N N . ILE A 1 33 ? 8.034 3.406 -9.235 1.00 0.00 33 ILE A N 7
ATOM 11371 C CA . ILE A 1 33 ? 7.058 2.503 -9.880 1.00 0.00 33 ILE A CA 7
ATOM 11372 C C . ILE A 1 33 ? 5.646 2.688 -9.297 1.00 0.00 33 ILE A C 7
ATOM 11373 O O . ILE A 1 33 ? 5.462 2.726 -8.078 1.00 0.00 33 ILE A O 7
ATOM 11389 N N . ASN A 1 34 ? 4.650 2.727 -10.186 1.00 0.00 34 ASN A N 7
ATOM 11390 C CA . ASN A 1 34 ? 3.215 2.854 -9.902 1.00 0.00 34 ASN A CA 7
ATOM 11391 C C . ASN A 1 34 ? 2.446 1.727 -10.619 1.00 0.00 34 ASN A C 7
ATOM 11392 O O . ASN A 1 34 ? 1.701 1.964 -11.573 1.00 0.00 34 ASN A O 7
ATOM 11403 N N . LEU A 1 35 ? 2.694 0.474 -10.221 1.00 0.00 35 LEU A N 7
ATOM 11404 C CA . LEU A 1 35 ? 2.238 -0.721 -10.942 1.00 0.00 35 LEU A CA 7
ATOM 11405 C C . LEU A 1 35 ? 0.730 -0.769 -11.218 1.00 0.00 35 LEU A C 7
ATOM 11406 O O . LEU A 1 35 ? 0.350 -1.061 -12.341 1.00 0.00 35 LEU A O 7
ATOM 11422 N N . TRP A 1 36 ? -0.141 -0.424 -10.266 1.00 0.00 36 TRP A N 7
ATOM 11423 C CA . TRP A 1 36 ? -1.599 -0.362 -10.493 1.00 0.00 36 TRP A CA 7
ATOM 11424 C C . TRP A 1 36 ? -1.970 0.559 -11.694 1.00 0.00 36 TRP A C 7
ATOM 11425 O O . TRP A 1 36 ? -2.850 0.251 -12.513 1.00 0.00 36 TRP A O 7
ATOM 11446 N N . THR A 1 37 ? -1.242 1.677 -11.845 1.00 0.00 37 THR A N 7
ATOM 11447 C CA . THR A 1 37 ? -1.360 2.624 -12.974 1.00 0.00 37 THR A CA 7
ATOM 11448 C C . THR A 1 37 ? -0.744 2.060 -14.257 1.00 0.00 37 THR A C 7
ATOM 11449 O O . THR A 1 37 ? -1.346 2.180 -15.320 1.00 0.00 37 THR A O 7
ATOM 11460 N N . MET A 1 38 ? 0.416 1.400 -14.183 1.00 0.00 38 MET A N 7
ATOM 11461 C CA . MET A 1 38 ? 1.034 0.702 -15.323 1.00 0.00 38 MET A CA 7
ATOM 11462 C C . MET A 1 38 ? 0.121 -0.407 -15.872 1.00 0.00 38 MET A C 7
ATOM 11463 O O . MET A 1 38 ? -0.043 -0.542 -17.082 1.00 0.00 38 MET A O 7
ATOM 11477 N N . PHE A 1 39 ? -0.510 -1.157 -14.965 1.00 0.00 39 PHE A N 7
ATOM 11478 C CA . PHE A 1 39 ? -1.510 -2.160 -15.316 1.00 0.00 39 PHE A CA 7
ATOM 11479 C C . PHE A 1 39 ? -2.709 -1.555 -16.043 1.00 0.00 39 PHE A C 7
ATOM 11480 O O . PHE A 1 39 ? -2.971 -1.964 -17.176 1.00 0.00 39 PHE A O 7
ATOM 11497 N N . GLN A 1 40 ? -3.411 -0.570 -15.462 1.00 0.00 40 GLN A N 7
ATOM 11498 C CA . GLN A 1 40 ? -4.570 0.010 -16.162 1.00 0.00 40 GLN A CA 7
ATOM 11499 C C . GLN A 1 40 ? -4.186 0.777 -17.446 1.00 0.00 40 GLN A C 7
ATOM 11500 O O . GLN A 1 40 ? -4.961 0.767 -18.402 1.00 0.00 40 GLN A O 7
ATOM 11514 N N . ALA A 1 41 ? -2.983 1.365 -17.525 1.00 0.00 41 ALA A N 7
ATOM 11515 C CA . ALA A 1 41 ? -2.466 1.946 -18.761 1.00 0.00 41 ALA A CA 7
ATOM 11516 C C . ALA A 1 41 ? -2.260 0.866 -19.835 1.00 0.00 41 ALA A C 7
ATOM 11517 O O . ALA A 1 41 ? -2.751 1.013 -20.953 1.00 0.00 41 ALA A O 7
ATOM 11524 N N . ALA A 1 42 ? -1.622 -0.259 -19.488 1.00 0.00 42 ALA A N 7
ATOM 11525 C CA . ALA A 1 42 ? -1.478 -1.392 -20.396 1.00 0.00 42 ALA A CA 7
ATOM 11526 C C . ALA A 1 42 ? -2.840 -1.947 -20.844 1.00 0.00 42 ALA A C 7
ATOM 11527 O O . ALA A 1 42 ? -3.000 -2.264 -22.017 1.00 0.00 42 ALA A O 7
ATOM 11534 N N . GLN A 1 43 ? -3.836 -2.004 -19.954 1.00 0.00 43 GLN A N 7
ATOM 11535 C CA . GLN A 1 43 ? -5.165 -2.537 -20.291 1.00 0.00 43 GLN A CA 7
ATOM 11536 C C . GLN A 1 43 ? -5.920 -1.622 -21.265 1.00 0.00 43 GLN A C 7
ATOM 11537 O O . GLN A 1 43 ? -6.609 -2.114 -22.161 1.00 0.00 43 GLN A O 7
ATOM 11551 N N . LYS A 1 44 ? -5.725 -0.304 -21.142 1.00 0.00 44 LYS A N 7
ATOM 11552 C CA . LYS A 1 44 ? -6.299 0.671 -22.077 1.00 0.00 44 LYS A CA 7
ATOM 11553 C C . LYS A 1 44 ? -5.630 0.555 -23.443 1.00 0.00 44 LYS A C 7
ATOM 11554 O O . LYS A 1 44 ? -6.313 0.492 -24.466 1.00 0.00 44 LYS A O 7
ATOM 11573 N N . LEU A 1 45 ? -4.302 0.421 -23.434 1.00 0.00 45 LEU A N 7
ATOM 11574 C CA . LEU A 1 45 ? -3.531 0.103 -24.637 1.00 0.00 45 LEU A CA 7
ATOM 11575 C C . LEU A 1 45 ? -3.608 -1.398 -25.067 1.00 0.00 45 LEU A C 7
ATOM 11576 O O . LEU A 1 45 ? -2.784 -1.847 -25.866 1.00 0.00 45 LEU A O 7
ATOM 11592 N N . GLY A 1 46 ? -4.596 -2.172 -24.580 1.00 0.00 46 GLY A N 7
ATOM 11593 C CA . GLY A 1 46 ? -4.908 -3.507 -25.151 1.00 0.00 46 GLY A CA 7
ATOM 11594 C C . GLY A 1 46 ? -4.307 -4.741 -24.450 1.00 0.00 46 GLY A C 7
ATOM 11595 O O . GLY A 1 46 ? -4.167 -5.810 -25.055 1.00 0.00 46 GLY A O 7
ATOM 11599 N N . GLY A 1 47 ? -3.966 -4.571 -23.176 1.00 0.00 47 GLY A N 7
ATOM 11600 C CA . GLY A 1 47 ? -3.313 -5.595 -22.367 1.00 0.00 47 GLY A CA 7
ATOM 11601 C C . GLY A 1 47 ? -1.934 -6.022 -22.873 1.00 0.00 47 GLY A C 7
ATOM 11602 O O . GLY A 1 47 ? -1.415 -5.529 -23.880 1.00 0.00 47 GLY A O 7
ATOM 11606 N N . TYR A 1 48 ? -1.359 -7.001 -22.173 1.00 0.00 48 TYR A N 7
ATOM 11607 C CA . TYR A 1 48 ? -0.149 -7.687 -22.635 1.00 0.00 48 TYR A CA 7
ATOM 11608 C C . TYR A 1 48 ? -0.310 -8.301 -24.041 1.00 0.00 48 TYR A C 7
ATOM 11609 O O . TYR A 1 48 ? 0.676 -8.469 -24.761 1.00 0.00 48 TYR A O 7
ATOM 11627 N N . GLU A 1 49 ? -1.548 -8.596 -24.465 1.00 0.00 49 GLU A N 7
ATOM 11628 C CA . GLU A 1 49 ? -1.792 -9.234 -25.767 1.00 0.00 49 GLU A CA 7
ATOM 11629 C C . GLU A 1 49 ? -1.519 -8.279 -26.939 1.00 0.00 49 GLU A C 7
ATOM 11630 O O . GLU A 1 49 ? -0.741 -8.608 -27.839 1.00 0.00 49 GLU A O 7
ATOM 11642 N N . THR A 1 50 ? -2.097 -7.073 -26.914 1.00 0.00 50 THR A N 7
ATOM 11643 C CA . THR A 1 50 ? -1.819 -6.034 -27.920 1.00 0.00 50 THR A CA 7
ATOM 11644 C C . THR A 1 50 ? -0.372 -5.552 -27.818 1.00 0.00 50 THR A C 7
ATOM 11645 O O . THR A 1 50 ? 0.271 -5.338 -28.842 1.00 0.00 50 THR A O 7
ATOM 11656 N N . ILE A 1 51 ? 0.186 -5.458 -26.606 1.00 0.00 51 ILE A N 7
ATOM 11657 C CA . ILE A 1 51 ? 1.620 -5.184 -26.415 1.00 0.00 51 ILE A CA 7
ATOM 11658 C C . ILE A 1 51 ? 2.509 -6.176 -27.174 1.00 0.00 51 ILE A C 7
ATOM 11659 O O . ILE A 1 51 ? 3.417 -5.761 -27.895 1.00 0.00 51 ILE A O 7
ATOM 11675 N N . THR A 1 52 ? 2.245 -7.472 -27.027 1.00 0.00 52 THR A N 7
ATOM 11676 C CA . THR A 1 52 ? 3.096 -8.519 -27.623 1.00 0.00 52 THR A CA 7
ATOM 11677 C C . THR A 1 52 ? 2.909 -8.596 -29.138 1.00 0.00 52 THR A C 7
ATOM 11678 O O . THR A 1 52 ? 3.878 -8.804 -29.873 1.00 0.00 52 THR A O 7
ATOM 11689 N N . ALA A 1 53 ? 1.688 -8.355 -29.621 1.00 0.00 53 ALA A N 7
ATOM 11690 C CA . ALA A 1 53 ? 1.415 -8.274 -31.053 1.00 0.00 53 ALA A CA 7
ATOM 11691 C C . ALA A 1 53 ? 1.954 -6.995 -31.736 1.00 0.00 53 ALA A C 7
ATOM 11692 O O . ALA A 1 53 ? 2.309 -7.061 -32.919 1.00 0.00 53 ALA A O 7
ATOM 11699 N N . ARG A 1 54 ? 2.013 -5.848 -31.026 1.00 0.00 54 ARG A N 7
ATOM 11700 C CA . ARG A 1 54 ? 2.225 -4.537 -31.701 1.00 0.00 54 ARG A CA 7
ATOM 11701 C C . ARG A 1 54 ? 3.266 -3.587 -31.083 1.00 0.00 54 ARG A C 7
ATOM 11702 O O . ARG A 1 54 ? 3.408 -2.469 -31.580 1.00 0.00 54 ARG A O 7
ATOM 11723 N N . ARG A 1 55 ? 4.014 -3.996 -30.046 1.00 0.00 55 ARG A N 7
ATOM 11724 C CA . ARG A 1 55 ? 4.970 -3.139 -29.288 1.00 0.00 55 ARG A CA 7
ATOM 11725 C C . ARG A 1 55 ? 4.276 -1.857 -28.807 1.00 0.00 55 ARG A C 7
ATOM 11726 O O . ARG A 1 55 ? 4.723 -0.732 -29.029 1.00 0.00 55 ARG A O 7
ATOM 11747 N N . GLN A 1 56 ? 3.136 -2.070 -28.146 1.00 0.00 56 GLN A N 7
ATOM 11748 C CA . GLN A 1 56 ? 2.199 -0.986 -27.819 1.00 0.00 56 GLN A CA 7
ATOM 11749 C C . GLN A 1 56 ? 2.654 -0.082 -26.655 1.00 0.00 56 GLN A C 7
ATOM 11750 O O . GLN A 1 56 ? 2.027 0.951 -26.407 1.00 0.00 56 GLN A O 7
ATOM 11764 N N . TRP A 1 57 ? 3.788 -0.378 -26.002 1.00 0.00 57 TRP A N 7
ATOM 11765 C CA . TRP A 1 57 ? 4.429 0.519 -25.027 1.00 0.00 57 TRP A CA 7
ATOM 11766 C C . TRP A 1 57 ? 4.680 1.934 -25.556 1.00 0.00 57 TRP A C 7
ATOM 11767 O O . TRP A 1 57 ? 4.626 2.879 -24.775 1.00 0.00 57 TRP A O 7
ATOM 11788 N N . LYS A 1 58 ? 4.860 2.122 -26.870 1.00 0.00 58 LYS A N 7
ATOM 11789 C CA . LYS A 1 58 ? 4.971 3.468 -27.468 1.00 0.00 58 LYS A CA 7
ATOM 11790 C C . LYS A 1 58 ? 3.733 4.357 -27.260 1.00 0.00 58 LYS A C 7
ATOM 11791 O O . LYS A 1 58 ? 3.875 5.578 -27.264 1.00 0.00 58 LYS A O 7
ATOM 11810 N N . HIS A 1 59 ? 2.549 3.786 -27.008 1.00 0.00 59 HIS A N 7
ATOM 11811 C CA . HIS A 1 59 ? 1.370 4.566 -26.591 1.00 0.00 59 HIS A CA 7
ATOM 11812 C C . HIS A 1 59 ? 1.078 4.454 -25.080 1.00 0.00 59 HIS A C 7
ATOM 11813 O O . HIS A 1 59 ? 0.312 5.246 -24.529 1.00 0.00 59 HIS A O 7
ATOM 11827 N N . ILE A 1 60 ? 1.731 3.534 -24.362 1.00 0.00 60 ILE A N 7
ATOM 11828 C CA . ILE A 1 60 ? 1.733 3.558 -22.888 1.00 0.00 60 ILE A CA 7
ATOM 11829 C C . ILE A 1 60 ? 2.599 4.745 -22.452 1.00 0.00 60 ILE A C 7
ATOM 11830 O O . ILE A 1 60 ? 2.211 5.480 -21.552 1.00 0.00 60 ILE A O 7
ATOM 11846 N N . TYR A 1 61 ? 3.697 5.021 -23.169 1.00 0.00 61 TYR A N 7
ATOM 11847 C CA . TYR A 1 61 ? 4.487 6.254 -23.073 1.00 0.00 61 TYR A CA 7
ATOM 11848 C C . TYR A 1 61 ? 3.625 7.507 -23.350 1.00 0.00 61 TYR A C 7
ATOM 11849 O O . TYR A 1 61 ? 3.849 8.561 -22.750 1.00 0.00 61 TYR A O 7
ATOM 11867 N N . ASP A 1 62 ? 2.601 7.372 -24.205 1.00 0.00 62 ASP A N 7
ATOM 11868 C CA . ASP A 1 62 ? 1.601 8.432 -24.398 1.00 0.00 62 ASP A CA 7
ATOM 11869 C C . ASP A 1 62 ? 0.727 8.632 -23.147 1.00 0.00 62 ASP A C 7
ATOM 11870 O O . ASP A 1 62 ? 0.598 9.760 -22.667 1.00 0.00 62 ASP A O 7
ATOM 11879 N N . GLU A 1 63 ? 0.206 7.547 -22.559 1.00 0.00 63 GLU A N 7
ATOM 11880 C CA . GLU A 1 63 ? -0.470 7.619 -21.247 1.00 0.00 63 GLU A CA 7
ATOM 11881 C C . GLU A 1 63 ? 0.428 8.156 -20.102 1.00 0.00 63 GLU A C 7
ATOM 11882 O O . GLU A 1 63 ? -0.055 8.902 -19.247 1.00 0.00 63 GLU A O 7
ATOM 11894 N N . LEU A 1 64 ? 1.737 7.859 -20.089 1.00 0.00 64 LEU A N 7
ATOM 11895 C CA . LEU A 1 64 ? 2.693 8.462 -19.134 1.00 0.00 64 LEU A CA 7
ATOM 11896 C C . LEU A 1 64 ? 2.868 9.981 -19.335 1.00 0.00 64 LEU A C 7
ATOM 11897 O O . LEU A 1 64 ? 3.301 10.677 -18.411 1.00 0.00 64 LEU A O 7
ATOM 11913 N N . GLY A 1 65 ? 2.571 10.492 -20.534 1.00 0.00 65 GLY A N 7
ATOM 11914 C CA . GLY A 1 65 ? 2.911 11.872 -20.900 1.00 0.00 65 GLY A CA 7
ATOM 11915 C C . GLY A 1 65 ? 4.421 12.067 -21.096 1.00 0.00 65 GLY A C 7
ATOM 11916 O O . GLY A 1 65 ? 4.972 13.084 -20.663 1.00 0.00 65 GLY A O 7
ATOM 11920 N N . GLY A 1 66 ? 5.097 11.062 -21.675 1.00 0.00 66 GLY A N 7
ATOM 11921 C CA . GLY A 1 66 ? 6.557 11.080 -21.839 1.00 0.00 66 GLY A CA 7
ATOM 11922 C C . GLY A 1 66 ? 7.123 12.243 -22.678 1.00 0.00 66 GLY A C 7
ATOM 11923 O O . GLY A 1 66 ? 6.407 12.936 -23.407 1.00 0.00 66 GLY A O 7
ATOM 11927 N N . ASN A 1 67 ? 8.440 12.440 -22.568 1.00 0.00 67 ASN A N 7
ATOM 11928 C CA . ASN A 1 67 ? 9.201 13.571 -23.124 1.00 0.00 67 ASN A CA 7
ATOM 11929 C C . ASN A 1 67 ? 10.599 13.112 -23.607 1.00 0.00 67 ASN A C 7
ATOM 11930 O O . ASN A 1 67 ? 11.150 12.189 -23.001 1.00 0.00 67 ASN A O 7
ATOM 11941 N N . PRO A 1 68 ? 11.221 13.741 -24.627 1.00 0.00 68 PRO A N 7
ATOM 11942 C CA . PRO A 1 68 ? 12.606 13.472 -25.033 1.00 0.00 68 PRO A CA 7
ATOM 11943 C C . PRO A 1 68 ? 13.605 13.324 -23.865 1.00 0.00 68 PRO A C 7
ATOM 11944 O O . PRO A 1 68 ? 13.775 14.231 -23.043 1.00 0.00 68 PRO A O 7
ATOM 11955 N N . GLY A 1 69 ? 14.216 12.136 -23.787 1.00 0.00 69 GLY A N 7
ATOM 11956 C CA . GLY A 1 69 ? 15.143 11.778 -22.695 1.00 0.00 69 GLY A CA 7
ATOM 11957 C C . GLY A 1 69 ? 14.510 10.922 -21.581 1.00 0.00 69 GLY A C 7
ATOM 11958 O O . GLY A 1 69 ? 15.227 10.366 -20.745 1.00 0.00 69 GLY A O 7
ATOM 11962 N N . SER A 1 70 ? 13.181 10.773 -21.621 1.00 0.00 70 SER A N 7
ATOM 11963 C CA . SER A 1 70 ? 12.472 9.732 -20.838 1.00 0.00 70 SER A CA 7
ATOM 11964 C C . SER A 1 70 ? 11.922 8.670 -21.813 1.00 0.00 70 SER A C 7
ATOM 11965 O O . SER A 1 70 ? 11.150 7.785 -21.455 1.00 0.00 70 SER A O 7
ATOM 11973 N N . THR A 1 71 ? 12.378 8.751 -23.067 1.00 0.00 71 THR A N 7
ATOM 11974 C CA . THR A 1 71 ? 12.257 7.812 -24.189 1.00 0.00 71 THR A CA 7
ATOM 11975 C C . THR A 1 71 ? 12.830 6.421 -23.879 1.00 0.00 71 THR A C 7
ATOM 11976 O O . THR A 1 71 ? 12.474 5.449 -24.545 1.00 0.00 71 THR A O 7
ATOM 11987 N N . SER A 1 72 ? 13.656 6.300 -22.831 1.00 0.00 72 SER A N 7
ATOM 11988 C CA . SER A 1 72 ? 14.111 5.027 -22.231 1.00 0.00 72 SER A CA 7
ATOM 11989 C C . SER A 1 72 ? 13.132 4.529 -21.147 1.00 0.00 72 SER A C 7
ATOM 11990 O O . SER A 1 72 ? 13.531 3.943 -20.137 1.00 0.00 72 SER A O 7
ATOM 11998 N N . ALA A 1 73 ? 11.838 4.782 -21.373 1.00 0.00 73 ALA A N 7
ATOM 11999 C CA . ALA A 1 73 ? 10.760 4.263 -20.530 1.00 0.00 73 ALA A CA 7
ATOM 12000 C C . ALA A 1 73 ? 9.677 3.642 -21.428 1.00 0.00 73 ALA A C 7
ATOM 12001 O O . ALA A 1 73 ? 9.739 3.758 -22.655 1.00 0.00 73 ALA A O 7
ATOM 12008 N N . ALA A 1 74 ? 8.701 2.963 -20.825 1.00 0.00 74 ALA A N 7
ATOM 12009 C CA . ALA A 1 74 ? 7.690 2.119 -21.472 1.00 0.00 74 ALA A CA 7
ATOM 12010 C C . ALA A 1 74 ? 8.276 0.889 -22.201 1.00 0.00 74 ALA A C 7
ATOM 12011 O O . ALA A 1 74 ? 7.938 -0.239 -21.850 1.00 0.00 74 ALA A O 7
ATOM 12018 N N . THR A 1 75 ? 9.226 1.046 -23.131 1.00 0.00 75 THR A N 7
ATOM 12019 C CA . THR A 1 75 ? 9.874 -0.114 -23.779 1.00 0.00 75 THR A CA 7
ATOM 12020 C C . THR A 1 75 ? 10.785 -0.869 -22.803 1.00 0.00 75 THR A C 7
ATOM 12021 O O . THR A 1 75 ? 10.752 -2.097 -22.743 1.00 0.00 75 THR A O 7
ATOM 12032 N N . CYS A 1 76 ? 11.538 -0.146 -21.962 1.00 0.00 76 CYS A N 7
ATOM 12033 C CA . CYS A 1 76 ? 12.291 -0.727 -20.837 1.00 0.00 76 CYS A CA 7
ATOM 12034 C C . CYS A 1 76 ? 11.366 -1.168 -19.683 1.00 0.00 76 CYS A C 7
ATOM 12035 O O . CYS A 1 76 ? 11.634 -2.168 -19.016 1.00 0.00 76 CYS A O 7
ATOM 12043 N N . THR A 1 77 ? 10.236 -0.468 -19.513 1.00 0.00 77 THR A N 7
ATOM 12044 C CA . THR A 1 77 ? 9.195 -0.855 -18.539 1.00 0.00 77 THR A CA 7
ATOM 12045 C C . THR A 1 77 ? 8.642 -2.260 -18.800 1.00 0.00 77 THR A C 7
ATOM 12046 O O . THR A 1 77 ? 8.290 -2.956 -17.844 1.00 0.00 77 THR A O 7
ATOM 12057 N N . ARG A 1 78 ? 8.648 -2.713 -20.068 1.00 0.00 78 ARG A N 7
ATOM 12058 C CA . ARG A 1 78 ? 8.231 -4.070 -20.425 1.00 0.00 78 ARG A CA 7
ATOM 12059 C C . ARG A 1 78 ? 8.983 -5.089 -19.600 1.00 0.00 78 ARG A C 7
ATOM 12060 O O . ARG A 1 78 ? 8.369 -6.044 -19.124 1.00 0.00 78 ARG A O 7
ATOM 12081 N N . ARG A 1 79 ? 10.293 -4.898 -19.379 1.00 0.00 79 ARG A N 7
ATOM 12082 C CA . ARG A 1 79 ? 11.103 -5.896 -18.699 1.00 0.00 79 ARG A CA 7
ATOM 12083 C C . ARG A 1 79 ? 10.785 -5.986 -17.206 1.00 0.00 79 ARG A C 7
ATOM 12084 O O . ARG A 1 79 ? 10.972 -7.042 -16.604 1.00 0.00 79 ARG A O 7
ATOM 12105 N N . HIS A 1 80 ? 10.274 -4.897 -16.618 1.00 0.00 80 HIS A N 7
ATOM 12106 C CA . HIS A 1 80 ? 9.700 -4.914 -15.276 1.00 0.00 80 HIS A CA 7
ATOM 12107 C C . HIS A 1 80 ? 8.348 -5.640 -15.340 1.00 0.00 80 HIS A C 7
ATOM 12108 O O . HIS A 1 80 ? 8.202 -6.678 -14.711 1.00 0.00 80 HIS A O 7
ATOM 12122 N N . TYR A 1 81 ? 7.397 -5.184 -16.170 1.00 0.00 81 TYR A N 7
ATOM 12123 C CA . TYR A 1 81 ? 6.033 -5.732 -16.292 1.00 0.00 81 TYR A CA 7
ATOM 12124 C C . TYR A 1 81 ? 5.977 -7.258 -16.488 1.00 0.00 81 TYR A C 7
ATOM 12125 O O . TYR A 1 81 ? 5.162 -7.937 -15.855 1.00 0.00 81 TYR A O 7
ATOM 12143 N N . GLU A 1 82 ? 6.864 -7.822 -17.316 1.00 0.00 82 GLU A N 7
ATOM 12144 C CA . GLU A 1 82 ? 6.885 -9.252 -17.635 1.00 0.00 82 GLU A CA 7
ATOM 12145 C C . GLU A 1 82 ? 7.355 -10.114 -16.448 1.00 0.00 82 GLU A C 7
ATOM 12146 O O . GLU A 1 82 ? 7.284 -11.344 -16.515 1.00 0.00 82 GLU A O 7
ATOM 12158 N N . ARG A 1 83 ? 7.791 -9.474 -15.347 1.00 0.00 83 ARG A N 7
ATOM 12159 C CA . ARG A 1 83 ? 8.024 -10.158 -14.068 1.00 0.00 83 ARG A CA 7
ATOM 12160 C C . ARG A 1 83 ? 7.332 -9.506 -12.861 1.00 0.00 83 ARG A C 7
ATOM 12161 O O . ARG A 1 83 ? 7.273 -10.125 -11.802 1.00 0.00 83 ARG A O 7
ATOM 12182 N N . LEU A 1 84 ? 6.773 -8.306 -13.025 1.00 0.00 84 LEU A N 7
ATOM 12183 C CA . LEU A 1 84 ? 6.154 -7.556 -11.927 1.00 0.00 84 LEU A CA 7
ATOM 12184 C C . LEU A 1 84 ? 4.614 -7.649 -11.939 1.00 0.00 84 LEU A C 7
ATOM 12185 O O . LEU A 1 84 ? 3.964 -7.242 -10.981 1.00 0.00 84 LEU A O 7
ATOM 12201 N N . ILE A 1 85 ? 4.028 -8.188 -13.012 1.00 0.00 85 ILE A N 7
ATOM 12202 C CA . ILE A 1 85 ? 2.587 -8.488 -13.035 1.00 0.00 85 ILE A CA 7
ATOM 12203 C C . ILE A 1 85 ? 2.212 -9.578 -14.030 1.00 0.00 85 ILE A C 7
ATOM 12204 O O . ILE A 1 85 ? 1.274 -10.302 -13.735 1.00 0.00 85 ILE A O 7
ATOM 12220 N N . LEU A 1 86 ? 2.940 -9.799 -15.129 1.00 0.00 86 LEU A N 7
ATOM 12221 C CA . LEU A 1 86 ? 2.684 -10.952 -16.007 1.00 0.00 86 LEU A CA 7
ATOM 12222 C C . LEU A 1 86 ? 2.577 -12.304 -15.248 1.00 0.00 86 LEU A C 7
ATOM 12223 O O . LEU A 1 86 ? 1.669 -13.076 -15.566 1.00 0.00 86 LEU A O 7
ATOM 12239 N N . PRO A 1 87 ? 3.398 -12.594 -14.209 1.00 0.00 87 PRO A N 7
ATOM 12240 C CA . PRO A 1 87 ? 3.188 -13.756 -13.339 1.00 0.00 87 PRO A CA 7
ATOM 12241 C C . PRO A 1 87 ? 1.884 -13.749 -12.520 1.00 0.00 87 PRO A C 7
ATOM 12242 O O . PRO A 1 87 ? 1.387 -14.822 -12.179 1.00 0.00 87 PRO A O 7
ATOM 12253 N N . TYR A 1 88 ? 1.331 -12.571 -12.194 1.00 0.00 88 TYR A N 7
ATOM 12254 C CA . TYR A 1 88 ? 0.070 -12.465 -11.449 1.00 0.00 88 TYR A CA 7
ATOM 12255 C C . TYR A 1 88 ? -1.171 -12.338 -12.351 1.00 0.00 88 TYR A C 7
ATOM 12256 O O . TYR A 1 88 ? -2.233 -12.847 -11.995 1.00 0.00 88 TYR A O 7
ATOM 12274 N N . GLU A 1 89 ? -1.039 -11.817 -13.576 1.00 0.00 89 GLU A N 7
ATOM 12275 C CA . GLU A 1 89 ? -2.121 -11.870 -14.575 1.00 0.00 89 GLU A CA 7
ATOM 12276 C C . GLU A 1 89 ? -2.607 -13.307 -14.859 1.00 0.00 89 GLU A C 7
ATOM 12277 O O . GLU A 1 89 ? -3.725 -13.492 -15.342 1.00 0.00 89 GLU A O 7
ATOM 12289 N N . ARG A 1 90 ? -1.811 -14.322 -14.497 1.00 0.00 90 ARG A N 7
ATOM 12290 C CA . ARG A 1 90 ? -2.249 -15.725 -14.537 1.00 0.00 90 ARG A CA 7
ATOM 12291 C C . ARG A 1 90 ? -3.561 -15.990 -13.780 1.00 0.00 90 ARG A C 7
ATOM 12292 O O . ARG A 1 90 ? -4.355 -16.796 -14.267 1.00 0.00 90 ARG A O 7
ATOM 12313 N N . PHE A 1 91 ? -3.855 -15.296 -12.667 1.00 0.00 91 PHE A N 7
ATOM 12314 C CA . PHE A 1 91 ? -5.198 -15.395 -12.057 1.00 0.00 91 PHE A CA 7
ATOM 12315 C C . PHE A 1 91 ? -6.276 -14.621 -12.839 1.00 0.00 91 PHE A C 7
ATOM 12316 O O . PHE A 1 91 ? -7.438 -15.027 -12.833 1.00 0.00 91 PHE A O 7
ATOM 12333 N N . ILE A 1 92 ? -5.914 -13.553 -13.561 1.00 0.00 92 ILE A N 7
ATOM 12334 C CA . ILE A 1 92 ? -6.883 -12.763 -14.343 1.00 0.00 92 ILE A CA 7
ATOM 12335 C C . ILE A 1 92 ? -7.305 -13.525 -15.599 1.00 0.00 92 ILE A C 7
ATOM 12336 O O . ILE A 1 92 ? -8.488 -13.602 -15.928 1.00 0.00 92 ILE A O 7
ATOM 12352 N N . LYS A 1 93 ? -6.344 -14.154 -16.276 1.00 0.00 93 LYS A N 7
ATOM 12353 C CA . LYS A 1 93 ? -6.580 -14.804 -17.569 1.00 0.00 93 LYS A CA 7
ATOM 12354 C C . LYS A 1 93 ? -6.972 -16.286 -17.439 1.00 0.00 93 LYS A C 7
ATOM 12355 O O . LYS A 1 93 ? -7.281 -16.927 -18.443 1.00 0.00 93 LYS A O 7
ATOM 12374 N N . GLY A 1 94 ? -6.980 -16.804 -16.206 1.00 0.00 94 GLY A N 7
ATOM 12375 C CA . GLY A 1 94 ? -7.353 -18.198 -15.926 1.00 0.00 94 GLY A CA 7
ATOM 12376 C C . GLY A 1 94 ? -8.456 -18.367 -14.872 1.00 0.00 94 GLY A C 7
ATOM 12377 O O . GLY A 1 94 ? -9.028 -19.451 -14.783 1.00 0.00 94 GLY A O 7
ATOM 12381 N N . GLU A 1 95 ? -8.798 -17.326 -14.100 1.00 0.00 95 GLU A N 7
ATOM 12382 C CA . GLU A 1 95 ? -9.812 -17.405 -13.028 1.00 0.00 95 GLU A CA 7
ATOM 12383 C C . GLU A 1 95 ? -10.698 -16.144 -12.890 1.00 0.00 95 GLU A C 7
ATOM 12384 O O . GLU A 1 95 ? -11.377 -15.938 -11.886 1.00 0.00 95 GLU A O 7
ATOM 12396 N N . GLU A 1 96 ? -10.748 -15.331 -13.946 1.00 0.00 96 GLU A N 7
ATOM 12397 C CA . GLU A 1 96 ? -11.673 -14.195 -14.114 1.00 0.00 96 GLU A CA 7
ATOM 12398 C C . GLU A 1 96 ? -12.135 -14.038 -15.575 1.00 0.00 96 GLU A C 7
ATOM 12399 O O . GLU A 1 96 ? -13.325 -13.852 -15.829 1.00 0.00 96 GLU A O 7
ATOM 12411 N N . ASP A 1 97 ? -11.219 -14.194 -16.540 1.00 0.00 97 ASP A N 7
ATOM 12412 C CA . ASP A 1 97 ? -11.541 -14.085 -17.975 1.00 0.00 97 ASP A CA 7
ATOM 12413 C C . ASP A 1 97 ? -11.743 -15.465 -18.642 1.00 0.00 97 ASP A C 7
ATOM 12414 O O . ASP A 1 97 ? -11.209 -15.749 -19.719 1.00 0.00 97 ASP A O 7
ATOM 12423 N N . LYS A 1 98 ? -12.493 -16.349 -17.960 1.00 0.00 98 LYS A N 7
ATOM 12424 C CA . LYS A 1 98 ? -12.863 -17.677 -18.498 1.00 0.00 98 LYS A CA 7
ATOM 12425 C C . LYS A 1 98 ? -13.398 -17.634 -19.949 1.00 0.00 98 LYS A C 7
ATOM 12426 O O . LYS A 1 98 ? -14.038 -16.649 -20.333 1.00 0.00 98 LYS A O 7
ATOM 12445 N N . PRO A 1 99 ? -13.236 -18.712 -20.747 1.00 0.00 99 PRO A N 7
ATOM 12446 C CA . PRO A 1 99 ? -13.788 -18.795 -22.108 1.00 0.00 99 PRO A CA 7
ATOM 12447 C C . PRO A 1 99 ? -15.327 -18.903 -22.147 1.00 0.00 99 PRO A C 7
ATOM 12448 O O . PRO A 1 99 ? -15.931 -18.689 -23.200 1.00 0.00 99 PRO A O 7
ATOM 12459 N N . LEU A 1 100 ? -15.949 -19.213 -21.002 1.00 0.00 100 LEU A N 7
ATOM 12460 C CA . LEU A 1 100 ? -17.412 -19.226 -20.858 1.00 0.00 100 LEU A CA 7
ATOM 12461 C C . LEU A 1 100 ? -17.800 -19.017 -19.372 1.00 0.00 100 LEU A C 7
ATOM 12462 O O . LEU A 1 100 ? -16.951 -19.212 -18.495 1.00 0.00 100 LEU A O 7
ATOM 12478 N N . PRO A 1 101 ? -19.044 -18.608 -19.051 1.00 0.00 101 PRO A N 7
ATOM 12479 C CA . PRO A 1 101 ? -19.520 -18.522 -17.667 1.00 0.00 101 PRO A CA 7
ATOM 12480 C C . PRO A 1 101 ? -19.405 -19.865 -16.909 1.00 0.00 101 PRO A C 7
ATOM 12481 O O . PRO A 1 101 ? -19.638 -20.916 -17.518 1.00 0.00 101 PRO A O 7
ATOM 12492 N N . PRO A 1 102 ? -19.116 -19.869 -15.591 1.00 0.00 102 PRO A N 7
ATOM 12493 C CA . PRO A 1 102 ? -19.023 -21.105 -14.805 1.00 0.00 102 PRO A CA 7
ATOM 12494 C C . PRO A 1 102 ? -20.398 -21.774 -14.624 1.00 0.00 102 PRO A C 7
ATOM 12495 O O . PRO A 1 102 ? -20.576 -22.932 -15.011 1.00 0.00 102 PRO A O 7
ATOM 12506 N N . ILE A 1 103 ? -21.379 -21.031 -14.088 1.00 0.00 103 ILE A N 7
ATOM 12507 C CA . ILE A 1 103 ? -22.790 -21.486 -14.042 1.00 0.00 103 ILE A CA 7
ATOM 12508 C C . ILE A 1 103 ? -23.835 -20.372 -14.251 1.00 0.00 103 ILE A C 7
ATOM 12509 O O . ILE A 1 103 ? -25.048 -20.588 -14.193 1.00 0.00 103 ILE A O 7
ATOM 12525 N N . LYS A 1 104 ? -23.334 -19.173 -14.534 1.00 0.00 104 LYS A N 7
ATOM 12526 C CA . LYS A 1 104 ? -24.169 -17.972 -14.747 1.00 0.00 104 LYS A CA 7
ATOM 12527 C C . LYS A 1 104 ? -24.644 -17.846 -16.211 1.00 0.00 104 LYS A C 7
ATOM 12528 O O . LYS A 1 104 ? -24.050 -18.474 -17.090 1.00 0.00 104 LYS A O 7
ATOM 12547 N N . PRO A 1 105 ? -25.646 -16.998 -16.519 1.00 0.00 105 PRO A N 7
ATOM 12548 C CA . PRO A 1 105 ? -26.013 -16.671 -17.906 1.00 0.00 105 PRO A CA 7
ATOM 12549 C C . PRO A 1 105 ? -24.985 -15.773 -18.627 1.00 0.00 105 PRO A C 7
ATOM 12550 O O . PRO A 1 105 ? -24.949 -15.753 -19.858 1.00 0.00 105 PRO A O 7
ATOM 12561 N N . ARG A 1 106 ? -24.144 -15.038 -17.879 1.00 0.00 106 ARG A N 7
ATOM 12562 C CA . ARG A 1 106 ? -23.117 -14.093 -18.373 1.00 0.00 106 ARG A CA 7
ATOM 12563 C C . ARG A 1 106 ? -21.864 -14.133 -17.482 1.00 0.00 106 ARG A C 7
ATOM 12564 O O . ARG A 1 106 ? -21.973 -14.433 -16.292 1.00 0.00 106 ARG A O 7
ATOM 12585 N N . LYS A 1 107 ? -20.694 -13.823 -18.057 1.00 0.00 107 LYS A N 7
ATOM 12586 C CA . LYS A 1 107 ? -19.431 -13.702 -17.297 1.00 0.00 107 LYS A CA 7
ATOM 12587 C C . LYS A 1 107 ? -19.485 -12.589 -16.236 1.00 0.00 107 LYS A C 7
ATOM 12588 O O . LYS A 1 107 ? -19.913 -11.459 -16.562 1.00 0.00 107 LYS A O 7
ATOM 12608 N N . ARG A 1 1 ? -7.436 0.243 -6.719 1.00 0.00 1 ARG A N 8
ATOM 12609 C CA . ARG A 1 1 ? -6.126 0.631 -6.119 1.00 0.00 1 ARG A CA 8
ATOM 12610 C C . ARG A 1 1 ? -5.642 -0.350 -5.050 1.00 0.00 1 ARG A C 8
ATOM 12611 O O . ARG A 1 1 ? -4.516 -0.845 -5.141 1.00 0.00 1 ARG A O 8
ATOM 12634 N N . ALA A 1 2 ? -6.430 -0.593 -4.000 1.00 0.00 2 ALA A N 8
ATOM 12635 C CA . ALA A 1 2 ? -5.965 -1.343 -2.825 1.00 0.00 2 ALA A CA 8
ATOM 12636 C C . ALA A 1 2 ? -5.740 -2.846 -3.069 1.00 0.00 2 ALA A C 8
ATOM 12637 O O . ALA A 1 2 ? -4.827 -3.422 -2.484 1.00 0.00 2 ALA A O 8
ATOM 12644 N N . ASP A 1 3 ? -6.507 -3.481 -3.956 1.00 0.00 3 ASP A N 8
ATOM 12645 C CA . ASP A 1 3 ? -6.275 -4.888 -4.337 1.00 0.00 3 ASP A CA 8
ATOM 12646 C C . ASP A 1 3 ? -5.023 -5.068 -5.220 1.00 0.00 3 ASP A C 8
ATOM 12647 O O . ASP A 1 3 ? -4.354 -6.102 -5.152 1.00 0.00 3 ASP A O 8
ATOM 12656 N N . GLU A 1 4 ? -4.661 -4.024 -5.976 1.00 0.00 4 GLU A N 8
ATOM 12657 C CA . GLU A 1 4 ? -3.376 -4.031 -6.686 1.00 0.00 4 GLU A CA 8
ATOM 12658 C C . GLU A 1 4 ? -2.250 -3.869 -5.660 1.00 0.00 4 GLU A C 8
ATOM 12659 O O . GLU A 1 4 ? -1.310 -4.656 -5.642 1.00 0.00 4 GLU A O 8
ATOM 12671 N N . GLN A 1 5 ? -2.388 -2.912 -4.734 1.00 0.00 5 GLN A N 8
ATOM 12672 C CA . GLN A 1 5 ? -1.397 -2.701 -3.676 1.00 0.00 5 GLN A CA 8
ATOM 12673 C C . GLN A 1 5 ? -1.167 -3.968 -2.833 1.00 0.00 5 GLN A C 8
ATOM 12674 O O . GLN A 1 5 ? -0.021 -4.380 -2.636 1.00 0.00 5 GLN A O 8
ATOM 12688 N N . ALA A 1 6 ? -2.244 -4.619 -2.389 1.00 0.00 6 ALA A N 8
ATOM 12689 C CA . ALA A 1 6 ? -2.193 -5.868 -1.638 1.00 0.00 6 ALA A CA 8
ATOM 12690 C C . ALA A 1 6 ? -1.525 -6.995 -2.441 1.00 0.00 6 ALA A C 8
ATOM 12691 O O . ALA A 1 6 ? -0.573 -7.611 -1.949 1.00 0.00 6 ALA A O 8
ATOM 12698 N N . PHE A 1 7 ? -1.939 -7.230 -3.696 1.00 0.00 7 PHE A N 8
ATOM 12699 C CA . PHE A 1 7 ? -1.294 -8.267 -4.507 1.00 0.00 7 PHE A CA 8
ATOM 12700 C C . PHE A 1 7 ? 0.097 -7.857 -5.022 1.00 0.00 7 PHE A C 8
ATOM 12701 O O . PHE A 1 7 ? 0.876 -8.726 -5.404 1.00 0.00 7 PHE A O 8
ATOM 12718 N N . LEU A 1 8 ? 0.479 -6.575 -4.935 1.00 0.00 8 LEU A N 8
ATOM 12719 C CA . LEU A 1 8 ? 1.858 -6.214 -5.289 1.00 0.00 8 LEU A CA 8
ATOM 12720 C C . LEU A 1 8 ? 2.785 -6.328 -4.072 1.00 0.00 8 LEU A C 8
ATOM 12721 O O . LEU A 1 8 ? 3.971 -6.578 -4.262 1.00 0.00 8 LEU A O 8
ATOM 12737 N N . VAL A 1 9 ? 2.266 -6.219 -2.838 1.00 0.00 9 VAL A N 8
ATOM 12738 C CA . VAL A 1 9 ? 3.039 -6.585 -1.632 1.00 0.00 9 VAL A CA 8
ATOM 12739 C C . VAL A 1 9 ? 3.223 -8.106 -1.563 1.00 0.00 9 VAL A C 8
ATOM 12740 O O . VAL A 1 9 ? 4.327 -8.591 -1.317 1.00 0.00 9 VAL A O 8
ATOM 12753 N N . ALA A 1 10 ? 2.166 -8.867 -1.852 1.00 0.00 10 ALA A N 8
ATOM 12754 C CA . ALA A 1 10 ? 2.251 -10.330 -1.928 1.00 0.00 10 ALA A CA 8
ATOM 12755 C C . ALA A 1 10 ? 3.197 -10.805 -3.050 1.00 0.00 10 ALA A C 8
ATOM 12756 O O . ALA A 1 10 ? 4.069 -11.652 -2.818 1.00 0.00 10 ALA A O 8
ATOM 12763 N N . LEU A 1 11 ? 3.073 -10.228 -4.254 1.00 0.00 11 LEU A N 8
ATOM 12764 C CA . LEU A 1 11 ? 3.976 -10.543 -5.358 1.00 0.00 11 LEU A CA 8
ATOM 12765 C C . LEU A 1 11 ? 5.402 -10.038 -5.108 1.00 0.00 11 LEU A C 8
ATOM 12766 O O . LEU A 1 11 ? 6.326 -10.761 -5.449 1.00 0.00 11 LEU A O 8
ATOM 12782 N N . TYR A 1 12 ? 5.613 -8.890 -4.448 1.00 0.00 12 TYR A N 8
ATOM 12783 C CA . TYR A 1 12 ? 6.938 -8.469 -3.971 1.00 0.00 12 TYR A CA 8
ATOM 12784 C C . TYR A 1 12 ? 7.565 -9.541 -3.080 1.00 0.00 12 TYR A C 8
ATOM 12785 O O . TYR A 1 12 ? 8.707 -9.930 -3.327 1.00 0.00 12 TYR A O 8
ATOM 12803 N N . LYS A 1 13 ? 6.828 -10.069 -2.095 1.00 0.00 13 LYS A N 8
ATOM 12804 C CA . LYS A 1 13 ? 7.345 -11.148 -1.246 1.00 0.00 13 LYS A CA 8
ATOM 12805 C C . LYS A 1 13 ? 7.711 -12.384 -2.066 1.00 0.00 13 LYS A C 8
ATOM 12806 O O . LYS A 1 13 ? 8.845 -12.849 -1.941 1.00 0.00 13 LYS A O 8
ATOM 12825 N N . TYR A 1 14 ? 6.852 -12.871 -2.973 1.00 0.00 14 TYR A N 8
ATOM 12826 C CA . TYR A 1 14 ? 7.207 -14.025 -3.815 1.00 0.00 14 TYR A CA 8
ATOM 12827 C C . TYR A 1 14 ? 8.423 -13.729 -4.687 1.00 0.00 14 TYR A C 8
ATOM 12828 O O . TYR A 1 14 ? 9.332 -14.543 -4.805 1.00 0.00 14 TYR A O 8
ATOM 12846 N N . MET A 1 15 ? 8.460 -12.539 -5.266 1.00 0.00 15 MET A N 8
ATOM 12847 C CA . MET A 1 15 ? 9.492 -12.113 -6.188 1.00 0.00 15 MET A CA 8
ATOM 12848 C C . MET A 1 15 ? 10.867 -12.014 -5.492 1.00 0.00 15 MET A C 8
ATOM 12849 O O . MET A 1 15 ? 11.855 -12.573 -5.988 1.00 0.00 15 MET A O 8
ATOM 12863 N N . LYS A 1 16 ? 10.915 -11.391 -4.301 1.00 0.00 16 LYS A N 8
ATOM 12864 C CA . LYS A 1 16 ? 12.111 -11.407 -3.436 1.00 0.00 16 LYS A CA 8
ATOM 12865 C C . LYS A 1 16 ? 12.548 -12.834 -3.098 1.00 0.00 16 LYS A C 8
ATOM 12866 O O . LYS A 1 16 ? 13.737 -13.144 -3.095 1.00 0.00 16 LYS A O 8
ATOM 12885 N N . GLU A 1 17 ? 11.566 -13.700 -2.878 1.00 0.00 17 GLU A N 8
ATOM 12886 C CA . GLU A 1 17 ? 11.809 -15.127 -2.600 1.00 0.00 17 GLU A CA 8
ATOM 12887 C C . GLU A 1 17 ? 12.112 -15.975 -3.860 1.00 0.00 17 GLU A C 8
ATOM 12888 O O . GLU A 1 17 ? 12.235 -17.198 -3.743 1.00 0.00 17 GLU A O 8
ATOM 12900 N N . ARG A 1 18 ? 12.240 -15.374 -5.060 1.00 0.00 18 ARG A N 8
ATOM 12901 C CA . ARG A 1 18 ? 12.536 -16.127 -6.303 1.00 0.00 18 ARG A CA 8
ATOM 12902 C C . ARG A 1 18 ? 13.715 -15.615 -7.115 1.00 0.00 18 ARG A C 8
ATOM 12903 O O . ARG A 1 18 ? 14.581 -16.424 -7.466 1.00 0.00 18 ARG A O 8
ATOM 12924 N N . LYS A 1 19 ? 13.771 -14.316 -7.412 1.00 0.00 19 LYS A N 8
ATOM 12925 C CA . LYS A 1 19 ? 14.824 -13.750 -8.275 1.00 0.00 19 LYS A CA 8
ATOM 12926 C C . LYS A 1 19 ? 15.394 -12.429 -7.782 1.00 0.00 19 LYS A C 8
ATOM 12927 O O . LYS A 1 19 ? 16.572 -12.167 -8.034 1.00 0.00 19 LYS A O 8
ATOM 12946 N N . THR A 1 20 ? 14.595 -11.587 -7.118 1.00 0.00 20 THR A N 8
ATOM 12947 C CA . THR A 1 20 ? 15.027 -10.194 -6.827 1.00 0.00 20 THR A CA 8
ATOM 12948 C C . THR A 1 20 ? 14.064 -9.426 -5.907 1.00 0.00 20 THR A C 8
ATOM 12949 O O . THR A 1 20 ? 12.857 -9.542 -6.099 1.00 0.00 20 THR A O 8
ATOM 12960 N N . PRO A 1 21 ? 14.527 -8.597 -4.949 1.00 0.00 21 PRO A N 8
ATOM 12961 C CA . PRO A 1 21 ? 13.666 -7.617 -4.270 1.00 0.00 21 PRO A CA 8
ATOM 12962 C C . PRO A 1 21 ? 12.981 -6.665 -5.277 1.00 0.00 21 PRO A C 8
ATOM 12963 O O . PRO A 1 21 ? 13.495 -6.455 -6.380 1.00 0.00 21 PRO A O 8
ATOM 12974 N N . ILE A 1 22 ? 11.836 -6.064 -4.920 1.00 0.00 22 ILE A N 8
ATOM 12975 C CA . ILE A 1 22 ? 11.076 -5.201 -5.850 1.00 0.00 22 ILE A CA 8
ATOM 12976 C C . ILE A 1 22 ? 11.843 -3.942 -6.301 1.00 0.00 22 ILE A C 8
ATOM 12977 O O . ILE A 1 22 ? 11.534 -3.388 -7.356 1.00 0.00 22 ILE A O 8
ATOM 12993 N N . GLU A 1 23 ? 12.901 -3.545 -5.578 1.00 0.00 23 GLU A N 8
ATOM 12994 C CA . GLU A 1 23 ? 13.856 -2.524 -6.064 1.00 0.00 23 GLU A CA 8
ATOM 12995 C C . GLU A 1 23 ? 14.459 -2.778 -7.467 1.00 0.00 23 GLU A C 8
ATOM 12996 O O . GLU A 1 23 ? 15.089 -1.883 -8.035 1.00 0.00 23 GLU A O 8
ATOM 13008 N N . ARG A 1 24 ? 14.248 -3.970 -8.050 1.00 0.00 24 ARG A N 8
ATOM 13009 C CA . ARG A 1 24 ? 14.482 -4.300 -9.471 1.00 0.00 24 ARG A CA 8
ATOM 13010 C C . ARG A 1 24 ? 13.866 -3.257 -10.427 1.00 0.00 24 ARG A C 8
ATOM 13011 O O . ARG A 1 24 ? 14.366 -3.076 -11.536 1.00 0.00 24 ARG A O 8
ATOM 13032 N N . ILE A 1 25 ? 12.793 -2.586 -9.994 1.00 0.00 25 ILE A N 8
ATOM 13033 C CA . ILE A 1 25 ? 12.079 -1.492 -10.676 1.00 0.00 25 ILE A CA 8
ATOM 13034 C C . ILE A 1 25 ? 13.022 -0.443 -11.329 1.00 0.00 25 ILE A C 8
ATOM 13035 O O . ILE A 1 25 ? 13.977 0.005 -10.687 1.00 0.00 25 ILE A O 8
ATOM 13051 N N . PRO A 1 26 ? 12.745 0.004 -12.575 1.00 0.00 26 PRO A N 8
ATOM 13052 C CA . PRO A 1 26 ? 13.593 0.936 -13.333 1.00 0.00 26 PRO A CA 8
ATOM 13053 C C . PRO A 1 26 ? 13.388 2.428 -12.998 1.00 0.00 26 PRO A C 8
ATOM 13054 O O . PRO A 1 26 ? 14.074 3.271 -13.580 1.00 0.00 26 PRO A O 8
ATOM 13065 N N . TYR A 1 27 ? 12.432 2.766 -12.114 1.00 0.00 27 TYR A N 8
ATOM 13066 C CA . TYR A 1 27 ? 12.006 4.169 -11.886 1.00 0.00 27 TYR A CA 8
ATOM 13067 C C . TYR A 1 27 ? 11.721 4.931 -13.194 1.00 0.00 27 TYR A C 8
ATOM 13068 O O . TYR A 1 27 ? 12.160 6.059 -13.405 1.00 0.00 27 TYR A O 8
ATOM 13086 N N . LEU A 1 28 ? 11.001 4.239 -14.084 1.00 0.00 28 LEU A N 8
ATOM 13087 C CA . LEU A 1 28 ? 10.500 4.599 -15.415 1.00 0.00 28 LEU A CA 8
ATOM 13088 C C . LEU A 1 28 ? 11.381 5.579 -16.228 1.00 0.00 28 LEU A C 8
ATOM 13089 O O . LEU A 1 28 ? 10.868 6.460 -16.916 1.00 0.00 28 LEU A O 8
ATOM 13105 N N . GLY A 1 29 ? 12.710 5.504 -16.093 1.00 0.00 29 GLY A N 8
ATOM 13106 C CA . GLY A 1 29 ? 13.610 6.531 -16.644 1.00 0.00 29 GLY A CA 8
ATOM 13107 C C . GLY A 1 29 ? 13.616 7.846 -15.843 1.00 0.00 29 GLY A C 8
ATOM 13108 O O . GLY A 1 29 ? 14.681 8.439 -15.653 1.00 0.00 29 GLY A O 8
ATOM 13112 N N . PHE A 1 30 ? 12.455 8.277 -15.326 1.00 0.00 30 PHE A N 8
ATOM 13113 C CA . PHE A 1 30 ? 12.284 9.489 -14.514 1.00 0.00 30 PHE A CA 8
ATOM 13114 C C . PHE A 1 30 ? 11.177 9.441 -13.429 1.00 0.00 30 PHE A C 8
ATOM 13115 O O . PHE A 1 30 ? 11.076 10.402 -12.659 1.00 0.00 30 PHE A O 8
ATOM 13132 N N . LYS A 1 31 ? 10.351 8.380 -13.343 1.00 0.00 31 LYS A N 8
ATOM 13133 C CA . LYS A 1 31 ? 9.120 8.404 -12.518 1.00 0.00 31 LYS A CA 8
ATOM 13134 C C . LYS A 1 31 ? 8.973 7.124 -11.685 1.00 0.00 31 LYS A C 8
ATOM 13135 O O . LYS A 1 31 ? 9.267 6.031 -12.166 1.00 0.00 31 LYS A O 8
ATOM 13154 N N . GLN A 1 32 ? 8.462 7.238 -10.458 1.00 0.00 32 GLN A N 8
ATOM 13155 C CA . GLN A 1 32 ? 8.103 6.086 -9.615 1.00 0.00 32 GLN A CA 8
ATOM 13156 C C . GLN A 1 32 ? 7.173 5.131 -10.385 1.00 0.00 32 GLN A C 8
ATOM 13157 O O . GLN A 1 32 ? 6.144 5.564 -10.911 1.00 0.00 32 GLN A O 8
ATOM 13171 N N . ILE A 1 33 ? 7.521 3.839 -10.470 1.00 0.00 33 ILE A N 8
ATOM 13172 C CA . ILE A 1 33 ? 6.665 2.832 -11.113 1.00 0.00 33 ILE A CA 8
ATOM 13173 C C . ILE A 1 33 ? 5.425 2.560 -10.247 1.00 0.00 33 ILE A C 8
ATOM 13174 O O . ILE A 1 33 ? 5.424 1.748 -9.318 1.00 0.00 33 ILE A O 8
ATOM 13190 N N . ASN A 1 34 ? 4.358 3.301 -10.531 1.00 0.00 34 ASN A N 8
ATOM 13191 C CA . ASN A 1 34 ? 3.009 3.070 -10.019 1.00 0.00 34 ASN A CA 8
ATOM 13192 C C . ASN A 1 34 ? 2.450 1.841 -10.759 1.00 0.00 34 ASN A C 8
ATOM 13193 O O . ASN A 1 34 ? 1.735 1.974 -11.753 1.00 0.00 34 ASN A O 8
ATOM 13204 N N . LEU A 1 35 ? 2.871 0.640 -10.347 1.00 0.00 35 LEU A N 8
ATOM 13205 C CA . LEU A 1 35 ? 2.643 -0.629 -11.054 1.00 0.00 35 LEU A CA 8
ATOM 13206 C C . LEU A 1 35 ? 1.143 -0.879 -11.358 1.00 0.00 35 LEU A C 8
ATOM 13207 O O . LEU A 1 35 ? 0.784 -1.247 -12.473 1.00 0.00 35 LEU A O 8
ATOM 13223 N N . TRP A 1 36 ? 0.253 -0.571 -10.407 1.00 0.00 36 TRP A N 8
ATOM 13224 C CA . TRP A 1 36 ? -1.215 -0.527 -10.571 1.00 0.00 36 TRP A CA 8
ATOM 13225 C C . TRP A 1 36 ? -1.662 0.355 -11.772 1.00 0.00 36 TRP A C 8
ATOM 13226 O O . TRP A 1 36 ? -2.524 -0.029 -12.575 1.00 0.00 36 TRP A O 8
ATOM 13247 N N . THR A 1 37 ? -1.057 1.542 -11.916 1.00 0.00 37 THR A N 8
ATOM 13248 C CA . THR A 1 37 ? -1.332 2.519 -12.986 1.00 0.00 37 THR A CA 8
ATOM 13249 C C . THR A 1 37 ? -0.776 2.070 -14.337 1.00 0.00 37 THR A C 8
ATOM 13250 O O . THR A 1 37 ? -1.503 2.122 -15.328 1.00 0.00 37 THR A O 8
ATOM 13261 N N . MET A 1 38 ? 0.472 1.590 -14.419 1.00 0.00 38 MET A N 8
ATOM 13262 C CA . MET A 1 38 ? 0.992 1.054 -15.692 1.00 0.00 38 MET A CA 8
ATOM 13263 C C . MET A 1 38 ? 0.290 -0.244 -16.124 1.00 0.00 38 MET A C 8
ATOM 13264 O O . MET A 1 38 ? 0.148 -0.482 -17.322 1.00 0.00 38 MET A O 8
ATOM 13278 N N . PHE A 1 39 ? -0.213 -1.042 -15.175 1.00 0.00 39 PHE A N 8
ATOM 13279 C CA . PHE A 1 39 ? -1.111 -2.162 -15.481 1.00 0.00 39 PHE A CA 8
ATOM 13280 C C . PHE A 1 39 ? -2.403 -1.673 -16.155 1.00 0.00 39 PHE A C 8
ATOM 13281 O O . PHE A 1 39 ? -2.672 -2.054 -17.299 1.00 0.00 39 PHE A O 8
ATOM 13298 N N . GLN A 1 40 ? -3.186 -0.795 -15.510 1.00 0.00 40 GLN A N 8
ATOM 13299 C CA . GLN A 1 40 ? -4.420 -0.310 -16.155 1.00 0.00 40 GLN A CA 8
ATOM 13300 C C . GLN A 1 40 ? -4.160 0.514 -17.437 1.00 0.00 40 GLN A C 8
ATOM 13301 O O . GLN A 1 40 ? -4.969 0.469 -18.363 1.00 0.00 40 GLN A O 8
ATOM 13315 N N . ALA A 1 41 ? -3.009 1.187 -17.559 1.00 0.00 41 ALA A N 8
ATOM 13316 C CA . ALA A 1 41 ? -2.568 1.802 -18.813 1.00 0.00 41 ALA A CA 8
ATOM 13317 C C . ALA A 1 41 ? -2.326 0.747 -19.910 1.00 0.00 41 ALA A C 8
ATOM 13318 O O . ALA A 1 41 ? -2.860 0.879 -21.010 1.00 0.00 41 ALA A O 8
ATOM 13325 N N . ALA A 1 42 ? -1.604 -0.342 -19.617 1.00 0.00 42 ALA A N 8
ATOM 13326 C CA . ALA A 1 42 ? -1.412 -1.450 -20.555 1.00 0.00 42 ALA A CA 8
ATOM 13327 C C . ALA A 1 42 ? -2.744 -2.092 -20.988 1.00 0.00 42 ALA A C 8
ATOM 13328 O O . ALA A 1 42 ? -2.880 -2.465 -22.149 1.00 0.00 42 ALA A O 8
ATOM 13335 N N . GLN A 1 43 ? -3.747 -2.155 -20.101 1.00 0.00 43 GLN A N 8
ATOM 13336 C CA . GLN A 1 43 ? -5.097 -2.606 -20.472 1.00 0.00 43 GLN A CA 8
ATOM 13337 C C . GLN A 1 43 ? -5.741 -1.708 -21.545 1.00 0.00 43 GLN A C 8
ATOM 13338 O O . GLN A 1 43 ? -6.282 -2.222 -22.526 1.00 0.00 43 GLN A O 8
ATOM 13352 N N . LYS A 1 44 ? -5.609 -0.380 -21.404 1.00 0.00 44 LYS A N 8
ATOM 13353 C CA . LYS A 1 44 ? -6.118 0.582 -22.399 1.00 0.00 44 LYS A CA 8
ATOM 13354 C C . LYS A 1 44 ? -5.367 0.437 -23.711 1.00 0.00 44 LYS A C 8
ATOM 13355 O O . LYS A 1 44 ? -5.984 0.347 -24.773 1.00 0.00 44 LYS A O 8
ATOM 13374 N N . LEU A 1 45 ? -4.040 0.340 -23.611 1.00 0.00 45 LEU A N 8
ATOM 13375 C CA . LEU A 1 45 ? -3.190 0.099 -24.772 1.00 0.00 45 LEU A CA 8
ATOM 13376 C C . LEU A 1 45 ? -3.215 -1.367 -25.304 1.00 0.00 45 LEU A C 8
ATOM 13377 O O . LEU A 1 45 ? -2.399 -1.707 -26.165 1.00 0.00 45 LEU A O 8
ATOM 13393 N N . GLY A 1 46 ? -4.158 -2.212 -24.841 1.00 0.00 46 GLY A N 8
ATOM 13394 C CA . GLY A 1 46 ? -4.419 -3.517 -25.499 1.00 0.00 46 GLY A CA 8
ATOM 13395 C C . GLY A 1 46 ? -4.072 -4.791 -24.710 1.00 0.00 46 GLY A C 8
ATOM 13396 O O . GLY A 1 46 ? -3.757 -5.826 -25.305 1.00 0.00 46 GLY A O 8
ATOM 13400 N N . GLY A 1 47 ? -4.110 -4.706 -23.380 1.00 0.00 47 GLY A N 8
ATOM 13401 C CA . GLY A 1 47 ? -3.596 -5.757 -22.500 1.00 0.00 47 GLY A CA 8
ATOM 13402 C C . GLY A 1 47 ? -2.109 -6.047 -22.711 1.00 0.00 47 GLY A C 8
ATOM 13403 O O . GLY A 1 47 ? -1.418 -5.372 -23.476 1.00 0.00 47 GLY A O 8
ATOM 13407 N N . TYR A 1 48 ? -1.604 -7.080 -22.036 1.00 0.00 48 TYR A N 8
ATOM 13408 C CA . TYR A 1 48 ? -0.268 -7.605 -22.347 1.00 0.00 48 TYR A CA 8
ATOM 13409 C C . TYR A 1 48 ? -0.237 -8.268 -23.735 1.00 0.00 48 TYR A C 8
ATOM 13410 O O . TYR A 1 48 ? 0.831 -8.430 -24.324 1.00 0.00 48 TYR A O 8
ATOM 13428 N N . GLU A 1 49 ? -1.402 -8.639 -24.278 1.00 0.00 49 GLU A N 8
ATOM 13429 C CA . GLU A 1 49 ? -1.455 -9.455 -25.496 1.00 0.00 49 GLU A CA 8
ATOM 13430 C C . GLU A 1 49 ? -1.049 -8.663 -26.749 1.00 0.00 49 GLU A C 8
ATOM 13431 O O . GLU A 1 49 ? -0.113 -9.058 -27.453 1.00 0.00 49 GLU A O 8
ATOM 13443 N N . THR A 1 50 ? -1.675 -7.508 -26.999 1.00 0.00 50 THR A N 8
ATOM 13444 C CA . THR A 1 50 ? -1.271 -6.596 -28.079 1.00 0.00 50 THR A CA 8
ATOM 13445 C C . THR A 1 50 ? 0.111 -5.991 -27.809 1.00 0.00 50 THR A C 8
ATOM 13446 O O . THR A 1 50 ? 0.876 -5.767 -28.747 1.00 0.00 50 THR A O 8
ATOM 13457 N N . ILE A 1 51 ? 0.471 -5.790 -26.535 1.00 0.00 51 ILE A N 8
ATOM 13458 C CA . ILE A 1 51 ? 1.823 -5.353 -26.156 1.00 0.00 51 ILE A CA 8
ATOM 13459 C C . ILE A 1 51 ? 2.894 -6.366 -26.591 1.00 0.00 51 ILE A C 8
ATOM 13460 O O . ILE A 1 51 ? 3.916 -5.975 -27.154 1.00 0.00 51 ILE A O 8
ATOM 13476 N N . THR A 1 52 ? 2.638 -7.659 -26.380 1.00 0.00 52 THR A N 8
ATOM 13477 C CA . THR A 1 52 ? 3.590 -8.715 -26.762 1.00 0.00 52 THR A CA 8
ATOM 13478 C C . THR A 1 52 ? 3.674 -8.852 -28.281 1.00 0.00 52 THR A C 8
ATOM 13479 O O . THR A 1 52 ? 4.772 -8.948 -28.833 1.00 0.00 52 THR A O 8
ATOM 13490 N N . ALA A 1 53 ? 2.522 -8.797 -28.962 1.00 0.00 53 ALA A N 8
ATOM 13491 C CA . ALA A 1 53 ? 2.465 -8.855 -30.421 1.00 0.00 53 ALA A CA 8
ATOM 13492 C C . ALA A 1 53 ? 3.118 -7.647 -31.133 1.00 0.00 53 ALA A C 8
ATOM 13493 O O . ALA A 1 53 ? 3.432 -7.748 -32.322 1.00 0.00 53 ALA A O 8
ATOM 13500 N N . ARG A 1 54 ? 3.307 -6.510 -30.433 1.00 0.00 54 ARG A N 8
ATOM 13501 C CA . ARG A 1 54 ? 3.777 -5.258 -31.058 1.00 0.00 54 ARG A CA 8
ATOM 13502 C C . ARG A 1 54 ? 4.839 -4.569 -30.178 1.00 0.00 54 ARG A C 8
ATOM 13503 O O . ARG A 1 54 ? 5.603 -5.223 -29.463 1.00 0.00 54 ARG A O 8
ATOM 13524 N N . ARG A 1 55 ? 4.895 -3.237 -30.250 1.00 0.00 55 ARG A N 8
ATOM 13525 C CA . ARG A 1 55 ? 5.751 -2.311 -29.477 1.00 0.00 55 ARG A CA 8
ATOM 13526 C C . ARG A 1 55 ? 4.915 -1.117 -28.989 1.00 0.00 55 ARG A C 8
ATOM 13527 O O . ARG A 1 55 ? 5.267 0.049 -29.170 1.00 0.00 55 ARG A O 8
ATOM 13548 N N . GLN A 1 56 ? 3.773 -1.448 -28.378 1.00 0.00 56 GLN A N 8
ATOM 13549 C CA . GLN A 1 56 ? 2.804 -0.442 -27.909 1.00 0.00 56 GLN A CA 8
ATOM 13550 C C . GLN A 1 56 ? 3.240 0.305 -26.634 1.00 0.00 56 GLN A C 8
ATOM 13551 O O . GLN A 1 56 ? 2.584 1.268 -26.238 1.00 0.00 56 GLN A O 8
ATOM 13565 N N . TRP A 1 57 ? 4.357 -0.082 -26.006 1.00 0.00 57 TRP A N 8
ATOM 13566 C CA . TRP A 1 57 ? 4.924 0.586 -24.827 1.00 0.00 57 TRP A CA 8
ATOM 13567 C C . TRP A 1 57 ? 5.105 2.097 -24.997 1.00 0.00 57 TRP A C 8
ATOM 13568 O O . TRP A 1 57 ? 4.830 2.839 -24.060 1.00 0.00 57 TRP A O 8
ATOM 13589 N N . LYS A 1 58 ? 5.466 2.592 -26.187 1.00 0.00 58 LYS A N 8
ATOM 13590 C CA . LYS A 1 58 ? 5.561 4.047 -26.421 1.00 0.00 58 LYS A CA 8
ATOM 13591 C C . LYS A 1 58 ? 4.216 4.789 -26.310 1.00 0.00 58 LYS A C 8
ATOM 13592 O O . LYS A 1 58 ? 4.213 5.989 -26.040 1.00 0.00 58 LYS A O 8
ATOM 13611 N N . HIS A 1 59 ? 3.083 4.087 -26.407 1.00 0.00 59 HIS A N 8
ATOM 13612 C CA . HIS A 1 59 ? 1.765 4.657 -26.092 1.00 0.00 59 HIS A CA 8
ATOM 13613 C C . HIS A 1 59 ? 1.343 4.396 -24.629 1.00 0.00 59 HIS A C 8
ATOM 13614 O O . HIS A 1 59 ? 0.523 5.135 -24.082 1.00 0.00 59 HIS A O 8
ATOM 13628 N N . ILE A 1 60 ? 1.923 3.392 -23.953 1.00 0.00 60 ILE A N 8
ATOM 13629 C CA . ILE A 1 60 ? 1.776 3.248 -22.495 1.00 0.00 60 ILE A CA 8
ATOM 13630 C C . ILE A 1 60 ? 2.475 4.450 -21.865 1.00 0.00 60 ILE A C 8
ATOM 13631 O O . ILE A 1 60 ? 1.849 5.163 -21.097 1.00 0.00 60 ILE A O 8
ATOM 13647 N N . TYR A 1 61 ? 3.711 4.745 -22.284 1.00 0.00 61 TYR A N 8
ATOM 13648 C CA . TYR A 1 61 ? 4.459 5.971 -21.973 1.00 0.00 61 TYR A CA 8
ATOM 13649 C C . TYR A 1 61 ? 3.608 7.236 -22.176 1.00 0.00 61 TYR A C 8
ATOM 13650 O O . TYR A 1 61 ? 3.616 8.136 -21.335 1.00 0.00 61 TYR A O 8
ATOM 13668 N N . ASP A 1 62 ? 2.829 7.257 -23.264 1.00 0.00 62 ASP A N 8
ATOM 13669 C CA . ASP A 1 62 ? 1.867 8.337 -23.526 1.00 0.00 62 ASP A CA 8
ATOM 13670 C C . ASP A 1 62 ? 0.802 8.466 -22.418 1.00 0.00 62 ASP A C 8
ATOM 13671 O O . ASP A 1 62 ? 0.618 9.555 -21.865 1.00 0.00 62 ASP A O 8
ATOM 13680 N N . GLU A 1 63 ? 0.166 7.358 -22.024 1.00 0.00 63 GLU A N 8
ATOM 13681 C CA . GLU A 1 63 ? -0.729 7.335 -20.850 1.00 0.00 63 GLU A CA 8
ATOM 13682 C C . GLU A 1 63 ? -0.026 7.618 -19.495 1.00 0.00 63 GLU A C 8
ATOM 13683 O O . GLU A 1 63 ? -0.635 8.238 -18.617 1.00 0.00 63 GLU A O 8
ATOM 13695 N N . LEU A 1 64 ? 1.246 7.227 -19.308 1.00 0.00 64 LEU A N 8
ATOM 13696 C CA . LEU A 1 64 ? 2.032 7.510 -18.085 1.00 0.00 64 LEU A CA 8
ATOM 13697 C C . LEU A 1 64 ? 2.428 8.990 -17.939 1.00 0.00 64 LEU A C 8
ATOM 13698 O O . LEU A 1 64 ? 2.760 9.428 -16.831 1.00 0.00 64 LEU A O 8
ATOM 13714 N N . GLY A 1 65 ? 2.423 9.750 -19.042 1.00 0.00 65 GLY A N 8
ATOM 13715 C CA . GLY A 1 65 ? 2.852 11.153 -19.030 1.00 0.00 65 GLY A CA 8
ATOM 13716 C C . GLY A 1 65 ? 4.345 11.345 -19.343 1.00 0.00 65 GLY A C 8
ATOM 13717 O O . GLY A 1 65 ? 4.933 12.321 -18.873 1.00 0.00 65 GLY A O 8
ATOM 13721 N N . GLY A 1 66 ? 4.956 10.388 -20.061 1.00 0.00 66 GLY A N 8
ATOM 13722 C CA . GLY A 1 66 ? 6.378 10.446 -20.431 1.00 0.00 66 GLY A CA 8
ATOM 13723 C C . GLY A 1 66 ? 6.929 11.775 -20.976 1.00 0.00 66 GLY A C 8
ATOM 13724 O O . GLY A 1 66 ? 6.204 12.610 -21.523 1.00 0.00 66 GLY A O 8
ATOM 13728 N N . ASN A 1 67 ? 8.249 11.942 -20.843 1.00 0.00 67 ASN A N 8
ATOM 13729 C CA . ASN A 1 67 ? 8.980 13.194 -21.078 1.00 0.00 67 ASN A CA 8
ATOM 13730 C C . ASN A 1 67 ? 10.315 12.966 -21.832 1.00 0.00 67 ASN A C 8
ATOM 13731 O O . ASN A 1 67 ? 10.896 11.880 -21.735 1.00 0.00 67 ASN A O 8
ATOM 13742 N N . PRO A 1 68 ? 10.834 13.983 -22.553 1.00 0.00 68 PRO A N 8
ATOM 13743 C CA . PRO A 1 68 ? 12.088 13.878 -23.304 1.00 0.00 68 PRO A CA 8
ATOM 13744 C C . PRO A 1 68 ? 13.318 13.672 -22.400 1.00 0.00 68 PRO A C 8
ATOM 13745 O O . PRO A 1 68 ? 13.350 14.110 -21.246 1.00 0.00 68 PRO A O 8
ATOM 13756 N N . GLY A 1 69 ? 14.333 12.988 -22.947 1.00 0.00 69 GLY A N 8
ATOM 13757 C CA . GLY A 1 69 ? 15.507 12.559 -22.165 1.00 0.00 69 GLY A CA 8
ATOM 13758 C C . GLY A 1 69 ? 15.322 11.207 -21.452 1.00 0.00 69 GLY A C 8
ATOM 13759 O O . GLY A 1 69 ? 16.171 10.820 -20.646 1.00 0.00 69 GLY A O 8
ATOM 13763 N N . SER A 1 70 ? 14.238 10.486 -21.779 1.00 0.00 70 SER A N 8
ATOM 13764 C CA . SER A 1 70 ? 13.878 9.212 -21.125 1.00 0.00 70 SER A CA 8
ATOM 13765 C C . SER A 1 70 ? 13.338 8.219 -22.168 1.00 0.00 70 SER A C 8
ATOM 13766 O O . SER A 1 70 ? 12.357 7.520 -21.932 1.00 0.00 70 SER A O 8
ATOM 13774 N N . THR A 1 71 ? 13.928 8.193 -23.372 1.00 0.00 71 THR A N 8
ATOM 13775 C CA . THR A 1 71 ? 13.433 7.411 -24.528 1.00 0.00 71 THR A CA 8
ATOM 13776 C C . THR A 1 71 ? 13.274 5.903 -24.254 1.00 0.00 71 THR A C 8
ATOM 13777 O O . THR A 1 71 ? 12.367 5.264 -24.794 1.00 0.00 71 THR A O 8
ATOM 13788 N N . SER A 1 72 ? 14.081 5.336 -23.350 1.00 0.00 72 SER A N 8
ATOM 13789 C CA . SER A 1 72 ? 13.981 3.948 -22.864 1.00 0.00 72 SER A CA 8
ATOM 13790 C C . SER A 1 72 ? 12.759 3.659 -21.975 1.00 0.00 72 SER A C 8
ATOM 13791 O O . SER A 1 72 ? 12.447 2.492 -21.734 1.00 0.00 72 SER A O 8
ATOM 13799 N N . ALA A 1 73 ? 12.054 4.685 -21.484 1.00 0.00 73 ALA A N 8
ATOM 13800 C CA . ALA A 1 73 ? 10.870 4.498 -20.646 1.00 0.00 73 ALA A CA 8
ATOM 13801 C C . ALA A 1 73 ? 9.755 3.730 -21.381 1.00 0.00 73 ALA A C 8
ATOM 13802 O O . ALA A 1 73 ? 9.588 3.877 -22.597 1.00 0.00 73 ALA A O 8
ATOM 13809 N N . ALA A 1 74 ? 8.992 2.914 -20.644 1.00 0.00 74 ALA A N 8
ATOM 13810 C CA . ALA A 1 74 ? 8.048 1.906 -21.145 1.00 0.00 74 ALA A CA 8
ATOM 13811 C C . ALA A 1 74 ? 8.698 0.763 -21.960 1.00 0.00 74 ALA A C 8
ATOM 13812 O O . ALA A 1 74 ? 8.322 -0.396 -21.790 1.00 0.00 74 ALA A O 8
ATOM 13819 N N . THR A 1 75 ? 9.739 1.028 -22.754 1.00 0.00 75 THR A N 8
ATOM 13820 C CA . THR A 1 75 ? 10.511 -0.033 -23.421 1.00 0.00 75 THR A CA 8
ATOM 13821 C C . THR A 1 75 ? 11.292 -0.885 -22.417 1.00 0.00 75 THR A C 8
ATOM 13822 O O . THR A 1 75 ? 11.294 -2.112 -22.530 1.00 0.00 75 THR A O 8
ATOM 13833 N N . CYS A 1 76 ? 11.896 -0.279 -21.386 1.00 0.00 76 CYS A N 8
ATOM 13834 C CA . CYS A 1 76 ? 12.508 -1.016 -20.275 1.00 0.00 76 CYS A CA 8
ATOM 13835 C C . CYS A 1 76 ? 11.439 -1.692 -19.398 1.00 0.00 76 CYS A C 8
ATOM 13836 O O . CYS A 1 76 ? 11.606 -2.841 -18.996 1.00 0.00 76 CYS A O 8
ATOM 13844 N N . THR A 1 77 ? 10.304 -1.023 -19.175 1.00 0.00 77 THR A N 8
ATOM 13845 C CA . THR A 1 77 ? 9.150 -1.633 -18.482 1.00 0.00 77 THR A CA 8
ATOM 13846 C C . THR A 1 77 ? 8.732 -3.012 -19.022 1.00 0.00 77 THR A C 8
ATOM 13847 O O . THR A 1 77 ? 8.292 -3.854 -18.238 1.00 0.00 77 THR A O 8
ATOM 13858 N N . ARG A 1 78 ? 8.952 -3.306 -20.316 1.00 0.00 78 ARG A N 8
ATOM 13859 C CA . ARG A 1 78 ? 8.668 -4.627 -20.893 1.00 0.00 78 ARG A CA 8
ATOM 13860 C C . ARG A 1 78 ? 9.442 -5.748 -20.214 1.00 0.00 78 ARG A C 8
ATOM 13861 O O . ARG A 1 78 ? 8.937 -6.869 -20.168 1.00 0.00 78 ARG A O 8
ATOM 13882 N N . ARG A 1 79 ? 10.608 -5.436 -19.625 1.00 0.00 79 ARG A N 8
ATOM 13883 C CA . ARG A 1 79 ? 11.389 -6.408 -18.850 1.00 0.00 79 ARG A CA 8
ATOM 13884 C C . ARG A 1 79 ? 11.265 -6.266 -17.322 1.00 0.00 79 ARG A C 8
ATOM 13885 O O . ARG A 1 79 ? 12.121 -6.750 -16.581 1.00 0.00 79 ARG A O 8
ATOM 13906 N N . HIS A 1 80 ? 10.174 -5.644 -16.865 1.00 0.00 80 HIS A N 8
ATOM 13907 C CA . HIS A 1 80 ? 9.739 -5.603 -15.458 1.00 0.00 80 HIS A CA 8
ATOM 13908 C C . HIS A 1 80 ? 8.260 -6.008 -15.292 1.00 0.00 80 HIS A C 8
ATOM 13909 O O . HIS A 1 80 ? 7.888 -6.592 -14.273 1.00 0.00 80 HIS A O 8
ATOM 13923 N N . TYR A 1 81 ? 7.420 -5.795 -16.314 1.00 0.00 81 TYR A N 8
ATOM 13924 C CA . TYR A 1 81 ? 6.049 -6.316 -16.357 1.00 0.00 81 TYR A CA 8
ATOM 13925 C C . TYR A 1 81 ? 6.017 -7.855 -16.296 1.00 0.00 81 TYR A C 8
ATOM 13926 O O . TYR A 1 81 ? 5.111 -8.438 -15.698 1.00 0.00 81 TYR A O 8
ATOM 13944 N N . GLU A 1 82 ? 7.039 -8.520 -16.855 1.00 0.00 82 GLU A N 8
ATOM 13945 C CA . GLU A 1 82 ? 7.160 -9.977 -16.969 1.00 0.00 82 GLU A CA 8
ATOM 13946 C C . GLU A 1 82 ? 7.295 -10.699 -15.623 1.00 0.00 82 GLU A C 8
ATOM 13947 O O . GLU A 1 82 ? 7.117 -11.918 -15.586 1.00 0.00 82 GLU A O 8
ATOM 13959 N N . ARG A 1 83 ? 7.552 -9.969 -14.524 1.00 0.00 83 ARG A N 8
ATOM 13960 C CA . ARG A 1 83 ? 7.584 -10.561 -13.182 1.00 0.00 83 ARG A CA 8
ATOM 13961 C C . ARG A 1 83 ? 6.969 -9.739 -12.039 1.00 0.00 83 ARG A C 8
ATOM 13962 O O . ARG A 1 83 ? 6.945 -10.231 -10.912 1.00 0.00 83 ARG A O 8
ATOM 13983 N N . LEU A 1 84 ? 6.411 -8.551 -12.306 1.00 0.00 84 LEU A N 8
ATOM 13984 C CA . LEU A 1 84 ? 5.690 -7.771 -11.284 1.00 0.00 84 LEU A CA 8
ATOM 13985 C C . LEU A 1 84 ? 4.188 -7.614 -11.588 1.00 0.00 84 LEU A C 8
ATOM 13986 O O . LEU A 1 84 ? 3.468 -7.048 -10.769 1.00 0.00 84 LEU A O 8
ATOM 14002 N N . ILE A 1 85 ? 3.691 -8.157 -12.707 1.00 0.00 85 ILE A N 8
ATOM 14003 C CA . ILE A 1 85 ? 2.240 -8.248 -12.961 1.00 0.00 85 ILE A CA 8
ATOM 14004 C C . ILE A 1 85 ? 1.842 -9.393 -13.886 1.00 0.00 85 ILE A C 8
ATOM 14005 O O . ILE A 1 85 ? 0.794 -9.991 -13.649 1.00 0.00 85 ILE A O 8
ATOM 14021 N N . LEU A 1 86 ? 2.676 -9.801 -14.852 1.00 0.00 86 LEU A N 8
ATOM 14022 C CA . LEU A 1 86 ? 2.443 -11.035 -15.614 1.00 0.00 86 LEU A CA 8
ATOM 14023 C C . LEU A 1 86 ? 2.189 -12.256 -14.690 1.00 0.00 86 LEU A C 8
ATOM 14024 O O . LEU A 1 86 ? 1.247 -13.000 -14.962 1.00 0.00 86 LEU A O 8
ATOM 14040 N N . PRO A 1 87 ? 2.905 -12.454 -13.557 1.00 0.00 87 PRO A N 8
ATOM 14041 C CA . PRO A 1 87 ? 2.553 -13.479 -12.572 1.00 0.00 87 PRO A CA 8
ATOM 14042 C C . PRO A 1 87 ? 1.203 -13.289 -11.865 1.00 0.00 87 PRO A C 8
ATOM 14043 O O . PRO A 1 87 ? 0.598 -14.299 -11.501 1.00 0.00 87 PRO A O 8
ATOM 14054 N N . TYR A 1 88 ? 0.711 -12.053 -11.650 1.00 0.00 88 TYR A N 8
ATOM 14055 C CA . TYR A 1 88 ? -0.580 -11.851 -10.985 1.00 0.00 88 TYR A CA 8
ATOM 14056 C C . TYR A 1 88 ? -1.776 -11.892 -11.936 1.00 0.00 88 TYR A C 8
ATOM 14057 O O . TYR A 1 88 ? -2.801 -12.473 -11.589 1.00 0.00 88 TYR A O 8
ATOM 14075 N N . GLU A 1 89 ? -1.658 -11.403 -13.173 1.00 0.00 89 GLU A N 8
ATOM 14076 C CA . GLU A 1 89 ? -2.749 -11.503 -14.155 1.00 0.00 89 GLU A CA 8
ATOM 14077 C C . GLU A 1 89 ? -3.132 -12.964 -14.483 1.00 0.00 89 GLU A C 8
ATOM 14078 O O . GLU A 1 89 ? -4.246 -13.226 -14.935 1.00 0.00 89 GLU A O 8
ATOM 14090 N N . ARG A 1 90 ? -2.279 -13.946 -14.142 1.00 0.00 90 ARG A N 8
ATOM 14091 C CA . ARG A 1 90 ? -2.646 -15.370 -14.215 1.00 0.00 90 ARG A CA 8
ATOM 14092 C C . ARG A 1 90 ? -3.857 -15.751 -13.351 1.00 0.00 90 ARG A C 8
ATOM 14093 O O . ARG A 1 90 ? -4.608 -16.641 -13.757 1.00 0.00 90 ARG A O 8
ATOM 14114 N N . PHE A 1 91 ? -4.136 -15.081 -12.220 1.00 0.00 91 PHE A N 8
ATOM 14115 C CA . PHE A 1 91 ? -5.398 -15.334 -11.491 1.00 0.00 91 PHE A CA 8
ATOM 14116 C C . PHE A 1 91 ? -6.654 -14.879 -12.244 1.00 0.00 91 PHE A C 8
ATOM 14117 O O . PHE A 1 91 ? -7.731 -15.403 -11.969 1.00 0.00 91 PHE A O 8
ATOM 14134 N N . ILE A 1 92 ? -6.525 -14.001 -13.247 1.00 0.00 92 ILE A N 8
ATOM 14135 C CA . ILE A 1 92 ? -7.657 -13.621 -14.110 1.00 0.00 92 ILE A CA 8
ATOM 14136 C C . ILE A 1 92 ? -7.606 -14.315 -15.483 1.00 0.00 92 ILE A C 8
ATOM 14137 O O . ILE A 1 92 ? -8.377 -13.999 -16.392 1.00 0.00 92 ILE A O 8
ATOM 14153 N N . LYS A 1 93 ? -6.756 -15.353 -15.568 1.00 0.00 93 LYS A N 8
ATOM 14154 C CA . LYS A 1 93 ? -6.751 -16.297 -16.691 1.00 0.00 93 LYS A CA 8
ATOM 14155 C C . LYS A 1 93 ? -7.378 -17.657 -16.336 1.00 0.00 93 LYS A C 8
ATOM 14156 O O . LYS A 1 93 ? -7.575 -18.482 -17.229 1.00 0.00 93 LYS A O 8
ATOM 14175 N N . GLY A 1 94 ? -7.748 -17.879 -15.067 1.00 0.00 94 GLY A N 8
ATOM 14176 C CA . GLY A 1 94 ? -8.562 -19.049 -14.686 1.00 0.00 94 GLY A CA 8
ATOM 14177 C C . GLY A 1 94 ? -8.883 -19.215 -13.195 1.00 0.00 94 GLY A C 8
ATOM 14178 O O . GLY A 1 94 ? -9.514 -20.206 -12.830 1.00 0.00 94 GLY A O 8
ATOM 14182 N N . GLU A 1 95 ? -8.437 -18.291 -12.333 1.00 0.00 95 GLU A N 8
ATOM 14183 C CA . GLU A 1 95 ? -8.456 -18.408 -10.854 1.00 0.00 95 GLU A CA 8
ATOM 14184 C C . GLU A 1 95 ? -7.719 -19.686 -10.392 1.00 0.00 95 GLU A C 8
ATOM 14185 O O . GLU A 1 95 ? -8.008 -20.297 -9.364 1.00 0.00 95 GLU A O 8
ATOM 14197 N N . GLU A 1 96 ? -6.748 -20.102 -11.212 1.00 0.00 96 GLU A N 8
ATOM 14198 C CA . GLU A 1 96 ? -6.069 -21.390 -11.157 1.00 0.00 96 GLU A CA 8
ATOM 14199 C C . GLU A 1 96 ? -4.669 -21.329 -11.794 1.00 0.00 96 GLU A C 8
ATOM 14200 O O . GLU A 1 96 ? -3.729 -21.882 -11.229 1.00 0.00 96 GLU A O 8
ATOM 14212 N N . ASP A 1 97 ? -4.497 -20.623 -12.927 1.00 0.00 97 ASP A N 8
ATOM 14213 C CA . ASP A 1 97 ? -3.158 -20.506 -13.548 1.00 0.00 97 ASP A CA 8
ATOM 14214 C C . ASP A 1 97 ? -2.131 -19.680 -12.726 1.00 0.00 97 ASP A C 8
ATOM 14215 O O . ASP A 1 97 ? -0.950 -19.611 -13.079 1.00 0.00 97 ASP A O 8
ATOM 14224 N N . LYS A 1 98 ? -2.594 -19.078 -11.619 1.00 0.00 98 LYS A N 8
ATOM 14225 C CA . LYS A 1 98 ? -1.708 -18.451 -10.623 1.00 0.00 98 LYS A CA 8
ATOM 14226 C C . LYS A 1 98 ? -0.621 -19.425 -10.101 1.00 0.00 98 LYS A C 8
ATOM 14227 O O . LYS A 1 98 ? -0.945 -20.587 -9.845 1.00 0.00 98 LYS A O 8
ATOM 14246 N N . PRO A 1 99 ? 0.652 -18.997 -9.938 1.00 0.00 99 PRO A N 8
ATOM 14247 C CA . PRO A 1 99 ? 1.760 -19.871 -9.528 1.00 0.00 99 PRO A CA 8
ATOM 14248 C C . PRO A 1 99 ? 1.492 -20.738 -8.280 1.00 0.00 99 PRO A C 8
ATOM 14249 O O . PRO A 1 99 ? 1.184 -20.206 -7.210 1.00 0.00 99 PRO A O 8
ATOM 14260 N N . LEU A 1 100 ? 1.656 -22.063 -8.428 1.00 0.00 100 LEU A N 8
ATOM 14261 C CA . LEU A 1 100 ? 1.507 -23.016 -7.305 1.00 0.00 100 LEU A CA 8
ATOM 14262 C C . LEU A 1 100 ? 0.107 -22.981 -6.630 1.00 0.00 100 LEU A C 8
ATOM 14263 O O . LEU A 1 100 ? -0.010 -22.626 -5.450 1.00 0.00 100 LEU A O 8
ATOM 14279 N N . PRO A 1 101 ? -0.970 -23.323 -7.371 1.00 0.00 101 PRO A N 8
ATOM 14280 C CA . PRO A 1 101 ? -2.354 -23.238 -6.888 1.00 0.00 101 PRO A CA 8
ATOM 14281 C C . PRO A 1 101 ? -2.721 -24.330 -5.851 1.00 0.00 101 PRO A C 8
ATOM 14282 O O . PRO A 1 101 ? -1.975 -25.305 -5.703 1.00 0.00 101 PRO A O 8
ATOM 14293 N N . PRO A 1 102 ? -3.885 -24.222 -5.165 1.00 0.00 102 PRO A N 8
ATOM 14294 C CA . PRO A 1 102 ? -4.462 -25.211 -4.222 1.00 0.00 102 PRO A CA 8
ATOM 14295 C C . PRO A 1 102 ? -4.754 -26.648 -4.738 1.00 0.00 102 PRO A C 8
ATOM 14296 O O . PRO A 1 102 ? -5.605 -27.335 -4.166 1.00 0.00 102 PRO A O 8
ATOM 14307 N N . ILE A 1 103 ? -4.084 -27.102 -5.803 1.00 0.00 103 ILE A N 8
ATOM 14308 C CA . ILE A 1 103 ? -4.391 -28.394 -6.465 1.00 0.00 103 ILE A CA 8
ATOM 14309 C C . ILE A 1 103 ? -3.132 -29.233 -6.764 1.00 0.00 103 ILE A C 8
ATOM 14310 O O . ILE A 1 103 ? -3.118 -30.074 -7.668 1.00 0.00 103 ILE A O 8
ATOM 14326 N N . LYS A 1 104 ? -2.076 -29.005 -5.974 1.00 0.00 104 LYS A N 8
ATOM 14327 C CA . LYS A 1 104 ? -0.806 -29.750 -6.090 1.00 0.00 104 LYS A CA 8
ATOM 14328 C C . LYS A 1 104 ? -0.080 -29.835 -4.730 1.00 0.00 104 LYS A C 8
ATOM 14329 O O . LYS A 1 104 ? -0.091 -28.839 -4.002 1.00 0.00 104 LYS A O 8
ATOM 14348 N N . PRO A 1 105 ? 0.602 -30.952 -4.387 1.00 0.00 105 PRO A N 8
ATOM 14349 C CA . PRO A 1 105 ? 1.522 -31.085 -3.234 1.00 0.00 105 PRO A CA 8
ATOM 14350 C C . PRO A 1 105 ? 2.776 -30.170 -3.235 1.00 0.00 105 PRO A C 8
ATOM 14351 O O . PRO A 1 105 ? 3.835 -30.583 -2.759 1.00 0.00 105 PRO A O 8
ATOM 14362 N N . ARG A 1 106 ? 2.708 -28.964 -3.823 1.00 0.00 106 ARG A N 8
ATOM 14363 C CA . ARG A 1 106 ? 3.786 -27.990 -4.143 1.00 0.00 106 ARG A CA 8
ATOM 14364 C C . ARG A 1 106 ? 5.034 -28.495 -4.902 1.00 0.00 106 ARG A C 8
ATOM 14365 O O . ARG A 1 106 ? 5.879 -27.675 -5.269 1.00 0.00 106 ARG A O 8
ATOM 14386 N N . LYS A 1 107 ? 5.145 -29.805 -5.155 1.00 0.00 107 LYS A N 8
ATOM 14387 C CA . LYS A 1 107 ? 6.200 -30.378 -6.010 1.00 0.00 107 LYS A CA 8
ATOM 14388 C C . LYS A 1 107 ? 6.126 -29.855 -7.454 1.00 0.00 107 LYS A C 8
ATOM 14389 O O . LYS A 1 107 ? 5.015 -29.875 -8.035 1.00 0.00 107 LYS A O 8
ATOM 14409 N N . ARG A 1 1 ? -6.201 1.382 -7.044 1.00 0.00 1 ARG A N 9
ATOM 14410 C CA . ARG A 1 1 ? -5.042 1.311 -6.113 1.00 0.00 1 ARG A CA 9
ATOM 14411 C C . ARG A 1 1 ? -5.134 0.081 -5.214 1.00 0.00 1 ARG A C 9
ATOM 14412 O O . ARG A 1 1 ? -4.458 -0.897 -5.509 1.00 0.00 1 ARG A O 9
ATOM 14435 N N . ALA A 1 2 ? -5.873 0.146 -4.098 1.00 0.00 2 ALA A N 9
ATOM 14436 C CA . ALA A 1 2 ? -5.789 -0.933 -3.094 1.00 0.00 2 ALA A CA 9
ATOM 14437 C C . ALA A 1 2 ? -5.872 -2.414 -3.522 1.00 0.00 2 ALA A C 9
ATOM 14438 O O . ALA A 1 2 ? -5.192 -3.238 -2.911 1.00 0.00 2 ALA A O 9
ATOM 14445 N N . ASP A 1 3 ? -6.647 -2.787 -4.540 1.00 0.00 3 ASP A N 9
ATOM 14446 C CA . ASP A 1 3 ? -6.696 -4.184 -5.009 1.00 0.00 3 ASP A CA 9
ATOM 14447 C C . ASP A 1 3 ? -5.413 -4.589 -5.764 1.00 0.00 3 ASP A C 9
ATOM 14448 O O . ASP A 1 3 ? -4.869 -5.673 -5.547 1.00 0.00 3 ASP A O 9
ATOM 14457 N N . GLU A 1 4 ? -4.889 -3.669 -6.580 1.00 0.00 4 GLU A N 9
ATOM 14458 C CA . GLU A 1 4 ? -3.597 -3.848 -7.250 1.00 0.00 4 GLU A CA 9
ATOM 14459 C C . GLU A 1 4 ? -2.486 -3.882 -6.201 1.00 0.00 4 GLU A C 9
ATOM 14460 O O . GLU A 1 4 ? -1.626 -4.756 -6.210 1.00 0.00 4 GLU A O 9
ATOM 14472 N N . GLN A 1 5 ? -2.564 -2.968 -5.232 1.00 0.00 5 GLN A N 9
ATOM 14473 C CA . GLN A 1 5 ? -1.596 -2.887 -4.152 1.00 0.00 5 GLN A CA 9
ATOM 14474 C C . GLN A 1 5 ? -1.551 -4.194 -3.348 1.00 0.00 5 GLN A C 9
ATOM 14475 O O . GLN A 1 5 ? -0.468 -4.723 -3.099 1.00 0.00 5 GLN A O 9
ATOM 14489 N N . ALA A 1 6 ? -2.715 -4.761 -3.017 1.00 0.00 6 ALA A N 9
ATOM 14490 C CA . ALA A 1 6 ? -2.806 -6.051 -2.340 1.00 0.00 6 ALA A CA 9
ATOM 14491 C C . ALA A 1 6 ? -2.194 -7.181 -3.186 1.00 0.00 6 ALA A C 9
ATOM 14492 O O . ALA A 1 6 ? -1.333 -7.918 -2.693 1.00 0.00 6 ALA A O 9
ATOM 14499 N N . PHE A 1 7 ? -2.557 -7.290 -4.470 1.00 0.00 7 PHE A N 9
ATOM 14500 C CA . PHE A 1 7 ? -2.004 -8.328 -5.346 1.00 0.00 7 PHE A CA 9
ATOM 14501 C C . PHE A 1 7 ? -0.534 -8.096 -5.745 1.00 0.00 7 PHE A C 9
ATOM 14502 O O . PHE A 1 7 ? 0.156 -9.051 -6.115 1.00 0.00 7 PHE A O 9
ATOM 14519 N N . LEU A 1 8 ? -0.005 -6.875 -5.575 1.00 0.00 8 LEU A N 9
ATOM 14520 C CA . LEU A 1 8 ? 1.416 -6.628 -5.837 1.00 0.00 8 LEU A CA 9
ATOM 14521 C C . LEU A 1 8 ? 2.257 -6.783 -4.560 1.00 0.00 8 LEU A C 9
ATOM 14522 O O . LEU A 1 8 ? 3.446 -7.071 -4.664 1.00 0.00 8 LEU A O 9
ATOM 14538 N N . VAL A 1 9 ? 1.658 -6.659 -3.367 1.00 0.00 9 VAL A N 9
ATOM 14539 C CA . VAL A 1 9 ? 2.322 -7.072 -2.111 1.00 0.00 9 VAL A CA 9
ATOM 14540 C C . VAL A 1 9 ? 2.394 -8.604 -2.049 1.00 0.00 9 VAL A C 9
ATOM 14541 O O . VAL A 1 9 ? 3.417 -9.170 -1.670 1.00 0.00 9 VAL A O 9
ATOM 14554 N N . ALA A 1 10 ? 1.328 -9.267 -2.501 1.00 0.00 10 ALA A N 9
ATOM 14555 C CA . ALA A 1 10 ? 1.335 -10.718 -2.708 1.00 0.00 10 ALA A CA 9
ATOM 14556 C C . ALA A 1 10 ? 2.431 -11.156 -3.712 1.00 0.00 10 ALA A C 9
ATOM 14557 O O . ALA A 1 10 ? 3.252 -12.024 -3.384 1.00 0.00 10 ALA A O 9
ATOM 14564 N N . LEU A 1 11 ? 2.528 -10.492 -4.879 1.00 0.00 11 LEU A N 9
ATOM 14565 C CA . LEU A 1 11 ? 3.664 -10.695 -5.788 1.00 0.00 11 LEU A CA 9
ATOM 14566 C C . LEU A 1 11 ? 5.003 -10.404 -5.113 1.00 0.00 11 LEU A C 9
ATOM 14567 O O . LEU A 1 11 ? 5.896 -11.231 -5.221 1.00 0.00 11 LEU A O 9
ATOM 14583 N N . TYR A 1 12 ? 5.158 -9.279 -4.411 1.00 0.00 12 TYR A N 9
ATOM 14584 C CA . TYR A 1 12 ? 6.394 -8.906 -3.713 1.00 0.00 12 TYR A CA 9
ATOM 14585 C C . TYR A 1 12 ? 6.839 -9.988 -2.720 1.00 0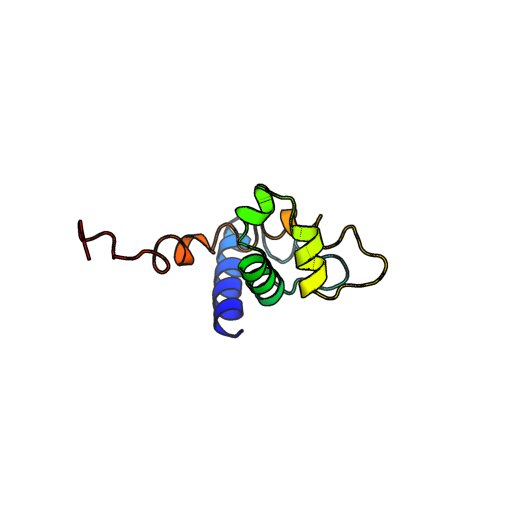.00 12 TYR A C 9
ATOM 14586 O O . TYR A 1 12 ? 8.015 -10.354 -2.707 1.00 0.00 12 TYR A O 9
ATOM 14604 N N . LYS A 1 13 ? 5.911 -10.574 -1.950 1.00 0.00 13 LYS A N 9
ATOM 14605 C CA . LYS A 1 13 ? 6.210 -11.708 -1.071 1.00 0.00 13 LYS A CA 9
ATOM 14606 C C . LYS A 1 13 ? 6.696 -12.924 -1.867 1.00 0.00 13 LYS A C 9
ATOM 14607 O O . LYS A 1 13 ? 7.782 -13.428 -1.575 1.00 0.00 13 LYS A O 9
ATOM 14626 N N . TYR A 1 14 ? 5.976 -13.350 -2.910 1.00 0.00 14 TYR A N 9
ATOM 14627 C CA . TYR A 1 14 ? 6.411 -14.468 -3.764 1.00 0.00 14 TYR A CA 9
ATOM 14628 C C . TYR A 1 14 ? 7.759 -14.216 -4.460 1.00 0.00 14 TYR A C 9
ATOM 14629 O O . TYR A 1 14 ? 8.593 -15.112 -4.577 1.00 0.00 14 TYR A O 9
ATOM 14647 N N . MET A 1 15 ? 7.992 -12.975 -4.880 1.00 0.00 15 MET A N 9
ATOM 14648 C CA . MET A 1 15 ? 9.217 -12.483 -5.497 1.00 0.00 15 MET A CA 9
ATOM 14649 C C . MET A 1 15 ? 10.407 -12.511 -4.513 1.00 0.00 15 MET A C 9
ATOM 14650 O O . MET A 1 15 ? 11.465 -13.044 -4.859 1.00 0.00 15 MET A O 9
ATOM 14664 N N . LYS A 1 16 ? 10.237 -12.026 -3.274 1.00 0.00 16 LYS A N 9
ATOM 14665 C CA . LYS A 1 16 ? 11.254 -12.189 -2.217 1.00 0.00 16 LYS A CA 9
ATOM 14666 C C . LYS A 1 16 ? 11.570 -13.666 -1.944 1.00 0.00 16 LYS A C 9
ATOM 14667 O O . LYS A 1 16 ? 12.735 -14.046 -1.840 1.00 0.00 16 LYS A O 9
ATOM 14686 N N . GLU A 1 17 ? 10.531 -14.505 -1.948 1.00 0.00 17 GLU A N 9
ATOM 14687 C CA . GLU A 1 17 ? 10.687 -15.975 -1.855 1.00 0.00 17 GLU A CA 9
ATOM 14688 C C . GLU A 1 17 ? 11.400 -16.622 -3.072 1.00 0.00 17 GLU A C 9
ATOM 14689 O O . GLU A 1 17 ? 11.679 -17.824 -3.058 1.00 0.00 17 GLU A O 9
ATOM 14701 N N . ARG A 1 18 ? 11.755 -15.812 -4.086 1.00 0.00 18 ARG A N 9
ATOM 14702 C CA . ARG A 1 18 ? 12.543 -16.260 -5.255 1.00 0.00 18 ARG A CA 9
ATOM 14703 C C . ARG A 1 18 ? 13.904 -15.538 -5.351 1.00 0.00 18 ARG A C 9
ATOM 14704 O O . ARG A 1 18 ? 14.540 -15.555 -6.405 1.00 0.00 18 ARG A O 9
ATOM 14725 N N . LYS A 1 19 ? 14.363 -14.915 -4.248 1.00 0.00 19 LYS A N 9
ATOM 14726 C CA . LYS A 1 19 ? 15.671 -14.254 -4.055 1.00 0.00 19 LYS A CA 9
ATOM 14727 C C . LYS A 1 19 ? 15.798 -12.942 -4.841 1.00 0.00 19 LYS A C 9
ATOM 14728 O O . LYS A 1 19 ? 16.891 -12.547 -5.252 1.00 0.00 19 LYS A O 9
ATOM 14747 N N . THR A 1 20 ? 14.657 -12.267 -5.013 1.00 0.00 20 THR A N 9
ATOM 14748 C CA . THR A 1 20 ? 14.574 -10.996 -5.727 1.00 0.00 20 THR A CA 9
ATOM 14749 C C . THR A 1 20 ? 13.814 -10.017 -4.815 1.00 0.00 20 THR A C 9
ATOM 14750 O O . THR A 1 20 ? 12.600 -10.137 -4.698 1.00 0.00 20 THR A O 9
ATOM 14761 N N . PRO A 1 21 ? 14.468 -9.075 -4.108 1.00 0.00 21 PRO A N 9
ATOM 14762 C CA . PRO A 1 21 ? 13.834 -8.247 -3.060 1.00 0.00 21 PRO A CA 9
ATOM 14763 C C . PRO A 1 21 ? 12.941 -7.092 -3.585 1.00 0.00 21 PRO A C 9
ATOM 14764 O O . PRO A 1 21 ? 12.806 -6.077 -2.907 1.00 0.00 21 PRO A O 9
ATOM 14775 N N . ILE A 1 22 ? 12.376 -7.245 -4.796 1.00 0.00 22 ILE A N 9
ATOM 14776 C CA . ILE A 1 22 ? 11.684 -6.162 -5.551 1.00 0.00 22 ILE A CA 9
ATOM 14777 C C . ILE A 1 22 ? 12.442 -4.845 -5.798 1.00 0.00 22 ILE A C 9
ATOM 14778 O O . ILE A 1 22 ? 12.095 -4.158 -6.750 1.00 0.00 22 ILE A O 9
ATOM 14794 N N . GLU A 1 23 ? 13.529 -4.528 -5.080 1.00 0.00 23 GLU A N 9
ATOM 14795 C CA . GLU A 1 23 ? 14.406 -3.391 -5.440 1.00 0.00 23 GLU A CA 9
ATOM 14796 C C . GLU A 1 23 ? 15.017 -3.410 -6.861 1.00 0.00 23 GLU A C 9
ATOM 14797 O O . GLU A 1 23 ? 15.700 -2.464 -7.256 1.00 0.00 23 GLU A O 9
ATOM 14809 N N . ARG A 1 24 ? 14.763 -4.463 -7.650 1.00 0.00 24 ARG A N 9
ATOM 14810 C CA . ARG A 1 24 ? 15.013 -4.584 -9.100 1.00 0.00 24 ARG A CA 9
ATOM 14811 C C . ARG A 1 24 ? 14.050 -3.671 -9.900 1.00 0.00 24 ARG A C 9
ATOM 14812 O O . ARG A 1 24 ? 13.426 -4.089 -10.876 1.00 0.00 24 ARG A O 9
ATOM 14833 N N . ILE A 1 25 ? 13.883 -2.431 -9.433 1.00 0.00 25 ILE A N 9
ATOM 14834 C CA . ILE A 1 25 ? 12.862 -1.457 -9.849 1.00 0.00 25 ILE A CA 9
ATOM 14835 C C . ILE A 1 25 ? 13.386 0.016 -9.839 1.00 0.00 25 ILE A C 9
ATOM 14836 O O . ILE A 1 25 ? 12.620 0.931 -9.524 1.00 0.00 25 ILE A O 9
ATOM 14852 N N . PRO A 1 26 ? 14.670 0.306 -10.157 1.00 0.00 26 PRO A N 9
ATOM 14853 C CA . PRO A 1 26 ? 15.294 1.612 -9.892 1.00 0.00 26 PRO A CA 9
ATOM 14854 C C . PRO A 1 26 ? 14.588 2.829 -10.514 1.00 0.00 26 PRO A C 9
ATOM 14855 O O . PRO A 1 26 ? 14.459 3.857 -9.847 1.00 0.00 26 PRO A O 9
ATOM 14866 N N . TYR A 1 27 ? 14.107 2.699 -11.755 1.00 0.00 27 TYR A N 9
ATOM 14867 C CA . TYR A 1 27 ? 13.351 3.760 -12.434 1.00 0.00 27 TYR A CA 9
ATOM 14868 C C . TYR A 1 27 ? 12.401 3.159 -13.477 1.00 0.00 27 TYR A C 9
ATOM 14869 O O . TYR A 1 27 ? 12.658 2.080 -14.015 1.00 0.00 27 TYR A O 9
ATOM 14887 N N . LEU A 1 28 ? 11.331 3.893 -13.791 1.00 0.00 28 LEU A N 9
ATOM 14888 C CA . LEU A 1 28 ? 10.453 3.646 -14.939 1.00 0.00 28 LEU A CA 9
ATOM 14889 C C . LEU A 1 28 ? 11.314 3.947 -16.182 1.00 0.00 28 LEU A C 9
ATOM 14890 O O . LEU A 1 28 ? 11.745 3.049 -16.907 1.00 0.00 28 LEU A O 9
ATOM 14906 N N . GLY A 1 29 ? 11.645 5.234 -16.331 1.00 0.00 29 GLY A N 9
ATOM 14907 C CA . GLY A 1 29 ? 12.720 5.671 -17.238 1.00 0.00 29 GLY A CA 9
ATOM 14908 C C . GLY A 1 29 ? 13.242 7.082 -16.907 1.00 0.00 29 GLY A C 9
ATOM 14909 O O . GLY A 1 29 ? 14.433 7.346 -17.055 1.00 0.00 29 GLY A O 9
ATOM 14913 N N . PHE A 1 30 ? 12.372 7.954 -16.374 1.00 0.00 30 PHE A N 9
ATOM 14914 C CA . PHE A 1 30 ? 12.713 9.288 -15.839 1.00 0.00 30 PHE A CA 9
ATOM 14915 C C . PHE A 1 30 ? 12.099 9.561 -14.440 1.00 0.00 30 PHE A C 9
ATOM 14916 O O . PHE A 1 30 ? 12.315 10.629 -13.863 1.00 0.00 30 PHE A O 9
ATOM 14933 N N . LYS A 1 31 ? 11.343 8.597 -13.883 1.00 0.00 31 LYS A N 9
ATOM 14934 C CA . LYS A 1 31 ? 10.643 8.763 -12.590 1.00 0.00 31 LYS A CA 9
ATOM 14935 C C . LYS A 1 31 ? 10.432 7.422 -11.869 1.00 0.00 31 LYS A C 9
ATOM 14936 O O . LYS A 1 31 ? 10.717 6.362 -12.428 1.00 0.00 31 LYS A O 9
ATOM 14955 N N . GLN A 1 32 ? 9.953 7.476 -10.628 1.00 0.00 32 GLN A N 9
ATOM 14956 C CA . GLN A 1 32 ? 9.660 6.311 -9.780 1.00 0.00 32 GLN A CA 9
ATOM 14957 C C . GLN A 1 32 ? 8.486 5.477 -10.352 1.00 0.00 32 GLN A C 9
ATOM 14958 O O . GLN A 1 32 ? 7.496 6.038 -10.832 1.00 0.00 32 GLN A O 9
ATOM 14972 N N . ILE A 1 33 ? 8.592 4.143 -10.317 1.00 0.00 33 ILE A N 9
ATOM 14973 C CA . ILE A 1 33 ? 7.564 3.237 -10.869 1.00 0.00 33 ILE A CA 9
ATOM 14974 C C . ILE A 1 33 ? 6.228 3.267 -10.095 1.00 0.00 33 ILE A C 9
ATOM 14975 O O . ILE A 1 33 ? 6.186 3.118 -8.873 1.00 0.00 33 ILE A O 9
ATOM 14991 N N . ASN A 1 34 ? 5.121 3.351 -10.843 1.00 0.00 34 ASN A N 9
ATOM 14992 C CA . ASN A 1 34 ? 3.745 3.187 -10.361 1.00 0.00 34 ASN A CA 9
ATOM 14993 C C . ASN A 1 34 ? 3.144 1.926 -11.008 1.00 0.00 34 ASN A C 9
ATOM 14994 O O . ASN A 1 34 ? 2.504 1.975 -12.057 1.00 0.00 34 ASN A O 9
ATOM 15005 N N . LEU A 1 35 ? 3.422 0.768 -10.407 1.00 0.00 35 LEU A N 9
ATOM 15006 C CA . LEU A 1 35 ? 3.140 -0.557 -10.974 1.00 0.00 35 LEU A CA 9
ATOM 15007 C C . LEU A 1 35 ? 1.637 -0.860 -11.175 1.00 0.00 35 LEU A C 9
ATOM 15008 O O . LEU A 1 35 ? 1.256 -1.476 -12.169 1.00 0.00 35 LEU A O 9
ATOM 15024 N N . TRP A 1 36 ? 0.770 -0.354 -10.291 1.00 0.00 36 TRP A N 9
ATOM 15025 C CA . TRP A 1 36 ? -0.692 -0.359 -10.466 1.00 0.00 36 TRP A CA 9
ATOM 15026 C C . TRP A 1 36 ? -1.125 0.489 -11.688 1.00 0.00 36 TRP A C 9
ATOM 15027 O O . TRP A 1 36 ? -1.955 0.065 -12.497 1.00 0.00 36 TRP A O 9
ATOM 15048 N N . THR A 1 37 ? -0.517 1.670 -11.867 1.00 0.00 37 THR A N 9
ATOM 15049 C CA . THR A 1 37 ? -0.762 2.575 -13.005 1.00 0.00 37 THR A CA 9
ATOM 15050 C C . THR A 1 37 ? -0.325 1.957 -14.329 1.00 0.00 37 THR A C 9
ATOM 15051 O O . THR A 1 37 ? -1.117 1.946 -15.271 1.00 0.00 37 THR A O 9
ATOM 15062 N N . MET A 1 38 ? 0.885 1.386 -14.420 1.00 0.00 38 MET A N 9
ATOM 15063 C CA . MET A 1 38 ? 1.311 0.712 -15.657 1.00 0.00 38 MET A CA 9
ATOM 15064 C C . MET A 1 38 ? 0.435 -0.508 -15.974 1.00 0.00 38 MET A C 9
ATOM 15065 O O . MET A 1 38 ? 0.242 -0.808 -17.149 1.00 0.00 38 MET A O 9
ATOM 15079 N N . PHE A 1 39 ? -0.132 -1.185 -14.964 1.00 0.00 39 PHE A N 9
ATOM 15080 C CA . PHE A 1 39 ? -1.100 -2.256 -15.195 1.00 0.00 39 PHE A CA 9
ATOM 15081 C C . PHE A 1 39 ? -2.382 -1.730 -15.838 1.00 0.00 39 PHE A C 9
ATOM 15082 O O . PHE A 1 39 ? -2.723 -2.189 -16.927 1.00 0.00 39 PHE A O 9
ATOM 15099 N N . GLN A 1 40 ? -3.071 -0.748 -15.241 1.00 0.00 40 GLN A N 9
ATOM 15100 C CA . GLN A 1 40 ? -4.292 -0.218 -15.873 1.00 0.00 40 GLN A CA 9
ATOM 15101 C C . GLN A 1 40 ? -4.021 0.433 -17.241 1.00 0.00 40 GLN A C 9
ATOM 15102 O O . GLN A 1 40 ? -4.836 0.298 -18.153 1.00 0.00 40 GLN A O 9
ATOM 15116 N N . ALA A 1 41 ? -2.853 1.057 -17.431 1.00 0.00 41 ALA A N 9
ATOM 15117 C CA . ALA A 1 41 ? -2.419 1.560 -18.733 1.00 0.00 41 ALA A CA 9
ATOM 15118 C C . ALA A 1 41 ? -2.247 0.421 -19.754 1.00 0.00 41 ALA A C 9
ATOM 15119 O O . ALA A 1 41 ? -2.837 0.482 -20.829 1.00 0.00 41 ALA A O 9
ATOM 15126 N N . ALA A 1 42 ? -1.529 -0.657 -19.416 1.00 0.00 42 ALA A N 9
ATOM 15127 C CA . ALA A 1 42 ? -1.359 -1.843 -20.265 1.00 0.00 42 ALA A CA 9
ATOM 15128 C C . ALA A 1 42 ? -2.654 -2.645 -20.484 1.00 0.00 42 ALA A C 9
ATOM 15129 O O . ALA A 1 42 ? -2.755 -3.379 -21.468 1.00 0.00 42 ALA A O 9
ATOM 15136 N N . GLN A 1 43 ? -3.645 -2.500 -19.601 1.00 0.00 43 GLN A N 9
ATOM 15137 C CA . GLN A 1 43 ? -4.971 -3.093 -19.794 1.00 0.00 43 GLN A CA 9
ATOM 15138 C C . GLN A 1 43 ? -5.804 -2.339 -20.838 1.00 0.00 43 GLN A C 9
ATOM 15139 O O . GLN A 1 43 ? -6.512 -2.971 -21.621 1.00 0.00 43 GLN A O 9
ATOM 15153 N N . LYS A 1 44 ? -5.666 -1.008 -20.915 1.00 0.00 44 LYS A N 9
ATOM 15154 C CA . LYS A 1 44 ? -6.401 -0.189 -21.897 1.00 0.00 44 LYS A CA 9
ATOM 15155 C C . LYS A 1 44 ? -5.661 -0.103 -23.226 1.00 0.00 44 LYS A C 9
ATOM 15156 O O . LYS A 1 44 ? -6.251 -0.322 -24.284 1.00 0.00 44 LYS A O 9
ATOM 15175 N N . LEU A 1 45 ? -4.352 0.134 -23.156 1.00 0.00 45 LEU A N 9
ATOM 15176 C CA . LEU A 1 45 ? -3.482 0.168 -24.334 1.00 0.00 45 LEU A CA 9
ATOM 15177 C C . LEU A 1 45 ? -3.077 -1.236 -24.841 1.00 0.00 45 LEU A C 9
ATOM 15178 O O . LEU A 1 45 ? -2.151 -1.347 -25.647 1.00 0.00 45 LEU A O 9
ATOM 15194 N N . GLY A 1 46 ? -3.752 -2.307 -24.391 1.00 0.00 46 GLY A N 9
ATOM 15195 C CA . GLY A 1 46 ? -3.590 -3.621 -25.038 1.00 0.00 46 GLY A CA 9
ATOM 15196 C C . GLY A 1 46 ? -3.953 -4.901 -24.280 1.00 0.00 46 GLY A C 9
ATOM 15197 O O . GLY A 1 46 ? -3.600 -5.973 -24.767 1.00 0.00 46 GLY A O 9
ATOM 15201 N N . GLY A 1 47 ? -4.610 -4.826 -23.117 1.00 0.00 47 GLY A N 9
ATOM 15202 C CA . GLY A 1 47 ? -4.956 -6.011 -22.315 1.00 0.00 47 GLY A CA 9
ATOM 15203 C C . GLY A 1 47 ? -3.790 -6.981 -22.098 1.00 0.00 47 GLY A C 9
ATOM 15204 O O . GLY A 1 47 ? -4.012 -8.191 -22.143 1.00 0.00 47 GLY A O 9
ATOM 15208 N N . TYR A 1 48 ? -2.569 -6.457 -21.912 1.00 0.00 48 TYR A N 9
ATOM 15209 C CA . TYR A 1 48 ? -1.322 -7.241 -21.988 1.00 0.00 48 TYR A CA 9
ATOM 15210 C C . TYR A 1 48 ? -1.018 -7.951 -23.320 1.00 0.00 48 TYR A C 9
ATOM 15211 O O . TYR A 1 48 ? 0.099 -7.836 -23.833 1.00 0.00 48 TYR A O 9
ATOM 15229 N N . GLU A 1 49 ? -1.969 -8.658 -23.918 1.00 0.00 49 GLU A N 9
ATOM 15230 C CA . GLU A 1 49 ? -1.672 -9.543 -25.044 1.00 0.00 49 GLU A CA 9
ATOM 15231 C C . GLU A 1 49 ? -1.447 -8.761 -26.340 1.00 0.00 49 GLU A C 9
ATOM 15232 O O . GLU A 1 49 ? -0.478 -9.017 -27.055 1.00 0.00 49 GLU A O 9
ATOM 15244 N N . THR A 1 50 ? -2.271 -7.745 -26.607 1.00 0.00 50 THR A N 9
ATOM 15245 C CA . THR A 1 50 ? -2.116 -6.862 -27.766 1.00 0.00 50 THR A CA 9
ATOM 15246 C C . THR A 1 50 ? -0.938 -5.904 -27.584 1.00 0.00 50 THR A C 9
ATOM 15247 O O . THR A 1 50 ? -0.255 -5.603 -28.563 1.00 0.00 50 THR A O 9
ATOM 15258 N N . ILE A 1 51 ? -0.620 -5.456 -26.355 1.00 0.00 51 ILE A N 9
ATOM 15259 C CA . ILE A 1 51 ? 0.558 -4.596 -26.131 1.00 0.00 51 ILE A CA 9
ATOM 15260 C C . ILE A 1 51 ? 1.870 -5.371 -26.304 1.00 0.00 51 ILE A C 9
ATOM 15261 O O . ILE A 1 51 ? 2.835 -4.810 -26.828 1.00 0.00 51 ILE A O 9
ATOM 15277 N N . THR A 1 52 ? 1.881 -6.669 -25.982 1.00 0.00 52 THR A N 9
ATOM 15278 C CA . THR A 1 52 ? 3.032 -7.545 -26.263 1.00 0.00 52 THR A CA 9
ATOM 15279 C C . THR A 1 52 ? 3.114 -7.902 -27.753 1.00 0.00 52 THR A C 9
ATOM 15280 O O . THR A 1 52 ? 4.187 -7.800 -28.351 1.00 0.00 52 THR A O 9
ATOM 15291 N N . ALA A 1 53 ? 1.985 -8.265 -28.376 1.00 0.00 53 ALA A N 9
ATOM 15292 C CA . ALA A 1 53 ? 1.953 -8.661 -29.789 1.00 0.00 53 ALA A CA 9
ATOM 15293 C C . ALA A 1 53 ? 2.176 -7.508 -30.793 1.00 0.00 53 ALA A C 9
ATOM 15294 O O . ALA A 1 53 ? 2.537 -7.771 -31.944 1.00 0.00 53 ALA A O 9
ATOM 15301 N N . ARG A 1 54 ? 1.975 -6.246 -30.370 1.00 0.00 54 ARG A N 9
ATOM 15302 C CA . ARG A 1 54 ? 2.067 -5.075 -31.278 1.00 0.00 54 ARG A CA 9
ATOM 15303 C C . ARG A 1 54 ? 2.974 -3.944 -30.759 1.00 0.00 54 ARG A C 9
ATOM 15304 O O . ARG A 1 54 ? 2.930 -2.836 -31.293 1.00 0.00 54 ARG A O 9
ATOM 15325 N N . ARG A 1 55 ? 3.810 -4.216 -29.742 1.00 0.00 55 ARG A N 9
ATOM 15326 C CA . ARG A 1 55 ? 4.808 -3.307 -29.126 1.00 0.00 55 ARG A CA 9
ATOM 15327 C C . ARG A 1 55 ? 4.217 -1.942 -28.771 1.00 0.00 55 ARG A C 9
ATOM 15328 O O . ARG A 1 55 ? 4.737 -0.886 -29.128 1.00 0.00 55 ARG A O 9
ATOM 15349 N N . GLN A 1 56 ? 3.100 -1.998 -28.040 1.00 0.00 56 GLN A N 9
ATOM 15350 C CA . GLN A 1 56 ? 2.279 -0.808 -27.773 1.00 0.00 56 GLN A CA 9
ATOM 15351 C C . GLN A 1 56 ? 2.744 -0.019 -26.528 1.00 0.00 56 GLN A C 9
ATOM 15352 O O . GLN A 1 56 ? 2.111 0.964 -26.156 1.00 0.00 56 GLN A O 9
ATOM 15366 N N . TRP A 1 57 ? 3.882 -0.394 -25.919 1.00 0.00 57 TRP A N 9
ATOM 15367 C CA . TRP A 1 57 ? 4.585 0.375 -24.873 1.00 0.00 57 TRP A CA 9
ATOM 15368 C C . TRP A 1 57 ? 4.875 1.816 -25.324 1.00 0.00 57 TRP A C 9
ATOM 15369 O O . TRP A 1 57 ? 4.782 2.744 -24.522 1.00 0.00 57 TRP A O 9
ATOM 15390 N N . LYS A 1 58 ? 5.082 2.058 -26.625 1.00 0.00 58 LYS A N 9
ATOM 15391 C CA . LYS A 1 58 ? 5.169 3.427 -27.178 1.00 0.00 58 LYS A CA 9
ATOM 15392 C C . LYS A 1 58 ? 3.915 4.298 -26.943 1.00 0.00 58 LYS A C 9
ATOM 15393 O O . LYS A 1 58 ? 4.019 5.522 -27.014 1.00 0.00 58 LYS A O 9
ATOM 15412 N N . HIS A 1 59 ? 2.772 3.694 -26.593 1.00 0.00 59 HIS A N 9
ATOM 15413 C CA . HIS A 1 59 ? 1.596 4.432 -26.114 1.00 0.00 59 HIS A CA 9
ATOM 15414 C C . HIS A 1 59 ? 1.439 4.389 -24.577 1.00 0.00 59 HIS A C 9
ATOM 15415 O O . HIS A 1 59 ? 0.744 5.233 -24.010 1.00 0.00 59 HIS A O 9
ATOM 15429 N N . ILE A 1 60 ? 2.119 3.482 -23.859 1.00 0.00 60 ILE A N 9
ATOM 15430 C CA . ILE A 1 60 ? 2.247 3.575 -22.387 1.00 0.00 60 ILE A CA 9
ATOM 15431 C C . ILE A 1 60 ? 3.009 4.865 -22.094 1.00 0.00 60 ILE A C 9
ATOM 15432 O O . ILE A 1 60 ? 2.574 5.670 -21.281 1.00 0.00 60 ILE A O 9
ATOM 15448 N N . TYR A 1 61 ? 4.059 5.135 -22.875 1.00 0.00 61 TYR A N 9
ATOM 15449 C CA . TYR A 1 61 ? 4.757 6.421 -22.926 1.00 0.00 61 TYR A CA 9
ATOM 15450 C C . TYR A 1 61 ? 3.810 7.625 -23.178 1.00 0.00 61 TYR A C 9
ATOM 15451 O O . TYR A 1 61 ? 4.133 8.747 -22.787 1.00 0.00 61 TYR A O 9
ATOM 15469 N N . ASP A 1 62 ? 2.620 7.384 -23.750 1.00 0.00 62 ASP A N 9
ATOM 15470 C CA . ASP A 1 62 ? 1.586 8.421 -23.874 1.00 0.00 62 ASP A CA 9
ATOM 15471 C C . ASP A 1 62 ? 0.762 8.580 -22.588 1.00 0.00 62 ASP A C 9
ATOM 15472 O O . ASP A 1 62 ? 0.676 9.689 -22.055 1.00 0.00 62 ASP A O 9
ATOM 15481 N N . GLU A 1 63 ? 0.210 7.489 -22.042 1.00 0.00 63 GLU A N 9
ATOM 15482 C CA . GLU A 1 63 ? -0.574 7.560 -20.793 1.00 0.00 63 GLU A CA 9
ATOM 15483 C C . GLU A 1 63 ? 0.256 7.985 -19.557 1.00 0.00 63 GLU A C 9
ATOM 15484 O O . GLU A 1 63 ? -0.258 8.665 -18.664 1.00 0.00 63 GLU A O 9
ATOM 15496 N N . LEU A 1 64 ? 1.552 7.652 -19.514 1.00 0.00 64 LEU A N 9
ATOM 15497 C CA . LEU A 1 64 ? 2.483 8.069 -18.452 1.00 0.00 64 LEU A CA 9
ATOM 15498 C C . LEU A 1 64 ? 2.731 9.580 -18.388 1.00 0.00 64 LEU A C 9
ATOM 15499 O O . LEU A 1 64 ? 3.108 10.083 -17.325 1.00 0.00 64 LEU A O 9
ATOM 15515 N N . GLY A 1 65 ? 2.601 10.280 -19.519 1.00 0.00 65 GLY A N 9
ATOM 15516 C CA . GLY A 1 65 ? 3.040 11.677 -19.620 1.00 0.00 65 GLY A CA 9
ATOM 15517 C C . GLY A 1 65 ? 4.556 11.845 -19.405 1.00 0.00 65 GLY A C 9
ATOM 15518 O O . GLY A 1 65 ? 4.986 12.847 -18.826 1.00 0.00 65 GLY A O 9
ATOM 15522 N N . GLY A 1 66 ? 5.355 10.836 -19.792 1.00 0.00 66 GLY A N 9
ATOM 15523 C CA . GLY A 1 66 ? 6.805 10.845 -19.571 1.00 0.00 66 GLY A CA 9
ATOM 15524 C C . GLY A 1 66 ? 7.574 11.969 -20.287 1.00 0.00 66 GLY A C 9
ATOM 15525 O O . GLY A 1 66 ? 7.057 12.659 -21.171 1.00 0.00 66 GLY A O 9
ATOM 15529 N N . ASN A 1 67 ? 8.839 12.134 -19.890 1.00 0.00 67 ASN A N 9
ATOM 15530 C CA . ASN A 1 67 ? 9.790 13.104 -20.445 1.00 0.00 67 ASN A CA 9
ATOM 15531 C C . ASN A 1 67 ? 9.914 12.978 -21.986 1.00 0.00 67 ASN A C 9
ATOM 15532 O O . ASN A 1 67 ? 10.018 11.856 -22.487 1.00 0.00 67 ASN A O 9
ATOM 15543 N N . PRO A 1 68 ? 9.935 14.096 -22.747 1.00 0.00 68 PRO A N 9
ATOM 15544 C CA . PRO A 1 68 ? 9.841 14.088 -24.213 1.00 0.00 68 PRO A CA 9
ATOM 15545 C C . PRO A 1 68 ? 11.062 13.507 -24.954 1.00 0.00 68 PRO A C 9
ATOM 15546 O O . PRO A 1 68 ? 10.967 13.251 -26.158 1.00 0.00 68 PRO A O 9
ATOM 15557 N N . GLY A 1 69 ? 12.189 13.281 -24.266 1.00 0.00 69 GLY A N 9
ATOM 15558 C CA . GLY A 1 69 ? 13.363 12.610 -24.846 1.00 0.00 69 GLY A CA 9
ATOM 15559 C C . GLY A 1 69 ? 13.703 11.296 -24.130 1.00 0.00 69 GLY A C 9
ATOM 15560 O O . GLY A 1 69 ? 14.882 10.972 -23.960 1.00 0.00 69 GLY A O 9
ATOM 15564 N N . SER A 1 70 ? 12.669 10.563 -23.695 1.00 0.00 70 SER A N 9
ATOM 15565 C CA . SER A 1 70 ? 12.828 9.346 -22.872 1.00 0.00 70 SER A CA 9
ATOM 15566 C C . SER A 1 70 ? 11.909 8.211 -23.351 1.00 0.00 70 SER A C 9
ATOM 15567 O O . SER A 1 70 ? 11.390 7.446 -22.544 1.00 0.00 70 SER A O 9
ATOM 15575 N N . THR A 1 71 ? 11.701 8.081 -24.668 1.00 0.00 71 THR A N 9
ATOM 15576 C CA . THR A 1 71 ? 10.887 7.013 -25.300 1.00 0.00 71 THR A CA 9
ATOM 15577 C C . THR A 1 71 ? 11.259 5.586 -24.861 1.00 0.00 71 THR A C 9
ATOM 15578 O O . THR A 1 71 ? 10.399 4.702 -24.806 1.00 0.00 71 THR A O 9
ATOM 15589 N N . SER A 1 72 ? 12.524 5.350 -24.495 1.00 0.00 72 SER A N 9
ATOM 15590 C CA . SER A 1 72 ? 12.994 4.080 -23.919 1.00 0.00 72 SER A CA 9
ATOM 15591 C C . SER A 1 72 ? 12.279 3.705 -22.614 1.00 0.00 72 SER A C 9
ATOM 15592 O O . SER A 1 72 ? 12.184 2.522 -22.308 1.00 0.00 72 SER A O 9
ATOM 15600 N N . ALA A 1 73 ? 11.776 4.684 -21.855 1.00 0.00 73 ALA A N 9
ATOM 15601 C CA . ALA A 1 73 ? 11.107 4.407 -20.577 1.00 0.00 73 ALA A CA 9
ATOM 15602 C C . ALA A 1 73 ? 10.067 3.274 -20.601 1.00 0.00 73 ALA A C 9
ATOM 15603 O O . ALA A 1 73 ? 10.186 2.316 -19.843 1.00 0.00 73 ALA A O 9
ATOM 15610 N N . ALA A 1 74 ? 9.080 3.335 -21.498 1.00 0.00 74 ALA A N 9
ATOM 15611 C CA . ALA A 1 74 ? 8.082 2.273 -21.673 1.00 0.00 74 ALA A CA 9
ATOM 15612 C C . ALA A 1 74 ? 8.688 0.946 -22.174 1.00 0.00 74 ALA A C 9
ATOM 15613 O O . ALA A 1 74 ? 8.200 -0.134 -21.836 1.00 0.00 74 ALA A O 9
ATOM 15620 N N . THR A 1 75 ? 9.795 1.027 -22.915 1.00 0.00 75 THR A N 9
ATOM 15621 C CA . THR A 1 75 ? 10.514 -0.160 -23.393 1.00 0.00 75 THR A CA 9
ATOM 15622 C C . THR A 1 75 ? 11.308 -0.850 -22.267 1.00 0.00 75 THR A C 9
ATOM 15623 O O . THR A 1 75 ? 11.339 -2.079 -22.208 1.00 0.00 75 THR A O 9
ATOM 15634 N N . CYS A 1 76 ? 11.889 -0.098 -21.320 1.00 0.00 76 CYS A N 9
ATOM 15635 C CA . CYS A 1 76 ? 12.499 -0.642 -20.095 1.00 0.00 76 CYS A CA 9
ATOM 15636 C C . CYS A 1 76 ? 11.436 -1.103 -19.085 1.00 0.00 76 CYS A C 9
ATOM 15637 O O . CYS A 1 76 ? 11.598 -2.131 -18.425 1.00 0.00 76 CYS A O 9
ATOM 15645 N N . THR A 1 77 ? 10.313 -0.377 -19.022 1.00 0.00 77 THR A N 9
ATOM 15646 C CA . THR A 1 77 ? 9.159 -0.749 -18.181 1.00 0.00 77 THR A CA 9
ATOM 15647 C C . THR A 1 77 ? 8.643 -2.156 -18.490 1.00 0.00 77 THR A C 9
ATOM 15648 O O . THR A 1 77 ? 8.284 -2.887 -17.565 1.00 0.00 77 THR A O 9
ATOM 15659 N N . ARG A 1 78 ? 8.708 -2.581 -19.764 1.00 0.00 78 ARG A N 9
ATOM 15660 C CA . ARG A 1 78 ? 8.334 -3.938 -20.161 1.00 0.00 78 ARG A CA 9
ATOM 15661 C C . ARG A 1 78 ? 9.190 -4.973 -19.450 1.00 0.00 78 ARG A C 9
ATOM 15662 O O . ARG A 1 78 ? 8.676 -6.041 -19.117 1.00 0.00 78 ARG A O 9
ATOM 15683 N N . ARG A 1 79 ? 10.479 -4.702 -19.194 1.00 0.00 79 ARG A N 9
ATOM 15684 C CA . ARG A 1 79 ? 11.356 -5.728 -18.635 1.00 0.00 79 ARG A CA 9
ATOM 15685 C C . ARG A 1 79 ? 11.057 -5.961 -17.155 1.00 0.00 79 ARG A C 9
ATOM 15686 O O . ARG A 1 79 ? 11.029 -7.110 -16.714 1.00 0.00 79 ARG A O 9
ATOM 15707 N N . HIS A 1 80 ? 10.764 -4.889 -16.405 1.00 0.00 80 HIS A N 9
ATOM 15708 C CA . HIS A 1 80 ? 10.254 -5.001 -15.034 1.00 0.00 80 HIS A CA 9
ATOM 15709 C C . HIS A 1 80 ? 8.887 -5.701 -15.034 1.00 0.00 80 HIS A C 9
ATOM 15710 O O . HIS A 1 80 ? 8.719 -6.685 -14.325 1.00 0.00 80 HIS A O 9
ATOM 15724 N N . TYR A 1 81 ? 7.939 -5.283 -15.881 1.00 0.00 81 TYR A N 9
ATOM 15725 C CA . TYR A 1 81 ? 6.580 -5.852 -15.957 1.00 0.00 81 TYR A CA 9
ATOM 15726 C C . TYR A 1 81 ? 6.564 -7.378 -16.168 1.00 0.00 81 TYR A C 9
ATOM 15727 O O . TYR A 1 81 ? 5.765 -8.087 -15.555 1.00 0.00 81 TYR A O 9
ATOM 15745 N N . GLU A 1 82 ? 7.488 -7.916 -16.974 1.00 0.00 82 GLU A N 9
ATOM 15746 C CA . GLU A 1 82 ? 7.606 -9.341 -17.285 1.00 0.00 82 GLU A CA 9
ATOM 15747 C C . GLU A 1 82 ? 8.038 -10.181 -16.074 1.00 0.00 82 GLU A C 9
ATOM 15748 O O . GLU A 1 82 ? 7.962 -11.410 -16.139 1.00 0.00 82 GLU A O 9
ATOM 15760 N N . ARG A 1 83 ? 8.445 -9.542 -14.962 1.00 0.00 83 ARG A N 9
ATOM 15761 C CA . ARG A 1 83 ? 8.687 -10.240 -13.693 1.00 0.00 83 ARG A CA 9
ATOM 15762 C C . ARG A 1 83 ? 7.976 -9.633 -12.474 1.00 0.00 83 ARG A C 9
ATOM 15763 O O . ARG A 1 83 ? 7.858 -10.313 -11.460 1.00 0.00 83 ARG A O 9
ATOM 15784 N N . LEU A 1 84 ? 7.466 -8.401 -12.572 1.00 0.00 84 LEU A N 9
ATOM 15785 C CA . LEU A 1 84 ? 6.833 -7.707 -11.438 1.00 0.00 84 LEU A CA 9
ATOM 15786 C C . LEU A 1 84 ? 5.302 -7.654 -11.537 1.00 0.00 84 LEU A C 9
ATOM 15787 O O . LEU A 1 84 ? 4.655 -7.153 -10.622 1.00 0.00 84 LEU A O 9
ATOM 15803 N N . ILE A 1 85 ? 4.725 -8.208 -12.607 1.00 0.00 85 ILE A N 9
ATOM 15804 C CA . ILE A 1 85 ? 3.271 -8.399 -12.692 1.00 0.00 85 ILE A CA 9
ATOM 15805 C C . ILE A 1 85 ? 2.843 -9.482 -13.669 1.00 0.00 85 ILE A C 9
ATOM 15806 O O . ILE A 1 85 ? 1.846 -10.114 -13.362 1.00 0.00 85 ILE A O 9
ATOM 15822 N N . LEU A 1 86 ? 3.578 -9.825 -14.731 1.00 0.00 86 LEU A N 9
ATOM 15823 C CA . LEU A 1 86 ? 3.270 -11.017 -15.547 1.00 0.00 86 LEU A CA 9
ATOM 15824 C C . LEU A 1 86 ? 3.052 -12.307 -14.704 1.00 0.00 86 LEU A C 9
ATOM 15825 O O . LEU A 1 86 ? 2.076 -13.019 -14.963 1.00 0.00 86 LEU A O 9
ATOM 15841 N N . PRO A 1 87 ? 3.845 -12.595 -13.644 1.00 0.00 87 PRO A N 9
ATOM 15842 C CA . PRO A 1 87 ? 3.575 -13.694 -12.699 1.00 0.00 87 PRO A CA 9
ATOM 15843 C C . PRO A 1 87 ? 2.252 -13.598 -11.917 1.00 0.00 87 PRO A C 9
ATOM 15844 O O . PRO A 1 87 ? 1.837 -14.594 -11.321 1.00 0.00 87 PRO A O 9
ATOM 15855 N N . TYR A 1 88 ? 1.609 -12.423 -11.898 1.00 0.00 88 TYR A N 9
ATOM 15856 C CA . TYR A 1 88 ? 0.320 -12.239 -11.220 1.00 0.00 88 TYR A CA 9
ATOM 15857 C C . TYR A 1 88 ? -0.849 -11.927 -12.158 1.00 0.00 88 TYR A C 9
ATOM 15858 O O . TYR A 1 88 ? -1.864 -12.607 -12.067 1.00 0.00 88 TYR A O 9
ATOM 15876 N N . GLU A 1 89 ? -0.707 -11.038 -13.144 1.00 0.00 89 GLU A N 9
ATOM 15877 C CA . GLU A 1 89 ? -1.769 -10.798 -14.145 1.00 0.00 89 GLU A CA 9
ATOM 15878 C C . GLU A 1 89 ? -2.078 -12.033 -15.025 1.00 0.00 89 GLU A C 9
ATOM 15879 O O . GLU A 1 89 ? -3.076 -12.067 -15.741 1.00 0.00 89 GLU A O 9
ATOM 15891 N N . ARG A 1 90 ? -1.269 -13.096 -14.908 1.00 0.00 90 ARG A N 9
ATOM 15892 C CA . ARG A 1 90 ? -1.644 -14.420 -15.442 1.00 0.00 90 ARG A CA 9
ATOM 15893 C C . ARG A 1 90 ? -2.973 -14.925 -14.858 1.00 0.00 90 ARG A C 9
ATOM 15894 O O . ARG A 1 90 ? -3.693 -15.619 -15.573 1.00 0.00 90 ARG A O 9
ATOM 15915 N N . PHE A 1 91 ? -3.393 -14.502 -13.654 1.00 0.00 91 PHE A N 9
ATOM 15916 C CA . PHE A 1 91 ? -4.755 -14.796 -13.166 1.00 0.00 91 PHE A CA 9
ATOM 15917 C C . PHE A 1 91 ? -5.908 -14.261 -14.047 1.00 0.00 91 PHE A C 9
ATOM 15918 O O . PHE A 1 91 ? -7.013 -14.792 -13.958 1.00 0.00 91 PHE A O 9
ATOM 15935 N N . ILE A 1 92 ? -5.696 -13.275 -14.940 1.00 0.00 92 ILE A N 9
ATOM 15936 C CA . ILE A 1 92 ? -6.760 -12.784 -15.835 1.00 0.00 92 ILE A CA 9
ATOM 15937 C C . ILE A 1 92 ? -7.031 -13.717 -17.031 1.00 0.00 92 ILE A C 9
ATOM 15938 O O . ILE A 1 92 ? -8.015 -13.510 -17.744 1.00 0.00 92 ILE A O 9
ATOM 15954 N N . LYS A 1 93 ? -6.179 -14.736 -17.249 1.00 0.00 93 LYS A N 9
ATOM 15955 C CA . LYS A 1 93 ? -6.261 -15.606 -18.446 1.00 0.00 93 LYS A CA 9
ATOM 15956 C C . LYS A 1 93 ? -5.967 -17.093 -18.184 1.00 0.00 93 LYS A C 9
ATOM 15957 O O . LYS A 1 93 ? -6.461 -17.947 -18.921 1.00 0.00 93 LYS A O 9
ATOM 15976 N N . GLY A 1 94 ? -5.236 -17.407 -17.111 1.00 0.00 94 GLY A N 9
ATOM 15977 C CA . GLY A 1 94 ? -5.008 -18.794 -16.676 1.00 0.00 94 GLY A CA 9
ATOM 15978 C C . GLY A 1 94 ? -6.135 -19.353 -15.797 1.00 0.00 94 GLY A C 9
ATOM 15979 O O . GLY A 1 94 ? -6.381 -20.560 -15.797 1.00 0.00 94 GLY A O 9
ATOM 15983 N N . GLU A 1 95 ? -6.860 -18.477 -15.091 1.00 0.00 95 GLU A N 9
ATOM 15984 C CA . GLU A 1 95 ? -8.041 -18.816 -14.271 1.00 0.00 95 GLU A CA 9
ATOM 15985 C C . GLU A 1 95 ? -9.138 -17.726 -14.331 1.00 0.00 95 GLU A C 9
ATOM 15986 O O . GLU A 1 95 ? -10.029 -17.669 -13.482 1.00 0.00 95 GLU A O 9
ATOM 15998 N N . GLU A 1 96 ? -9.058 -16.873 -15.358 1.00 0.00 96 GLU A N 9
ATOM 15999 C CA . GLU A 1 96 ? -9.923 -15.716 -15.670 1.00 0.00 96 GLU A CA 9
ATOM 16000 C C . GLU A 1 96 ? -10.660 -15.072 -14.471 1.00 0.00 96 GLU A C 9
ATOM 16001 O O . GLU A 1 96 ? -11.888 -15.112 -14.375 1.00 0.00 96 GLU A O 9
ATOM 16013 N N . ASP A 1 97 ? -9.919 -14.456 -13.539 1.00 0.00 97 ASP A N 9
ATOM 16014 C CA . ASP A 1 97 ? -10.488 -13.932 -12.283 1.00 0.00 97 ASP A CA 9
ATOM 16015 C C . ASP A 1 97 ? -11.316 -12.622 -12.418 1.00 0.00 97 ASP A C 9
ATOM 16016 O O . ASP A 1 97 ? -11.579 -11.946 -11.419 1.00 0.00 97 ASP A O 9
ATOM 16025 N N . LYS A 1 98 ? -11.736 -12.256 -13.643 1.00 0.00 98 LYS A N 9
ATOM 16026 C CA . LYS A 1 98 ? -12.611 -11.086 -13.874 1.00 0.00 98 LYS A CA 9
ATOM 16027 C C . LYS A 1 98 ? -13.633 -11.349 -15.003 1.00 0.00 98 LYS A C 9
ATOM 16028 O O . LYS A 1 98 ? -13.331 -12.146 -15.896 1.00 0.00 98 LYS A O 9
ATOM 16047 N N . PRO A 1 99 ? -14.832 -10.719 -14.988 1.00 0.00 99 PRO A N 9
ATOM 16048 C CA . PRO A 1 99 ? -15.942 -11.052 -15.895 1.00 0.00 99 PRO A CA 9
ATOM 16049 C C . PRO A 1 99 ? -15.608 -11.026 -17.393 1.00 0.00 99 PRO A C 9
ATOM 16050 O O . PRO A 1 99 ? -15.954 -11.968 -18.114 1.00 0.00 99 PRO A O 9
ATOM 16061 N N . LEU A 1 100 ? -14.933 -9.968 -17.861 1.00 0.00 100 LEU A N 9
ATOM 16062 C CA . LEU A 1 100 ? -14.612 -9.812 -19.287 1.00 0.00 100 LEU A CA 9
ATOM 16063 C C . LEU A 1 100 ? -13.132 -10.143 -19.574 1.00 0.00 100 LEU A C 9
ATOM 16064 O O . LEU A 1 100 ? -12.252 -9.576 -18.914 1.00 0.00 100 LEU A O 9
ATOM 16080 N N . PRO A 1 101 ? -12.825 -11.016 -20.555 1.00 0.00 101 PRO A N 9
ATOM 16081 C CA . PRO A 1 101 ? -11.448 -11.315 -20.953 1.00 0.00 101 PRO A CA 9
ATOM 16082 C C . PRO A 1 101 ? -10.771 -10.124 -21.675 1.00 0.00 101 PRO A C 9
ATOM 16083 O O . PRO A 1 101 ? -11.462 -9.232 -22.180 1.00 0.00 101 PRO A O 9
ATOM 16094 N N . PRO A 1 102 ? -9.423 -10.075 -21.727 1.00 0.00 102 PRO A N 9
ATOM 16095 C CA . PRO A 1 102 ? -8.661 -8.991 -22.363 1.00 0.00 102 PRO A CA 9
ATOM 16096 C C . PRO A 1 102 ? -9.096 -8.647 -23.802 1.00 0.00 102 PRO A C 9
ATOM 16097 O O . PRO A 1 102 ? -9.048 -9.501 -24.691 1.00 0.00 102 PRO A O 9
ATOM 16108 N N . ILE A 1 103 ? -9.471 -7.375 -24.016 1.00 0.00 103 ILE A N 9
ATOM 16109 C CA . ILE A 1 103 ? -9.842 -6.845 -25.352 1.00 0.00 103 ILE A CA 9
ATOM 16110 C C . ILE A 1 103 ? -10.842 -7.747 -26.118 1.00 0.00 103 ILE A C 9
ATOM 16111 O O . ILE A 1 103 ? -10.688 -8.012 -27.315 1.00 0.00 103 ILE A O 9
ATOM 16127 N N . LYS A 1 104 ? -11.869 -8.257 -25.419 1.00 0.00 104 LYS A N 9
ATOM 16128 C CA . LYS A 1 104 ? -12.900 -9.124 -26.024 1.00 0.00 104 LYS A CA 9
ATOM 16129 C C . LYS A 1 104 ? -14.207 -9.023 -25.209 1.00 0.00 104 LYS A C 9
ATOM 16130 O O . LYS A 1 104 ? -14.206 -9.413 -24.039 1.00 0.00 104 LYS A O 9
ATOM 16149 N N . PRO A 1 105 ? -15.325 -8.523 -25.776 1.00 0.00 105 PRO A N 9
ATOM 16150 C CA . PRO A 1 105 ? -16.614 -8.517 -25.081 1.00 0.00 105 PRO A CA 9
ATOM 16151 C C . PRO A 1 105 ? -17.168 -9.942 -24.905 1.00 0.00 105 PRO A C 9
ATOM 16152 O O . PRO A 1 105 ? -16.920 -10.828 -25.731 1.00 0.00 105 PRO A O 9
ATOM 16163 N N . ARG A 1 106 ? -17.935 -10.157 -23.827 1.00 0.00 106 ARG A N 9
ATOM 16164 C CA . ARG A 1 106 ? -18.530 -11.463 -23.462 1.00 0.00 106 ARG A CA 9
ATOM 16165 C C . ARG A 1 106 ? -19.889 -11.369 -22.741 1.00 0.00 106 ARG A C 9
ATOM 16166 O O . ARG A 1 106 ? -20.616 -12.364 -22.702 1.00 0.00 106 ARG A O 9
ATOM 16187 N N . LYS A 1 107 ? -20.247 -10.187 -22.216 1.00 0.00 107 LYS A N 9
ATOM 16188 C CA . LYS A 1 107 ? -21.517 -9.961 -21.503 1.00 0.00 107 LYS A CA 9
ATOM 16189 C C . LYS A 1 107 ? -22.088 -8.572 -21.826 1.00 0.00 107 LYS A C 9
ATOM 16190 O O . LYS A 1 107 ? -23.320 -8.471 -22.023 1.00 0.00 107 LYS A O 9
ATOM 16210 N N . ARG A 1 1 ? -7.762 0.185 -6.806 1.00 0.00 1 ARG A N 10
ATOM 16211 C CA . ARG A 1 1 ? -6.537 0.810 -6.235 1.00 0.00 1 ARG A CA 10
ATOM 16212 C C . ARG A 1 1 ? -5.918 -0.035 -5.119 1.00 0.00 1 ARG A C 10
ATOM 16213 O O . ARG A 1 1 ? -4.810 -0.558 -5.267 1.00 0.00 1 ARG A O 10
ATOM 16236 N N . ALA A 1 2 ? -6.606 -0.142 -3.979 1.00 0.00 2 ALA A N 10
ATOM 16237 C CA . ALA A 1 2 ? -6.089 -0.889 -2.826 1.00 0.00 2 ALA A CA 10
ATOM 16238 C C . ALA A 1 2 ? -5.946 -2.393 -3.122 1.00 0.00 2 ALA A C 10
ATOM 16239 O O . ALA A 1 2 ? -5.047 -3.048 -2.603 1.00 0.00 2 ALA A O 10
ATOM 16246 N N . ASP A 1 3 ? -6.806 -2.917 -3.998 1.00 0.00 3 ASP A N 10
ATOM 16247 C CA . ASP A 1 3 ? -6.721 -4.298 -4.472 1.00 0.00 3 ASP A CA 10
ATOM 16248 C C . ASP A 1 3 ? -5.450 -4.594 -5.298 1.00 0.00 3 ASP A C 10
ATOM 16249 O O . ASP A 1 3 ? -4.788 -5.595 -5.023 1.00 0.00 3 ASP A O 10
ATOM 16258 N N . GLU A 1 4 ? -5.041 -3.720 -6.231 1.00 0.00 4 GLU A N 10
ATOM 16259 C CA . GLU A 1 4 ? -3.784 -3.890 -6.970 1.00 0.00 4 GLU A CA 10
ATOM 16260 C C . GLU A 1 4 ? -2.618 -3.737 -6.010 1.00 0.00 4 GLU A C 10
ATOM 16261 O O . GLU A 1 4 ? -1.707 -4.558 -5.990 1.00 0.00 4 GLU A O 10
ATOM 16273 N N . GLN A 1 5 ? -2.651 -2.714 -5.154 1.00 0.00 5 GLN A N 10
ATOM 16274 C CA . GLN A 1 5 ? -1.563 -2.481 -4.213 1.00 0.00 5 GLN A CA 10
ATOM 16275 C C . GLN A 1 5 ? -1.396 -3.647 -3.229 1.00 0.00 5 GLN A C 10
ATOM 16276 O O . GLN A 1 5 ? -0.267 -4.062 -2.966 1.00 0.00 5 GLN A O 10
ATOM 16290 N N . ALA A 1 6 ? -2.489 -4.265 -2.776 1.00 0.00 6 ALA A N 10
ATOM 16291 C CA . ALA A 1 6 ? -2.420 -5.478 -1.966 1.00 0.00 6 ALA A CA 10
ATOM 16292 C C . ALA A 1 6 ? -1.815 -6.652 -2.754 1.00 0.00 6 ALA A C 10
ATOM 16293 O O . ALA A 1 6 ? -0.845 -7.264 -2.296 1.00 0.00 6 ALA A O 10
ATOM 16300 N N . PHE A 1 7 ? -2.304 -6.926 -3.970 1.00 0.00 7 PHE A N 10
ATOM 16301 C CA . PHE A 1 7 ? -1.775 -8.016 -4.799 1.00 0.00 7 PHE A CA 10
ATOM 16302 C C . PHE A 1 7 ? -0.385 -7.733 -5.403 1.00 0.00 7 PHE A C 10
ATOM 16303 O O . PHE A 1 7 ? 0.307 -8.676 -5.796 1.00 0.00 7 PHE A O 10
ATOM 16320 N N . LEU A 1 8 ? 0.095 -6.482 -5.363 1.00 0.00 8 LEU A N 10
ATOM 16321 C CA . LEU A 1 8 ? 1.443 -6.192 -5.871 1.00 0.00 8 LEU A CA 10
ATOM 16322 C C . LEU A 1 8 ? 2.436 -6.070 -4.708 1.00 0.00 8 LEU A C 10
ATOM 16323 O O . LEU A 1 8 ? 3.624 -6.275 -4.927 1.00 0.00 8 LEU A O 10
ATOM 16339 N N . VAL A 1 9 ? 1.975 -5.818 -3.471 1.00 0.00 9 VAL A N 10
ATOM 16340 C CA . VAL A 1 9 ? 2.814 -6.024 -2.273 1.00 0.00 9 VAL A CA 10
ATOM 16341 C C . VAL A 1 9 ? 3.007 -7.534 -2.081 1.00 0.00 9 VAL A C 10
ATOM 16342 O O . VAL A 1 9 ? 4.119 -7.991 -1.830 1.00 0.00 9 VAL A O 10
ATOM 16355 N N . ALA A 1 10 ? 1.939 -8.313 -2.285 1.00 0.00 10 ALA A N 10
ATOM 16356 C CA . ALA A 1 10 ? 2.032 -9.775 -2.345 1.00 0.00 10 ALA A CA 10
ATOM 16357 C C . ALA A 1 10 ? 3.035 -10.265 -3.416 1.00 0.00 10 ALA A C 10
ATOM 16358 O O . ALA A 1 10 ? 3.954 -11.028 -3.089 1.00 0.00 10 ALA A O 10
ATOM 16365 N N . LEU A 1 11 ? 2.942 -9.763 -4.662 1.00 0.00 11 LEU A N 10
ATOM 16366 C CA . LEU A 1 11 ? 3.978 -10.045 -5.665 1.00 0.00 11 LEU A CA 10
ATOM 16367 C C . LEU A 1 11 ? 5.372 -9.573 -5.229 1.00 0.00 11 LEU A C 10
ATOM 16368 O O . LEU A 1 11 ? 6.324 -10.331 -5.367 1.00 0.00 11 LEU A O 10
ATOM 16384 N N . TYR A 1 12 ? 5.521 -8.360 -4.692 1.00 0.00 12 TYR A N 10
ATOM 16385 C CA . TYR A 1 12 ? 6.798 -7.819 -4.207 1.00 0.00 12 TYR A CA 10
ATOM 16386 C C . TYR A 1 12 ? 7.430 -8.711 -3.121 1.00 0.00 12 TYR A C 10
ATOM 16387 O O . TYR A 1 12 ? 8.631 -8.988 -3.177 1.00 0.00 12 TYR A O 10
ATOM 16405 N N . LYS A 1 13 ? 6.634 -9.248 -2.189 1.00 0.00 13 LYS A N 10
ATOM 16406 C CA . LYS A 1 13 ? 7.101 -10.241 -1.214 1.00 0.00 13 LYS A CA 10
ATOM 16407 C C . LYS A 1 13 ? 7.557 -11.538 -1.886 1.00 0.00 13 LYS A C 10
ATOM 16408 O O . LYS A 1 13 ? 8.648 -12.013 -1.569 1.00 0.00 13 LYS A O 10
ATOM 16427 N N . TYR A 1 14 ? 6.811 -12.089 -2.853 1.00 0.00 14 TYR A N 10
ATOM 16428 C CA . TYR A 1 14 ? 7.236 -13.296 -3.582 1.00 0.00 14 TYR A CA 10
ATOM 16429 C C . TYR A 1 14 ? 8.481 -13.058 -4.458 1.00 0.00 14 TYR A C 10
ATOM 16430 O O . TYR A 1 14 ? 9.368 -13.904 -4.554 1.00 0.00 14 TYR A O 10
ATOM 16448 N N . MET A 1 15 ? 8.589 -11.870 -5.045 1.00 0.00 15 MET A N 10
ATOM 16449 C CA . MET A 1 15 ? 9.723 -11.385 -5.829 1.00 0.00 15 MET A CA 10
ATOM 16450 C C . MET A 1 15 ? 11.004 -11.286 -4.982 1.00 0.00 15 MET A C 10
ATOM 16451 O O . MET A 1 15 ? 12.039 -11.847 -5.352 1.00 0.00 15 MET A O 10
ATOM 16465 N N . LYS A 1 16 ? 10.934 -10.627 -3.813 1.00 0.00 16 LYS A N 10
ATOM 16466 C CA . LYS A 1 16 ? 12.039 -10.630 -2.836 1.00 0.00 16 LYS A CA 10
ATOM 16467 C C . LYS A 1 16 ? 12.411 -12.054 -2.408 1.00 0.00 16 LYS A C 10
ATOM 16468 O O . LYS A 1 16 ? 13.591 -12.379 -2.295 1.00 0.00 16 LYS A O 10
ATOM 16487 N N . GLU A 1 17 ? 11.397 -12.897 -2.224 1.00 0.00 17 GLU A N 10
ATOM 16488 C CA . GLU A 1 17 ? 11.607 -14.299 -1.804 1.00 0.00 17 GLU A CA 10
ATOM 16489 C C . GLU A 1 17 ? 12.349 -15.131 -2.874 1.00 0.00 17 GLU A C 10
ATOM 16490 O O . GLU A 1 17 ? 13.162 -15.991 -2.533 1.00 0.00 17 GLU A O 10
ATOM 16502 N N . ARG A 1 18 ? 12.129 -14.817 -4.160 1.00 0.00 18 ARG A N 10
ATOM 16503 C CA . ARG A 1 18 ? 12.914 -15.387 -5.280 1.00 0.00 18 ARG A CA 10
ATOM 16504 C C . ARG A 1 18 ? 14.355 -14.853 -5.387 1.00 0.00 18 ARG A C 10
ATOM 16505 O O . ARG A 1 18 ? 15.116 -15.347 -6.222 1.00 0.00 18 ARG A O 10
ATOM 16526 N N . LYS A 1 19 ? 14.740 -13.881 -4.546 1.00 0.00 19 LYS A N 10
ATOM 16527 C CA . LYS A 1 19 ? 16.093 -13.324 -4.348 1.00 0.00 19 LYS A CA 10
ATOM 16528 C C . LYS A 1 19 ? 16.511 -12.322 -5.432 1.00 0.00 19 LYS A C 10
ATOM 16529 O O . LYS A 1 19 ? 17.705 -12.152 -5.682 1.00 0.00 19 LYS A O 10
ATOM 16548 N N . THR A 1 20 ? 15.536 -11.615 -6.019 1.00 0.00 20 THR A N 10
ATOM 16549 C CA . THR A 1 20 ? 15.820 -10.481 -6.903 1.00 0.00 20 THR A CA 10
ATOM 16550 C C . THR A 1 20 ? 14.847 -9.345 -6.553 1.00 0.00 20 THR A C 10
ATOM 16551 O O . THR A 1 20 ? 13.751 -9.306 -7.112 1.00 0.00 20 THR A O 10
ATOM 16562 N N . PRO A 1 21 ? 15.175 -8.473 -5.573 1.00 0.00 21 PRO A N 10
ATOM 16563 C CA . PRO A 1 21 ? 14.290 -7.406 -5.085 1.00 0.00 21 PRO A CA 10
ATOM 16564 C C . PRO A 1 21 ? 13.651 -6.555 -6.191 1.00 0.00 21 PRO A C 10
ATOM 16565 O O . PRO A 1 21 ? 14.239 -6.357 -7.256 1.00 0.00 21 PRO A O 10
ATOM 16576 N N . ILE A 1 22 ? 12.467 -5.991 -5.921 1.00 0.00 22 ILE A N 10
ATOM 16577 C CA . ILE A 1 22 ? 11.738 -5.183 -6.915 1.00 0.00 22 ILE A CA 10
ATOM 16578 C C . ILE A 1 22 ? 12.483 -3.905 -7.341 1.00 0.00 22 ILE A C 10
ATOM 16579 O O . ILE A 1 22 ? 12.242 -3.388 -8.426 1.00 0.00 22 ILE A O 10
ATOM 16595 N N . GLU A 1 23 ? 13.468 -3.448 -6.559 1.00 0.00 23 GLU A N 10
ATOM 16596 C CA . GLU A 1 23 ? 14.393 -2.377 -6.980 1.00 0.00 23 GLU A CA 10
ATOM 16597 C C . GLU A 1 23 ? 15.250 -2.722 -8.225 1.00 0.00 23 GLU A C 10
ATOM 16598 O O . GLU A 1 23 ? 16.040 -1.891 -8.682 1.00 0.00 23 GLU A O 10
ATOM 16610 N N . ARG A 1 24 ? 15.086 -3.921 -8.812 1.00 0.00 24 ARG A N 10
ATOM 16611 C CA . ARG A 1 24 ? 15.650 -4.321 -10.116 1.00 0.00 24 ARG A CA 10
ATOM 16612 C C . ARG A 1 24 ? 15.154 -3.438 -11.271 1.00 0.00 24 ARG A C 10
ATOM 16613 O O . ARG A 1 24 ? 15.780 -3.404 -12.329 1.00 0.00 24 ARG A O 10
ATOM 16634 N N . ILE A 1 25 ? 14.058 -2.706 -11.044 1.00 0.00 25 ILE A N 10
ATOM 16635 C CA . ILE A 1 25 ? 13.560 -1.611 -11.877 1.00 0.00 25 ILE A CA 10
ATOM 16636 C C . ILE A 1 25 ? 13.754 -0.293 -11.090 1.00 0.00 25 ILE A C 10
ATOM 16637 O O . ILE A 1 25 ? 13.256 -0.175 -9.967 1.00 0.00 25 ILE A O 10
ATOM 16653 N N . PRO A 1 26 ? 14.512 0.691 -11.617 1.00 0.00 26 PRO A N 10
ATOM 16654 C CA . PRO A 1 26 ? 14.861 1.909 -10.880 1.00 0.00 26 PRO A CA 10
ATOM 16655 C C . PRO A 1 26 ? 13.742 2.969 -10.892 1.00 0.00 26 PRO A C 10
ATOM 16656 O O . PRO A 1 26 ? 13.461 3.567 -9.852 1.00 0.00 26 PRO A O 10
ATOM 16667 N N . TYR A 1 27 ? 13.082 3.162 -12.044 1.00 0.00 27 TYR A N 10
ATOM 16668 C CA . TYR A 1 27 ? 11.992 4.141 -12.193 1.00 0.00 27 TYR A CA 10
ATOM 16669 C C . TYR A 1 27 ? 11.005 3.699 -13.287 1.00 0.00 27 TYR A C 10
ATOM 16670 O O . TYR A 1 27 ? 11.384 3.034 -14.252 1.00 0.00 27 TYR A O 10
ATOM 16688 N N . LEU A 1 28 ? 9.753 4.153 -13.175 1.00 0.00 28 LEU A N 10
ATOM 16689 C CA . LEU A 1 28 ? 8.711 4.043 -14.205 1.00 0.00 28 LEU A CA 10
ATOM 16690 C C . LEU A 1 28 ? 8.633 5.369 -14.983 1.00 0.00 28 LEU A C 10
ATOM 16691 O O . LEU A 1 28 ? 7.705 6.157 -14.820 1.00 0.00 28 LEU A O 10
ATOM 16707 N N . GLY A 1 29 ? 9.701 5.683 -15.721 1.00 0.00 29 GLY A N 10
ATOM 16708 C CA . GLY A 1 29 ? 9.802 6.937 -16.482 1.00 0.00 29 GLY A CA 10
ATOM 16709 C C . GLY A 1 29 ? 10.237 8.125 -15.621 1.00 0.00 29 GLY A C 10
ATOM 16710 O O . GLY A 1 29 ? 11.264 8.741 -15.902 1.00 0.00 29 GLY A O 10
ATOM 16714 N N . PHE A 1 30 ? 9.504 8.409 -14.539 1.00 0.00 30 PHE A N 10
ATOM 16715 C CA . PHE A 1 30 ? 9.809 9.512 -13.611 1.00 0.00 30 PHE A CA 10
ATOM 16716 C C . PHE A 1 30 ? 9.362 9.263 -12.151 1.00 0.00 30 PHE A C 10
ATOM 16717 O O . PHE A 1 30 ? 9.395 10.184 -11.329 1.00 0.00 30 PHE A O 10
ATOM 16734 N N . LYS A 1 31 ? 8.917 8.037 -11.825 1.00 0.00 31 LYS A N 10
ATOM 16735 C CA . LYS A 1 31 ? 8.260 7.740 -10.530 1.00 0.00 31 LYS A CA 10
ATOM 16736 C C . LYS A 1 31 ? 8.619 6.358 -9.969 1.00 0.00 31 LYS A C 10
ATOM 16737 O O . LYS A 1 31 ? 9.125 5.499 -10.690 1.00 0.00 31 LYS A O 10
ATOM 16756 N N . GLN A 1 32 ? 8.353 6.157 -8.678 1.00 0.00 32 GLN A N 10
ATOM 16757 C CA . GLN A 1 32 ? 8.779 5.020 -7.836 1.00 0.00 32 GLN A CA 10
ATOM 16758 C C . GLN A 1 32 ? 8.016 3.691 -8.074 1.00 0.00 32 GLN A C 10
ATOM 16759 O O . GLN A 1 32 ? 7.565 3.030 -7.140 1.00 0.00 32 GLN A O 10
ATOM 16773 N N . ILE A 1 33 ? 7.882 3.301 -9.346 1.00 0.00 33 ILE A N 10
ATOM 16774 C CA . ILE A 1 33 ? 7.246 2.038 -9.746 1.00 0.00 33 ILE A CA 10
ATOM 16775 C C . ILE A 1 33 ? 5.758 1.999 -9.344 1.00 0.00 33 ILE A C 10
ATOM 16776 O O . ILE A 1 33 ? 5.318 1.186 -8.530 1.00 0.00 33 ILE A O 10
ATOM 16792 N N . ASN A 1 34 ? 4.979 2.927 -9.919 1.00 0.00 34 ASN A N 10
ATOM 16793 C CA . ASN A 1 34 ? 3.507 2.988 -9.891 1.00 0.00 34 ASN A CA 10
ATOM 16794 C C . ASN A 1 34 ? 2.884 1.764 -10.616 1.00 0.00 34 ASN A C 10
ATOM 16795 O O . ASN A 1 34 ? 2.246 1.874 -11.658 1.00 0.00 34 ASN A O 10
ATOM 16806 N N . LEU A 1 35 ? 3.136 0.562 -10.101 1.00 0.00 35 LEU A N 10
ATOM 16807 C CA . LEU A 1 35 ? 2.857 -0.725 -10.745 1.00 0.00 35 LEU A CA 10
ATOM 16808 C C . LEU A 1 35 ? 1.353 -1.006 -10.957 1.00 0.00 35 LEU A C 10
ATOM 16809 O O . LEU A 1 35 ? 0.966 -1.574 -11.975 1.00 0.00 35 LEU A O 10
ATOM 16825 N N . TRP A 1 36 ? 0.475 -0.538 -10.060 1.00 0.00 36 TRP A N 10
ATOM 16826 C CA . TRP A 1 36 ? -0.982 -0.556 -10.285 1.00 0.00 36 TRP A CA 10
ATOM 16827 C C . TRP A 1 36 ? -1.363 0.291 -11.525 1.00 0.00 36 TRP A C 10
ATOM 16828 O O . TRP A 1 36 ? -2.138 -0.146 -12.381 1.00 0.00 36 TRP A O 10
ATOM 16849 N N . THR A 1 37 ? -0.749 1.476 -11.673 1.00 0.00 37 THR A N 10
ATOM 16850 C CA . THR A 1 37 ? -0.885 2.354 -12.847 1.00 0.00 37 THR A CA 10
ATOM 16851 C C . THR A 1 37 ? -0.289 1.717 -14.102 1.00 0.00 37 THR A C 10
ATOM 16852 O O . THR A 1 37 ? -0.911 1.764 -15.158 1.00 0.00 37 THR A O 10
ATOM 16863 N N . MET A 1 38 ? 0.875 1.069 -14.001 1.00 0.00 38 MET A N 10
ATOM 16864 C CA . MET A 1 38 ? 1.509 0.301 -15.084 1.00 0.00 38 MET A CA 10
ATOM 16865 C C . MET A 1 38 ? 0.588 -0.812 -15.603 1.00 0.00 38 MET A C 10
ATOM 16866 O O . MET A 1 38 ? 0.425 -0.968 -16.813 1.00 0.00 38 MET A O 10
ATOM 16880 N N . PHE A 1 39 ? -0.057 -1.534 -14.684 1.00 0.00 39 PHE A N 10
ATOM 16881 C CA . PHE A 1 39 ? -1.080 -2.516 -15.030 1.00 0.00 39 PHE A CA 10
ATOM 16882 C C . PHE A 1 39 ? -2.250 -1.889 -15.792 1.00 0.00 39 PHE A C 10
ATOM 16883 O O . PHE A 1 39 ? -2.467 -2.271 -16.944 1.00 0.00 39 PHE A O 10
ATOM 16900 N N . GLN A 1 40 ? -2.964 -0.902 -15.237 1.00 0.00 40 GLN A N 10
ATOM 16901 C CA . GLN A 1 40 ? -4.088 -0.303 -15.982 1.00 0.00 40 GLN A CA 10
ATOM 16902 C C . GLN A 1 40 ? -3.655 0.412 -17.275 1.00 0.00 40 GLN A C 10
ATOM 16903 O O . GLN A 1 40 ? -4.425 0.433 -18.236 1.00 0.00 40 GLN A O 10
ATOM 16917 N N . ALA A 1 41 ? -2.432 0.953 -17.354 1.00 0.00 41 ALA A N 10
ATOM 16918 C CA . ALA A 1 41 ? -1.899 1.533 -18.583 1.00 0.00 41 ALA A CA 10
ATOM 16919 C C . ALA A 1 41 ? -1.713 0.457 -19.655 1.00 0.00 41 ALA A C 10
ATOM 16920 O O . ALA A 1 41 ? -2.236 0.605 -20.759 1.00 0.00 41 ALA A O 10
ATOM 16927 N N . ALA A 1 42 ? -1.063 -0.665 -19.329 1.00 0.00 42 ALA A N 10
ATOM 16928 C CA . ALA A 1 42 ? -0.922 -1.770 -20.271 1.00 0.00 42 ALA A CA 10
ATOM 16929 C C . ALA A 1 42 ? -2.287 -2.337 -20.689 1.00 0.00 42 ALA A C 10
ATOM 16930 O O . ALA A 1 42 ? -2.513 -2.554 -21.873 1.00 0.00 42 ALA A O 10
ATOM 16937 N N . GLN A 1 43 ? -3.218 -2.514 -19.742 1.00 0.00 43 GLN A N 10
ATOM 16938 C CA . GLN A 1 43 ? -4.559 -3.028 -20.043 1.00 0.00 43 GLN A CA 10
ATOM 16939 C C . GLN A 1 43 ? -5.385 -2.094 -20.947 1.00 0.00 43 GLN A C 10
ATOM 16940 O O . GLN A 1 43 ? -6.117 -2.578 -21.811 1.00 0.00 43 GLN A O 10
ATOM 16954 N N . LYS A 1 44 ? -5.210 -0.767 -20.828 1.00 0.00 44 LYS A N 10
ATOM 16955 C CA . LYS A 1 44 ? -5.830 0.201 -21.754 1.00 0.00 44 LYS A CA 10
ATOM 16956 C C . LYS A 1 44 ? -5.179 0.135 -23.130 1.00 0.00 44 LYS A C 10
ATOM 16957 O O . LYS A 1 44 ? -5.886 0.106 -24.139 1.00 0.00 44 LYS A O 10
ATOM 16976 N N . LEU A 1 45 ? -3.850 0.016 -23.162 1.00 0.00 45 LEU A N 10
ATOM 16977 C CA . LEU A 1 45 ? -3.113 -0.268 -24.397 1.00 0.00 45 LEU A CA 10
ATOM 16978 C C . LEU A 1 45 ? -3.190 -1.758 -24.864 1.00 0.00 45 LEU A C 10
ATOM 16979 O O . LEU A 1 45 ? -2.419 -2.166 -25.735 1.00 0.00 45 LEU A O 10
ATOM 16995 N N . GLY A 1 46 ? -4.135 -2.560 -24.335 1.00 0.00 46 GLY A N 10
ATOM 16996 C CA . GLY A 1 46 ? -4.450 -3.897 -24.898 1.00 0.00 46 GLY A CA 10
ATOM 16997 C C . GLY A 1 46 ? -3.832 -5.113 -24.185 1.00 0.00 46 GLY A C 10
ATOM 16998 O O . GLY A 1 46 ? -3.703 -6.194 -24.763 1.00 0.00 46 GLY A O 10
ATOM 17002 N N . GLY A 1 47 ? -3.459 -4.910 -22.923 1.00 0.00 47 GLY A N 10
ATOM 17003 C CA . GLY A 1 47 ? -2.664 -5.860 -22.149 1.00 0.00 47 GLY A CA 10
ATOM 17004 C C . GLY A 1 47 ? -1.308 -6.175 -22.786 1.00 0.00 47 GLY A C 10
ATOM 17005 O O . GLY A 1 47 ? -0.962 -5.683 -23.863 1.00 0.00 47 GLY A O 10
ATOM 17009 N N . TYR A 1 48 ? -0.545 -7.055 -22.133 1.00 0.00 48 TYR A N 10
ATOM 17010 C CA . TYR A 1 48 ? 0.664 -7.637 -22.731 1.00 0.00 48 TYR A CA 10
ATOM 17011 C C . TYR A 1 48 ? 0.375 -8.311 -24.094 1.00 0.00 48 TYR A C 10
ATOM 17012 O O . TYR A 1 48 ? 1.257 -8.417 -24.948 1.00 0.00 48 TYR A O 10
ATOM 17030 N N . GLU A 1 49 ? -0.878 -8.736 -24.310 1.00 0.00 49 GLU A N 10
ATOM 17031 C CA . GLU A 1 49 ? -1.249 -9.496 -25.512 1.00 0.00 49 GLU A CA 10
ATOM 17032 C C . GLU A 1 49 ? -1.188 -8.653 -26.794 1.00 0.00 49 GLU A C 10
ATOM 17033 O O . GLU A 1 49 ? -0.450 -9.005 -27.719 1.00 0.00 49 GLU A O 10
ATOM 17045 N N . THR A 1 50 ? -1.883 -7.508 -26.851 1.00 0.00 50 THR A N 10
ATOM 17046 C CA . THR A 1 50 ? -1.754 -6.571 -27.978 1.00 0.00 50 THR A CA 10
ATOM 17047 C C . THR A 1 50 ? -0.369 -5.923 -27.997 1.00 0.00 50 THR A C 10
ATOM 17048 O O . THR A 1 50 ? 0.169 -5.675 -29.075 1.00 0.00 50 THR A O 10
ATOM 17059 N N . ILE A 1 51 ? 0.262 -5.704 -26.834 1.00 0.00 51 ILE A N 10
ATOM 17060 C CA . ILE A 1 51 ? 1.650 -5.220 -26.776 1.00 0.00 51 ILE A CA 10
ATOM 17061 C C . ILE A 1 51 ? 2.607 -6.131 -27.562 1.00 0.00 51 ILE A C 10
ATOM 17062 O O . ILE A 1 51 ? 3.463 -5.625 -28.292 1.00 0.00 51 ILE A O 10
ATOM 17078 N N . THR A 1 52 ? 2.433 -7.451 -27.460 1.00 0.00 52 THR A N 10
ATOM 17079 C CA . THR A 1 52 ? 3.320 -8.420 -28.130 1.00 0.00 52 THR A CA 10
ATOM 17080 C C . THR A 1 52 ? 3.140 -8.379 -29.648 1.00 0.00 52 THR A C 10
ATOM 17081 O O . THR A 1 52 ? 4.124 -8.412 -30.389 1.00 0.00 52 THR A O 10
ATOM 17092 N N . ALA A 1 53 ? 1.893 -8.260 -30.121 1.00 0.00 53 ALA A N 10
ATOM 17093 C CA . ALA A 1 53 ? 1.600 -8.217 -31.550 1.00 0.00 53 ALA A CA 10
ATOM 17094 C C . ALA A 1 53 ? 1.842 -6.840 -32.207 1.00 0.00 53 ALA A C 10
ATOM 17095 O O . ALA A 1 53 ? 2.013 -6.784 -33.429 1.00 0.00 53 ALA A O 10
ATOM 17102 N N . ARG A 1 54 ? 1.855 -5.749 -31.416 1.00 0.00 54 ARG A N 10
ATOM 17103 C CA . ARG A 1 54 ? 1.791 -4.389 -31.998 1.00 0.00 54 ARG A CA 10
ATOM 17104 C C . ARG A 1 54 ? 2.773 -3.343 -31.433 1.00 0.00 54 ARG A C 10
ATOM 17105 O O . ARG A 1 54 ? 2.763 -2.210 -31.905 1.00 0.00 54 ARG A O 10
ATOM 17126 N N . ARG A 1 55 ? 3.670 -3.706 -30.498 1.00 0.00 55 ARG A N 10
ATOM 17127 C CA . ARG A 1 55 ? 4.779 -2.856 -29.985 1.00 0.00 55 ARG A CA 10
ATOM 17128 C C . ARG A 1 55 ? 4.256 -1.543 -29.400 1.00 0.00 55 ARG A C 10
ATOM 17129 O O . ARG A 1 55 ? 4.664 -0.446 -29.784 1.00 0.00 55 ARG A O 10
ATOM 17150 N N . GLN A 1 56 ? 3.322 -1.692 -28.456 1.00 0.00 56 GLN A N 10
ATOM 17151 C CA . GLN A 1 56 ? 2.564 -0.555 -27.918 1.00 0.00 56 GLN A CA 10
ATOM 17152 C C . GLN A 1 56 ? 3.108 0.007 -26.596 1.00 0.00 56 GLN A C 10
ATOM 17153 O O . GLN A 1 56 ? 2.483 0.896 -26.018 1.00 0.00 56 GLN A O 10
ATOM 17167 N N . TRP A 1 57 ? 4.285 -0.430 -26.120 1.00 0.00 57 TRP A N 10
ATOM 17168 C CA . TRP A 1 57 ? 4.970 0.251 -25.003 1.00 0.00 57 TRP A CA 10
ATOM 17169 C C . TRP A 1 57 ? 5.180 1.737 -25.305 1.00 0.00 57 TRP A C 10
ATOM 17170 O O . TRP A 1 57 ? 5.003 2.553 -24.409 1.00 0.00 57 TRP A O 10
ATOM 17191 N N . LYS A 1 58 ? 5.423 2.139 -26.561 1.00 0.00 58 LYS A N 10
ATOM 17192 C CA . LYS A 1 58 ? 5.452 3.575 -26.918 1.00 0.00 58 LYS A CA 10
ATOM 17193 C C . LYS A 1 58 ? 4.138 4.337 -26.658 1.00 0.00 58 LYS A C 10
ATOM 17194 O O . LYS A 1 58 ? 4.187 5.553 -26.487 1.00 0.00 58 LYS A O 10
ATOM 17213 N N . HIS A 1 59 ? 3.000 3.652 -26.529 1.00 0.00 59 HIS A N 10
ATOM 17214 C CA . HIS A 1 59 ? 1.754 4.274 -26.059 1.00 0.00 59 HIS A CA 10
ATOM 17215 C C . HIS A 1 59 ? 1.495 4.047 -24.552 1.00 0.00 59 HIS A C 10
ATOM 17216 O O . HIS A 1 59 ? 0.730 4.791 -23.941 1.00 0.00 59 HIS A O 10
ATOM 17230 N N . ILE A 1 60 ? 2.159 3.075 -23.908 1.00 0.00 60 ILE A N 10
ATOM 17231 C CA . ILE A 1 60 ? 2.194 2.971 -22.434 1.00 0.00 60 ILE A CA 10
ATOM 17232 C C . ILE A 1 60 ? 3.058 4.120 -21.894 1.00 0.00 60 ILE A C 10
ATOM 17233 O O . ILE A 1 60 ? 2.729 4.701 -20.868 1.00 0.00 60 ILE A O 10
ATOM 17249 N N . TYR A 1 61 ? 4.109 4.511 -22.624 1.00 0.00 61 TYR A N 10
ATOM 17250 C CA . TYR A 1 61 ? 4.881 5.737 -22.410 1.00 0.00 61 TYR A CA 10
ATOM 17251 C C . TYR A 1 61 ? 3.960 6.971 -22.460 1.00 0.00 61 TYR A C 10
ATOM 17252 O O . TYR A 1 61 ? 4.043 7.842 -21.591 1.00 0.00 61 TYR A O 10
ATOM 17270 N N . ASP A 1 62 ? 3.037 7.004 -23.431 1.00 0.00 62 ASP A N 10
ATOM 17271 C CA . ASP A 1 62 ? 1.995 8.039 -23.490 1.00 0.00 62 ASP A CA 10
ATOM 17272 C C . ASP A 1 62 ? 1.115 8.069 -22.224 1.00 0.00 62 ASP A C 10
ATOM 17273 O O . ASP A 1 62 ? 0.973 9.115 -21.589 1.00 0.00 62 ASP A O 10
ATOM 17282 N N . GLU A 1 63 ? 0.575 6.916 -21.818 1.00 0.00 63 GLU A N 10
ATOM 17283 C CA . GLU A 1 63 ? -0.290 6.845 -20.630 1.00 0.00 63 GLU A CA 10
ATOM 17284 C C . GLU A 1 63 ? 0.428 7.050 -19.275 1.00 0.00 63 GLU A C 10
ATOM 17285 O O . GLU A 1 63 ? -0.156 7.650 -18.370 1.00 0.00 63 GLU A O 10
ATOM 17297 N N . LEU A 1 64 ? 1.679 6.590 -19.112 1.00 0.00 64 LEU A N 10
ATOM 17298 C CA . LEU A 1 64 ? 2.441 6.692 -17.853 1.00 0.00 64 LEU A CA 10
ATOM 17299 C C . LEU A 1 64 ? 2.920 8.121 -17.530 1.00 0.00 64 LEU A C 10
ATOM 17300 O O . LEU A 1 64 ? 3.215 8.413 -16.367 1.00 0.00 64 LEU A O 10
ATOM 17316 N N . GLY A 1 65 ? 3.007 8.992 -18.546 1.00 0.00 65 GLY A N 10
ATOM 17317 C CA . GLY A 1 65 ? 3.535 10.360 -18.386 1.00 0.00 65 GLY A CA 10
ATOM 17318 C C . GLY A 1 65 ? 4.926 10.592 -19.004 1.00 0.00 65 GLY A C 10
ATOM 17319 O O . GLY A 1 65 ? 5.489 11.675 -18.831 1.00 0.00 65 GLY A O 10
ATOM 17323 N N . GLY A 1 66 ? 5.455 9.600 -19.735 1.00 0.00 66 GLY A N 10
ATOM 17324 C CA . GLY A 1 66 ? 6.772 9.702 -20.382 1.00 0.00 66 GLY A CA 10
ATOM 17325 C C . GLY A 1 66 ? 7.984 10.106 -19.517 1.00 0.00 66 GLY A C 10
ATOM 17326 O O . GLY A 1 66 ? 7.978 10.042 -18.285 1.00 0.00 66 GLY A O 10
ATOM 17330 N N . ASN A 1 67 ? 9.049 10.504 -20.218 1.00 0.00 67 ASN A N 10
ATOM 17331 C CA . ASN A 1 67 ? 10.271 11.139 -19.714 1.00 0.00 67 ASN A CA 10
ATOM 17332 C C . ASN A 1 67 ? 10.890 11.965 -20.870 1.00 0.00 67 ASN A C 10
ATOM 17333 O O . ASN A 1 67 ? 10.960 11.429 -21.982 1.00 0.00 67 ASN A O 10
ATOM 17344 N N . PRO A 1 68 ? 11.333 13.225 -20.655 1.00 0.00 68 PRO A N 10
ATOM 17345 C CA . PRO A 1 68 ? 11.877 14.094 -21.706 1.00 0.00 68 PRO A CA 10
ATOM 17346 C C . PRO A 1 68 ? 12.908 13.449 -22.648 1.00 0.00 68 PRO A C 10
ATOM 17347 O O . PRO A 1 68 ? 12.744 13.513 -23.869 1.00 0.00 68 PRO A O 10
ATOM 17358 N N . GLY A 1 69 ? 13.944 12.816 -22.086 1.00 0.00 69 GLY A N 10
ATOM 17359 C CA . GLY A 1 69 ? 15.002 12.184 -22.894 1.00 0.00 69 GLY A CA 10
ATOM 17360 C C . GLY A 1 69 ? 14.994 10.650 -22.886 1.00 0.00 69 GLY A C 10
ATOM 17361 O O . GLY A 1 69 ? 15.368 10.038 -23.889 1.00 0.00 69 GLY A O 10
ATOM 17365 N N . SER A 1 70 ? 14.533 10.015 -21.801 1.00 0.00 70 SER A N 10
ATOM 17366 C CA . SER A 1 70 ? 14.468 8.543 -21.700 1.00 0.00 70 SER A CA 10
ATOM 17367 C C . SER A 1 70 ? 13.224 7.978 -22.404 1.00 0.00 70 SER A C 10
ATOM 17368 O O . SER A 1 70 ? 12.375 7.335 -21.788 1.00 0.00 70 SER A O 10
ATOM 17376 N N . THR A 1 71 ? 13.108 8.238 -23.710 1.00 0.00 71 THR A N 10
ATOM 17377 C CA . THR A 1 71 ? 12.009 7.782 -24.583 1.00 0.00 71 THR A CA 10
ATOM 17378 C C . THR A 1 71 ? 11.730 6.271 -24.490 1.00 0.00 71 THR A C 10
ATOM 17379 O O . THR A 1 71 ? 10.586 5.828 -24.619 1.00 0.00 71 THR A O 10
ATOM 17390 N N . SER A 1 72 ? 12.768 5.482 -24.191 1.00 0.00 72 SER A N 10
ATOM 17391 C CA . SER A 1 72 ? 12.728 4.025 -24.008 1.00 0.00 72 SER A CA 10
ATOM 17392 C C . SER A 1 72 ? 12.108 3.549 -22.683 1.00 0.00 72 SER A C 10
ATOM 17393 O O . SER A 1 72 ? 12.058 2.342 -22.471 1.00 0.00 72 SER A O 10
ATOM 17401 N N . ALA A 1 73 ? 11.673 4.438 -21.779 1.00 0.00 73 ALA A N 10
ATOM 17402 C CA . ALA A 1 73 ? 11.173 4.007 -20.456 1.00 0.00 73 ALA A CA 10
ATOM 17403 C C . ALA A 1 73 ? 10.156 2.841 -20.456 1.00 0.00 73 ALA A C 10
ATOM 17404 O O . ALA A 1 73 ? 10.406 1.807 -19.836 1.00 0.00 73 ALA A O 10
ATOM 17411 N N . ALA A 1 74 ? 9.049 2.941 -21.199 1.00 0.00 74 ALA A N 10
ATOM 17412 C CA . ALA A 1 74 ? 8.119 1.826 -21.440 1.00 0.00 74 ALA A CA 10
ATOM 17413 C C . ALA A 1 74 ? 8.755 0.611 -22.154 1.00 0.00 74 ALA A C 10
ATOM 17414 O O . ALA A 1 74 ? 8.418 -0.534 -21.859 1.00 0.00 74 ALA A O 10
ATOM 17421 N N . THR A 1 75 ? 9.733 0.846 -23.031 1.00 0.00 75 THR A N 10
ATOM 17422 C CA . THR A 1 75 ? 10.476 -0.248 -23.694 1.00 0.00 75 THR A CA 10
ATOM 17423 C C . THR A 1 75 ? 11.434 -0.982 -22.739 1.00 0.00 75 THR A C 10
ATOM 17424 O O . THR A 1 75 ? 11.757 -2.145 -22.968 1.00 0.00 75 THR A O 10
ATOM 17435 N N . CYS A 1 76 ? 11.836 -0.360 -21.627 1.00 0.00 76 CYS A N 10
ATOM 17436 C CA . CYS A 1 76 ? 12.550 -1.008 -20.521 1.00 0.00 76 CYS A CA 10
ATOM 17437 C C . CYS A 1 76 ? 11.576 -1.547 -19.467 1.00 0.00 76 CYS A C 10
ATOM 17438 O O . CYS A 1 76 ? 11.866 -2.548 -18.826 1.00 0.00 76 CYS A O 10
ATOM 17446 N N . THR A 1 77 ? 10.383 -0.962 -19.341 1.00 0.00 77 THR A N 10
ATOM 17447 C CA . THR A 1 77 ? 9.310 -1.519 -18.498 1.00 0.00 77 THR A CA 10
ATOM 17448 C C . THR A 1 77 ? 8.920 -2.938 -18.929 1.00 0.00 77 THR A C 10
ATOM 17449 O O . THR A 1 77 ? 8.589 -3.753 -18.069 1.00 0.00 77 THR A O 10
ATOM 17460 N N . ARG A 1 78 ? 9.041 -3.279 -20.227 1.00 0.00 78 ARG A N 10
ATOM 17461 C CA . ARG A 1 78 ? 8.607 -4.583 -20.738 1.00 0.00 78 ARG A CA 10
ATOM 17462 C C . ARG A 1 78 ? 9.308 -5.745 -20.064 1.00 0.00 78 ARG A C 10
ATOM 17463 O O . ARG A 1 78 ? 8.674 -6.773 -19.832 1.00 0.00 78 ARG A O 10
ATOM 17484 N N . ARG A 1 79 ? 10.594 -5.577 -19.706 1.00 0.00 79 ARG A N 10
ATOM 17485 C CA . ARG A 1 79 ? 11.379 -6.660 -19.100 1.00 0.00 79 ARG A CA 10
ATOM 17486 C C . ARG A 1 79 ? 11.142 -6.827 -17.592 1.00 0.00 79 ARG A C 10
ATOM 17487 O O . ARG A 1 79 ? 11.551 -7.815 -16.980 1.00 0.00 79 ARG A O 10
ATOM 17508 N N . HIS A 1 80 ? 10.477 -5.840 -16.998 1.00 0.00 80 HIS A N 10
ATOM 17509 C CA . HIS A 1 80 ? 10.040 -5.826 -15.611 1.00 0.00 80 HIS A CA 10
ATOM 17510 C C . HIS A 1 80 ? 8.598 -6.339 -15.530 1.00 0.00 80 HIS A C 10
ATOM 17511 O O . HIS A 1 80 ? 8.339 -7.276 -14.778 1.00 0.00 80 HIS A O 10
ATOM 17525 N N . TYR A 1 81 ? 7.697 -5.863 -16.397 1.00 0.00 81 TYR A N 10
ATOM 17526 C CA . TYR A 1 81 ? 6.299 -6.304 -16.503 1.00 0.00 81 TYR A CA 10
ATOM 17527 C C . TYR A 1 81 ? 6.142 -7.825 -16.665 1.00 0.00 81 TYR A C 10
ATOM 17528 O O . TYR A 1 81 ? 5.243 -8.410 -16.059 1.00 0.00 81 TYR A O 10
ATOM 17546 N N . GLU A 1 82 ? 7.046 -8.487 -17.406 1.00 0.00 82 GLU A N 10
ATOM 17547 C CA . GLU A 1 82 ? 7.007 -9.935 -17.645 1.00 0.00 82 GLU A CA 10
ATOM 17548 C C . GLU A 1 82 ? 7.207 -10.760 -16.365 1.00 0.00 82 GLU A C 10
ATOM 17549 O O . GLU A 1 82 ? 6.912 -11.958 -16.371 1.00 0.00 82 GLU A O 10
ATOM 17561 N N . ARG A 1 83 ? 7.650 -10.114 -15.268 1.00 0.00 83 ARG A N 10
ATOM 17562 C CA . ARG A 1 83 ? 7.713 -10.754 -13.946 1.00 0.00 83 ARG A CA 10
ATOM 17563 C C . ARG A 1 83 ? 7.008 -9.983 -12.823 1.00 0.00 83 ARG A C 10
ATOM 17564 O O . ARG A 1 83 ? 6.774 -10.571 -11.771 1.00 0.00 83 ARG A O 10
ATOM 17585 N N . LEU A 1 84 ? 6.656 -8.702 -13.010 1.00 0.00 84 LEU A N 10
ATOM 17586 C CA . LEU A 1 84 ? 6.064 -7.883 -11.943 1.00 0.00 84 LEU A CA 10
ATOM 17587 C C . LEU A 1 84 ? 4.529 -7.896 -11.945 1.00 0.00 84 LEU A C 10
ATOM 17588 O O . LEU A 1 84 ? 3.923 -7.376 -11.010 1.00 0.00 84 LEU A O 10
ATOM 17604 N N . ILE A 1 85 ? 3.907 -8.440 -12.996 1.00 0.00 85 ILE A N 10
ATOM 17605 C CA . ILE A 1 85 ? 2.444 -8.367 -13.164 1.00 0.00 85 ILE A CA 10
ATOM 17606 C C . ILE A 1 85 ? 1.907 -9.338 -14.219 1.00 0.00 85 ILE A C 10
ATOM 17607 O O . ILE A 1 85 ? 0.823 -9.877 -14.011 1.00 0.00 85 ILE A O 10
ATOM 17623 N N . LEU A 1 86 ? 2.658 -9.653 -15.280 1.00 0.00 86 LEU A N 10
ATOM 17624 C CA . LEU A 1 86 ? 2.322 -10.741 -16.211 1.00 0.00 86 LEU A CA 10
ATOM 17625 C C . LEU A 1 86 ? 1.996 -12.071 -15.487 1.00 0.00 86 LEU A C 10
ATOM 17626 O O . LEU A 1 86 ? 0.962 -12.662 -15.803 1.00 0.00 86 LEU A O 10
ATOM 17642 N N . PRO A 1 87 ? 2.768 -12.534 -14.472 1.00 0.00 87 PRO A N 10
ATOM 17643 C CA . PRO A 1 87 ? 2.409 -13.727 -13.698 1.00 0.00 87 PRO A CA 10
ATOM 17644 C C . PRO A 1 87 ? 1.217 -13.542 -12.736 1.00 0.00 87 PRO A C 10
ATOM 17645 O O . PRO A 1 87 ? 0.722 -14.550 -12.225 1.00 0.00 87 PRO A O 10
ATOM 17656 N N . TYR A 1 88 ? 0.733 -12.317 -12.491 1.00 0.00 88 TYR A N 10
ATOM 17657 C CA . TYR A 1 88 ? -0.429 -12.082 -11.614 1.00 0.00 88 TYR A CA 10
ATOM 17658 C C . TYR A 1 88 ? -1.725 -11.829 -12.399 1.00 0.00 88 TYR A C 10
ATOM 17659 O O . TYR A 1 88 ? -2.762 -12.372 -12.025 1.00 0.00 88 TYR A O 10
ATOM 17677 N N . GLU A 1 89 ? -1.680 -11.157 -13.556 1.00 0.00 89 GLU A N 10
ATOM 17678 C CA . GLU A 1 89 ? -2.843 -11.100 -14.468 1.00 0.00 89 GLU A CA 10
ATOM 17679 C C . GLU A 1 89 ? -3.335 -12.501 -14.906 1.00 0.00 89 GLU A C 10
ATOM 17680 O O . GLU A 1 89 ? -4.466 -12.638 -15.372 1.00 0.00 89 GLU A O 10
ATOM 17692 N N . ARG A 1 90 ? -2.524 -13.550 -14.670 1.00 0.00 90 ARG A N 10
ATOM 17693 C CA . ARG A 1 90 ? -2.973 -14.948 -14.820 1.00 0.00 90 ARG A CA 10
ATOM 17694 C C . ARG A 1 90 ? -4.246 -15.269 -14.032 1.00 0.00 90 ARG A C 10
ATOM 17695 O O . ARG A 1 90 ? -5.079 -16.008 -14.554 1.00 0.00 90 ARG A O 10
ATOM 17716 N N . PHE A 1 91 ? -4.480 -14.703 -12.842 1.00 0.00 91 PHE A N 10
ATOM 17717 C CA . PHE A 1 91 ? -5.772 -14.930 -12.162 1.00 0.00 91 PHE A CA 10
ATOM 17718 C C . PHE A 1 91 ? -6.980 -14.262 -12.856 1.00 0.00 91 PHE A C 10
ATOM 17719 O O . PHE A 1 91 ? -8.114 -14.678 -12.630 1.00 0.00 91 PHE A O 10
ATOM 17736 N N . ILE A 1 92 ? -6.745 -13.305 -13.763 1.00 0.00 92 ILE A N 10
ATOM 17737 C CA . ILE A 1 92 ? -7.806 -12.704 -14.603 1.00 0.00 92 ILE A CA 10
ATOM 17738 C C . ILE A 1 92 ? -7.947 -13.408 -15.965 1.00 0.00 92 ILE A C 10
ATOM 17739 O O . ILE A 1 92 ? -8.881 -13.134 -16.722 1.00 0.00 92 ILE A O 10
ATOM 17755 N N . LYS A 1 93 ? -7.046 -14.356 -16.257 1.00 0.00 93 LYS A N 10
ATOM 17756 C CA . LYS A 1 93 ? -6.931 -14.923 -17.612 1.00 0.00 93 LYS A CA 10
ATOM 17757 C C . LYS A 1 93 ? -6.877 -16.458 -17.697 1.00 0.00 93 LYS A C 10
ATOM 17758 O O . LYS A 1 93 ? -7.138 -17.006 -18.768 1.00 0.00 93 LYS A O 10
ATOM 17777 N N . GLY A 1 94 ? -6.575 -17.143 -16.588 1.00 0.00 94 GLY A N 10
ATOM 17778 C CA . GLY A 1 94 ? -6.463 -18.614 -16.572 1.00 0.00 94 GLY A CA 10
ATOM 17779 C C . GLY A 1 94 ? -7.094 -19.289 -15.348 1.00 0.00 94 GLY A C 10
ATOM 17780 O O . GLY A 1 94 ? -7.400 -20.480 -15.408 1.00 0.00 94 GLY A O 10
ATOM 17784 N N . GLU A 1 95 ? -7.374 -18.536 -14.275 1.00 0.00 95 GLU A N 10
ATOM 17785 C CA . GLU A 1 95 ? -8.101 -19.018 -13.080 1.00 0.00 95 GLU A CA 10
ATOM 17786 C C . GLU A 1 95 ? -9.426 -18.277 -12.821 1.00 0.00 95 GLU A C 10
ATOM 17787 O O . GLU A 1 95 ? -10.093 -18.508 -11.814 1.00 0.00 95 GLU A O 10
ATOM 17799 N N . GLU A 1 96 ? -9.805 -17.420 -13.774 1.00 0.00 96 GLU A N 10
ATOM 17800 C CA . GLU A 1 96 ? -10.991 -16.539 -13.811 1.00 0.00 96 GLU A CA 10
ATOM 17801 C C . GLU A 1 96 ? -11.519 -16.077 -12.431 1.00 0.00 96 GLU A C 10
ATOM 17802 O O . GLU A 1 96 ? -12.705 -16.214 -12.116 1.00 0.00 96 GLU A O 10
ATOM 17814 N N . ASP A 1 97 ? -10.636 -15.523 -11.591 1.00 0.00 97 ASP A N 10
ATOM 17815 C CA . ASP A 1 97 ? -10.944 -15.249 -10.175 1.00 0.00 97 ASP A CA 10
ATOM 17816 C C . ASP A 1 97 ? -11.832 -14.007 -9.930 1.00 0.00 97 ASP A C 10
ATOM 17817 O O . ASP A 1 97 ? -12.160 -13.699 -8.780 1.00 0.00 97 ASP A O 10
ATOM 17826 N N . LYS A 1 98 ? -12.239 -13.310 -11.008 1.00 0.00 98 LYS A N 10
ATOM 17827 C CA . LYS A 1 98 ? -13.122 -12.123 -10.922 1.00 0.00 98 LYS A CA 10
ATOM 17828 C C . LYS A 1 98 ? -12.769 -11.092 -9.816 1.00 0.00 98 LYS A C 10
ATOM 17829 O O . LYS A 1 98 ? -13.656 -10.687 -9.059 1.00 0.00 98 LYS A O 10
ATOM 17848 N N . PRO A 1 99 ? -11.503 -10.624 -9.715 1.00 0.00 99 PRO A N 10
ATOM 17849 C CA . PRO A 1 99 ? -11.089 -9.616 -8.727 1.00 0.00 99 PRO A CA 10
ATOM 17850 C C . PRO A 1 99 ? -11.542 -8.182 -9.076 1.00 0.00 99 PRO A C 10
ATOM 17851 O O . PRO A 1 99 ? -11.317 -7.257 -8.294 1.00 0.00 99 PRO A O 10
ATOM 17862 N N . LEU A 1 100 ? -12.132 -7.981 -10.263 1.00 0.00 100 LEU A N 10
ATOM 17863 C CA . LEU A 1 100 ? -12.460 -6.646 -10.776 1.00 0.00 100 LEU A CA 10
ATOM 17864 C C . LEU A 1 100 ? -13.611 -5.967 -9.988 1.00 0.00 100 LEU A C 10
ATOM 17865 O O . LEU A 1 100 ? -14.417 -6.666 -9.362 1.00 0.00 100 LEU A O 10
ATOM 17881 N N . PRO A 1 101 ? -13.730 -4.622 -10.028 1.00 0.00 101 PRO A N 10
ATOM 17882 C CA . PRO A 1 101 ? -14.830 -3.880 -9.397 1.00 0.00 101 PRO A CA 10
ATOM 17883 C C . PRO A 1 101 ? -16.247 -4.324 -9.838 1.00 0.00 101 PRO A C 10
ATOM 17884 O O . PRO A 1 101 ? -16.401 -4.878 -10.931 1.00 0.00 101 PRO A O 10
ATOM 17895 N N . PRO A 1 102 ? -17.306 -4.006 -9.058 1.00 0.00 102 PRO A N 10
ATOM 17896 C CA . PRO A 1 102 ? -18.718 -4.314 -9.360 1.00 0.00 102 PRO A CA 10
ATOM 17897 C C . PRO A 1 102 ? -19.292 -3.849 -10.715 1.00 0.00 102 PRO A C 10
ATOM 17898 O O . PRO A 1 102 ? -20.423 -4.218 -11.043 1.00 0.00 102 PRO A O 10
ATOM 17909 N N . ILE A 1 103 ? -18.534 -3.089 -11.521 1.00 0.00 103 ILE A N 10
ATOM 17910 C CA . ILE A 1 103 ? -19.031 -2.606 -12.832 1.00 0.00 103 ILE A CA 10
ATOM 17911 C C . ILE A 1 103 ? -18.828 -3.609 -13.979 1.00 0.00 103 ILE A C 10
ATOM 17912 O O . ILE A 1 103 ? -19.083 -3.301 -15.146 1.00 0.00 103 ILE A O 10
ATOM 17928 N N . LYS A 1 104 ? -18.387 -4.809 -13.595 1.00 0.00 104 LYS A N 10
ATOM 17929 C CA . LYS A 1 104 ? -18.140 -5.937 -14.523 1.00 0.00 104 LYS A CA 10
ATOM 17930 C C . LYS A 1 104 ? -17.434 -5.540 -15.841 1.00 0.00 104 LYS A C 10
ATOM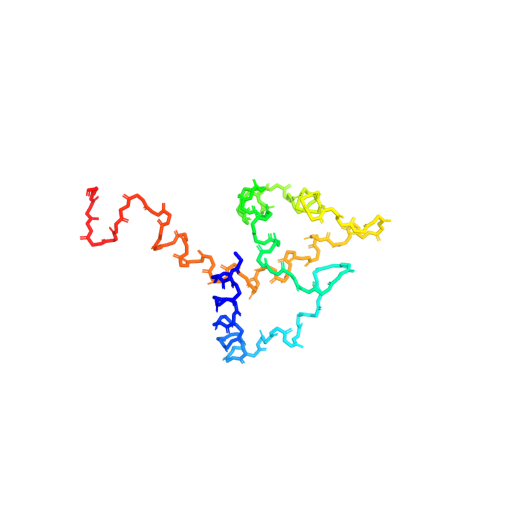 17931 O O . LYS A 1 104 ? -18.048 -5.623 -16.908 1.00 0.00 104 LYS A O 10
ATOM 17950 N N . PRO A 1 105 ? -16.165 -5.072 -15.799 1.00 0.00 105 PRO A N 10
ATOM 17951 C CA . PRO A 1 105 ? -15.441 -4.542 -16.968 1.00 0.00 105 PRO A CA 10
ATOM 17952 C C . PRO A 1 105 ? -15.362 -5.447 -18.215 1.00 0.00 105 PRO A C 10
ATOM 17953 O O . PRO A 1 105 ? -15.128 -4.937 -19.314 1.00 0.00 105 PRO A O 10
ATOM 17964 N N . ARG A 1 106 ? -15.566 -6.767 -18.069 1.00 0.00 106 ARG A N 10
ATOM 17965 C CA . ARG A 1 106 ? -15.485 -7.776 -19.149 1.00 0.00 106 ARG A CA 10
ATOM 17966 C C . ARG A 1 106 ? -16.841 -8.381 -19.573 1.00 0.00 106 ARG A C 10
ATOM 17967 O O . ARG A 1 106 ? -16.859 -9.415 -20.248 1.00 0.00 106 ARG A O 10
ATOM 17988 N N . LYS A 1 107 ? -17.958 -7.772 -19.148 1.00 0.00 107 LYS A N 10
ATOM 17989 C CA . LYS A 1 107 ? -19.313 -8.191 -19.570 1.00 0.00 107 LYS A CA 10
ATOM 17990 C C . LYS A 1 107 ? -19.528 -8.181 -21.097 1.00 0.00 107 LYS A C 10
ATOM 17991 O O . LYS A 1 107 ? -20.292 -9.044 -21.586 1.00 0.00 107 LYS A O 10
ATOM 18011 N N . ARG A 1 1 ? -6.705 0.833 -7.369 1.00 0.00 1 ARG A N 11
ATOM 18012 C CA . ARG A 1 1 ? -5.383 0.960 -6.694 1.00 0.00 1 ARG A CA 11
ATOM 18013 C C . ARG A 1 1 ? -5.170 -0.051 -5.571 1.00 0.00 1 ARG A C 11
ATOM 18014 O O . ARG A 1 1 ? -4.118 -0.680 -5.529 1.00 0.00 1 ARG A O 11
ATOM 18037 N N . ALA A 1 2 ? -6.098 -0.178 -4.618 1.00 0.00 2 ALA A N 11
ATOM 18038 C CA . ALA A 1 2 ? -5.861 -0.965 -3.396 1.00 0.00 2 ALA A CA 11
ATOM 18039 C C . ALA A 1 2 ? -5.843 -2.490 -3.619 1.00 0.00 2 ALA A C 11
ATOM 18040 O O . ALA A 1 2 ? -5.094 -3.201 -2.951 1.00 0.00 2 ALA A O 11
ATOM 18047 N N . ASP A 1 3 ? -6.619 -2.997 -4.579 1.00 0.00 3 ASP A N 11
ATOM 18048 C CA . ASP A 1 3 ? -6.590 -4.423 -4.945 1.00 0.00 3 ASP A CA 11
ATOM 18049 C C . ASP A 1 3 ? -5.284 -4.804 -5.672 1.00 0.00 3 ASP A C 11
ATOM 18050 O O . ASP A 1 3 ? -4.697 -5.849 -5.393 1.00 0.00 3 ASP A O 11
ATOM 18059 N N . GLU A 1 4 ? -4.793 -3.903 -6.533 1.00 0.00 4 GLU A N 11
ATOM 18060 C CA . GLU A 1 4 ? -3.485 -4.057 -7.178 1.00 0.00 4 GLU A CA 11
ATOM 18061 C C . GLU A 1 4 ? -2.402 -3.992 -6.104 1.00 0.00 4 GLU A C 11
ATOM 18062 O O . GLU A 1 4 ? -1.527 -4.848 -6.040 1.00 0.00 4 GLU A O 11
ATOM 18074 N N . GLN A 1 5 ? -2.511 -3.023 -5.192 1.00 0.00 5 GLN A N 11
ATOM 18075 C CA . GLN A 1 5 ? -1.559 -2.869 -4.102 1.00 0.00 5 GLN A CA 11
ATOM 18076 C C . GLN A 1 5 ? -1.482 -4.132 -3.233 1.00 0.00 5 GLN A C 11
ATOM 18077 O O . GLN A 1 5 ? -0.387 -4.606 -2.936 1.00 0.00 5 GLN A O 11
ATOM 18091 N N . ALA A 1 6 ? -2.629 -4.725 -2.891 1.00 0.00 6 ALA A N 11
ATOM 18092 C CA . ALA A 1 6 ? -2.687 -5.971 -2.135 1.00 0.00 6 ALA A CA 11
ATOM 18093 C C . ALA A 1 6 ? -2.034 -7.136 -2.901 1.00 0.00 6 ALA A C 11
ATOM 18094 O O . ALA A 1 6 ? -1.146 -7.811 -2.370 1.00 0.00 6 ALA A O 11
ATOM 18101 N N . PHE A 1 7 ? -2.393 -7.331 -4.176 1.00 0.00 7 PHE A N 11
ATOM 18102 C CA . PHE A 1 7 ? -1.826 -8.411 -4.986 1.00 0.00 7 PHE A CA 11
ATOM 18103 C C . PHE A 1 7 ? -0.366 -8.161 -5.406 1.00 0.00 7 PHE A C 11
ATOM 18104 O O . PHE A 1 7 ? 0.357 -9.113 -5.712 1.00 0.00 7 PHE A O 11
ATOM 18121 N N . LEU A 1 8 ? 0.110 -6.913 -5.315 1.00 0.00 8 LEU A N 11
ATOM 18122 C CA . LEU A 1 8 ? 1.515 -6.628 -5.611 1.00 0.00 8 LEU A CA 11
ATOM 18123 C C . LEU A 1 8 ? 2.367 -6.668 -4.338 1.00 0.00 8 LEU A C 11
ATOM 18124 O O . LEU A 1 8 ? 3.564 -6.905 -4.445 1.00 0.00 8 LEU A O 11
ATOM 18140 N N . VAL A 1 9 ? 1.774 -6.499 -3.144 1.00 0.00 9 VAL A N 11
ATOM 18141 C CA . VAL A 1 9 ? 2.467 -6.825 -1.882 1.00 0.00 9 VAL A CA 11
ATOM 18142 C C . VAL A 1 9 ? 2.628 -8.347 -1.777 1.00 0.00 9 VAL A C 11
ATOM 18143 O O . VAL A 1 9 ? 3.702 -8.840 -1.436 1.00 0.00 9 VAL A O 11
ATOM 18156 N N . ALA A 1 10 ? 1.586 -9.090 -2.159 1.00 0.00 10 ALA A N 11
ATOM 18157 C CA . ALA A 1 10 ? 1.665 -10.549 -2.277 1.00 0.00 10 ALA A CA 11
ATOM 18158 C C . ALA A 1 10 ? 2.761 -11.010 -3.266 1.00 0.00 10 ALA A C 11
ATOM 18159 O O . ALA A 1 10 ? 3.627 -11.815 -2.896 1.00 0.00 10 ALA A O 11
ATOM 18166 N N . LEU A 1 11 ? 2.799 -10.455 -4.489 1.00 0.00 11 LEU A N 11
ATOM 18167 C CA . LEU A 1 11 ? 3.895 -10.754 -5.419 1.00 0.00 11 LEU A CA 11
ATOM 18168 C C . LEU A 1 11 ? 5.255 -10.202 -4.962 1.00 0.00 11 LEU A C 11
ATOM 18169 O O . LEU A 1 11 ? 6.258 -10.862 -5.191 1.00 0.00 11 LEU A O 11
ATOM 18185 N N . TYR A 1 12 ? 5.332 -9.067 -4.262 1.00 0.00 12 TYR A N 11
ATOM 18186 C CA . TYR A 1 12 ? 6.564 -8.576 -3.623 1.00 0.00 12 TYR A CA 11
ATOM 18187 C C . TYR A 1 12 ? 7.120 -9.579 -2.602 1.00 0.00 12 TYR A C 11
ATOM 18188 O O . TYR A 1 12 ? 8.321 -9.864 -2.617 1.00 0.00 12 TYR A O 11
ATOM 18206 N N . LYS A 1 13 ? 6.264 -10.181 -1.769 1.00 0.00 13 LYS A N 11
ATOM 18207 C CA . LYS A 1 13 ? 6.668 -11.263 -0.863 1.00 0.00 13 LYS A CA 11
ATOM 18208 C C . LYS A 1 13 ? 7.164 -12.482 -1.638 1.00 0.00 13 LYS A C 11
ATOM 18209 O O . LYS A 1 13 ? 8.245 -12.980 -1.326 1.00 0.00 13 LYS A O 11
ATOM 18228 N N . TYR A 1 14 ? 6.461 -12.934 -2.682 1.00 0.00 14 TYR A N 11
ATOM 18229 C CA . TYR A 1 14 ? 6.921 -14.082 -3.481 1.00 0.00 14 TYR A CA 11
ATOM 18230 C C . TYR A 1 14 ? 8.211 -13.801 -4.269 1.00 0.00 14 TYR A C 11
ATOM 18231 O O . TYR A 1 14 ? 9.072 -14.673 -4.381 1.00 0.00 14 TYR A O 11
ATOM 18249 N N . MET A 1 15 ? 8.368 -12.576 -4.769 1.00 0.00 15 MET A N 11
ATOM 18250 C CA . MET A 1 15 ? 9.562 -12.049 -5.425 1.00 0.00 15 MET A CA 11
ATOM 18251 C C . MET A 1 15 ? 10.771 -12.095 -4.468 1.00 0.00 15 MET A C 11
ATOM 18252 O O . MET A 1 15 ? 11.810 -12.667 -4.810 1.00 0.00 15 MET A O 11
ATOM 18266 N N . LYS A 1 16 ? 10.629 -11.531 -3.254 1.00 0.00 16 LYS A N 11
ATOM 18267 C CA . LYS A 1 16 ? 11.679 -11.606 -2.222 1.00 0.00 16 LYS A CA 11
ATOM 18268 C C . LYS A 1 16 ? 12.026 -13.058 -1.870 1.00 0.00 16 LYS A C 11
ATOM 18269 O O . LYS A 1 16 ? 13.198 -13.411 -1.770 1.00 0.00 16 LYS A O 11
ATOM 18288 N N . GLU A 1 17 ? 11.001 -13.901 -1.757 1.00 0.00 17 GLU A N 11
ATOM 18289 C CA . GLU A 1 17 ? 11.183 -15.333 -1.443 1.00 0.00 17 GLU A CA 11
ATOM 18290 C C . GLU A 1 17 ? 11.938 -16.091 -2.557 1.00 0.00 17 GLU A C 11
ATOM 18291 O O . GLU A 1 17 ? 12.733 -16.984 -2.260 1.00 0.00 17 GLU A O 11
ATOM 18303 N N . ARG A 1 18 ? 11.773 -15.681 -3.829 1.00 0.00 18 ARG A N 11
ATOM 18304 C CA . ARG A 1 18 ? 12.617 -16.161 -4.951 1.00 0.00 18 ARG A CA 11
ATOM 18305 C C . ARG A 1 18 ? 14.117 -15.803 -4.845 1.00 0.00 18 ARG A C 11
ATOM 18306 O O . ARG A 1 18 ? 14.891 -16.218 -5.709 1.00 0.00 18 ARG A O 11
ATOM 18327 N N . LYS A 1 19 ? 14.533 -15.052 -3.812 1.00 0.00 19 LYS A N 11
ATOM 18328 C CA . LYS A 1 19 ? 15.911 -14.623 -3.492 1.00 0.00 19 LYS A CA 11
ATOM 18329 C C . LYS A 1 19 ? 16.413 -13.511 -4.419 1.00 0.00 19 LYS A C 11
ATOM 18330 O O . LYS A 1 19 ? 17.615 -13.384 -4.664 1.00 0.00 19 LYS A O 11
ATOM 18349 N N . THR A 1 20 ? 15.483 -12.694 -4.927 1.00 0.00 20 THR A N 11
ATOM 18350 C CA . THR A 1 20 ? 15.815 -11.533 -5.761 1.00 0.00 20 THR A CA 11
ATOM 18351 C C . THR A 1 20 ? 14.861 -10.364 -5.424 1.00 0.00 20 THR A C 11
ATOM 18352 O O . THR A 1 20 ? 13.835 -10.189 -6.078 1.00 0.00 20 THR A O 11
ATOM 18363 N N . PRO A 1 21 ? 15.113 -9.628 -4.315 1.00 0.00 21 PRO A N 11
ATOM 18364 C CA . PRO A 1 21 ? 14.236 -8.570 -3.795 1.00 0.00 21 PRO A CA 11
ATOM 18365 C C . PRO A 1 21 ? 13.789 -7.518 -4.821 1.00 0.00 21 PRO A C 11
ATOM 18366 O O . PRO A 1 21 ? 14.518 -7.190 -5.762 1.00 0.00 21 PRO A O 11
ATOM 18377 N N . ILE A 1 22 ? 12.595 -6.951 -4.602 1.00 0.00 22 ILE A N 11
ATOM 18378 C CA . ILE A 1 22 ? 11.950 -6.061 -5.589 1.00 0.00 22 ILE A CA 11
ATOM 18379 C C . ILE A 1 22 ? 12.733 -4.777 -5.893 1.00 0.00 22 ILE A C 11
ATOM 18380 O O . ILE A 1 22 ? 12.582 -4.229 -6.979 1.00 0.00 22 ILE A O 11
ATOM 18396 N N . GLU A 1 23 ? 13.615 -4.320 -4.995 1.00 0.00 23 GLU A N 11
ATOM 18397 C CA . GLU A 1 23 ? 14.496 -3.166 -5.263 1.00 0.00 23 GLU A CA 11
ATOM 18398 C C . GLU A 1 23 ? 15.345 -3.261 -6.555 1.00 0.00 23 GLU A C 11
ATOM 18399 O O . GLU A 1 23 ? 15.826 -2.243 -7.056 1.00 0.00 23 GLU A O 11
ATOM 18411 N N . ARG A 1 24 ? 15.482 -4.460 -7.142 1.00 0.00 24 ARG A N 11
ATOM 18412 C CA . ARG A 1 24 ? 16.051 -4.686 -8.484 1.00 0.00 24 ARG A CA 11
ATOM 18413 C C . ARG A 1 24 ? 15.325 -3.939 -9.623 1.00 0.00 24 ARG A C 11
ATOM 18414 O O . ARG A 1 24 ? 15.886 -3.786 -10.707 1.00 0.00 24 ARG A O 11
ATOM 18435 N N . ILE A 1 25 ? 14.082 -3.502 -9.393 1.00 0.00 25 ILE A N 11
ATOM 18436 C CA . ILE A 1 25 ? 13.226 -2.739 -10.321 1.00 0.00 25 ILE A CA 11
ATOM 18437 C C . ILE A 1 25 ? 13.882 -1.402 -10.769 1.00 0.00 25 ILE A C 11
ATOM 18438 O O . ILE A 1 25 ? 14.597 -0.780 -9.975 1.00 0.00 25 ILE A O 11
ATOM 18454 N N . PRO A 1 26 ? 13.686 -0.949 -12.027 1.00 0.00 26 PRO A N 11
ATOM 18455 C CA . PRO A 1 26 ? 14.299 0.272 -12.570 1.00 0.00 26 PRO A CA 11
ATOM 18456 C C . PRO A 1 26 ? 13.582 1.566 -12.106 1.00 0.00 26 PRO A C 11
ATOM 18457 O O . PRO A 1 26 ? 12.878 1.586 -11.093 1.00 0.00 26 PRO A O 11
ATOM 18468 N N . TYR A 1 27 ? 13.760 2.648 -12.874 1.00 0.00 27 TYR A N 11
ATOM 18469 C CA . TYR A 1 27 ? 13.028 3.906 -12.656 1.00 0.00 27 TYR A CA 11
ATOM 18470 C C . TYR A 1 27 ? 12.238 4.228 -13.939 1.00 0.00 27 TYR A C 11
ATOM 18471 O O . TYR A 1 27 ? 12.534 3.692 -15.012 1.00 0.00 27 TYR A O 11
ATOM 18489 N N . LEU A 1 28 ? 11.246 5.112 -13.854 1.00 0.00 28 LEU A N 11
ATOM 18490 C CA . LEU A 1 28 ? 10.244 5.349 -14.898 1.00 0.00 28 LEU A CA 11
ATOM 18491 C C . LEU A 1 28 ? 10.418 6.719 -15.584 1.00 0.00 28 LEU A C 11
ATOM 18492 O O . LEU A 1 28 ? 9.504 7.541 -15.652 1.00 0.00 28 LEU A O 11
ATOM 18508 N N . GLY A 1 29 ? 11.643 6.982 -16.053 1.00 0.00 29 GLY A N 11
ATOM 18509 C CA . GLY A 1 29 ? 11.938 8.135 -16.919 1.00 0.00 29 GLY A CA 11
ATOM 18510 C C . GLY A 1 29 ? 12.231 9.427 -16.152 1.00 0.00 29 GLY A C 11
ATOM 18511 O O . GLY A 1 29 ? 13.232 10.093 -16.415 1.00 0.00 29 GLY A O 11
ATOM 18515 N N . PHE A 1 30 ? 11.387 9.745 -15.169 1.00 0.00 30 PHE A N 11
ATOM 18516 C CA . PHE A 1 30 ? 11.515 10.925 -14.300 1.00 0.00 30 PHE A CA 11
ATOM 18517 C C . PHE A 1 30 ? 10.978 10.715 -12.865 1.00 0.00 30 PHE A C 11
ATOM 18518 O O . PHE A 1 30 ? 10.988 11.645 -12.053 1.00 0.00 30 PHE A O 11
ATOM 18535 N N . LYS A 1 31 ? 10.517 9.493 -12.558 1.00 0.00 31 LYS A N 11
ATOM 18536 C CA . LYS A 1 31 ? 9.889 9.161 -11.267 1.00 0.00 31 LYS A CA 11
ATOM 18537 C C . LYS A 1 31 ? 10.015 7.658 -10.992 1.00 0.00 31 LYS A C 11
ATOM 18538 O O . LYS A 1 31 ? 10.366 6.900 -11.894 1.00 0.00 31 LYS A O 11
ATOM 18557 N N . GLN A 1 32 ? 9.718 7.212 -9.772 1.00 0.00 32 GLN A N 11
ATOM 18558 C CA . GLN A 1 32 ? 9.659 5.783 -9.436 1.00 0.00 32 GLN A CA 11
ATOM 18559 C C . GLN A 1 32 ? 8.711 4.975 -10.342 1.00 0.00 32 GLN A C 11
ATOM 18560 O O . GLN A 1 32 ? 7.743 5.502 -10.899 1.00 0.00 32 GLN A O 11
ATOM 18574 N N . ILE A 1 33 ? 8.961 3.666 -10.428 1.00 0.00 33 ILE A N 11
ATOM 18575 C CA . ILE A 1 33 ? 8.018 2.728 -11.055 1.00 0.00 33 ILE A CA 11
ATOM 18576 C C . ILE A 1 33 ? 6.673 2.737 -10.299 1.00 0.00 33 ILE A C 11
ATOM 18577 O O . ILE A 1 33 ? 6.630 2.852 -9.070 1.00 0.00 33 ILE A O 11
ATOM 18593 N N . ASN A 1 34 ? 5.572 2.635 -11.051 1.00 0.00 34 ASN A N 11
ATOM 18594 C CA . ASN A 1 34 ? 4.188 2.781 -10.587 1.00 0.00 34 ASN A CA 11
ATOM 18595 C C . ASN A 1 34 ? 3.366 1.594 -11.136 1.00 0.00 34 ASN A C 11
ATOM 18596 O O . ASN A 1 34 ? 2.596 1.703 -12.090 1.00 0.00 34 ASN A O 11
ATOM 18607 N N . LEU A 1 35 ? 3.646 0.417 -10.576 1.00 0.00 35 LEU A N 11
ATOM 18608 C CA . LEU A 1 35 ? 3.261 -0.915 -11.058 1.00 0.00 35 LEU A CA 11
ATOM 18609 C C . LEU A 1 35 ? 1.754 -1.191 -11.276 1.00 0.00 35 LEU A C 11
ATOM 18610 O O . LEU A 1 35 ? 1.389 -1.808 -12.278 1.00 0.00 35 LEU A O 11
ATOM 18626 N N . TRP A 1 36 ? 0.863 -0.696 -10.411 1.00 0.00 36 TRP A N 11
ATOM 18627 C CA . TRP A 1 36 ? -0.597 -0.731 -10.639 1.00 0.00 36 TRP A CA 11
ATOM 18628 C C . TRP A 1 36 ? -1.000 0.133 -11.867 1.00 0.00 36 TRP A C 11
ATOM 18629 O O . TRP A 1 36 ? -1.812 -0.273 -12.705 1.00 0.00 36 TRP A O 11
ATOM 18650 N N . THR A 1 37 ? -0.382 1.316 -12.008 1.00 0.00 37 THR A N 11
ATOM 18651 C CA . THR A 1 37 ? -0.632 2.282 -13.092 1.00 0.00 37 THR A CA 11
ATOM 18652 C C . THR A 1 37 ? -0.168 1.776 -14.453 1.00 0.00 37 THR A C 11
ATOM 18653 O O . THR A 1 37 ? -0.945 1.849 -15.406 1.00 0.00 37 THR A O 11
ATOM 18664 N N . MET A 1 38 ? 1.049 1.221 -14.565 1.00 0.00 38 MET A N 11
ATOM 18665 C CA . MET A 1 38 ? 1.507 0.639 -15.838 1.00 0.00 38 MET A CA 11
ATOM 18666 C C . MET A 1 38 ? 0.587 -0.499 -16.306 1.00 0.00 38 MET A C 11
ATOM 18667 O O . MET A 1 38 ? 0.386 -0.667 -17.504 1.00 0.00 38 MET A O 11
ATOM 18681 N N . PHE A 1 39 ? -0.004 -1.240 -15.361 1.00 0.00 39 PHE A N 11
ATOM 18682 C CA . PHE A 1 39 ? -0.973 -2.285 -15.681 1.00 0.00 39 PHE A CA 11
ATOM 18683 C C . PHE A 1 39 ? -2.293 -1.718 -16.207 1.00 0.00 39 PHE A C 11
ATOM 18684 O O . PHE A 1 39 ? -2.691 -2.100 -17.305 1.00 0.00 39 PHE A O 11
ATOM 18701 N N . GLN A 1 40 ? -2.951 -0.771 -15.521 1.00 0.00 40 GLN A N 11
ATOM 18702 C CA . GLN A 1 40 ? -4.179 -0.183 -16.097 1.00 0.00 40 GLN A CA 11
ATOM 18703 C C . GLN A 1 40 ? -3.933 0.598 -17.407 1.00 0.00 40 GLN A C 11
ATOM 18704 O O . GLN A 1 40 ? -4.812 0.633 -18.271 1.00 0.00 40 GLN A O 11
ATOM 18718 N N . ALA A 1 41 ? -2.740 1.170 -17.608 1.00 0.00 41 ALA A N 11
ATOM 18719 C CA . ALA A 1 41 ? -2.334 1.734 -18.893 1.00 0.00 41 ALA A CA 11
ATOM 18720 C C . ALA A 1 41 ? -2.165 0.636 -19.961 1.00 0.00 41 ALA A C 11
ATOM 18721 O O . ALA A 1 41 ? -2.797 0.707 -21.012 1.00 0.00 41 ALA A O 11
ATOM 18728 N N . ALA A 1 42 ? -1.400 -0.425 -19.685 1.00 0.00 42 ALA A N 11
ATOM 18729 C CA . ALA A 1 42 ? -1.258 -1.572 -20.585 1.00 0.00 42 ALA A CA 11
ATOM 18730 C C . ALA A 1 42 ? -2.608 -2.214 -20.947 1.00 0.00 42 ALA A C 11
ATOM 18731 O O . ALA A 1 42 ? -2.801 -2.609 -22.088 1.00 0.00 42 ALA A O 11
ATOM 18738 N N . GLN A 1 43 ? -3.559 -2.255 -20.006 1.00 0.00 43 GLN A N 11
ATOM 18739 C CA . GLN A 1 43 ? -4.896 -2.800 -20.249 1.00 0.00 43 GLN A CA 11
ATOM 18740 C C . GLN A 1 43 ? -5.685 -2.012 -21.301 1.00 0.00 43 GLN A C 11
ATOM 18741 O O . GLN A 1 43 ? -6.282 -2.632 -22.186 1.00 0.00 43 GLN A O 11
ATOM 18755 N N . LYS A 1 44 ? -5.639 -0.672 -21.277 1.00 0.00 44 LYS A N 11
ATOM 18756 C CA . LYS A 1 44 ? -6.291 0.144 -22.319 1.00 0.00 44 LYS A CA 11
ATOM 18757 C C . LYS A 1 44 ? -5.474 0.149 -23.615 1.00 0.00 44 LYS A C 11
ATOM 18758 O O . LYS A 1 44 ? -6.058 0.068 -24.696 1.00 0.00 44 LYS A O 11
ATOM 18777 N N . LEU A 1 45 ? -4.140 0.122 -23.502 1.00 0.00 45 LEU A N 11
ATOM 18778 C CA . LEU A 1 45 ? -3.258 -0.154 -24.644 1.00 0.00 45 LEU A CA 11
ATOM 18779 C C . LEU A 1 45 ? -3.259 -1.657 -25.086 1.00 0.00 45 LEU A C 11
ATOM 18780 O O . LEU A 1 45 ? -2.373 -2.081 -25.833 1.00 0.00 45 LEU A O 11
ATOM 18796 N N . GLY A 1 46 ? -4.247 -2.462 -24.651 1.00 0.00 46 GLY A N 11
ATOM 18797 C CA . GLY A 1 46 ? -4.491 -3.795 -25.248 1.00 0.00 46 GLY A CA 11
ATOM 18798 C C . GLY A 1 46 ? -3.954 -5.021 -24.489 1.00 0.00 46 GLY A C 11
ATOM 18799 O O . GLY A 1 46 ? -3.555 -6.016 -25.102 1.00 0.00 46 GLY A O 11
ATOM 18803 N N . GLY A 1 47 ? -3.951 -4.935 -23.161 1.00 0.00 47 GLY A N 11
ATOM 18804 C CA . GLY A 1 47 ? -3.329 -5.935 -22.292 1.00 0.00 47 GLY A CA 11
ATOM 18805 C C . GLY A 1 47 ? -1.843 -6.176 -22.574 1.00 0.00 47 GLY A C 11
ATOM 18806 O O . GLY A 1 47 ? -1.188 -5.452 -23.328 1.00 0.00 47 GLY A O 11
ATOM 18810 N N . TYR A 1 48 ? -1.315 -7.249 -21.981 1.00 0.00 48 TYR A N 11
ATOM 18811 C CA . TYR A 1 48 ? 0.019 -7.744 -22.344 1.00 0.00 48 TYR A CA 11
ATOM 18812 C C . TYR A 1 48 ? 0.083 -8.226 -23.805 1.00 0.00 48 TYR A C 11
ATOM 18813 O O . TYR A 1 48 ? 1.160 -8.260 -24.404 1.00 0.00 48 TYR A O 11
ATOM 18831 N N . GLU A 1 49 ? -1.061 -8.613 -24.385 1.00 0.00 49 GLU A N 11
ATOM 18832 C CA . GLU A 1 49 ? -1.064 -9.318 -25.670 1.00 0.00 49 GLU A CA 11
ATOM 18833 C C . GLU A 1 49 ? -0.801 -8.372 -26.848 1.00 0.00 49 GLU A C 11
ATOM 18834 O O . GLU A 1 49 ? 0.078 -8.638 -27.668 1.00 0.00 49 GLU A O 11
ATOM 18846 N N . THR A 1 50 ? -1.480 -7.220 -26.890 1.00 0.00 50 THR A N 11
ATOM 18847 C CA . THR A 1 50 ? -1.168 -6.155 -27.853 1.00 0.00 50 THR A CA 11
ATOM 18848 C C . THR A 1 50 ? 0.205 -5.547 -27.570 1.00 0.00 50 THR A C 11
ATOM 18849 O O . THR A 1 50 ? 0.913 -5.190 -28.507 1.00 0.00 50 THR A O 11
ATOM 18860 N N . ILE A 1 51 ? 0.642 -5.492 -26.305 1.00 0.00 51 ILE A N 11
ATOM 18861 C CA . ILE A 1 51 ? 2.005 -5.057 -25.968 1.00 0.00 51 ILE A CA 11
ATOM 18862 C C . ILE A 1 51 ? 3.063 -5.961 -26.621 1.00 0.00 51 ILE A C 11
ATOM 18863 O O . ILE A 1 51 ? 4.029 -5.459 -27.196 1.00 0.00 51 ILE A O 11
ATOM 18879 N N . THR A 1 52 ? 2.847 -7.276 -26.591 1.00 0.00 52 THR A N 11
ATOM 18880 C CA . THR A 1 52 ? 3.772 -8.249 -27.195 1.00 0.00 52 THR A CA 11
ATOM 18881 C C . THR A 1 52 ? 3.687 -8.233 -28.723 1.00 0.00 52 THR A C 11
ATOM 18882 O O . THR A 1 52 ? 4.713 -8.251 -29.408 1.00 0.00 52 THR A O 11
ATOM 18893 N N . ALA A 1 53 ? 2.470 -8.129 -29.265 1.00 0.00 53 ALA A N 11
ATOM 18894 C CA . ALA A 1 53 ? 2.254 -8.089 -30.710 1.00 0.00 53 ALA A CA 11
ATOM 18895 C C . ALA A 1 53 ? 2.657 -6.754 -31.374 1.00 0.00 53 ALA A C 11
ATOM 18896 O O . ALA A 1 53 ? 2.938 -6.748 -32.576 1.00 0.00 53 ALA A O 11
ATOM 18903 N N . ARG A 1 54 ? 2.686 -5.630 -30.633 1.00 0.00 54 ARG A N 11
ATOM 18904 C CA . ARG A 1 54 ? 2.830 -4.291 -31.261 1.00 0.00 54 ARG A CA 11
ATOM 18905 C C . ARG A 1 54 ? 3.816 -3.331 -30.572 1.00 0.00 54 ARG A C 11
ATOM 18906 O O . ARG A 1 54 ? 3.905 -2.184 -31.003 1.00 0.00 54 ARG A O 11
ATOM 18927 N N . ARG A 1 55 ? 4.586 -3.775 -29.560 1.00 0.00 55 ARG A N 11
ATOM 18928 C CA . ARG A 1 55 ? 5.507 -2.946 -28.738 1.00 0.00 55 ARG A CA 11
ATOM 18929 C C . ARG A 1 55 ? 4.875 -1.599 -28.388 1.00 0.00 55 ARG A C 11
ATOM 18930 O O . ARG A 1 55 ? 5.365 -0.519 -28.717 1.00 0.00 55 ARG A O 11
ATOM 18951 N N . GLN A 1 56 ? 3.736 -1.730 -27.703 1.00 0.00 56 GLN A N 11
ATOM 18952 C CA . GLN A 1 56 ? 2.840 -0.597 -27.446 1.00 0.00 56 GLN A CA 11
ATOM 18953 C C . GLN A 1 56 ? 3.185 0.165 -26.150 1.00 0.00 56 GLN A C 11
ATOM 18954 O O . GLN A 1 56 ? 2.489 1.105 -25.771 1.00 0.00 56 GLN A O 11
ATOM 18968 N N . TRP A 1 57 ? 4.304 -0.179 -25.502 1.00 0.00 57 TRP A N 11
ATOM 18969 C CA . TRP A 1 57 ? 4.908 0.592 -24.404 1.00 0.00 57 TRP A CA 11
ATOM 18970 C C . TRP A 1 57 ? 5.155 2.054 -24.780 1.00 0.00 57 TRP A C 11
ATOM 18971 O O . TRP A 1 57 ? 4.953 2.932 -23.947 1.00 0.00 57 TRP A O 11
ATOM 18992 N N . LYS A 1 58 ? 5.460 2.349 -26.048 1.00 0.00 58 LYS A N 11
ATOM 18993 C CA . LYS A 1 58 ? 5.537 3.741 -26.537 1.00 0.00 58 LYS A CA 11
ATOM 18994 C C . LYS A 1 58 ? 4.222 4.532 -26.375 1.00 0.00 58 LYS A C 11
ATOM 18995 O O . LYS A 1 58 ? 4.270 5.749 -26.212 1.00 0.00 58 LYS A O 11
ATOM 19014 N N . HIS A 1 59 ? 3.065 3.856 -26.326 1.00 0.00 59 HIS A N 11
ATOM 19015 C CA . HIS A 1 59 ? 1.778 4.492 -25.990 1.00 0.00 59 HIS A CA 11
ATOM 19016 C C . HIS A 1 59 ? 1.385 4.327 -24.501 1.00 0.00 59 HIS A C 11
ATOM 19017 O O . HIS A 1 59 ? 0.590 5.112 -23.980 1.00 0.00 59 HIS A O 11
ATOM 19031 N N . ILE A 1 60 ? 1.976 3.376 -23.765 1.00 0.00 60 ILE A N 11
ATOM 19032 C CA . ILE A 1 60 ? 1.877 3.373 -22.294 1.00 0.00 60 ILE A CA 11
ATOM 19033 C C . ILE A 1 60 ? 2.600 4.630 -21.797 1.00 0.00 60 ILE A C 11
ATOM 19034 O O . ILE A 1 60 ? 2.076 5.333 -20.943 1.00 0.00 60 ILE A O 11
ATOM 19050 N N . TYR A 1 61 ? 3.737 4.983 -22.411 1.00 0.00 61 TYR A N 11
ATOM 19051 C CA . TYR A 1 61 ? 4.419 6.257 -22.205 1.00 0.00 61 TYR A CA 11
ATOM 19052 C C . TYR A 1 61 ? 3.548 7.476 -22.577 1.00 0.00 61 TYR A C 11
ATOM 19053 O O . TYR A 1 61 ? 3.660 8.531 -21.951 1.00 0.00 61 TYR A O 11
ATOM 19071 N N . ASP A 1 62 ? 2.645 7.314 -23.555 1.00 0.00 62 ASP A N 11
ATOM 19072 C CA . ASP A 1 62 ? 1.614 8.323 -23.837 1.00 0.00 62 ASP A CA 11
ATOM 19073 C C . ASP A 1 62 ? 0.677 8.520 -22.632 1.00 0.00 62 ASP A C 11
ATOM 19074 O O . ASP A 1 62 ? 0.471 9.653 -22.191 1.00 0.00 62 ASP A O 11
ATOM 19083 N N . GLU A 1 63 ? 0.191 7.429 -22.026 1.00 0.00 63 GLU A N 11
ATOM 19084 C CA . GLU A 1 63 ? -0.522 7.505 -20.734 1.00 0.00 63 GLU A CA 11
ATOM 19085 C C . GLU A 1 63 ? 0.327 8.031 -19.551 1.00 0.00 63 GLU A C 11
ATOM 19086 O O . GLU A 1 63 ? -0.231 8.672 -18.656 1.00 0.00 63 GLU A O 11
ATOM 19098 N N . LEU A 1 64 ? 1.652 7.813 -19.523 1.00 0.00 64 LEU A N 11
ATOM 19099 C CA . LEU A 1 64 ? 2.535 8.355 -18.469 1.00 0.00 64 LEU A CA 11
ATOM 19100 C C . LEU A 1 64 ? 2.689 9.886 -18.515 1.00 0.00 64 LEU A C 11
ATOM 19101 O O . LEU A 1 64 ? 2.986 10.499 -17.486 1.00 0.00 64 LEU A O 11
ATOM 19117 N N . GLY A 1 65 ? 2.528 10.504 -19.694 1.00 0.00 65 GLY A N 11
ATOM 19118 C CA . GLY A 1 65 ? 2.871 11.920 -19.887 1.00 0.00 65 GLY A CA 11
ATOM 19119 C C . GLY A 1 65 ? 4.355 12.223 -19.607 1.00 0.00 65 GLY A C 11
ATOM 19120 O O . GLY A 1 65 ? 4.676 13.267 -19.030 1.00 0.00 65 GLY A O 11
ATOM 19124 N N . GLY A 1 66 ? 5.242 11.281 -19.959 1.00 0.00 66 GLY A N 11
ATOM 19125 C CA . GLY A 1 66 ? 6.675 11.391 -19.650 1.00 0.00 66 GLY A CA 11
ATOM 19126 C C . GLY A 1 66 ? 7.451 12.427 -20.485 1.00 0.00 66 GLY A C 11
ATOM 19127 O O . GLY A 1 66 ? 6.922 13.034 -21.422 1.00 0.00 66 GLY A O 11
ATOM 19131 N N . ASN A 1 67 ? 8.732 12.614 -20.141 1.00 0.00 67 ASN A N 11
ATOM 19132 C CA . ASN A 1 67 ? 9.701 13.465 -20.848 1.00 0.00 67 ASN A CA 11
ATOM 19133 C C . ASN A 1 67 ? 9.736 13.173 -22.373 1.00 0.00 67 ASN A C 11
ATOM 19134 O O . ASN A 1 67 ? 9.865 11.999 -22.726 1.00 0.00 67 ASN A O 11
ATOM 19145 N N . PRO A 1 68 ? 9.653 14.172 -23.281 1.00 0.00 68 PRO A N 11
ATOM 19146 C CA . PRO A 1 68 ? 9.509 13.988 -24.741 1.00 0.00 68 PRO A CA 11
ATOM 19147 C C . PRO A 1 68 ? 10.480 13.063 -25.511 1.00 0.00 68 PRO A C 11
ATOM 19148 O O . PRO A 1 68 ? 10.228 12.815 -26.694 1.00 0.00 68 PRO A O 11
ATOM 19159 N N . GLY A 1 69 ? 11.559 12.549 -24.901 1.00 0.00 69 GLY A N 11
ATOM 19160 C CA . GLY A 1 69 ? 12.485 11.620 -25.579 1.00 0.00 69 GLY A CA 11
ATOM 19161 C C . GLY A 1 69 ? 12.971 10.420 -24.756 1.00 0.00 69 GLY A C 11
ATOM 19162 O O . GLY A 1 69 ? 13.427 9.445 -25.356 1.00 0.00 69 GLY A O 11
ATOM 19166 N N . SER A 1 70 ? 12.798 10.402 -23.426 1.00 0.00 70 SER A N 11
ATOM 19167 C CA . SER A 1 70 ? 13.019 9.185 -22.607 1.00 0.00 70 SER A CA 11
ATOM 19168 C C . SER A 1 70 ? 11.942 8.105 -22.812 1.00 0.00 70 SER A C 11
ATOM 19169 O O . SER A 1 70 ? 11.741 7.251 -21.950 1.00 0.00 70 SER A O 11
ATOM 19177 N N . THR A 1 71 ? 11.241 8.132 -23.947 1.00 0.00 71 THR A N 11
ATOM 19178 C CA . THR A 1 71 ? 10.086 7.292 -24.302 1.00 0.00 71 THR A CA 11
ATOM 19179 C C . THR A 1 71 ? 10.363 5.787 -24.232 1.00 0.00 71 THR A C 11
ATOM 19180 O O . THR A 1 71 ? 9.449 4.992 -24.011 1.00 0.00 71 THR A O 11
ATOM 19191 N N . SER A 1 72 ? 11.630 5.382 -24.387 1.00 0.00 72 SER A N 11
ATOM 19192 C CA . SER A 1 72 ? 12.100 3.997 -24.222 1.00 0.00 72 SER A CA 11
ATOM 19193 C C . SER A 1 72 ? 12.086 3.508 -22.766 1.00 0.00 72 SER A C 11
ATOM 19194 O O . SER A 1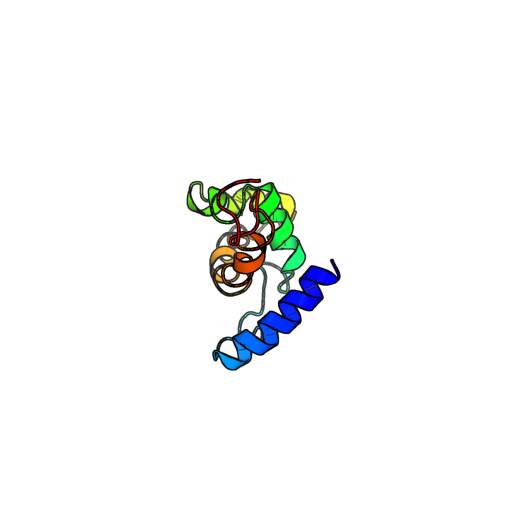 72 ? 12.221 2.308 -22.533 1.00 0.00 72 SER A O 11
ATOM 19202 N N . ALA A 1 73 ? 11.897 4.390 -21.776 1.00 0.00 73 ALA A N 11
ATOM 19203 C CA . ALA A 1 73 ? 11.688 3.952 -20.390 1.00 0.00 73 ALA A CA 11
ATOM 19204 C C . ALA A 1 73 ? 10.545 2.928 -20.259 1.00 0.00 73 ALA A C 11
ATOM 19205 O O . ALA A 1 73 ? 10.728 1.886 -19.638 1.00 0.00 73 ALA A O 11
ATOM 19212 N N . ALA A 1 74 ? 9.399 3.165 -20.913 1.00 0.00 74 ALA A N 11
ATOM 19213 C CA . ALA A 1 74 ? 8.314 2.188 -21.088 1.00 0.00 74 ALA A CA 11
ATOM 19214 C C . ALA A 1 74 ? 8.790 0.878 -21.757 1.00 0.00 74 ALA A C 11
ATOM 19215 O O . ALA A 1 74 ? 8.415 -0.216 -21.335 1.00 0.00 74 ALA A O 11
ATOM 19222 N N . THR A 1 75 ? 9.680 0.969 -22.746 1.00 0.00 75 THR A N 11
ATOM 19223 C CA . THR A 1 75 ? 10.226 -0.220 -23.424 1.00 0.00 75 THR A CA 11
ATOM 19224 C C . THR A 1 75 ? 11.113 -1.074 -22.503 1.00 0.00 75 THR A C 11
ATOM 19225 O O . THR A 1 75 ? 11.036 -2.302 -22.549 1.00 0.00 75 THR A O 11
ATOM 19236 N N . CYS A 1 76 ? 11.899 -0.463 -21.610 1.00 0.00 76 CYS A N 11
ATOM 19237 C CA . CYS A 1 76 ? 12.619 -1.176 -20.544 1.00 0.00 76 CYS A CA 11
ATOM 19238 C C . CYS A 1 76 ? 11.687 -1.633 -19.405 1.00 0.00 76 CYS A C 11
ATOM 19239 O O . CYS A 1 76 ? 11.891 -2.697 -18.821 1.00 0.00 76 CYS A O 11
ATOM 19247 N N . THR A 1 77 ? 10.627 -0.865 -19.130 1.00 0.00 77 THR A N 11
ATOM 19248 C CA . THR A 1 77 ? 9.604 -1.234 -18.132 1.00 0.00 77 THR A CA 11
ATOM 19249 C C . THR A 1 77 ? 8.933 -2.577 -18.447 1.00 0.00 77 THR A C 11
ATOM 19250 O O . THR A 1 77 ? 8.618 -3.331 -17.521 1.00 0.00 77 THR A O 11
ATOM 19261 N N . ARG A 1 78 ? 8.838 -2.944 -19.738 1.00 0.00 78 ARG A N 11
ATOM 19262 C CA . ARG A 1 78 ? 8.349 -4.263 -20.160 1.00 0.00 78 ARG A CA 11
ATOM 19263 C C . ARG A 1 78 ? 9.097 -5.395 -19.468 1.00 0.00 78 ARG A C 11
ATOM 19264 O O . ARG A 1 78 ? 8.500 -6.429 -19.166 1.00 0.00 78 ARG A O 11
ATOM 19285 N N . ARG A 1 79 ? 10.391 -5.198 -19.186 1.00 0.00 79 ARG A N 11
ATOM 19286 C CA . ARG A 1 79 ? 11.251 -6.267 -18.683 1.00 0.00 79 ARG A CA 11
ATOM 19287 C C . ARG A 1 79 ? 11.055 -6.584 -17.199 1.00 0.00 79 ARG A C 11
ATOM 19288 O O . ARG A 1 79 ? 11.486 -7.639 -16.737 1.00 0.00 79 ARG A O 11
ATOM 19309 N N . HIS A 1 80 ? 10.369 -5.701 -16.469 1.00 0.00 80 HIS A N 11
ATOM 19310 C CA . HIS A 1 80 ? 9.906 -5.936 -15.099 1.00 0.00 80 HIS A CA 11
ATOM 19311 C C . HIS A 1 80 ? 8.396 -6.196 -15.059 1.00 0.00 80 HIS A C 11
ATOM 19312 O O . HIS A 1 80 ? 7.957 -7.032 -14.273 1.00 0.00 80 HIS A O 11
ATOM 19326 N N . TYR A 1 81 ? 7.608 -5.625 -15.974 1.00 0.00 81 TYR A N 11
ATOM 19327 C CA . TYR A 1 81 ? 6.200 -5.990 -16.165 1.00 0.00 81 TYR A CA 11
ATOM 19328 C C . TYR A 1 81 ? 6.010 -7.495 -16.414 1.00 0.00 81 TYR A C 11
ATOM 19329 O O . TYR A 1 81 ? 5.090 -8.092 -15.852 1.00 0.00 81 TYR A O 11
ATOM 19347 N N . GLU A 1 82 ? 6.912 -8.144 -17.170 1.00 0.00 82 GLU A N 11
ATOM 19348 C CA . GLU A 1 82 ? 6.826 -9.578 -17.462 1.00 0.00 82 GLU A CA 11
ATOM 19349 C C . GLU A 1 82 ? 7.057 -10.462 -16.222 1.00 0.00 82 GLU A C 11
ATOM 19350 O O . GLU A 1 82 ? 6.825 -11.671 -16.277 1.00 0.00 82 GLU A O 11
ATOM 19362 N N . ARG A 1 83 ? 7.530 -9.850 -15.124 1.00 0.00 83 ARG A N 11
ATOM 19363 C CA . ARG A 1 83 ? 7.965 -10.580 -13.926 1.00 0.00 83 ARG A CA 11
ATOM 19364 C C . ARG A 1 83 ? 7.299 -10.113 -12.620 1.00 0.00 83 ARG A C 11
ATOM 19365 O O . ARG A 1 83 ? 7.356 -10.832 -11.624 1.00 0.00 83 ARG A O 11
ATOM 19386 N N . LEU A 1 84 ? 6.647 -8.943 -12.646 1.00 0.00 84 LEU A N 11
ATOM 19387 C CA . LEU A 1 84 ? 6.044 -8.336 -11.445 1.00 0.00 84 LEU A CA 11
ATOM 19388 C C . LEU A 1 84 ? 4.555 -7.974 -11.610 1.00 0.00 84 LEU A C 11
ATOM 19389 O O . LEU A 1 84 ? 3.988 -7.351 -10.719 1.00 0.00 84 LEU A O 11
ATOM 19405 N N . ILE A 1 85 ? 3.926 -8.401 -12.714 1.00 0.00 85 ILE A N 11
ATOM 19406 C CA . ILE A 1 85 ? 2.450 -8.337 -12.843 1.00 0.00 85 ILE A CA 11
ATOM 19407 C C . ILE A 1 85 ? 1.894 -9.252 -13.941 1.00 0.00 85 ILE A C 11
ATOM 19408 O O . ILE A 1 85 ? 0.832 -9.830 -13.734 1.00 0.00 85 ILE A O 11
ATOM 19424 N N . LEU A 1 86 ? 2.621 -9.502 -15.036 1.00 0.00 86 LEU A N 11
ATOM 19425 C CA . LEU A 1 86 ? 2.277 -10.555 -16.006 1.00 0.00 86 LEU A CA 11
ATOM 19426 C C . LEU A 1 86 ? 2.067 -11.958 -15.367 1.00 0.00 86 LEU A C 11
ATOM 19427 O O . LEU A 1 86 ? 1.118 -12.641 -15.760 1.00 0.00 86 LEU A O 11
ATOM 19443 N N . PRO A 1 87 ? 2.853 -12.405 -14.358 1.00 0.00 87 PRO A N 11
ATOM 19444 C CA . PRO A 1 87 ? 2.553 -13.650 -13.638 1.00 0.00 87 PRO A CA 11
ATOM 19445 C C . PRO A 1 87 ? 1.360 -13.565 -12.667 1.00 0.00 87 PRO A C 11
ATOM 19446 O O . PRO A 1 87 ? 0.893 -14.618 -12.229 1.00 0.00 87 PRO A O 11
ATOM 19457 N N . TYR A 1 88 ? 0.847 -12.368 -12.334 1.00 0.00 88 TYR A N 11
ATOM 19458 C CA . TYR A 1 88 ? -0.303 -12.222 -11.423 1.00 0.00 88 TYR A CA 11
ATOM 19459 C C . TYR A 1 88 ? -1.624 -11.937 -12.155 1.00 0.00 88 TYR A C 11
ATOM 19460 O O . TYR A 1 88 ? -2.623 -12.584 -11.856 1.00 0.00 88 TYR A O 11
ATOM 19478 N N . GLU A 1 89 ? -1.623 -11.114 -13.210 1.00 0.00 89 GLU A N 11
ATOM 19479 C CA . GLU A 1 89 ? -2.789 -10.994 -14.125 1.00 0.00 89 GLU A CA 11
ATOM 19480 C C . GLU A 1 89 ? -3.196 -12.347 -14.778 1.00 0.00 89 GLU A C 11
ATOM 19481 O O . GLU A 1 89 ? -4.301 -12.506 -15.296 1.00 0.00 89 GLU A O 11
ATOM 19493 N N . ARG A 1 90 ? -2.303 -13.338 -14.618 1.00 0.00 90 ARG A N 11
ATOM 19494 C CA . ARG A 1 90 ? -2.611 -14.744 -14.920 1.00 0.00 90 ARG A CA 11
ATOM 19495 C C . ARG A 1 90 ? -3.900 -15.235 -14.237 1.00 0.00 90 ARG A C 11
ATOM 19496 O O . ARG A 1 90 ? -4.657 -15.974 -14.867 1.00 0.00 90 ARG A O 11
ATOM 19517 N N . PHE A 1 91 ? -4.202 -14.806 -13.003 1.00 0.00 91 PHE A N 11
ATOM 19518 C CA . PHE A 1 91 ? -5.476 -15.171 -12.357 1.00 0.00 91 PHE A CA 11
ATOM 19519 C C . PHE A 1 91 ? -6.723 -14.639 -13.092 1.00 0.00 91 PHE A C 11
ATOM 19520 O O . PHE A 1 91 ? -7.777 -15.271 -13.022 1.00 0.00 91 PHE A O 11
ATOM 19537 N N . ILE A 1 92 ? -6.623 -13.545 -13.858 1.00 0.00 92 ILE A N 11
ATOM 19538 C CA . ILE A 1 92 ? -7.777 -12.986 -14.589 1.00 0.00 92 ILE A CA 11
ATOM 19539 C C . ILE A 1 92 ? -8.191 -13.917 -15.740 1.00 0.00 92 ILE A C 11
ATOM 19540 O O . ILE A 1 92 ? -9.380 -14.171 -15.943 1.00 0.00 92 ILE A O 11
ATOM 19556 N N . LYS A 1 93 ? -7.208 -14.477 -16.460 1.00 0.00 93 LYS A N 11
ATOM 19557 C CA . LYS A 1 93 ? -7.459 -15.277 -17.679 1.00 0.00 93 LYS A CA 11
ATOM 19558 C C . LYS A 1 93 ? -7.515 -16.792 -17.439 1.00 0.00 93 LYS A C 11
ATOM 19559 O O . LYS A 1 93 ? -7.867 -17.537 -18.357 1.00 0.00 93 LYS A O 11
ATOM 19578 N N . GLY A 1 94 ? -7.196 -17.239 -16.217 1.00 0.00 94 GLY A N 11
ATOM 19579 C CA . GLY A 1 94 ? -7.185 -18.670 -15.870 1.00 0.00 94 GLY A CA 11
ATOM 19580 C C . GLY A 1 94 ? -7.946 -19.050 -14.593 1.00 0.00 94 GLY A C 11
ATOM 19581 O O . GLY A 1 94 ? -8.214 -20.234 -14.389 1.00 0.00 94 GLY A O 11
ATOM 19585 N N . GLU A 1 95 ? -8.336 -18.087 -13.748 1.00 0.00 95 GLU A N 11
ATOM 19586 C CA . GLU A 1 95 ? -9.001 -18.327 -12.449 1.00 0.00 95 GLU A CA 11
ATOM 19587 C C . GLU A 1 95 ? -10.169 -17.361 -12.158 1.00 0.00 95 GLU A C 11
ATOM 19588 O O . GLU A 1 95 ? -10.602 -17.210 -11.013 1.00 0.00 95 GLU A O 11
ATOM 19600 N N . GLU A 1 96 ? -10.714 -16.737 -13.203 1.00 0.00 96 GLU A N 11
ATOM 19601 C CA . GLU A 1 96 ? -11.857 -15.816 -13.127 1.00 0.00 96 GLU A CA 11
ATOM 19602 C C . GLU A 1 96 ? -12.703 -15.777 -14.415 1.00 0.00 96 GLU A C 11
ATOM 19603 O O . GLU A 1 96 ? -13.930 -15.834 -14.330 1.00 0.00 96 GLU A O 11
ATOM 19615 N N . ASP A 1 97 ? -12.078 -15.725 -15.600 1.00 0.00 97 ASP A N 11
ATOM 19616 C CA . ASP A 1 97 ? -12.806 -15.712 -16.886 1.00 0.00 97 ASP A CA 11
ATOM 19617 C C . ASP A 1 97 ? -13.335 -17.105 -17.315 1.00 0.00 97 ASP A C 11
ATOM 19618 O O . ASP A 1 97 ? -12.940 -17.652 -18.350 1.00 0.00 97 ASP A O 11
ATOM 19627 N N . LYS A 1 98 ? -14.203 -17.701 -16.480 1.00 0.00 98 LYS A N 11
ATOM 19628 C CA . LYS A 1 98 ? -14.784 -19.031 -16.734 1.00 0.00 98 LYS A CA 11
ATOM 19629 C C . LYS A 1 98 ? -16.260 -19.134 -16.286 1.00 0.00 98 LYS A C 11
ATOM 19630 O O . LYS A 1 98 ? -16.650 -18.449 -15.337 1.00 0.00 98 LYS A O 11
ATOM 19649 N N . PRO A 1 99 ? -17.090 -19.983 -16.932 1.00 0.00 99 PRO A N 11
ATOM 19650 C CA . PRO A 1 99 ? -18.554 -20.019 -16.765 1.00 0.00 99 PRO A CA 11
ATOM 19651 C C . PRO A 1 99 ? -19.057 -20.763 -15.501 1.00 0.00 99 PRO A C 11
ATOM 19652 O O . PRO A 1 99 ? -20.110 -21.407 -15.536 1.00 0.00 99 PRO A O 11
ATOM 19663 N N . LEU A 1 100 ? -18.321 -20.700 -14.382 1.00 0.00 100 LEU A N 11
ATOM 19664 C CA . LEU A 1 100 ? -18.782 -21.277 -13.106 1.00 0.00 100 LEU A CA 11
ATOM 19665 C C . LEU A 1 100 ? -20.143 -20.664 -12.673 1.00 0.00 100 LEU A C 11
ATOM 19666 O O . LEU A 1 100 ? -20.248 -19.431 -12.622 1.00 0.00 100 LEU A O 11
ATOM 19682 N N . PRO A 1 101 ? -21.188 -21.473 -12.379 1.00 0.00 101 PRO A N 11
ATOM 19683 C CA . PRO A 1 101 ? -22.529 -20.978 -12.046 1.00 0.00 101 PRO A CA 11
ATOM 19684 C C . PRO A 1 101 ? -22.594 -20.000 -10.851 1.00 0.00 101 PRO A C 11
ATOM 19685 O O . PRO A 1 101 ? -21.811 -20.134 -9.901 1.00 0.00 101 PRO A O 11
ATOM 19696 N N . PRO A 1 102 ? -23.564 -19.060 -10.838 1.00 0.00 102 PRO A N 11
ATOM 19697 C CA . PRO A 1 102 ? -23.872 -18.230 -9.669 1.00 0.00 102 PRO A CA 11
ATOM 19698 C C . PRO A 1 102 ? -24.575 -19.042 -8.562 1.00 0.00 102 PRO A C 11
ATOM 19699 O O . PRO A 1 102 ? -25.044 -20.157 -8.805 1.00 0.00 102 PRO A O 11
ATOM 19710 N N . ILE A 1 103 ? -24.657 -18.465 -7.351 1.00 0.00 103 ILE A N 11
ATOM 19711 C CA . ILE A 1 103 ? -25.206 -19.157 -6.157 1.00 0.00 103 ILE A CA 11
ATOM 19712 C C . ILE A 1 103 ? -24.719 -20.616 -5.977 1.00 0.00 103 ILE A C 11
ATOM 19713 O O . ILE A 1 103 ? -25.489 -21.528 -5.662 1.00 0.00 103 ILE A O 11
ATOM 19729 N N . LYS A 1 104 ? -23.406 -20.812 -6.178 1.00 0.00 104 LYS A N 11
ATOM 19730 C CA . LYS A 1 104 ? -22.760 -22.135 -6.064 1.00 0.00 104 LYS A CA 11
ATOM 19731 C C . LYS A 1 104 ? -21.260 -21.915 -5.761 1.00 0.00 104 LYS A C 11
ATOM 19732 O O . LYS A 1 104 ? -20.667 -21.015 -6.365 1.00 0.00 104 LYS A O 11
ATOM 19751 N N . PRO A 1 105 ? -20.627 -22.670 -4.839 1.00 0.00 105 PRO A N 11
ATOM 19752 C CA . PRO A 1 105 ? -19.224 -22.449 -4.474 1.00 0.00 105 PRO A CA 11
ATOM 19753 C C . PRO A 1 105 ? -18.266 -22.770 -5.635 1.00 0.00 105 PRO A C 11
ATOM 19754 O O . PRO A 1 105 ? -18.359 -23.830 -6.261 1.00 0.00 105 PRO A O 11
ATOM 19765 N N . ARG A 1 106 ? -17.334 -21.849 -5.921 1.00 0.00 106 ARG A N 11
ATOM 19766 C CA . ARG A 1 106 ? -16.268 -22.027 -6.928 1.00 0.00 106 ARG A CA 11
ATOM 19767 C C . ARG A 1 106 ? -15.264 -23.122 -6.525 1.00 0.00 106 ARG A C 11
ATOM 19768 O O . ARG A 1 106 ? -15.067 -23.369 -5.330 1.00 0.00 106 ARG A O 11
ATOM 19789 N N . LYS A 1 107 ? -14.646 -23.761 -7.528 1.00 0.00 107 LYS A N 11
ATOM 19790 C CA . LYS A 1 107 ? -13.715 -24.893 -7.313 1.00 0.00 107 LYS A CA 11
ATOM 19791 C C . LYS A 1 107 ? -12.545 -24.585 -6.363 1.00 0.00 107 LYS A C 11
ATOM 19792 O O . LYS A 1 107 ? -12.271 -25.422 -5.472 1.00 0.00 107 LYS A O 11
#

Secondary structure (DSSP, 8-state):
-HHHHHHHHHHHHHHHTTT--GGG---SSSSS--HHHHHHHHHHTTHHHHHHHHTTHHHHHHHHT--TT-TTTTTTHHHHHHHHTTTTHHHHHHHTSSSS-TT-S--

Sequence (107 aa):
RADEQAFLVALYKYMKERKTPIERIPYLGFKQINLWTMFQAAQKLGGYETITARRQWKHIYDELGGNPGSTSAATCTRRHYERLILPYERFIKGEEDKPLPPIKPRKRADEQAFLVALYKYMKERKTPIERIPYLGFKQINLWTMFQAAQKLGGYETITARRQWKHIYDELGGNPGSTSAATCTRRHYERLILPYERFIKGEEDKPLPPIKPRKRADEQAFLVALYKYMKERKTPIERIPYLGFKQINLWTMFQAAQKLGGYETITARRQWKHIYDELGGNPGSTSAATCTRRHYERLILPYERFIKGEEDKPLPPIKPRKRADEQAFLVALYKYMKERKTPIERIPYLGFKQINLWTMFQAAQKLGGYETITARRQWKHIYDELGGNPGSTSAATCTRRHYERLILPYERFIKGEEDKPLPPIKPRKRADEQAFLVALYKYMKERKTPIERIPYLGFKQINLWTMFQAAQKLGGYETITARRQWKHIYDELGGNPGSTSAATCTRRHYERLILPYERFIKGEEDKPLPPIKPRKRADEQAFLVALYKYMKERKTPIERIPYLGFKQINLWTMFQAAQKLGGYETITARRQWKHIYDELGGNPGSTSAATCTRRHYERLILPYERFIKGEEDKPLPPIKPRKRADEQAFLVALYKYMKERKTPIERIPYLGFKQINLWTMFQAAQKLGGYETITARRQWKHIYDELGGNPGSTSAATCTRRHYERLILPYERFIKGEEDKPLPPIKPRKRADEQAFLVALYKYMKERKTPIERIPYLGFKQINLWTMFQAAQKLGGYETITARRQWKHIYDELGGNPGSTSAATCTRRHYERLILPYERFIKGEEDKPLPPIKPRKRADEQAFLVALYKYMKERKTPIERIPYLGFKQINLWTMFQAAQKLGGYETITARRQWKHIYDELGGNPGSTSAATCTRRHYERLILPYERFIKGEEDKPLPPIKPRKRADEQAFLVALYKYMKERKTPIERIPYLGFKQINLWTMFQAAQKLGGYETITARRQWKHIYDELGGNPGSTSAATCTRRHYERLILPYERFIKGEEDKPLPPIKPRKRADEQAFLVALYKYMKERKTPIERIPYLGFKQINLWTMFQAAQKLGGYETITARRQWKHIYDELGGNPGSTSAATCTRRHYERLILPYERFIKGEEDKPLPPIKPRK

Organism: Homo sapiens (NCBI:txid9606)

Foldseek 3Di:
DVVLVVVLVVLQVVCVVVVHHPVVADAQQPGRDDLVLLQVLCVVVPGVPNCVVPVCLLCSVVVVVHDPPSSCSSVVNVVVCVRRPVVPCVCVVPVPPDCDDPPDDDD

GO terms:
  GO:0000122 negative regulation of transcription by RNA polymerase II (P, IDA)
  GO:0000976 transcription cis-regulatory region binding (F, IDA)
  GO:0003713 transcription coactivator activity (F, IDA)
  GO:0001889 liver development (P, TAS)
  GO:0005515 protein binding (F, IPI)
  GO:0003677 DNA binding (F, IDA)
  GO:0045892 negative regulation of DNA-templated transcription (P, TAS)
  GO:0005654 nucleoplasm (C, TAS)
  GO:0045815 transcription initiation-coupled chromatin remodeling (P, IDA)

Nearest PDB structures (foldseek):
  2oeh-assembly1_A  TM=8.307E-01  e=2.789E-13  Homo sapiens
  2jrz-assembly1_A  TM=7.579E-01  e=1.758E-03  Homo sapiens
  2eqy-assembly1_A  TM=6.419E-01  e=7.872E-04  Mus musculus
  1c20-assembly1_A  TM=7.169E-01  e=6.055E-03  Drosophila melanogaster
  2rq5-assembly1_A  TM=7.104E-01  e=1.439E-02  Mus musculus

CATH classification: 1.10.150.60

Radius of gyration: 15.01 Å; Cα contacts (8 Å, |Δi|>4): 85; chains: 1; bounding box: 38×42×31 Å

Solvent-accessible surface area: 7652 Å² total; per-residue (Å²): 163,76,104,31,83,62,24,15,97,51,4,71,153,111,7,106,127,134,177,42,24,49,128,164,12,82,135,4,35,73,124,131,20,47,11,76,32,0,22,85,0,0,82,142,40,34,13,23,113,52,0,50,78,163,164,26,8,102,90,0,58,114,78,30,65,12,67,135,71,13,99,62,1,0,69,61,0,57,185,45,0,51,131,0,0,60,60,49,8,191,81,43,95,21,150,138,112,99,97,52,61,116,160,94,120,181,188